Protein AF-0000000077120333 (afdb_homodimer)

Radius of gyration: 33.07 Å; Cα contacts (8 Å, |Δi|>4): 1177; chains: 2; bounding box: 80×96×92 Å

Structure (mmCIF, N/CA/C/O backbone):
data_AF-0000000077120333-model_v1
#
loop_
_entity.id
_entity.type
_entity.pdbx_description
1 polymer 'Similar to TPA: Putative Zn(II)2Cys6 transcription factor (Eurofung)'
#
loop_
_atom_site.group_PDB
_atom_site.id
_atom_site.type_symbol
_atom_site.label_atom_id
_atom_site.label_alt_id
_atom_site.label_comp_id
_atom_site.label_asym_id
_atom_site.label_entity_id
_atom_site.label_seq_id
_atom_site.pdbx_PDB_ins_code
_atom_site.Cartn_x
_atom_site.Cartn_y
_atom_site.Cartn_z
_atom_site.occupancy
_atom_site.B_iso_or_equiv
_atom_site.auth_seq_id
_atom_site.auth_comp_id
_atom_site.auth_asym_id
_atom_site.auth_atom_id
_atom_site.pdbx_PDB_model_num
ATOM 1 N N . MET A 1 1 ? 51.969 -2.438 49.75 1 25.48 1 MET A N 1
ATOM 2 C CA . MET A 1 1 ? 50.688 -2.162 50.344 1 25.48 1 MET A CA 1
ATOM 3 C C . MET A 1 1 ? 49.531 -2.469 49.406 1 25.48 1 MET A C 1
ATOM 5 O O . MET A 1 1 ? 49.531 -1.979 48.25 1 25.48 1 MET A O 1
ATOM 9 N N . ALA A 1 2 ? 48.812 -3.652 49.688 1 32.97 2 ALA A N 1
ATOM 10 C CA . ALA A 1 2 ? 47.844 -4.422 48.906 1 32.97 2 ALA A CA 1
ATOM 11 C C . ALA A 1 2 ? 46.625 -3.58 48.562 1 32.97 2 ALA A C 1
ATOM 13 O O . ALA A 1 2 ? 46.062 -2.902 49.406 1 32.97 2 ALA A O 1
ATOM 14 N N . GLU A 1 3 ? 46.562 -3.057 47.438 1 32 3 GLU A N 1
ATOM 15 C CA . GLU A 1 3 ? 45.562 -2.094 46.969 1 32 3 GLU A CA 1
ATOM 16 C C . GLU A 1 3 ? 44.156 -2.633 47.156 1 32 3 GLU A C 1
ATOM 18 O O . GLU A 1 3 ? 43.844 -3.764 46.75 1 32 3 GLU A O 1
ATOM 23 N N . PRO A 1 4 ? 43.406 -2.258 48.188 1 33.94 4 PRO A N 1
ATOM 24 C CA . PRO A 1 4 ? 42.156 -2.826 48.656 1 33.94 4 PRO A CA 1
ATOM 25 C C . PRO A 1 4 ? 41.125 -2.943 47.531 1 33.94 4 PRO A C 1
ATOM 27 O O . PRO A 1 4 ? 41.125 -2.133 46.625 1 33.94 4 PRO A O 1
ATOM 30 N N . LYS A 1 5 ? 40.812 -4.195 47.188 1 37.81 5 LYS A N 1
ATOM 31 C CA . LYS A 1 5 ? 39.875 -4.605 46.156 1 37.81 5 LYS A CA 1
ATOM 32 C C . LYS A 1 5 ? 38.531 -3.883 46.281 1 37.81 5 LYS A C 1
ATOM 34 O O . LYS A 1 5 ? 38 -3.771 47.406 1 37.81 5 LYS A O 1
ATOM 39 N N . PRO A 1 6 ? 38.094 -3.064 45.406 1 35.38 6 PRO A N 1
ATOM 40 C CA . PRO A 1 6 ? 36.906 -2.234 45.469 1 35.38 6 PRO A CA 1
ATOM 41 C C . PRO A 1 6 ? 35.656 -3.045 45.812 1 35.38 6 PRO A C 1
ATOM 43 O O . PRO A 1 6 ? 35.562 -4.219 45.438 1 35.38 6 PRO A O 1
ATOM 46 N N . ARG A 1 7 ? 35 -2.912 46.969 1 38.72 7 ARG A N 1
ATOM 47 C CA . ARG A 1 7 ? 33.781 -3.518 47.531 1 38.72 7 ARG A CA 1
ATOM 48 C C . ARG A 1 7 ? 32.656 -3.566 46.5 1 38.72 7 ARG A C 1
ATOM 50 O O . ARG A 1 7 ? 32.312 -2.545 45.906 1 38.72 7 ARG A O 1
ATOM 57 N N . GLN A 1 8 ? 32.469 -4.707 45.844 1 32.69 8 GLN A N 1
ATOM 58 C CA . GLN A 1 8 ? 31.406 -4.926 44.875 1 32.69 8 GLN A CA 1
ATOM 59 C C . GLN A 1 8 ? 30.031 -4.762 45.531 1 32.69 8 GLN A C 1
ATOM 61 O O . GLN A 1 8 ? 29.719 -5.43 46.531 1 32.69 8 GLN A O 1
ATOM 66 N N . ARG A 1 9 ? 29.391 -3.637 45.656 1 32.22 9 ARG A N 1
ATOM 67 C CA . ARG A 1 9 ? 28.062 -3.35 46.188 1 32.22 9 ARG A CA 1
ATOM 68 C C . ARG A 1 9 ? 27.031 -4.348 45.656 1 32.22 9 ARG A C 1
ATOM 70 O O . ARG A 1 9 ? 26.906 -4.547 44.469 1 32.22 9 ARG A O 1
ATOM 77 N N . LYS A 1 10 ? 26.766 -5.371 46.406 1 33.38 10 LYS A N 1
ATOM 78 C CA . LYS A 1 10 ? 25.688 -6.324 46.156 1 33.38 10 LYS A CA 1
ATOM 79 C C . LYS A 1 10 ? 24.344 -5.613 46 1 33.38 10 LYS A C 1
ATOM 81 O O . LYS A 1 10 ? 23.938 -4.832 46.844 1 33.38 10 LYS A O 1
ATOM 86 N N . PHE A 1 11 ? 23.891 -5.207 44.812 1 36.59 11 PHE A N 1
ATOM 87 C CA . PHE A 1 11 ? 22.625 -4.555 44.562 1 36.59 11 PHE A CA 1
ATOM 88 C C . PHE A 1 11 ? 21.453 -5.414 45.031 1 36.59 11 PHE A C 1
ATOM 90 O O . PHE A 1 11 ? 21.438 -6.625 44.812 1 36.59 11 PHE A O 1
ATOM 97 N N . ALA A 1 12 ? 20.875 -5.16 46.188 1 40.09 12 ALA A N 1
ATOM 98 C CA . ALA A 1 12 ? 19.719 -5.828 46.781 1 40.09 12 ALA A CA 1
ATOM 99 C C . ALA A 1 12 ? 18.641 -6.109 45.75 1 40.09 12 ALA A C 1
ATOM 101 O O . ALA A 1 12 ? 18.422 -5.297 44.844 1 40.09 12 ALA A O 1
ATOM 102 N N . PRO A 1 13 ? 18.141 -7.344 45.719 1 43 13 PRO A N 1
ATOM 103 C CA . PRO A 1 13 ? 17.156 -7.793 44.719 1 43 13 PRO A CA 1
ATOM 104 C C . PRO A 1 13 ? 15.883 -6.953 44.719 1 43 13 PRO A C 1
ATOM 106 O O . PRO A 1 13 ? 15.523 -6.371 45.75 1 43 13 PRO A O 1
ATOM 109 N N . ARG A 1 14 ? 15.344 -6.41 43.656 1 47.19 14 ARG A N 1
ATOM 110 C CA . ARG A 1 14 ? 14.172 -5.586 43.375 1 47.19 14 ARG A CA 1
ATOM 111 C C . ARG A 1 14 ? 12.898 -6.277 43.844 1 47.19 14 ARG A C 1
ATOM 113 O O . ARG A 1 14 ? 12.75 -7.488 43.688 1 47.19 14 ARG A O 1
ATOM 120 N N . SER A 1 15 ? 12.289 -5.809 44.875 1 48.56 15 SER A N 1
ATOM 121 C CA . SER A 1 15 ? 11.023 -6.375 45.312 1 48.56 15 SER A CA 1
ATOM 122 C C . SER A 1 15 ? 9.953 -6.262 44.25 1 48.56 15 SER A C 1
ATOM 124 O O . SER A 1 15 ? 9.719 -5.176 43.688 1 48.56 15 SER A O 1
ATOM 126 N N . ARG A 1 16 ? 9.477 -7.262 43.625 1 59.16 16 ARG A N 1
ATOM 127 C CA . ARG A 1 16 ? 8.469 -7.32 42.562 1 59.16 16 ARG A CA 1
ATOM 128 C C . ARG A 1 16 ? 7.121 -6.824 43.062 1 59.16 16 ARG A C 1
ATOM 130 O O . ARG A 1 16 ? 6.254 -6.449 42.281 1 59.16 16 ARG A O 1
ATOM 137 N N . GLN A 1 17 ? 6.848 -6.746 44.438 1 64.19 17 GLN A N 1
ATOM 138 C CA . GLN A 1 17 ? 5.527 -6.457 44.969 1 64.19 17 GLN A CA 1
ATOM 139 C C . GLN A 1 17 ? 5.504 -5.094 45.656 1 64.19 17 GLN A C 1
ATOM 141 O O . GLN A 1 17 ? 4.605 -4.809 46.469 1 64.19 17 GLN A O 1
ATOM 146 N N . GLY A 1 18 ? 6.367 -4.188 45.469 1 69.5 18 GLY A N 1
ATOM 147 C CA . GLY A 1 18 ? 6.438 -2.893 46.125 1 69.5 18 GLY A CA 1
ATOM 148 C C . GLY A 1 18 ? 5.602 -1.828 45.438 1 69.5 18 GLY A C 1
ATOM 149 O O . GLY A 1 18 ? 4.957 -2.094 44.438 1 69.5 18 GLY A O 1
ATOM 150 N N . CYS A 1 19 ? 5.43 -0.64 46.094 1 73.25 19 CYS A N 1
ATOM 151 C CA . CYS A 1 19 ? 4.684 0.467 45.5 1 73.25 19 CYS A CA 1
ATOM 152 C C . CYS A 1 19 ? 5.297 0.896 44.188 1 73.25 19 CYS A C 1
ATOM 154 O O . CYS A 1 19 ? 6.492 0.704 43.969 1 73.25 19 CYS A O 1
ATOM 156 N N . LEU A 1 20 ? 4.504 1.367 43.281 1 76.62 20 LEU A N 1
ATOM 157 C CA . LEU A 1 20 ? 4.922 1.763 41.938 1 76.62 20 LEU A CA 1
ATOM 158 C C . LEU A 1 20 ? 6.016 2.822 42 1 76.62 20 LEU A C 1
ATOM 160 O O . LEU A 1 20 ? 6.914 2.848 41.156 1 76.62 20 LEU A O 1
ATOM 164 N N . THR A 1 21 ? 6.074 3.59 42.938 1 77.81 21 THR A N 1
ATOM 165 C CA . THR A 1 21 ? 7.035 4.672 43.125 1 77.81 21 THR A CA 1
ATOM 166 C C . THR A 1 21 ? 8.414 4.113 43.5 1 77.81 21 THR A C 1
ATOM 168 O O . THR A 1 21 ? 9.422 4.539 42.938 1 77.81 21 THR A O 1
ATOM 171 N N . CYS A 1 22 ? 8.469 3.223 44.312 1 76.06 22 CYS A N 1
ATOM 172 C CA . CYS A 1 22 ? 9.727 2.59 44.688 1 76.06 22 CYS A CA 1
ATOM 173 C C . CYS A 1 22 ? 10.281 1.75 43.562 1 76.06 22 CYS A C 1
ATOM 175 O O . CYS A 1 22 ? 11.484 1.734 43.312 1 76.06 22 CYS A O 1
ATOM 177 N N . ARG A 1 23 ? 9.398 1.143 42.781 1 73.75 23 ARG A N 1
ATOM 178 C CA . ARG A 1 23 ? 9.789 0.358 41.625 1 73.75 23 ARG A CA 1
ATOM 179 C C . ARG A 1 23 ? 10.422 1.242 40.562 1 73.75 23 ARG A C 1
ATOM 181 O O . ARG A 1 23 ? 11.43 0.869 39.969 1 73.75 23 ARG A O 1
ATOM 188 N N . GLN A 1 24 ? 9.898 2.359 40.469 1 73.75 24 GLN A N 1
ATOM 189 C CA . GLN A 1 24 ? 10.43 3.314 39.5 1 73.75 24 GLN A CA 1
ATOM 190 C C . GLN A 1 24 ? 11.789 3.846 39.938 1 73.75 24 GLN A C 1
ATOM 192 O O . GLN A 1 24 ? 12.672 4.078 39.094 1 73.75 24 GLN A O 1
ATOM 197 N N . ARG A 1 25 ? 12.031 3.916 41.094 1 72.62 25 ARG A N 1
ATOM 198 C CA . ARG A 1 25 ? 13.266 4.438 41.656 1 72.62 25 ARG A CA 1
ATOM 199 C C . ARG A 1 25 ? 14.273 3.316 41.906 1 72.62 25 ARG A C 1
ATOM 201 O O . ARG A 1 25 ? 15.383 3.566 42.375 1 72.62 25 ARG A O 1
ATOM 208 N N . ARG A 1 26 ? 13.914 2.117 41.594 1 71.31 26 ARG A N 1
ATOM 209 C CA . ARG A 1 26 ? 14.719 0.908 41.75 1 71.31 26 ARG A CA 1
ATOM 210 C C . ARG A 1 26 ? 15.219 0.763 43.188 1 71.31 26 ARG A C 1
ATOM 212 O O . ARG A 1 26 ? 16.359 0.356 43.406 1 71.31 26 ARG A O 1
ATOM 219 N N . LYS A 1 27 ? 14.398 1.224 44.094 1 73.75 27 LYS A N 1
ATOM 220 C CA . LYS A 1 27 ? 14.711 1.057 45.5 1 73.75 27 LYS A CA 1
ATOM 221 C C . LYS A 1 27 ? 13.844 -0.033 46.125 1 73.75 27 LYS A C 1
ATOM 223 O O . LYS A 1 27 ? 12.711 -0.258 45.688 1 73.75 27 LYS A O 1
ATOM 228 N N . ARG A 1 28 ? 14.367 -0.712 47.062 1 74.31 28 ARG A N 1
ATOM 229 C CA . ARG A 1 28 ? 13.641 -1.77 47.75 1 74.31 28 ARG A CA 1
ATOM 230 C C . ARG A 1 28 ? 12.516 -1.191 48.594 1 74.31 28 ARG A C 1
ATOM 232 O O . ARG A 1 28 ? 12.766 -0.392 49.5 1 74.31 28 ARG A O 1
ATOM 239 N N . CYS A 1 29 ? 11.234 -1.47 48.219 1 72.75 29 CYS A N 1
ATOM 240 C CA . CYS A 1 29 ? 10.039 -1.017 48.938 1 72.75 29 CYS A CA 1
ATOM 241 C C . CYS A 1 29 ? 9.773 -1.872 50.156 1 72.75 29 CYS A C 1
ATOM 243 O O . CYS A 1 29 ? 10.031 -3.076 50.156 1 72.75 29 CYS A O 1
ATOM 245 N N . ASP A 1 30 ? 9.391 -1.463 51.25 1 78.25 30 ASP A N 1
ATOM 246 C CA . ASP A 1 30 ? 9.102 -2.207 52.469 1 78.25 30 ASP A CA 1
ATOM 247 C C . ASP A 1 30 ? 7.691 -2.783 52.438 1 78.25 30 ASP A C 1
ATOM 249 O O . ASP A 1 30 ? 7.234 -3.375 53.438 1 78.25 30 ASP A O 1
ATOM 253 N N . ASN A 1 31 ? 6.891 -2.684 51.406 1 74.69 31 ASN A N 1
ATOM 254 C CA . ASN A 1 31 ? 5.578 -3.246 51.094 1 74.69 31 ASN A CA 1
ATOM 255 C C . ASN A 1 31 ? 4.539 -2.82 52.156 1 74.69 31 ASN A C 1
ATOM 257 O O . ASN A 1 31 ? 3.504 -3.469 52.281 1 74.69 31 ASN A O 1
ATOM 261 N N . GLN A 1 32 ? 4.777 -1.73 52.844 1 77.56 32 GLN A N 1
ATOM 262 C CA . GLN A 1 32 ? 3.758 -1.244 53.75 1 77.56 32 GLN A CA 1
ATOM 263 C C . GLN A 1 32 ? 2.727 -0.383 53.031 1 77.56 32 GLN A C 1
ATOM 265 O O . GLN A 1 32 ? 3.084 0.565 52.344 1 77.56 32 GLN A O 1
ATOM 270 N N . GLN A 1 33 ? 1.384 -0.729 53 1 75.56 33 GLN A N 1
ATOM 271 C CA . GLN A 1 33 ? 0.264 0.014 52.438 1 75.56 33 GLN A CA 1
ATOM 272 C C . GLN A 1 33 ? -0.414 0.881 53.5 1 75.56 33 GLN A C 1
ATOM 274 O O . GLN A 1 33 ? -0.357 0.573 54.688 1 75.56 33 GLN A O 1
ATOM 279 N N . PRO A 1 34 ? -0.97 1.981 53.094 1 75.31 34 PRO A N 1
ATOM 280 C CA . PRO A 1 34 ? -1.082 2.51 51.719 1 75.31 34 PRO A CA 1
ATOM 281 C C . PRO A 1 34 ? 0.155 3.295 51.281 1 75.31 34 PRO A C 1
ATOM 283 O O . PRO A 1 34 ? 0.338 3.561 50.094 1 75.31 34 PRO A O 1
ATOM 286 N N . GLN A 1 35 ? 0.947 3.633 52.219 1 78.62 35 GLN A N 1
ATOM 287 C CA . GLN A 1 35 ? 2.178 4.363 51.938 1 78.62 35 GLN A CA 1
ATOM 288 C C . GLN A 1 35 ? 3.391 3.639 52.531 1 78.62 35 GLN A C 1
ATOM 290 O O . GLN A 1 35 ? 3.422 3.314 53.719 1 78.62 35 GLN A O 1
ATOM 295 N N . CYS A 1 36 ? 4.336 3.379 51.594 1 77.31 36 CYS A N 1
ATOM 296 C CA . CYS A 1 36 ? 5.512 2.682 52.094 1 77.31 36 CYS A CA 1
ATOM 297 C C . CYS A 1 36 ? 6.445 3.641 52.844 1 77.31 36 CYS A C 1
ATOM 299 O O . CYS A 1 36 ? 6.398 4.852 52.625 1 77.31 36 CYS A O 1
ATOM 301 N N . ASN A 1 37 ? 7.188 3.199 53.844 1 79.25 37 ASN A N 1
ATOM 302 C CA . ASN A 1 37 ? 8.047 4.02 54.688 1 79.25 37 ASN A CA 1
ATOM 303 C C . ASN A 1 37 ? 9.102 4.758 53.875 1 79.25 37 ASN A C 1
ATOM 305 O O . ASN A 1 37 ? 9.531 5.852 54.25 1 79.25 37 ASN A O 1
ATOM 309 N N . HIS A 1 38 ? 9.469 4.16 52.781 1 75.69 38 HIS A N 1
ATOM 310 C CA . HIS A 1 38 ? 10.477 4.777 51.938 1 75.69 38 HIS A CA 1
ATOM 311 C C . HIS A 1 38 ? 9.922 6 51.219 1 75.69 38 HIS A C 1
ATOM 313 O O . HIS A 1 38 ? 10.578 7.043 51.156 1 75.69 38 HIS A O 1
ATOM 319 N N . CYS A 1 39 ? 8.797 5.844 50.719 1 75.94 39 CYS A N 1
ATOM 320 C CA . CYS A 1 39 ? 8.141 6.969 50.062 1 75.94 39 CYS A CA 1
ATOM 321 C C . CYS A 1 39 ? 7.766 8.047 51.062 1 75.94 39 CYS A C 1
ATOM 323 O O . CYS A 1 39 ? 7.941 9.234 50.812 1 75.94 39 CYS A O 1
ATOM 325 N N . THR A 1 40 ? 7.316 7.723 52.219 1 77.5 40 THR A N 1
ATOM 326 C CA . THR A 1 40 ? 6.953 8.656 53.281 1 77.5 40 THR A CA 1
ATOM 327 C C . THR A 1 40 ? 8.172 9.445 53.75 1 77.5 40 THR A C 1
ATOM 329 O O . THR A 1 40 ? 8.094 10.656 53.969 1 77.5 40 THR A O 1
ATOM 332 N N . ARG A 1 41 ? 9.219 8.758 53.938 1 75.19 41 ARG A N 1
ATOM 333 C CA . ARG A 1 41 ? 10.43 9.414 54.438 1 75.19 41 ARG A CA 1
ATOM 334 C C . ARG A 1 41 ? 10.914 10.477 53.438 1 75.19 41 ARG A C 1
ATOM 336 O O . ARG A 1 41 ? 11.391 11.539 53.875 1 75.19 41 ARG A O 1
ATOM 343 N N . LEU A 1 42 ? 10.781 10.117 52.188 1 72.88 42 LEU A N 1
ATOM 344 C CA . LEU A 1 42 ? 11.281 11.023 51.156 1 72.88 42 LEU A CA 1
ATOM 345 C C . LEU A 1 42 ? 10.164 11.906 50.625 1 72.88 42 LEU A C 1
ATOM 347 O O . LEU A 1 42 ? 10.359 12.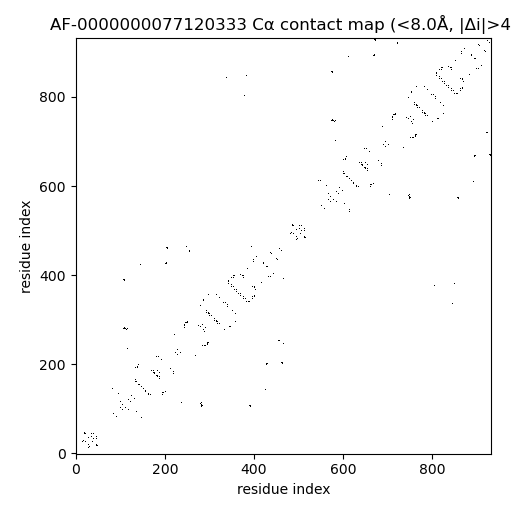641 49.656 1 72.88 42 LEU A O 1
ATOM 351 N N . ASN A 1 43 ? 8.984 11.984 51.219 1 72.75 43 ASN A N 1
ATOM 352 C CA . ASN A 1 43 ? 7.805 12.766 50.875 1 72.75 43 ASN A CA 1
ATOM 353 C C . ASN A 1 43 ? 7.418 12.578 49.406 1 72.75 43 ASN A C 1
ATOM 355 O O . ASN A 1 43 ? 7.164 13.555 48.719 1 72.75 43 ASN A O 1
ATOM 359 N N . LEU A 1 44 ? 7.523 11.359 49.062 1 74.75 44 LEU A N 1
ATOM 360 C CA . LEU A 1 44 ? 7.098 11.016 47.688 1 74.75 44 LEU A CA 1
ATOM 361 C C . LEU A 1 44 ? 5.688 10.43 47.719 1 74.75 44 LEU A C 1
ATOM 363 O O . LEU A 1 44 ? 5.246 9.867 48.719 1 74.75 44 LEU A O 1
ATOM 367 N N . SER A 1 45 ? 4.91 10.609 46.656 1 75.25 45 SER A N 1
ATOM 368 C CA . SER A 1 45 ? 3.615 9.953 46.5 1 75.25 45 SER A CA 1
ATOM 369 C C . SER A 1 45 ? 3.771 8.453 46.281 1 75.25 45 SER A C 1
ATOM 371 O O . SER A 1 45 ? 4.488 8.031 45.375 1 75.25 45 SER A O 1
ATOM 373 N N . CYS A 1 46 ? 3.232 7.672 47.188 1 73.19 46 CYS A N 1
ATOM 374 C CA . CYS A 1 46 ? 3.297 6.215 47.125 1 73.19 46 CYS A CA 1
ATOM 375 C C . CYS A 1 46 ? 2.111 5.637 46.375 1 73.19 46 CYS A C 1
ATOM 377 O O . CYS A 1 46 ? 0.967 5.75 46.812 1 73.19 46 CYS A O 1
ATOM 379 N N . ALA A 1 47 ? 2.254 5.289 45.156 1 75.75 47 ALA A N 1
ATOM 380 C CA . ALA A 1 47 ? 1.173 4.723 44.375 1 75.75 47 ALA A CA 1
ATOM 381 C C . ALA A 1 47 ? 1.261 3.199 44.312 1 75.75 47 ALA A C 1
ATOM 383 O O . ALA A 1 47 ? 2.354 2.637 44.219 1 75.75 47 ALA A O 1
ATOM 384 N N . TRP A 1 48 ? 0.116 2.611 44.625 1 73.38 48 TRP A N 1
ATOM 385 C CA . TRP A 1 48 ? 0.055 1.152 44.625 1 73.38 48 TRP A CA 1
ATOM 386 C C . TRP A 1 48 ? -0.761 0.647 43.438 1 73.38 48 TRP A C 1
ATOM 388 O O . TRP A 1 48 ? -1.671 1.332 42.969 1 73.38 48 TRP A O 1
ATOM 398 N N . GLN A 1 49 ? -0.493 -0.509 43.031 1 62.53 49 GLN A N 1
ATOM 399 C CA . GLN A 1 49 ? -1.291 -1.136 41.969 1 62.53 49 GLN A CA 1
ATOM 400 C C . GLN A 1 49 ? -2.652 -1.572 42.5 1 62.53 49 GLN A C 1
ATOM 402 O O . GLN A 1 49 ? -2.74 -2.199 43.562 1 62.53 49 GLN A O 1
ATOM 407 N N . ALA A 1 50 ? -3.797 -1.044 41.938 1 54.72 50 ALA A N 1
ATOM 408 C CA . ALA A 1 50 ? -5.145 -1.452 42.344 1 54.72 50 ALA A CA 1
ATOM 409 C C . ALA A 1 50 ? -5.328 -2.961 42.188 1 54.72 50 ALA A C 1
ATOM 411 O O . ALA A 1 50 ? -4.738 -3.574 41.281 1 54.72 50 ALA A O 1
ATOM 412 N N . PRO A 1 51 ? -5.965 -3.523 43.125 1 41.41 51 PRO A N 1
ATOM 413 C CA . PRO A 1 51 ? -6.266 -4.949 42.938 1 41.41 51 PRO A CA 1
ATOM 414 C C . PRO A 1 51 ? -7.09 -5.242 41.688 1 41.41 51 PRO A C 1
ATOM 416 O O . PRO A 1 51 ? -7.98 -4.469 41.344 1 41.41 51 PRO A O 1
ATOM 419 N N . ARG A 1 52 ? -6.75 -6.043 40.906 1 37.22 52 ARG A N 1
ATOM 420 C CA . ARG A 1 52 ? -7.551 -6.465 39.781 1 37.22 52 ARG A CA 1
ATOM 421 C C . ARG A 1 52 ? -8.844 -7.145 40.219 1 37.22 52 ARG A C 1
ATOM 423 O O . ARG A 1 52 ? -8.805 -8.094 41 1 37.22 52 ARG A O 1
ATOM 430 N N . LYS A 1 53 ? -9.93 -6.383 40.375 1 32.59 53 LYS A N 1
ATOM 431 C CA . LYS A 1 53 ? -11.203 -7.066 40.625 1 32.59 53 LYS A CA 1
ATOM 432 C C . LYS A 1 53 ? -11.398 -8.227 39.625 1 32.59 53 LYS A C 1
ATOM 434 O O . LYS A 1 53 ? -11.148 -8.086 38.438 1 32.59 53 LYS A O 1
ATOM 439 N N . LEU A 1 54 ? -11.414 -9.359 40.094 1 30.62 54 LEU A N 1
ATOM 440 C CA . LEU A 1 54 ? -11.812 -10.523 39.312 1 30.62 54 LEU A CA 1
ATOM 441 C C . LEU A 1 54 ? -13.227 -10.352 38.75 1 30.62 54 LEU A C 1
ATOM 443 O O . LEU A 1 54 ? -14.188 -10.281 39.531 1 30.62 54 LEU A O 1
ATOM 447 N N . VAL A 1 55 ? -13.5 -9.414 37.875 1 29.03 55 VAL A N 1
ATOM 448 C CA . VAL A 1 55 ? -14.836 -9.453 37.281 1 29.03 55 VAL A CA 1
ATOM 449 C C . VAL A 1 55 ? -15.195 -10.898 36.906 1 29.03 55 VAL A C 1
ATOM 451 O O . VAL A 1 55 ? -14.375 -11.641 36.375 1 29.03 55 VAL A O 1
ATOM 454 N N . ALA A 1 56 ? -16.188 -11.445 37.562 1 28.98 56 ALA A N 1
ATOM 455 C CA . ALA A 1 56 ? -16.875 -12.703 37.281 1 28.98 56 ALA A CA 1
ATOM 456 C C . ALA A 1 56 ? -17.062 -12.914 35.781 1 28.98 56 ALA A C 1
ATOM 458 O O . ALA A 1 56 ? -17.406 -11.977 35.062 1 28.98 56 ALA A O 1
ATOM 459 N N . ASP A 1 57 ? -16.609 -13.953 35.188 1 27.3 57 ASP A N 1
ATOM 460 C CA . ASP A 1 57 ? -16.484 -14.477 33.812 1 27.3 57 ASP A CA 1
ATOM 461 C C . ASP A 1 57 ? -17.859 -14.609 33.156 1 27.3 57 ASP A C 1
ATOM 463 O O . ASP A 1 57 ? -18.234 -15.695 32.688 1 27.3 57 ASP A O 1
ATOM 467 N N . SER A 1 58 ? -18.984 -14.078 33.688 1 29.81 58 SER A N 1
ATOM 468 C CA . SER A 1 58 ? -20.141 -14.547 32.906 1 29.81 58 SER A CA 1
ATOM 469 C C . SER A 1 58 ? -19.922 -14.32 31.422 1 29.81 58 SER A C 1
ATOM 471 O O . SER A 1 58 ? -19.719 -13.188 30.984 1 29.81 58 SER A O 1
ATOM 473 N N . SER A 1 59 ? -19.469 -15.344 30.781 1 26.05 59 SER A N 1
ATOM 474 C CA . SER A 1 59 ? -19.016 -15.445 29.391 1 26.05 59 SER A CA 1
ATOM 475 C C . SER A 1 59 ? -20.078 -14.938 28.422 1 26.05 59 SER A C 1
ATOM 477 O O . SER A 1 59 ? -20.469 -15.648 27.5 1 26.05 59 SER A O 1
ATOM 479 N N . PRO A 1 60 ? -20.75 -13.828 28.688 1 27.73 60 PRO A N 1
ATOM 480 C CA . PRO A 1 60 ? -21.812 -13.688 27.703 1 27.73 60 PRO A CA 1
ATOM 481 C C . PRO A 1 60 ? -21.344 -13.938 26.281 1 27.73 60 PRO A C 1
ATOM 483 O O . PRO A 1 60 ? -20.156 -13.781 25.984 1 27.73 60 PRO A O 1
ATOM 486 N N . THR A 1 61 ? -22.062 -14.844 25.516 1 27.38 61 THR A N 1
ATOM 487 C CA . THR A 1 61 ? -21.812 -15.297 24.156 1 27.38 61 THR A CA 1
ATOM 488 C C . THR A 1 61 ? -21.484 -14.109 23.25 1 27.38 61 THR A C 1
ATOM 490 O O . THR A 1 61 ? -22.234 -13.133 23.203 1 27.38 61 THR A O 1
ATOM 493 N N . PRO A 1 62 ? -20.188 -13.859 23 1 27.38 62 PRO A N 1
ATOM 494 C CA . PRO A 1 62 ? -19.656 -12.68 22.312 1 27.38 62 PRO A CA 1
ATOM 495 C C . PRO A 1 62 ? -20.469 -12.289 21.078 1 27.38 62 PRO A C 1
ATOM 497 O O . PRO A 1 62 ? -20.719 -13.133 20.219 1 27.38 62 PRO A O 1
ATOM 500 N N . GLY A 1 63 ? -21.562 -11.547 21.281 1 26.55 63 GLY A N 1
ATOM 501 C CA . GLY A 1 63 ? -22.375 -11.125 20.141 1 26.55 63 GLY A CA 1
ATOM 502 C C . GLY A 1 63 ? -21.547 -10.656 18.953 1 26.55 63 GLY A C 1
ATOM 503 O O . GLY A 1 63 ? -20.344 -10.414 19.094 1 26.55 63 GLY A O 1
ATOM 504 N N . PRO A 1 64 ? -21.969 -10.938 17.688 1 28.42 64 PRO A N 1
ATOM 505 C CA . PRO A 1 64 ? -21.219 -10.781 16.438 1 28.42 64 PRO A CA 1
ATOM 506 C C . PRO A 1 64 ? -20.484 -9.453 16.359 1 28.42 64 PRO A C 1
ATOM 508 O O . PRO A 1 64 ? -20.891 -8.469 16.984 1 28.42 64 PRO A O 1
ATOM 511 N N . PRO A 1 65 ? -19.125 -9.523 16.359 1 25.83 65 PRO A N 1
ATOM 512 C CA . PRO A 1 65 ? -18.25 -8.352 16.281 1 25.83 65 PRO A CA 1
ATOM 513 C C . PRO A 1 65 ? -18.844 -7.215 15.461 1 25.83 65 PRO A C 1
ATOM 515 O O . PRO A 1 65 ? -19.484 -7.465 14.438 1 25.83 65 PRO A O 1
ATOM 518 N N . SER A 1 66 ? -19.344 -6.273 16.141 1 27.67 66 SER A N 1
ATOM 519 C CA . SER A 1 66 ? -19.875 -5.055 15.547 1 27.67 66 SER A CA 1
ATOM 520 C C . SER A 1 66 ? -18.969 -4.547 14.43 1 27.67 66 SER A C 1
ATOM 522 O O . SER A 1 66 ? -17.734 -4.648 14.523 1 27.67 66 SER A O 1
ATOM 524 N N . PRO A 1 67 ? -19.438 -4.504 13.203 1 28.95 67 PRO A N 1
ATOM 525 C CA . PRO A 1 67 ? -18.719 -4.027 12.016 1 28.95 67 PRO A CA 1
ATOM 526 C C . PRO A 1 67 ? -17.875 -2.795 12.305 1 28.95 67 PRO A C 1
ATOM 528 O O . PRO A 1 67 ? -18.266 -1.939 13.102 1 28.95 67 PRO A O 1
ATOM 531 N N . GLY A 1 68 ? -16.609 -3.016 12.617 1 27.28 68 GLY A N 1
ATOM 532 C CA . GLY A 1 68 ? -15.641 -1.951 12.789 1 27.28 68 GLY A CA 1
ATOM 533 C C . GLY A 1 68 ? -15.961 -0.709 11.984 1 27.28 68 GLY A C 1
ATOM 534 O O . GLY A 1 68 ? -16.641 -0.787 10.961 1 27.28 68 GLY A O 1
ATOM 535 N N . PRO A 1 69 ? -15.992 0.391 12.672 1 26.91 69 PRO A N 1
ATOM 536 C CA . PRO A 1 69 ? -16.375 1.627 11.984 1 26.91 69 PRO A CA 1
ATOM 537 C C . PRO A 1 69 ? -15.672 1.786 10.633 1 26.91 69 PRO A C 1
ATOM 539 O O . PRO A 1 69 ? -14.492 1.456 10.5 1 26.91 69 PRO A O 1
ATOM 542 N N . ALA A 1 70 ? -16.344 1.536 9.531 1 29.14 70 ALA A N 1
ATOM 543 C CA . ALA A 1 70 ? -15.953 1.872 8.164 1 29.14 70 ALA A CA 1
ATOM 544 C C . ALA A 1 70 ? -15.109 3.143 8.125 1 29.14 70 ALA A C 1
ATOM 546 O O . ALA A 1 70 ? -15.43 4.125 8.797 1 29.14 70 ALA A O 1
ATOM 547 N N . VAL A 1 71 ? -13.828 2.984 7.965 1 30.34 71 VAL A N 1
ATOM 548 C CA . VAL A 1 71 ? -12.969 4.121 7.66 1 30.34 71 VAL A CA 1
ATOM 549 C C . VAL A 1 71 ? -13.734 5.145 6.824 1 30.34 71 VAL A C 1
ATOM 551 O O . VAL A 1 71 ? -14.273 4.809 5.766 1 30.34 71 VAL A O 1
ATOM 554 N N . ALA A 1 72 ? -14.273 6.172 7.445 1 31.03 72 ALA A N 1
ATOM 555 C CA . ALA A 1 72 ? -14.961 7.301 6.824 1 31.03 72 ALA A CA 1
ATOM 556 C C . ALA A 1 72 ? -14.234 7.75 5.555 1 31.03 72 ALA A C 1
ATOM 558 O O . ALA A 1 72 ? -13.102 8.219 5.613 1 31.03 72 ALA A O 1
ATOM 559 N N . SER A 1 73 ? -14.273 6.938 4.484 1 31.67 73 SER A N 1
ATOM 560 C CA . SER A 1 73 ? -13.922 7.645 3.256 1 31.67 73 SER A CA 1
ATOM 561 C C . SER A 1 73 ? -14.273 9.125 3.35 1 31.67 73 SER A C 1
ATOM 563 O O . SER A 1 73 ? -15.258 9.492 3.986 1 31.67 73 SER A O 1
ATOM 565 N N . LEU A 1 74 ? -13.328 9.906 3.172 1 32.72 74 LEU A N 1
ATOM 566 C CA . LEU A 1 74 ? -13.812 11.258 2.908 1 32.72 74 LEU A CA 1
ATOM 567 C C . LEU A 1 74 ? -15.055 11.219 2.021 1 32.72 74 LEU A C 1
ATOM 569 O O . LEU A 1 74 ? -14.984 10.82 0.858 1 32.72 74 LEU A O 1
ATOM 573 N N . ARG A 1 75 ? -16.078 10.594 2.396 1 32.34 75 ARG A N 1
ATOM 574 C CA . ARG A 1 75 ? -17.344 10.758 1.688 1 32.34 75 ARG A CA 1
ATOM 575 C C . ARG A 1 75 ? -17.406 12.094 0.963 1 32.34 75 ARG A C 1
ATOM 577 O O . ARG A 1 75 ? -17.109 13.141 1.55 1 32.34 75 ARG A O 1
ATOM 584 N N . PRO A 1 76 ? -17.219 11.945 -0.354 1 36.41 76 PRO A N 1
ATOM 585 C CA . PRO A 1 76 ? -17.703 13.219 -0.891 1 36.41 76 PRO A CA 1
ATOM 586 C C . PRO A 1 76 ? -18.891 13.781 -0.111 1 36.41 76 PRO A C 1
ATOM 588 O O . PRO A 1 76 ? -19.75 14.43 -0.691 1 36.41 76 PRO A O 1
ATOM 591 N N . ALA A 1 77 ? -19.172 13.188 0.944 1 36.28 77 ALA A N 1
ATOM 592 C CA . ALA A 1 77 ? -20.312 13.844 1.566 1 36.28 77 ALA A CA 1
ATOM 593 C C . ALA A 1 77 ? -20.25 15.359 1.383 1 36.28 77 ALA A C 1
ATOM 595 O O . ALA A 1 77 ? -19.375 16.016 1.942 1 36.28 77 ALA A O 1
ATOM 596 N N . LEU A 1 78 ? -20.453 15.703 0.427 1 38.12 78 LEU A N 1
ATOM 597 C CA . LEU A 1 78 ? -20.875 17.109 0.411 1 38.12 78 LEU A CA 1
ATOM 598 C C . LEU A 1 78 ? -21.219 17.578 1.815 1 38.12 78 LEU A C 1
ATOM 600 O O . LEU A 1 78 ? -20.672 18.578 2.287 1 38.12 78 LEU A O 1
ATOM 604 N N . ASP A 1 79 ? -22.734 18.172 1.855 1 52.19 79 ASP A N 1
ATOM 605 C CA . ASP A 1 79 ? -23.531 19.391 1.899 1 52.19 79 ASP A CA 1
ATOM 606 C C . ASP A 1 79 ? -24.047 19.656 3.311 1 52.19 79 ASP A C 1
ATOM 608 O O . ASP A 1 79 ? -25.016 20.406 3.496 1 52.19 79 ASP A O 1
ATOM 612 N N . ILE A 1 80 ? -23.703 18.547 3.979 1 67.44 80 ILE A N 1
ATOM 613 C CA . ILE A 1 80 ? -24.312 18.891 5.254 1 67.44 80 ILE A CA 1
ATOM 614 C C . ILE A 1 80 ? -23.688 20.188 5.793 1 67.44 80 ILE A C 1
ATOM 616 O O . ILE A 1 80 ? -24.344 20.953 6.496 1 67.44 80 ILE A O 1
ATOM 620 N N . TRP A 1 81 ? -22.484 20.297 5.219 1 79.44 81 TRP A N 1
ATOM 621 C CA . TRP A 1 81 ? -21.812 21.484 5.746 1 79.44 81 TRP A CA 1
ATOM 622 C C . TRP A 1 81 ? -22.141 22.703 4.902 1 79.44 81 TRP A C 1
ATOM 624 O O . TRP A 1 81 ? -21.797 23.828 5.281 1 79.44 81 TRP A O 1
ATOM 634 N N . ASP A 1 82 ? -22.875 22.359 3.848 1 78.06 82 ASP A N 1
ATOM 635 C CA . ASP A 1 82 ? -23.203 23.453 2.951 1 78.06 82 ASP A CA 1
ATOM 636 C C . ASP A 1 82 ? -24.359 24.297 3.514 1 78.06 82 ASP A C 1
ATOM 638 O O . ASP A 1 82 ? -24.531 25.453 3.117 1 78.06 82 ASP A O 1
ATOM 642 N N . ALA A 1 83 ? -25.031 23.688 4.477 1 78.56 83 ALA A N 1
ATOM 643 C CA . ALA A 1 83 ? -26.141 24.438 5.066 1 78.56 83 ALA A CA 1
ATOM 644 C C . ALA A 1 83 ? -25.672 25.25 6.27 1 78.56 83 ALA A C 1
ATOM 646 O O . ALA A 1 83 ? -25.766 24.797 7.41 1 78.56 83 ALA A O 1
ATOM 647 N N . LEU A 1 84 ? -25.203 26.5 5.965 1 82.88 84 LEU A N 1
ATOM 648 C CA . LEU A 1 84 ? -24.75 27.359 7.039 1 82.88 84 LEU A CA 1
ATOM 649 C C . LEU A 1 84 ? -25.922 28.047 7.738 1 82.88 84 LEU A C 1
ATOM 651 O O . LEU A 1 84 ? -26.75 28.672 7.086 1 82.88 84 LEU A O 1
ATOM 655 N N . PRO A 1 85 ? -25.922 27.828 9 1 84.19 85 PRO A N 1
ATOM 656 C CA . PRO A 1 85 ? -26.984 28.547 9.719 1 84.19 85 PRO A CA 1
ATOM 657 C C . PRO A 1 85 ? -26.859 30.062 9.586 1 84.19 85 PRO A C 1
ATOM 659 O O . PRO A 1 85 ? -25.75 30.578 9.43 1 84.19 85 PRO A O 1
ATOM 662 N N . ALA A 1 86 ? -27.953 30.797 9.75 1 81.25 86 ALA A N 1
ATOM 663 C CA . ALA A 1 86 ? -28 32.25 9.531 1 81.25 86 ALA A CA 1
ATOM 664 C C . ALA A 1 86 ? -27.562 33 10.781 1 81.25 86 ALA A C 1
ATOM 666 O O . ALA A 1 86 ? -26.922 34.062 10.688 1 81.25 86 ALA A O 1
ATOM 667 N N . ASP A 1 87 ? -27.766 32.406 11.883 1 88.75 87 ASP A N 1
ATOM 668 C CA . ASP A 1 87 ? -27.406 33.125 13.109 1 88.75 87 ASP A CA 1
ATOM 669 C C . ASP A 1 87 ? -25.953 32.875 13.5 1 88.75 87 ASP A C 1
ATOM 671 O O . ASP A 1 87 ? -25.438 31.766 13.297 1 88.75 87 ASP A O 1
ATOM 675 N N . ALA A 1 88 ? -25.328 33.844 14.125 1 87.69 88 ALA A N 1
ATOM 676 C CA . ALA A 1 88 ? -23.906 33.812 14.438 1 87.69 88 ALA A CA 1
ATOM 677 C C . ALA A 1 88 ? -23.562 32.688 15.406 1 87.69 88 ALA A C 1
ATOM 679 O O . ALA A 1 88 ? -22.531 32.062 15.266 1 87.69 88 ALA A O 1
ATOM 680 N N . VAL A 1 89 ? -24.438 32.469 16.312 1 90.88 89 VAL A N 1
ATOM 681 C CA . VAL A 1 89 ? -24.188 31.438 17.328 1 90.88 89 VAL A CA 1
ATOM 682 C C . VAL A 1 89 ? -24.266 30.047 16.703 1 90.88 89 VAL A C 1
ATOM 684 O O . VAL A 1 89 ? -23.406 29.203 16.969 1 90.88 89 VAL A O 1
ATOM 687 N N . SER A 1 90 ? -25.234 29.906 15.898 1 92.19 90 SER A N 1
ATOM 688 C CA . SER A 1 90 ? -25.406 28.625 15.234 1 92.19 90 SER A CA 1
ATOM 689 C C . SER A 1 90 ? -24.281 28.375 14.219 1 92.19 90 SER A C 1
ATOM 691 O O . SER A 1 90 ? -23.859 27.234 14.023 1 92.19 90 SER A O 1
ATOM 693 N N . GLU A 1 91 ? -23.875 29.438 13.633 1 93.75 91 GLU A N 1
ATOM 694 C CA . GLU A 1 91 ? -22.766 29.328 12.695 1 93.75 91 GLU A CA 1
ATOM 695 C C . GLU A 1 91 ? -21.484 28.906 13.406 1 93.75 91 GLU A C 1
ATOM 697 O O . GLU A 1 91 ? -20.75 28.062 12.906 1 93.75 91 GLU A O 1
ATOM 702 N N . ARG A 1 92 ? -21.281 29.516 14.555 1 93.88 92 ARG A N 1
ATOM 703 C CA . ARG A 1 92 ? -20.109 29.156 15.344 1 93.88 92 ARG A CA 1
ATOM 704 C C . ARG A 1 92 ? -20.141 27.688 15.742 1 93.88 92 ARG A C 1
ATOM 706 O O . ARG A 1 92 ? -19.125 26.984 15.641 1 93.88 92 ARG A O 1
ATOM 713 N N . LYS A 1 93 ? -21.266 27.203 16.141 1 93.06 93 LYS A N 1
ATOM 714 C CA . LYS A 1 93 ? -21.422 25.797 16.5 1 93.06 93 LYS A CA 1
ATOM 715 C C . LYS A 1 93 ? -21.188 24.891 15.305 1 93.06 93 LYS A C 1
ATOM 717 O O . LYS A 1 93 ? -20.578 23.812 15.43 1 93.06 93 LYS A O 1
ATOM 722 N N . HIS A 1 94 ? -21.734 25.375 14.234 1 94.44 94 HIS A N 1
ATOM 723 C CA . HIS A 1 94 ? -21.562 24.641 12.992 1 94.44 94 HIS A CA 1
ATOM 724 C C . HIS A 1 94 ? -20.094 24.516 12.617 1 94.44 94 HIS A C 1
ATOM 726 O O . HIS A 1 94 ? -19.641 23.438 12.227 1 94.44 94 HIS A O 1
ATOM 732 N N . LEU A 1 95 ? -19.359 25.547 12.781 1 95.94 95 LEU A N 1
ATOM 733 C CA . LEU A 1 95 ? -17.953 25.562 12.43 1 95.94 95 LEU A CA 1
ATOM 734 C C . LEU A 1 95 ? -17.141 24.719 13.406 1 95.94 95 LEU A C 1
ATOM 736 O O . LEU A 1 95 ? -16.188 24.031 13 1 95.94 95 LEU A O 1
ATOM 740 N N . LEU A 1 96 ? -17.484 24.734 14.648 1 96.06 96 LEU A N 1
ATOM 741 C CA . LEU A 1 96 ? -16.797 23.922 15.641 1 96.06 96 LEU A CA 1
ATOM 742 C C . LEU A 1 96 ? -17.047 22.438 15.398 1 96.06 96 LEU A C 1
ATOM 744 O O . LEU A 1 96 ? -16.156 21.609 15.562 1 96.06 96 LEU A O 1
ATOM 748 N N . GLN A 1 97 ? -18.25 22.125 15 1 94.62 97 GLN A N 1
ATOM 749 C CA . GLN A 1 97 ? -18.562 20.75 14.641 1 94.62 97 GLN A CA 1
ATOM 750 C C . GLN A 1 97 ? -17.781 20.312 13.406 1 94.62 97 GLN A C 1
ATOM 752 O O . GLN A 1 97 ? -17.281 19.188 13.352 1 94.62 97 GLN A O 1
ATOM 757 N N . TYR A 1 98 ? -17.734 21.219 12.469 1 94.69 98 TYR A N 1
ATOM 758 C CA . TYR A 1 98 ? -16.938 20.938 11.273 1 94.69 98 TYR A CA 1
ATOM 759 C C . TYR A 1 98 ? -15.477 20.703 11.633 1 94.69 98 TYR A C 1
ATOM 761 O O . TYR A 1 98 ? -14.812 19.844 11.047 1 94.69 98 TYR A O 1
ATOM 769 N N . PHE A 1 99 ? -14.984 21.469 12.57 1 95.94 99 PHE A N 1
ATOM 770 C CA . PHE A 1 99 ? -13.594 21.344 13.008 1 95.94 99 PHE A CA 1
ATOM 771 C C . PHE A 1 99 ? -13.305 19.922 13.477 1 95.94 99 PHE A C 1
ATOM 773 O O . PHE A 1 99 ? -12.312 19.328 13.062 1 95.94 99 PHE A O 1
ATOM 780 N N . VAL A 1 100 ? -14.156 19.328 14.242 1 94.25 100 VAL A N 1
ATOM 781 C CA . VAL A 1 100 ? -13.938 18.031 14.883 1 94.25 100 VAL A CA 1
ATOM 782 C C . VAL A 1 100 ? -14.234 16.906 13.898 1 94.25 100 VAL A C 1
ATOM 784 O O . VAL A 1 100 ? -13.477 15.938 13.797 1 94.25 100 VAL A O 1
ATOM 787 N N . GLU A 1 101 ? -15.164 17.078 13.062 1 92.81 101 GLU A N 1
ATOM 788 C CA . GLU A 1 101 ? -15.68 15.953 12.297 1 92.81 101 GLU A CA 1
ATOM 789 C C . GLU A 1 101 ? -15.07 15.914 10.898 1 92.81 101 GLU A C 1
ATOM 791 O O . GLU A 1 101 ? -15.031 14.859 10.258 1 92.81 101 GLU A O 1
ATOM 796 N N . ALA A 1 102 ? -14.617 17.078 10.469 1 92.81 102 ALA A N 1
ATOM 797 C CA . ALA A 1 102 ? -14.172 17.109 9.078 1 92.81 102 ALA A CA 1
ATOM 798 C C . ALA A 1 102 ? -12.75 17.641 8.969 1 92.81 102 ALA A C 1
ATOM 800 O O . ALA A 1 102 ? -11.891 17.016 8.344 1 92.81 102 ALA A O 1
ATOM 801 N N . PHE A 1 103 ? -12.5 18.781 9.625 1 94 103 PHE A N 1
ATOM 802 C CA . PHE A 1 103 ? -11.195 19.422 9.484 1 94 103 PHE A CA 1
ATOM 803 C C . PHE A 1 103 ? -10.102 18.531 10.055 1 94 103 PHE A C 1
ATOM 805 O O . PHE A 1 103 ? -9.133 18.219 9.367 1 94 103 PHE A O 1
ATOM 812 N N . VAL A 1 104 ? -10.211 18.141 11.32 1 94.75 104 VAL A N 1
ATOM 813 C CA . VAL A 1 104 ? -9.156 17.406 12.008 1 94.75 104 VAL A CA 1
ATOM 814 C C . VAL A 1 104 ? -8.898 16.078 11.297 1 94.75 104 VAL A C 1
ATOM 816 O O . VAL A 1 104 ? -7.754 15.75 10.984 1 94.75 104 VAL A O 1
ATOM 819 N N . PRO A 1 105 ? -9.93 15.344 10.859 1 92.81 105 PRO A N 1
ATOM 820 C CA . PRO A 1 105 ? -9.672 14.109 10.117 1 92.81 105 PRO A CA 1
ATOM 821 C C . PRO A 1 105 ? -9 14.359 8.773 1 92.81 105 PRO A C 1
ATOM 823 O O . PRO A 1 105 ? -8.234 13.516 8.297 1 92.81 105 PRO A O 1
ATOM 826 N N . SER A 1 106 ? -9.258 15.484 8.172 1 92.31 106 SER A N 1
ATOM 827 C CA . SER A 1 106 ? -8.719 15.766 6.848 1 92.31 106 SER A CA 1
ATOM 828 C C . SER A 1 106 ? -7.23 16.078 6.918 1 92.31 106 SER A C 1
ATOM 830 O O . SER A 1 106 ? -6.504 15.906 5.938 1 92.31 106 SER A O 1
ATOM 832 N N . VAL A 1 107 ? -6.742 16.516 8.07 1 93.56 107 VAL A N 1
ATOM 833 C CA . VAL A 1 107 ? -5.344 16.922 8.172 1 93.56 107 VAL A CA 1
ATOM 834 C C . VAL A 1 107 ? -4.566 15.883 8.984 1 93.56 107 VAL A C 1
ATOM 836 O O . VAL A 1 107 ? -3.355 16.016 9.18 1 93.56 107 VAL A O 1
ATOM 839 N N . SER A 1 108 ? -5.238 14.867 9.484 1 95.19 108 SER A N 1
ATOM 840 C CA . SER A 1 108 ? -4.598 13.867 10.328 1 95.19 108 SER A CA 1
ATOM 841 C C . SER A 1 108 ? -4.285 12.594 9.547 1 95.19 108 SER A C 1
ATOM 843 O O . SER A 1 108 ? -5.078 12.164 8.703 1 95.19 108 SER A O 1
ATOM 845 N N . VAL A 1 109 ? -3.123 11.992 9.805 1 95.56 109 VAL A N 1
ATOM 846 C CA . VAL A 1 109 ? -2.705 10.781 9.117 1 95.56 109 VAL A CA 1
ATOM 847 C C . VAL A 1 109 ? -3.457 9.578 9.688 1 95.56 109 VAL A C 1
ATOM 849 O O . VAL A 1 109 ? -3.508 8.516 9.062 1 95.56 109 VAL A O 1
ATOM 852 N N . ALA A 1 110 ? -3.959 9.727 10.859 1 92.62 110 ALA A N 1
ATOM 853 C CA . ALA A 1 110 ? -4.797 8.727 11.516 1 92.62 110 ALA A CA 1
ATOM 854 C C . ALA A 1 110 ? -5.73 9.375 12.531 1 92.62 110 ALA A C 1
ATOM 856 O O . ALA A 1 110 ? -5.375 10.383 13.156 1 92.62 110 ALA A O 1
ATOM 857 N N . THR A 1 111 ? -6.855 8.805 12.609 1 86.25 111 THR A N 1
ATOM 858 C CA . THR A 1 111 ? -7.77 9.281 13.641 1 86.25 111 THR A CA 1
ATOM 859 C C . THR A 1 111 ? -7.449 8.633 14.984 1 86.25 111 THR A C 1
ATOM 861 O O . THR A 1 111 ? -7.527 7.41 15.125 1 86.25 111 THR A O 1
ATOM 864 N N . THR A 1 112 ? -6.949 9.414 15.797 1 83.25 112 THR A N 1
ATOM 865 C CA . THR A 1 112 ? -6.621 8.93 17.141 1 83.25 112 THR A CA 1
ATOM 866 C C . THR A 1 112 ? -7.289 9.797 18.203 1 83.25 112 THR A C 1
ATOM 868 O O . THR A 1 112 ? -7.477 11 18 1 83.25 112 THR A O 1
ATOM 871 N N . PRO A 1 113 ? -7.609 9.203 19.25 1 79.31 113 PRO A N 1
ATOM 872 C CA . PRO A 1 113 ? -8.219 9.977 20.328 1 79.31 113 PRO A CA 1
ATOM 873 C C . PRO A 1 113 ? -7.234 10.938 21 1 79.31 113 PRO A C 1
ATOM 875 O O . PRO A 1 113 ? -7.648 11.883 21.672 1 79.31 113 PRO A O 1
ATOM 878 N N . THR A 1 114 ? -6.016 10.789 20.75 1 79.75 114 THR A N 1
ATOM 879 C CA . THR A 1 114 ? -5 11.586 21.422 1 79.75 114 THR A CA 1
ATOM 880 C C . THR A 1 114 ? -4.543 12.742 20.531 1 79.75 114 THR A C 1
ATOM 882 O O . THR A 1 114 ? -3.504 13.352 20.781 1 79.75 114 THR A O 1
ATOM 885 N N . SER A 1 115 ? -5.332 13.055 19.547 1 90.5 115 SER A N 1
ATOM 886 C CA . SER A 1 115 ? -4.973 14.203 18.719 1 90.5 115 SER A CA 1
ATOM 887 C C . SER A 1 115 ? -4.984 15.5 19.531 1 90.5 115 SER A C 1
ATOM 889 O O . SER A 1 115 ? -5.965 15.797 20.219 1 90.5 115 SER A O 1
ATOM 891 N N . PHE A 1 116 ? -3.916 16.297 19.469 1 93.75 116 PHE A N 1
ATOM 892 C CA . PHE A 1 116 ? -3.855 17.531 20.25 1 93.75 116 PHE A CA 1
ATOM 893 C C . PHE A 1 116 ? -4.863 18.547 19.734 1 93.75 116 PHE A C 1
ATOM 895 O O . PHE A 1 116 ? -5.211 19.5 20.438 1 93.75 116 PHE A O 1
ATOM 902 N N . TYR A 1 117 ? -5.43 18.359 18.578 1 95.81 117 TYR A N 1
ATOM 903 C CA . TYR A 1 117 ? -6.48 19.25 18.078 1 95.81 117 TYR A CA 1
ATOM 904 C C . TYR A 1 117 ? -7.758 19.094 18.891 1 95.81 117 TYR A C 1
ATOM 906 O O . TYR A 1 117 ? -8.367 20.094 19.297 1 95.81 117 TYR A O 1
ATOM 914 N N . THR A 1 118 ? -8.102 17.875 19.078 1 94.38 118 THR A N 1
ATOM 915 C CA . THR A 1 118 ? -9.375 17.609 19.734 1 94.38 118 THR A CA 1
ATOM 916 C C . THR A 1 118 ? -9.188 17.453 21.234 1 94.38 118 THR A C 1
ATOM 918 O O . THR A 1 118 ? -10.07 17.812 22.016 1 94.38 118 THR A O 1
ATOM 921 N N . SER A 1 119 ? -8.047 17 21.672 1 93.12 119 SER A N 1
ATOM 922 C CA . SER A 1 119 ? -7.855 16.688 23.078 1 93.12 119 SER A CA 1
ATOM 923 C C . SER A 1 119 ? -7.312 17.891 23.844 1 93.12 119 SER A C 1
ATOM 925 O O . SER A 1 119 ? -7.5 18 25.062 1 93.12 119 SER A O 1
ATOM 927 N N . LEU A 1 120 ? -6.656 18.797 23.172 1 95.31 120 LEU A N 1
ATOM 928 C CA . LEU A 1 120 ? -6.02 19.922 23.859 1 95.31 120 LEU A CA 1
ATOM 929 C C . LEU A 1 120 ? -6.551 21.25 23.328 1 95.31 120 LEU A C 1
ATOM 931 O O . LEU A 1 120 ? -7.102 22.047 24.094 1 95.31 120 LEU A O 1
ATOM 935 N N . TYR A 1 121 ? -6.559 21.484 22.047 1 97.38 121 TYR A N 1
ATOM 936 C CA . TYR A 1 121 ? -6.906 22.781 21.469 1 97.38 121 TYR A CA 1
ATOM 937 C C . TYR A 1 121 ? -8.398 23.047 21.594 1 97.38 121 TYR A C 1
ATOM 939 O O . TYR A 1 121 ? -8.812 24.172 21.906 1 97.38 121 TYR A O 1
ATOM 947 N N . MET A 1 122 ? -9.211 22.062 21.344 1 95.44 122 MET A N 1
ATOM 948 C CA . MET A 1 122 ? -10.656 22.25 21.391 1 95.44 122 MET A CA 1
ATOM 949 C C . MET A 1 122 ? -11.109 22.609 22.797 1 95.44 122 MET A C 1
ATOM 951 O O . MET A 1 122 ? -11.844 23.594 22.984 1 95.44 122 MET A O 1
ATOM 955 N N . PRO A 1 123 ? -10.672 21.906 23.781 1 94.94 123 PRO A N 1
ATOM 956 C CA . PRO A 1 123 ? -11.023 22.328 25.141 1 94.94 123 PRO A CA 1
ATOM 957 C C . PRO A 1 123 ? -10.531 23.75 25.469 1 94.94 123 PRO A C 1
ATOM 959 O O . PRO A 1 123 ? -11.227 24.5 26.141 1 94.94 123 PRO A O 1
ATOM 962 N N . TRP A 1 124 ? -9.305 24.141 25.016 1 96.5 124 TRP A N 1
ATOM 963 C CA . TRP A 1 124 ? -8.75 25.484 25.25 1 96.5 124 TRP A CA 1
ATOM 964 C C . TRP A 1 124 ? -9.633 26.547 24.594 1 96.5 124 TRP A C 1
ATOM 966 O O . TRP A 1 124 ? -9.648 27.688 25.031 1 96.5 124 TRP A O 1
ATOM 976 N N . ALA A 1 125 ? -10.375 26.156 23.516 1 95.69 125 ALA A N 1
ATOM 977 C CA . ALA A 1 125 ? -11.219 27.094 22.797 1 95.69 125 ALA A CA 1
ATOM 978 C C . ALA A 1 125 ? -12.375 27.578 23.672 1 95.69 125 ALA A C 1
ATOM 980 O O . ALA A 1 125 ? -12.906 28.672 23.453 1 95.69 125 ALA A O 1
ATOM 981 N N . PHE A 1 126 ? -12.727 26.828 24.672 1 94.31 126 PHE A N 1
ATOM 982 C CA . PHE A 1 126 ? -13.836 27.188 25.547 1 94.31 126 PHE A CA 1
ATOM 983 C C . PHE A 1 126 ? -13.328 27.969 26.766 1 94.31 126 PHE A C 1
ATOM 985 O O . PHE A 1 126 ? -14.125 28.516 27.531 1 94.31 126 PHE A O 1
ATOM 992 N N . GLN A 1 127 ? -12.062 28.125 26.875 1 93.56 127 GLN A N 1
ATOM 993 C CA . GLN A 1 127 ? -11.477 28.812 28.031 1 93.56 127 GLN A CA 1
ATOM 994 C C . GLN A 1 127 ? -10.859 30.141 27.609 1 93.56 127 GLN A C 1
ATOM 996 O O . GLN A 1 127 ? -10.805 31.078 28.406 1 93.56 127 GLN A O 1
ATOM 1001 N N . ILE A 1 128 ? -10.328 30.109 26.375 1 93.69 128 ILE A N 1
ATOM 1002 C CA . ILE A 1 128 ? -9.586 31.281 25.906 1 93.69 128 ILE A CA 1
ATOM 1003 C C . ILE A 1 128 ? -10.102 31.703 24.531 1 93.69 128 ILE A C 1
ATOM 1005 O O . ILE A 1 128 ? -10.125 30.891 23.594 1 93.69 128 ILE A O 1
ATOM 1009 N N . ASP A 1 129 ? -10.352 32.969 24.359 1 94 129 ASP A N 1
ATOM 1010 C CA . ASP A 1 129 ? -10.945 33.469 23.125 1 94 129 ASP A CA 1
ATOM 1011 C C . ASP A 1 129 ? -9.961 33.312 21.953 1 94 129 ASP A C 1
ATOM 1013 O O . ASP A 1 129 ? -10.375 33.062 20.828 1 94 129 ASP A O 1
ATOM 1017 N N . GLY A 1 130 ? -8.703 33.562 22.234 1 95.94 130 GLY A N 1
ATOM 1018 C CA . GLY A 1 130 ? -7.715 33.469 21.172 1 95.94 130 GLY A CA 1
ATOM 1019 C C . GLY A 1 130 ? -7.711 32.094 20.484 1 95.94 130 GLY A C 1
ATOM 1020 O O . GLY A 1 130 ? -7.602 32.031 19.266 1 95.94 130 GLY A O 1
ATOM 1021 N N . MET A 1 131 ? -7.875 31.078 21.281 1 97.12 131 MET A N 1
ATOM 1022 C CA . MET A 1 131 ? -7.898 29.719 20.734 1 97.12 131 MET A CA 1
ATOM 1023 C C . MET A 1 131 ? -9.164 29.484 19.922 1 97.12 131 MET A C 1
ATOM 1025 O O . MET A 1 131 ? -9.125 28.828 18.875 1 97.12 131 MET A O 1
ATOM 1029 N N . LEU A 1 132 ? -10.281 29.922 20.422 1 97.81 132 LEU A N 1
ATOM 1030 C CA . LEU A 1 132 ? -11.539 29.812 19.688 1 97.81 132 LEU A CA 1
ATOM 1031 C C . LEU A 1 132 ? -11.438 30.516 18.328 1 97.81 132 LEU A C 1
ATOM 1033 O O . LEU A 1 132 ? -11.867 29.969 17.312 1 97.81 132 LEU A O 1
ATOM 1037 N N . ASP A 1 133 ? -10.875 31.688 18.375 1 98.25 133 ASP A N 1
ATOM 1038 C CA . ASP A 1 133 ? -10.719 32.438 17.141 1 98.25 133 ASP A CA 1
ATOM 1039 C C . ASP A 1 133 ? -9.82 31.703 16.156 1 98.25 133 ASP A C 1
ATOM 1041 O O . ASP A 1 133 ? -10.078 31.703 14.945 1 98.25 133 ASP A O 1
ATOM 1045 N N . ALA A 1 134 ? -8.758 31.125 16.625 1 98.56 134 ALA A N 1
ATOM 1046 C CA . ALA A 1 134 ? -7.836 30.406 15.758 1 98.56 134 ALA A CA 1
ATOM 1047 C C . ALA A 1 134 ? -8.539 29.234 15.078 1 98.56 134 ALA A C 1
ATOM 1049 O O . ALA A 1 134 ? -8.383 29.016 13.875 1 98.56 134 ALA A O 1
ATOM 1050 N N . ILE A 1 135 ? -9.297 28.5 15.82 1 98.38 135 ILE A N 1
ATOM 1051 C CA . ILE A 1 135 ? -10.016 27.328 15.297 1 98.38 135 ILE A CA 1
ATOM 1052 C C . ILE A 1 135 ? -11.055 27.781 14.273 1 98.38 135 ILE A C 1
ATOM 1054 O O . ILE A 1 135 ? -11.172 27.203 13.203 1 98.38 135 ILE A O 1
ATOM 1058 N N . LEU A 1 136 ? -11.758 28.828 14.594 1 98.19 136 LEU A N 1
ATOM 1059 C CA . LEU A 1 136 ? -12.781 29.328 13.672 1 98.19 136 LEU A CA 1
ATOM 1060 C C . LEU A 1 136 ? -12.141 29.875 12.398 1 98.19 136 LEU A C 1
ATOM 1062 O O . LEU A 1 136 ? -12.711 29.75 11.312 1 98.19 136 LEU A O 1
ATOM 1066 N N . ALA A 1 137 ? -10.969 30.453 12.531 1 98.44 137 ALA A N 1
ATOM 1067 C CA . ALA A 1 137 ? -10.281 31.016 11.367 1 98.44 137 ALA A CA 1
ATOM 1068 C C . ALA A 1 137 ? -9.891 29.906 10.391 1 98.44 137 ALA A C 1
ATOM 1070 O O . ALA A 1 137 ? -10.188 30 9.195 1 98.44 137 ALA A O 1
ATOM 1071 N N . ILE A 1 138 ? -9.273 28.891 10.875 1 97.69 138 ILE A N 1
ATOM 1072 C CA . ILE A 1 138 ? -8.766 27.844 9.984 1 97.69 138 ILE A CA 1
ATOM 1073 C C . ILE A 1 138 ? -9.922 27.016 9.453 1 97.69 138 ILE A C 1
ATOM 1075 O O . ILE A 1 138 ? -9.906 26.578 8.297 1 97.69 138 ILE A O 1
ATOM 1079 N N . THR A 1 139 ? -10.945 26.766 10.258 1 96.75 139 THR A N 1
ATOM 1080 C CA . THR A 1 139 ? -12.094 25.969 9.867 1 96.75 139 THR A CA 1
ATOM 1081 C C . THR A 1 139 ? -12.906 26.672 8.789 1 96.75 139 THR A C 1
ATOM 1083 O O . THR A 1 139 ? -13.305 26.047 7.797 1 96.75 139 THR A O 1
ATOM 1086 N N . SER A 1 140 ? -13.195 27.938 9.016 1 96.88 140 SER A N 1
ATOM 1087 C CA . SER A 1 140 ? -13.961 28.688 8.023 1 96.88 140 SER A CA 1
ATOM 1088 C C . SER A 1 140 ? -13.18 28.828 6.715 1 96.88 140 SER A C 1
ATOM 1090 O O . SER A 1 140 ? -13.766 28.797 5.633 1 96.88 140 SER A O 1
ATOM 1092 N N . ALA A 1 141 ? -11.891 28.953 6.828 1 96.62 141 ALA A N 1
ATOM 1093 C CA . ALA A 1 141 ? -11.062 29.047 5.625 1 96.62 141 ALA A CA 1
ATOM 1094 C C . ALA A 1 141 ? -11.156 27.766 4.797 1 96.62 141 ALA A C 1
ATOM 1096 O O . ALA A 1 141 ? -11.289 27.828 3.574 1 96.62 141 ALA A O 1
ATOM 1097 N N . GLN A 1 142 ? -11.062 26.609 5.402 1 95.31 142 GLN A N 1
ATOM 1098 C CA . GLN A 1 142 ? -11.125 25.344 4.672 1 95.31 142 GLN A CA 1
ATOM 1099 C C . GLN A 1 142 ? -12.516 25.109 4.102 1 95.31 142 GLN A C 1
ATOM 1101 O O . GLN A 1 142 ? -12.664 24.672 2.959 1 95.31 142 GLN A O 1
ATOM 1106 N N . LEU A 1 143 ? -13.508 25.359 4.949 1 94.44 143 LEU A N 1
ATOM 1107 C CA . LEU A 1 143 ? -14.883 25.172 4.496 1 94.44 143 LEU A CA 1
ATOM 1108 C C . LEU A 1 143 ? -15.195 26.062 3.299 1 94.44 143 LEU A C 1
ATOM 1110 O O . LEU A 1 143 ? -15.953 25.672 2.41 1 94.44 143 LEU A O 1
ATOM 1114 N N . ALA A 1 144 ? -14.656 27.234 3.256 1 94.44 144 ALA A N 1
ATOM 1115 C CA . ALA A 1 144 ? -14.859 28.172 2.141 1 94.44 144 ALA A CA 1
ATOM 1116 C C . ALA A 1 144 ? -14.367 27.562 0.83 1 94.44 144 ALA A C 1
ATOM 1118 O O . ALA A 1 144 ? -14.945 27.812 -0.231 1 94.44 144 ALA A O 1
ATOM 1119 N N . ARG A 1 145 ? -13.375 26.75 0.884 1 91.94 145 ARG A N 1
ATOM 1120 C CA . ARG A 1 145 ? -12.781 26.156 -0.306 1 91.94 145 ARG A CA 1
ATOM 1121 C C . ARG A 1 145 ? -13.578 24.938 -0.762 1 91.94 145 ARG A C 1
ATOM 1123 O O . ARG A 1 145 ? -13.516 24.547 -1.931 1 91.94 145 ARG A O 1
ATOM 1130 N N . ARG A 1 146 ? -14.281 24.359 0.126 1 89.19 146 ARG A N 1
ATOM 1131 C CA . ARG A 1 146 ? -15.047 23.141 -0.179 1 89.19 146 ARG A CA 1
ATOM 1132 C C . ARG A 1 146 ? -16.469 23.484 -0.626 1 89.19 146 ARG A C 1
ATOM 1134 O O . ARG A 1 146 ? -17.141 22.672 -1.239 1 89.19 146 ARG A O 1
ATOM 1141 N N . THR A 1 147 ? -16.844 24.719 -0.318 1 88.38 147 THR A N 1
ATOM 1142 C CA . THR A 1 147 ? -18.203 25.141 -0.637 1 88.38 147 THR A CA 1
ATOM 1143 C C . THR A 1 147 ? -18.328 25.484 -2.117 1 88.38 147 THR A C 1
ATOM 1145 O O . THR A 1 147 ? -17.453 26.125 -2.684 1 88.38 147 THR A O 1
ATOM 1148 N N . SER A 1 148 ? -19.438 25.078 -2.736 1 85.75 148 SER A N 1
ATOM 1149 C CA . SER A 1 148 ? -19.672 25.312 -4.156 1 85.75 148 SER A CA 1
ATOM 1150 C C . SER A 1 148 ? -20.312 26.688 -4.395 1 85.75 148 SER A C 1
ATOM 1152 O O . SER A 1 148 ? -20.172 27.266 -5.473 1 85.75 148 SER A O 1
ATOM 1154 N N . ASP A 1 149 ? -21.016 27.219 -3.408 1 89.06 149 ASP A N 1
ATOM 1155 C CA . ASP A 1 149 ? -21.688 28.5 -3.52 1 89.06 149 ASP A CA 1
ATOM 1156 C C . ASP A 1 149 ? -20.703 29.656 -3.307 1 89.06 149 ASP A C 1
ATOM 1158 O O . ASP A 1 149 ? -20.125 29.781 -2.23 1 89.06 149 ASP A O 1
ATOM 1162 N N . ASP A 1 150 ? -20.688 30.578 -4.199 1 91.69 150 ASP A N 1
ATOM 1163 C CA . ASP A 1 150 ? -19.703 31.656 -4.184 1 91.69 150 ASP A CA 1
ATOM 1164 C C . ASP A 1 150 ? -20.016 32.656 -3.078 1 91.69 150 ASP A C 1
ATOM 1166 O O . ASP A 1 150 ? -19.094 33.219 -2.473 1 91.69 150 ASP A O 1
ATOM 1170 N N . THR A 1 151 ? -21.25 32.906 -2.885 1 92.62 151 THR A N 1
ATOM 1171 C CA . THR A 1 151 ? -21.625 33.844 -1.851 1 92.62 151 THR A CA 1
ATOM 1172 C C . THR A 1 151 ? -21.266 33.344 -0.465 1 92.62 151 THR A C 1
ATOM 1174 O O . THR A 1 151 ? -20.75 34.062 0.369 1 92.62 151 THR A O 1
ATOM 1177 N N . ARG A 1 152 ? -21.562 32.125 -0.321 1 91.31 152 ARG A N 1
ATOM 1178 C CA . ARG A 1 152 ? -21.234 31.484 0.95 1 91.31 152 ARG A CA 1
ATOM 1179 C C . ARG A 1 152 ? -19.734 31.406 1.146 1 91.31 152 ARG A C 1
ATOM 1181 O O . ARG A 1 152 ? -19.234 31.609 2.252 1 91.31 152 ARG A O 1
ATOM 1188 N N . ALA A 1 153 ? -19.047 31.094 0.161 1 94.31 153 ALA A N 1
ATOM 1189 C CA . ALA A 1 153 ? -17.594 31.016 0.215 1 94.31 153 ALA A CA 1
ATOM 1190 C C . ALA A 1 153 ? -17 32.375 0.593 1 94.31 153 ALA A C 1
ATOM 1192 O O . ALA A 1 153 ? -16.062 32.438 1.408 1 94.31 153 ALA A O 1
ATOM 1193 N N . ALA A 1 154 ? -17.531 33.406 0.035 1 95.38 154 ALA A N 1
ATOM 1194 C CA . ALA A 1 154 ? -17.062 34.75 0.337 1 95.38 154 ALA A CA 1
ATOM 1195 C C . ALA A 1 154 ? -17.312 35.094 1.798 1 95.38 154 ALA A C 1
ATOM 1197 O O . ALA A 1 154 ? -16.469 35.719 2.451 1 95.38 154 ALA A O 1
ATOM 1198 N N . HIS A 1 155 ? -18.453 34.719 2.23 1 95.31 155 HIS A N 1
ATOM 1199 C CA . HIS A 1 155 ? -18.797 34.969 3.631 1 95.31 155 HIS A CA 1
ATOM 1200 C C . HIS A 1 155 ? -17.812 34.25 4.559 1 95.31 155 HIS A C 1
ATOM 1202 O O . HIS A 1 155 ? -17.297 34.844 5.504 1 95.31 155 HIS A O 1
ATOM 1208 N N . LEU A 1 156 ? -17.609 33.031 4.238 1 96.12 156 LEU A N 1
ATOM 1209 C CA . LEU A 1 156 ? -16.734 32.219 5.074 1 96.12 156 LEU A CA 1
ATOM 1210 C C . LEU A 1 156 ? -15.305 32.781 5.039 1 96.12 156 LEU A C 1
ATOM 1212 O O . LEU A 1 156 ? -14.609 32.75 6.055 1 96.12 156 LEU A O 1
ATOM 1216 N N . ARG A 1 157 ? -14.867 33.281 3.984 1 96.69 157 ARG A N 1
ATOM 1217 C CA . ARG A 1 157 ? -13.555 33.906 3.895 1 96.69 157 ARG A CA 1
ATOM 1218 C C . ARG A 1 157 ? -13.477 35.156 4.77 1 96.69 157 ARG A C 1
ATOM 1220 O O . ARG A 1 157 ? -12.461 35.406 5.418 1 96.69 157 ARG A O 1
ATOM 1227 N N . ALA A 1 158 ? -14.539 35.844 4.75 1 97.06 158 ALA A N 1
ATOM 1228 C CA . ALA A 1 158 ? -14.602 37.031 5.598 1 97.06 158 ALA A CA 1
ATOM 1229 C C . ALA A 1 158 ? -14.555 36.656 7.074 1 97.06 158 ALA A C 1
ATOM 1231 O O . ALA A 1 158 ? -13.898 37.344 7.875 1 97.06 158 ALA A O 1
ATOM 1232 N N . VAL A 1 159 ? -15.305 35.625 7.363 1 97 159 VAL A N 1
ATOM 1233 C CA . VAL A 1 159 ? -15.312 35.125 8.734 1 97 159 VAL A CA 1
ATOM 1234 C C . VAL A 1 159 ? -13.906 34.719 9.141 1 97 159 VAL A C 1
ATOM 1236 O O . VAL A 1 159 ? -13.438 35.031 10.234 1 97 159 VAL A O 1
ATOM 1239 N N . SER A 1 160 ? -13.219 34 8.281 1 98 160 SER A N 1
ATOM 1240 C CA . SER A 1 160 ? -11.852 33.562 8.539 1 98 160 SER A CA 1
ATOM 1241 C C . SER A 1 160 ? -10.922 34.75 8.766 1 98 160 SER A C 1
ATOM 1243 O O . SER A 1 160 ? -10.141 34.75 9.727 1 98 160 SER A O 1
ATOM 1245 N N . SER A 1 161 ? -11.039 35.781 7.973 1 97.75 161 SER A N 1
ATOM 1246 C CA . SER A 1 161 ? -10.188 36.938 8.078 1 97.75 161 SER A CA 1
ATOM 1247 C C . SER A 1 161 ? -10.438 37.688 9.375 1 97.75 161 SER A C 1
ATOM 1249 O O . SER A 1 161 ? -9.492 38.188 10.008 1 97.75 161 SER A O 1
ATOM 1251 N N . ARG A 1 162 ? -11.672 37.781 9.695 1 97.75 162 ARG A N 1
ATOM 1252 C CA . ARG A 1 162 ? -12.031 38.469 10.938 1 97.75 162 ARG A CA 1
ATOM 1253 C C . ARG A 1 162 ? -11.414 37.75 12.141 1 97.75 162 ARG A C 1
ATOM 1255 O O . ARG A 1 162 ? -10.812 38.406 13.008 1 97.75 162 ARG A O 1
ATOM 1262 N N . HIS A 1 163 ? -11.586 36.5 12.172 1 98.25 163 HIS A N 1
ATOM 1263 C CA . HIS A 1 163 ? -11.047 35.75 13.297 1 98.25 163 HIS A CA 1
ATOM 1264 C C . HIS A 1 163 ? -9.523 35.719 13.273 1 98.25 163 HIS A C 1
ATOM 1266 O O . HIS A 1 163 ? -8.883 35.719 14.32 1 98.25 163 HIS A O 1
ATOM 1272 N N . GLU A 1 164 ? -8.93 35.688 12.156 1 98.06 164 GLU A N 1
ATOM 1273 C CA . GLU A 1 164 ? -7.477 35.781 12.039 1 98.06 164 GLU A CA 1
ATOM 1274 C C . GLU A 1 164 ? -6.949 37.062 12.664 1 98.06 164 GLU A C 1
ATOM 1276 O O . GLU A 1 164 ? -5.953 37.062 13.391 1 98.06 164 GLU A O 1
ATOM 1281 N N . ARG A 1 165 ? -7.609 38.156 12.406 1 97.88 165 ARG A N 1
ATOM 1282 C CA . ARG A 1 165 ? -7.219 39.438 12.984 1 97.88 165 ARG A CA 1
ATOM 1283 C C . ARG A 1 165 ? -7.312 39.406 14.508 1 97.88 165 ARG A C 1
ATOM 1285 O O . ARG A 1 165 ? -6.445 39.938 15.195 1 97.88 165 ARG A O 1
ATOM 1292 N N . LYS A 1 166 ? -8.336 38.781 14.906 1 97.88 166 LYS A N 1
ATOM 1293 C CA . LYS A 1 166 ? -8.523 38.656 16.344 1 97.88 166 LYS A CA 1
ATOM 1294 C C . LYS A 1 166 ? -7.41 37.844 16.984 1 97.88 166 LYS A C 1
ATOM 1296 O O . LYS A 1 166 ? -7.004 38.094 18.109 1 97.88 166 LYS A O 1
ATOM 1301 N N . CYS A 1 167 ? -6.938 36.844 16.234 1 97.62 167 CYS A N 1
ATOM 1302 C CA . CYS A 1 167 ? -5.828 36.031 16.719 1 97.62 167 CYS A CA 1
ATOM 1303 C C . CYS A 1 167 ? -4.562 36.875 16.875 1 97.62 167 CYS A C 1
ATOM 1305 O O . CYS A 1 167 ? -3.871 36.781 17.891 1 97.62 167 CYS A O 1
ATOM 1307 N N . TYR A 1 168 ? -4.293 37.688 15.969 1 96.31 168 TYR A N 1
ATOM 1308 C CA . TYR A 1 168 ? -3.102 38.531 16.047 1 96.31 168 TYR A CA 1
ATOM 1309 C C . TYR A 1 168 ? -3.223 39.562 17.172 1 96.31 168 TYR A C 1
ATOM 1311 O O . TYR A 1 168 ? -2.236 39.844 17.844 1 96.31 168 TYR A O 1
ATOM 1319 N N . ALA A 1 169 ? -4.387 40.062 17.359 1 96.62 169 ALA A N 1
ATOM 1320 C CA . ALA A 1 169 ? -4.625 40.969 18.484 1 96.62 169 ALA A CA 1
ATOM 1321 C C . ALA A 1 169 ? -4.398 40.25 19.812 1 96.62 169 ALA A C 1
ATOM 1323 O O . ALA A 1 169 ? -3.822 40.812 20.734 1 96.62 169 ALA A O 1
ATOM 1324 N N . PHE A 1 170 ? -4.879 39.031 19.875 1 96 170 PHE A N 1
ATOM 1325 C CA . PHE A 1 170 ? -4.703 38.188 21.062 1 96 170 PHE A CA 1
ATOM 1326 C C . PHE A 1 170 ? -3.223 38 21.375 1 96 170 PHE A C 1
ATOM 1328 O O . PHE A 1 170 ? -2.807 38.125 22.531 1 96 170 PHE A O 1
ATOM 1335 N N . ILE A 1 171 ? -2.395 37.75 20.359 1 95.12 171 ILE A N 1
ATOM 1336 C CA . ILE A 1 171 ? -0.961 37.5 20.516 1 95.12 171 ILE A CA 1
ATOM 1337 C C . ILE A 1 171 ? -0.282 38.812 20.953 1 95.12 171 ILE A C 1
ATOM 1339 O O . ILE A 1 171 ? 0.524 38.812 21.875 1 95.12 171 ILE A O 1
ATOM 1343 N N . LYS A 1 172 ? -0.65 39.875 20.328 1 93.19 172 LYS A N 1
ATOM 1344 C CA . LYS A 1 172 ? -0.041 41.188 20.609 1 93.19 172 LYS A CA 1
ATOM 1345 C C . LYS A 1 172 ? -0.291 41.594 22.062 1 93.19 172 LYS A C 1
ATOM 1347 O O . LYS A 1 172 ? 0.599 42.156 22.719 1 93.19 172 LYS A O 1
ATOM 1352 N N . ASP A 1 173 ? -1.436 41.375 22.5 1 92.69 173 ASP A N 1
ATOM 1353 C CA . ASP A 1 173 ? -1.849 41.781 23.844 1 92.69 173 ASP A CA 1
ATOM 1354 C C . ASP A 1 173 ? -1.109 40.969 24.906 1 92.69 173 ASP A C 1
ATOM 1356 O O . ASP A 1 173 ? -1.058 41.375 26.078 1 92.69 173 ASP A O 1
ATOM 1360 N N . ARG A 1 174 ? -0.563 39.875 24.531 1 91.38 174 ARG A N 1
ATOM 1361 C CA . ARG A 1 174 ? 0.003 38.969 25.531 1 91.38 174 ARG A CA 1
ATOM 1362 C C . ARG A 1 174 ? 1.527 39.031 25.5 1 91.38 174 ARG A C 1
ATOM 1364 O O . ARG A 1 174 ? 2.184 38.406 26.359 1 91.38 174 ARG A O 1
ATOM 1371 N N . ILE A 1 175 ? 2.066 39.688 24.531 1 87 175 ILE A N 1
ATOM 1372 C CA . ILE A 1 175 ? 3.512 39.844 24.469 1 87 175 ILE A CA 1
ATOM 1373 C C . ILE A 1 175 ? 3.963 40.781 25.594 1 87 175 ILE A C 1
ATOM 1375 O O . ILE A 1 175 ? 3.369 41.844 25.812 1 87 175 ILE A O 1
ATOM 1379 N N . VAL A 1 176 ? 4.91 40.344 26.312 1 82.06 176 VAL A N 1
ATOM 1380 C CA . VAL A 1 176 ? 5.453 41.156 27.406 1 82.06 176 VAL A CA 1
ATOM 1381 C C . VAL A 1 176 ? 6.621 42 26.906 1 82.06 176 VAL A C 1
ATOM 1383 O O . VAL A 1 176 ? 7.586 41.469 26.359 1 82.06 176 VAL A O 1
ATOM 1386 N N . PRO A 1 177 ? 6.508 43.188 27.141 1 76.81 177 PRO A N 1
ATOM 1387 C CA . PRO A 1 177 ? 7.555 44.094 26.656 1 76.81 177 PRO A CA 1
ATOM 1388 C C . PRO A 1 177 ? 8.922 43.812 27.266 1 76.81 177 PRO A C 1
ATOM 1390 O O . PRO A 1 177 ? 9.953 44.031 26.625 1 76.81 177 PRO A O 1
ATOM 1393 N N . SER A 1 178 ? 8.992 43.25 28.422 1 74.81 178 SER A N 1
ATOM 1394 C CA . SER A 1 178 ? 10.258 43.031 29.094 1 74.81 178 SER A CA 1
ATOM 1395 C C . SER A 1 178 ? 10.969 41.781 28.547 1 74.81 178 SER A C 1
ATOM 1397 O O . SER A 1 178 ? 12.086 41.469 28.953 1 74.81 178 SER A O 1
ATOM 1399 N N . GLY A 1 179 ? 10.477 41.125 27.531 1 70.62 179 GLY A N 1
ATOM 1400 C CA . GLY A 1 179 ? 11.164 40.031 26.875 1 70.62 179 GLY A CA 1
ATOM 1401 C C . GLY A 1 179 ? 10.859 38.688 27.5 1 70.62 179 GLY A C 1
ATOM 1402 O O . GLY A 1 179 ? 11.5 37.688 27.172 1 70.62 179 GLY A O 1
ATOM 1403 N N . GLY A 1 180 ? 9.969 38.562 28.391 1 80.44 180 GLY A N 1
ATOM 1404 C CA . GLY A 1 180 ? 9.633 37.312 29.031 1 80.44 180 GLY A CA 1
ATOM 1405 C C . GLY A 1 180 ? 8.602 36.5 28.25 1 80.44 180 GLY A C 1
ATOM 1406 O O . GLY A 1 180 ? 8.328 36.781 27.094 1 80.44 180 GLY A O 1
ATOM 1407 N N . LEU A 1 181 ? 8.242 35.344 28.828 1 87.56 181 LEU A N 1
ATOM 1408 C CA . LEU A 1 181 ? 7.203 34.5 28.25 1 87.56 181 LEU A CA 1
ATOM 1409 C C . LEU A 1 181 ? 5.863 35.219 28.219 1 87.56 181 LEU A C 1
ATOM 1411 O O . LEU A 1 181 ? 5.52 35.938 29.172 1 87.56 181 LEU A O 1
ATOM 1415 N N . PRO A 1 182 ? 5.156 35.188 27.125 1 89.56 182 PRO A N 1
ATOM 1416 C CA . PRO A 1 182 ? 3.832 35.812 27.078 1 89.56 182 PRO A CA 1
ATOM 1417 C C . PRO A 1 182 ? 2.855 35.219 28.078 1 89.56 182 PRO A C 1
ATOM 1419 O O . PRO A 1 182 ? 3.045 34.062 28.531 1 89.56 182 PRO A O 1
ATOM 1422 N N . LYS A 1 183 ? 1.892 36.062 28.422 1 90.62 183 LYS A N 1
ATOM 1423 C CA . LYS A 1 183 ? 0.771 35.5 29.156 1 90.62 183 LYS A CA 1
ATOM 1424 C C . LYS A 1 183 ? 0.063 34.438 28.344 1 90.62 183 LYS A C 1
ATOM 1426 O O . LYS A 1 183 ? -0.024 34.531 27.125 1 90.62 183 LYS A O 1
ATOM 1431 N N . ASP A 1 184 ? -0.426 33.406 29.031 1 93.06 184 ASP A N 1
ATOM 1432 C CA . ASP A 1 184 ? -1.051 32.312 28.312 1 93.06 184 ASP A CA 1
ATOM 1433 C C . ASP A 1 184 ? -0.088 31.688 27.297 1 93.06 184 ASP A C 1
ATOM 1435 O O . ASP A 1 184 ? -0.424 31.562 26.109 1 93.06 184 ASP A O 1
ATOM 1439 N N . THR A 1 185 ? 1.074 31.375 27.734 1 93.94 185 THR A N 1
ATOM 1440 C CA . THR A 1 185 ? 2.227 30.984 26.938 1 93.94 185 THR A CA 1
ATOM 1441 C C . THR A 1 185 ? 1.87 29.828 26 1 93.94 185 THR A C 1
ATOM 1443 O O . THR A 1 185 ? 2.16 29.875 24.797 1 93.94 185 THR A O 1
ATOM 1446 N N . TYR A 1 186 ? 1.229 28.812 26.516 1 95.06 186 TYR A N 1
ATOM 1447 C CA . TYR A 1 186 ? 0.91 27.625 25.719 1 95.06 186 TYR A CA 1
ATOM 1448 C C . TYR A 1 186 ? -0.119 27.953 24.641 1 95.06 186 TYR A C 1
ATOM 1450 O O . TYR A 1 186 ? 0.033 27.531 23.5 1 95.06 186 TYR A O 1
ATOM 1458 N N . GLN A 1 187 ? -1.094 28.719 25 1 96 187 GLN A N 1
ATOM 1459 C CA . GLN A 1 187 ? -2.168 29.062 24.078 1 96 187 GLN A CA 1
ATOM 1460 C C . GLN A 1 187 ? -1.666 29.984 22.969 1 96 187 GLN A C 1
ATOM 1462 O O . GLN A 1 187 ? -2.088 29.859 21.828 1 96 187 GLN A O 1
ATOM 1467 N N . VAL A 1 188 ? -0.769 30.859 23.359 1 96.69 188 VAL A N 1
ATOM 1468 C CA . VAL A 1 188 ? -0.186 31.734 22.359 1 96.69 188 VAL A CA 1
ATOM 1469 C C . VAL A 1 188 ? 0.598 30.906 21.344 1 96.69 188 VAL A C 1
ATOM 1471 O O . VAL A 1 188 ? 0.462 31.109 20.125 1 96.69 188 VAL A O 1
ATOM 1474 N N . ALA A 1 189 ? 1.406 29.969 21.828 1 97.25 189 ALA A N 1
ATOM 1475 C CA . ALA A 1 189 ? 2.162 29.094 20.938 1 97.25 189 ALA A CA 1
ATOM 1476 C C . ALA A 1 189 ? 1.229 28.297 20.016 1 97.25 189 ALA A C 1
ATOM 1478 O O . ALA A 1 189 ? 1.472 28.188 18.812 1 97.25 189 ALA A O 1
ATOM 1479 N N . ALA A 1 190 ? 0.181 27.781 20.578 1 98.12 190 ALA A N 1
ATOM 1480 C CA . ALA A 1 190 ? -0.782 26.984 19.828 1 98.12 190 ALA A CA 1
ATOM 1481 C C . ALA A 1 190 ? -1.464 27.828 18.75 1 98.12 190 ALA A C 1
ATOM 1483 O O . ALA A 1 190 ? -1.653 27.359 17.625 1 98.12 190 ALA A O 1
ATOM 1484 N N . VAL A 1 191 ? -1.871 29.031 19.078 1 98.12 191 VAL A N 1
ATOM 1485 C CA . VAL A 1 191 ? -2.531 29.922 18.141 1 98.12 191 VAL A CA 1
ATOM 1486 C C . VAL A 1 191 ? -1.601 30.219 16.969 1 98.12 191 VAL A C 1
ATOM 1488 O O . VAL A 1 191 ? -2.023 30.188 15.805 1 98.12 191 VAL A O 1
ATOM 1491 N N . ILE A 1 192 ? -0.33 30.453 17.266 1 97.88 192 ILE A N 1
ATOM 1492 C CA . ILE A 1 192 ? 0.638 30.734 16.219 1 97.88 192 ILE A CA 1
ATOM 1493 C C . ILE A 1 192 ? 0.763 29.516 15.297 1 97.88 192 ILE A C 1
ATOM 1495 O O . ILE A 1 192 ? 0.797 29.656 14.07 1 97.88 192 ILE A O 1
ATOM 1499 N N . LEU A 1 193 ? 0.814 28.359 15.867 1 97.94 193 LEU A N 1
ATOM 1500 C CA . LEU A 1 193 ? 0.967 27.141 15.078 1 97.94 193 LEU A CA 1
ATOM 1501 C C . LEU A 1 193 ? -0.247 26.922 14.18 1 97.94 193 LEU A C 1
ATOM 1503 O O . LEU A 1 193 ? -0.109 26.484 13.039 1 97.94 193 LEU A O 1
ATOM 1507 N N . ILE A 1 194 ? -1.44 27.188 14.625 1 98.06 194 ILE A N 1
ATOM 1508 C CA . ILE A 1 194 ? -2.646 27.078 13.812 1 98.06 194 ILE A CA 1
ATOM 1509 C C . ILE A 1 194 ? -2.615 28.109 12.688 1 98.06 194 ILE A C 1
ATOM 1511 O O . ILE A 1 194 ? -3.029 27.812 11.562 1 98.06 194 ILE A O 1
ATOM 1515 N N . LEU A 1 195 ? -2.098 29.297 13.023 1 97.38 195 LEU A N 1
ATOM 1516 C CA . LEU A 1 195 ? -1.993 30.344 12.016 1 97.38 195 LEU A CA 1
ATOM 1517 C C . LEU A 1 195 ? -1.011 29.938 10.914 1 97.38 195 LEU A C 1
ATOM 1519 O O . LEU A 1 195 ? -1.206 30.281 9.75 1 97.38 195 LEU A O 1
ATOM 1523 N N . VAL A 1 196 ? 0.039 29.266 11.305 1 96.88 196 VAL A N 1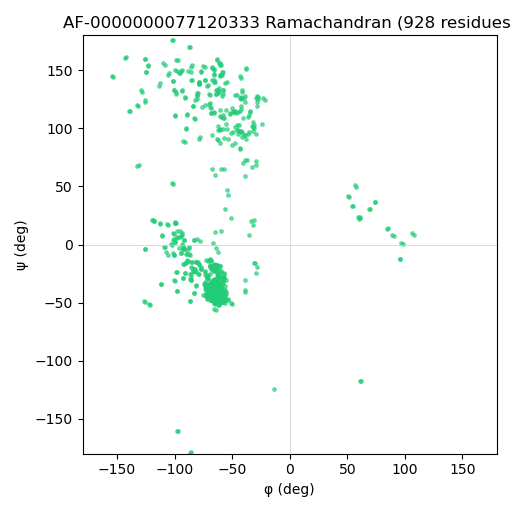
ATOM 1524 C CA . VAL A 1 196 ? 0.959 28.734 10.305 1 96.88 196 VAL A CA 1
ATOM 1525 C C . VAL A 1 196 ? 0.224 27.75 9.391 1 96.88 196 VAL A C 1
ATOM 1527 O O . VAL A 1 196 ? 0.414 27.766 8.172 1 96.88 196 VAL A O 1
ATOM 1530 N N . GLY A 1 197 ? -0.609 26.906 9.969 1 96.19 197 GLY A N 1
ATOM 1531 C CA . GLY A 1 197 ? -1.447 26.016 9.172 1 96.19 197 GLY A CA 1
ATOM 1532 C C . GLY A 1 197 ? -2.391 26.766 8.25 1 96.19 197 GLY A C 1
ATOM 1533 O O . GLY A 1 197 ? -2.623 26.328 7.117 1 96.19 197 GLY A O 1
ATOM 1534 N N . LEU A 1 198 ? -2.912 27.828 8.758 1 96.5 198 LEU A N 1
ATOM 1535 C CA . LEU A 1 198 ? -3.809 28.656 7.957 1 96.5 198 LEU A CA 1
ATOM 1536 C C . LEU A 1 198 ? -3.076 29.25 6.758 1 96.5 198 LEU A C 1
ATOM 1538 O O . LEU A 1 198 ? -3.635 29.328 5.664 1 96.5 198 LEU A O 1
ATOM 1542 N N . GLU A 1 199 ? -1.88 29.656 6.996 1 94.06 199 GLU A N 1
ATOM 1543 C CA . GLU A 1 199 ? -1.079 30.172 5.887 1 94.06 199 GLU A CA 1
ATOM 1544 C C . GLU A 1 199 ? -0.839 29.094 4.832 1 94.06 199 GLU A C 1
ATOM 1546 O O . GLU A 1 199 ? -0.849 29.375 3.635 1 94.06 199 GLU A O 1
ATOM 1551 N N . ALA A 1 200 ? -0.58 27.906 5.297 1 92.94 200 ALA A N 1
ATOM 1552 C CA . ALA A 1 200 ? -0.426 26.781 4.375 1 92.94 200 ALA A CA 1
ATOM 1553 C C . ALA A 1 200 ? -1.691 26.578 3.547 1 92.94 200 ALA A C 1
ATOM 1555 O O . ALA A 1 200 ? -1.62 26.375 2.33 1 92.94 200 ALA A O 1
ATOM 1556 N N . LEU A 1 201 ? -2.811 26.594 4.223 1 94.06 201 LEU A N 1
ATOM 1557 C CA . LEU A 1 201 ? -4.109 26.406 3.584 1 94.06 201 LEU A CA 1
ATOM 1558 C C . LEU A 1 201 ? -4.355 27.484 2.533 1 94.06 201 LEU A C 1
ATOM 1560 O O . LEU A 1 201 ? -4.883 27.203 1.455 1 94.06 201 LEU A O 1
ATOM 1564 N N . ASN A 1 202 ? -3.883 28.703 2.854 1 93.56 202 ASN A N 1
ATOM 1565 C CA . ASN A 1 202 ? -4.125 29.844 1.97 1 93.56 202 ASN A CA 1
ATOM 1566 C C . ASN A 1 202 ? -3.045 29.953 0.896 1 93.56 202 ASN A C 1
ATOM 1568 O O . ASN A 1 202 ? -3.156 30.781 -0.016 1 93.56 202 ASN A O 1
ATOM 1572 N N . GLY A 1 203 ? -2.027 29.219 0.959 1 91.31 203 GLY A N 1
ATOM 1573 C CA . GLY A 1 203 ? -0.988 29.203 -0.058 1 91.31 203 GLY A CA 1
ATOM 1574 C C . GLY A 1 203 ? -0.093 30.438 -0.013 1 91.31 203 GLY A C 1
ATOM 1575 O O . GLY A 1 203 ? 0.302 30.953 -1.056 1 91.31 203 GLY A O 1
ATOM 1576 N N . MET A 1 204 ? 0.137 30.859 1.163 1 90.25 204 MET A N 1
ATOM 1577 C CA . MET A 1 204 ? 1.017 32 1.312 1 90.25 204 MET A CA 1
ATOM 1578 C C . MET A 1 204 ? 2.439 31.672 0.884 1 90.25 204 MET A C 1
ATOM 1580 O O . MET A 1 204 ? 2.932 30.578 1.167 1 90.25 204 MET A O 1
ATOM 1584 N N . LYS A 1 205 ? 3.07 32.625 0.242 1 92.06 205 LYS A N 1
ATOM 1585 C CA . LYS A 1 205 ? 4.387 32.375 -0.34 1 92.06 205 LYS A CA 1
ATOM 1586 C C . LYS A 1 205 ? 5.434 33.312 0.271 1 92.06 205 LYS A C 1
ATOM 1588 O O . LYS A 1 205 ? 6.5 33.531 -0.314 1 92.06 205 LYS A O 1
ATOM 1593 N N . SER A 1 206 ? 5.184 33.812 1.365 1 89.94 206 SER A N 1
ATOM 1594 C CA . SER A 1 206 ? 6.117 34.688 2.055 1 89.94 206 SER A CA 1
ATOM 1595 C C . SER A 1 206 ? 6.844 33.969 3.18 1 89.94 206 SER A C 1
ATOM 1597 O O . SER A 1 206 ? 6.551 32.781 3.461 1 89.94 206 SER A O 1
ATOM 1599 N N . THR A 1 207 ? 7.789 34.656 3.82 1 89.31 207 THR A N 1
ATOM 1600 C CA . THR A 1 207 ? 8.586 34.031 4.883 1 89.31 207 THR A CA 1
ATOM 1601 C C . THR A 1 207 ? 7.957 34.312 6.246 1 89.31 207 THR A C 1
ATOM 1603 O O . THR A 1 207 ? 8.555 34 7.281 1 89.31 207 THR A O 1
ATOM 1606 N N . ARG A 1 208 ? 6.797 34.844 6.266 1 90.56 208 ARG A N 1
ATOM 1607 C CA . ARG A 1 208 ? 6.121 35.156 7.516 1 90.56 208 ARG A CA 1
ATOM 1608 C C . ARG A 1 208 ? 5.957 33.938 8.391 1 90.56 208 ARG A C 1
ATOM 1610 O O . ARG A 1 208 ? 6.129 34 9.609 1 90.56 208 ARG A O 1
ATOM 1617 N N . TRP A 1 209 ? 5.578 32.844 7.797 1 92.56 209 TRP A N 1
ATOM 1618 C CA . TRP A 1 209 ? 5.348 31.609 8.562 1 92.56 209 TRP A CA 1
ATOM 1619 C C . TRP A 1 209 ? 6.633 31.141 9.227 1 92.56 209 TRP A C 1
ATOM 1621 O O . TRP A 1 209 ? 6.602 30.594 10.336 1 92.56 209 TRP A O 1
ATOM 1631 N N . ILE A 1 210 ? 7.738 31.359 8.656 1 91.31 210 ILE A N 1
ATOM 1632 C CA . ILE A 1 210 ? 9.016 30.984 9.242 1 91.31 210 ILE A CA 1
ATOM 1633 C C . ILE A 1 210 ? 9.297 31.828 10.477 1 91.31 210 ILE A C 1
ATOM 1635 O O . ILE A 1 210 ? 9.75 31.328 11.5 1 91.31 210 ILE A O 1
ATOM 1639 N N . SER A 1 211 ? 9.047 33.125 10.367 1 91.62 211 SER A N 1
ATOM 1640 C CA . SER A 1 211 ? 9.219 34.031 11.5 1 91.62 211 SER A CA 1
ATOM 1641 C C . SER A 1 211 ? 8.312 33.625 12.664 1 91.62 211 SER A C 1
ATOM 1643 O O . SER A 1 211 ? 8.727 33.688 13.82 1 91.62 211 SER A O 1
ATOM 1645 N N . GLN A 1 212 ? 7.141 33.281 12.281 1 93.69 212 GLN A N 1
ATOM 1646 C CA . GLN A 1 212 ? 6.203 32.812 13.297 1 93.69 212 GLN A CA 1
ATOM 1647 C C . GLN A 1 212 ? 6.723 31.547 13.992 1 93.69 212 GLN A C 1
ATOM 1649 O O . GLN A 1 212 ? 6.633 31.438 15.219 1 93.69 212 GLN A O 1
ATOM 1654 N N . LEU A 1 213 ? 7.262 30.641 13.266 1 94.25 213 LEU A N 1
ATOM 1655 C CA . LEU A 1 213 ? 7.801 29.406 13.836 1 94.25 213 LEU A CA 1
ATOM 1656 C C . LEU A 1 213 ? 8.992 29.703 14.734 1 94.25 213 LEU A C 1
ATOM 1658 O O . LEU A 1 213 ? 9.18 29.062 15.766 1 94.25 213 LEU A O 1
ATOM 1662 N N . LYS A 1 214 ? 9.75 30.688 14.391 1 90.88 214 LYS A N 1
ATOM 1663 C CA . LYS A 1 214 ? 10.883 31.094 15.227 1 90.88 214 LYS A CA 1
ATOM 1664 C C . LYS A 1 214 ? 10.406 31.656 16.562 1 90.88 214 LYS A C 1
ATOM 1666 O O . LYS A 1 214 ? 11.047 31.453 17.594 1 90.88 214 LYS A O 1
ATOM 1671 N N . SER A 1 215 ? 9.352 32.375 16.469 1 92.94 215 SER A N 1
ATOM 1672 C CA . SER A 1 215 ? 8.766 32.875 17.703 1 92.94 215 SER A CA 1
ATOM 1673 C C . SER A 1 215 ? 8.344 31.734 18.625 1 92.94 215 SER A C 1
ATOM 1675 O O . SER A 1 215 ? 8.586 31.781 19.828 1 92.94 215 SER A O 1
ATOM 1677 N N . VAL A 1 216 ? 7.695 30.703 18.047 1 95.31 216 VAL A N 1
ATOM 1678 C CA . VAL A 1 216 ? 7.277 29.547 18.828 1 95.31 216 VAL A CA 1
ATOM 1679 C C . VAL A 1 216 ? 8.5 28.812 19.375 1 95.31 216 VAL A C 1
ATOM 1681 O O . VAL A 1 216 ? 8.508 28.344 20.5 1 95.31 216 VAL A O 1
ATOM 1684 N N . GLN A 1 217 ? 9.453 28.734 18.578 1 93.25 217 GLN A N 1
ATOM 1685 C CA . GLN A 1 217 ? 10.703 28.094 19 1 93.25 217 GLN A CA 1
ATOM 1686 C C . GLN A 1 217 ? 11.266 28.766 20.25 1 93.25 217 GLN A C 1
ATOM 1688 O O . GLN A 1 217 ? 11.703 28.094 21.188 1 93.25 217 GLN A O 1
ATOM 1693 N N . ARG A 1 218 ? 11.328 30.047 20.234 1 91.19 218 ARG A N 1
ATOM 1694 C CA . ARG A 1 218 ? 11.828 30.797 21.375 1 91.19 218 ARG A CA 1
ATOM 1695 C C . ARG A 1 218 ? 10.977 30.547 22.609 1 91.19 218 ARG A C 1
ATOM 1697 O O . ARG A 1 218 ? 11.508 30.406 23.719 1 91.19 218 ARG A O 1
ATOM 1704 N N . ILE A 1 219 ? 9.719 30.469 22.422 1 93 219 ILE A N 1
ATOM 1705 C CA . ILE A 1 219 ? 8.797 30.219 23.516 1 93 219 ILE A CA 1
ATOM 1706 C C . ILE A 1 219 ? 9.094 28.859 24.141 1 93 219 ILE A C 1
ATOM 1708 O O . ILE A 1 219 ? 9.258 28.734 25.344 1 93 219 ILE A O 1
ATOM 1712 N N . LEU A 1 220 ? 9.148 27.859 23.281 1 92.44 220 LEU A N 1
ATOM 1713 C CA . LEU A 1 220 ? 9.344 26.5 23.766 1 92.44 220 LEU A CA 1
ATOM 1714 C C . LEU A 1 220 ? 10.719 26.328 24.391 1 92.44 220 LEU A C 1
ATOM 1716 O O . LEU A 1 220 ? 10.875 25.594 25.375 1 92.44 220 LEU A O 1
ATOM 1720 N N . ALA A 1 221 ? 11.688 27.031 23.891 1 89.19 221 ALA A N 1
ATOM 1721 C CA . ALA A 1 221 ? 13.047 26.953 24.406 1 89.19 221 ALA A CA 1
ATOM 1722 C C . ALA A 1 221 ? 13.164 27.656 25.75 1 89.19 221 ALA A C 1
ATOM 1724 O O . ALA A 1 221 ? 14.047 27.344 26.547 1 89.19 221 ALA A O 1
ATOM 1725 N N . SER A 1 222 ? 12.344 28.578 25.984 1 89.19 222 SER A N 1
ATOM 1726 C CA . SER A 1 222 ? 12.414 29.375 27.203 1 89.19 222 SER A CA 1
ATOM 1727 C C . SER A 1 222 ? 11.648 28.734 28.344 1 89.19 222 SER A C 1
ATOM 1729 O O . SER A 1 222 ? 11.688 29.203 29.484 1 89.19 222 SER A O 1
ATOM 1731 N N . LEU A 1 223 ? 11.016 27.625 28.062 1 90.38 223 LEU A N 1
ATOM 1732 C CA . LEU A 1 223 ? 10.266 26.953 29.109 1 90.38 223 LEU A CA 1
ATOM 1733 C C . LEU A 1 223 ? 11.219 26.312 30.125 1 90.38 223 LEU A C 1
ATOM 1735 O O . LEU A 1 223 ? 12.258 25.781 29.75 1 90.38 223 LEU A O 1
ATOM 1739 N N . THR A 1 224 ? 10.906 26.469 31.406 1 87.94 224 THR A N 1
ATOM 1740 C CA . THR A 1 224 ? 11.711 25.859 32.469 1 87.94 224 THR A CA 1
ATOM 1741 C C . THR A 1 224 ? 11.477 24.344 32.531 1 87.94 224 THR A C 1
ATOM 1743 O O . THR A 1 224 ? 10.414 23.859 32.125 1 87.94 224 THR A O 1
ATOM 1746 N N . PRO A 1 225 ? 12.461 23.641 33 1 87.25 225 PRO A N 1
ATOM 1747 C CA . PRO A 1 225 ? 12.273 22.203 33.156 1 87.25 225 PRO A CA 1
ATOM 1748 C C . PRO A 1 225 ? 11.078 21.844 34.031 1 87.25 225 PRO A C 1
ATOM 1750 O O . PRO A 1 225 ? 10.406 20.844 33.812 1 87.25 225 PRO A O 1
ATOM 1753 N N . GLU A 1 226 ? 10.891 22.656 35 1 87.19 226 GLU A N 1
ATOM 1754 C CA . GLU A 1 226 ? 9.75 22.438 35.906 1 87.19 226 GLU A CA 1
ATOM 1755 C C . GLU A 1 226 ? 8.43 22.531 35.125 1 87.19 226 GLU A C 1
ATOM 1757 O O . GLU A 1 226 ? 7.539 21.703 35.312 1 87.19 226 GLU A O 1
ATOM 1762 N N . GLN A 1 227 ? 8.32 23.484 34.312 1 84.06 227 GLN A N 1
ATOM 1763 C CA . GLN A 1 227 ? 7.121 23.656 33.5 1 84.06 227 GLN A CA 1
ATOM 1764 C C . GLN A 1 227 ? 6.926 22.469 32.531 1 84.06 227 GLN A C 1
ATOM 1766 O O . GLN A 1 227 ? 5.801 22.016 32.344 1 84.06 227 GLN A O 1
ATOM 1771 N N . SER A 1 228 ? 7.949 21.953 32.062 1 82.94 228 SER A N 1
ATOM 1772 C CA . SER A 1 228 ? 7.895 20.859 31.094 1 82.94 228 SER A CA 1
ATOM 1773 C C . SER A 1 228 ? 7.449 19.562 31.75 1 82.94 228 SER A C 1
ATOM 1775 O O . SER A 1 228 ? 6.82 18.719 31.094 1 82.94 228 SER A O 1
ATOM 1777 N N . ILE A 1 229 ? 7.773 19.516 32.969 1 82 229 ILE A N 1
ATOM 1778 C CA . ILE A 1 229 ? 7.418 18.297 33.688 1 82 229 ILE A CA 1
ATOM 1779 C C . ILE A 1 229 ? 5.965 18.391 34.156 1 82 229 ILE A C 1
ATOM 1781 O O . ILE A 1 229 ? 5.207 17.422 34.062 1 82 229 ILE A O 1
ATOM 1785 N N . ILE A 1 230 ? 5.602 19.531 34.625 1 83.75 230 ILE A N 1
ATOM 1786 C CA . ILE A 1 230 ? 4.266 19.719 35.188 1 83.75 230 ILE A CA 1
ATOM 1787 C C . ILE A 1 230 ? 3.234 19.719 34.062 1 83.75 230 ILE A C 1
ATOM 1789 O O . ILE A 1 230 ? 2.186 19.078 34.156 1 83.75 230 ILE A O 1
ATOM 1793 N N . ASP A 1 231 ? 3.506 20.438 33.031 1 89 231 ASP A N 1
ATOM 1794 C CA . ASP A 1 231 ? 2.621 20.547 31.875 1 89 231 ASP A CA 1
ATOM 1795 C C . ASP A 1 231 ? 3.123 19.672 30.719 1 89 231 ASP A C 1
ATOM 1797 O O . ASP A 1 231 ? 3.227 20.141 29.578 1 89 231 ASP A O 1
ATOM 1801 N N . CYS A 1 232 ? 3.365 18.453 31 1 85.69 232 CYS A N 1
ATOM 1802 C CA . CYS A 1 232 ? 4.043 17.562 30.078 1 85.69 232 CYS A CA 1
ATOM 1803 C C . CYS A 1 232 ? 3.193 17.312 28.828 1 85.69 232 CYS A C 1
ATOM 1805 O O . CYS A 1 232 ? 3.715 17.266 27.719 1 85.69 232 CYS A O 1
ATOM 1807 N N . VAL A 1 233 ? 1.875 17.188 29.016 1 88 233 VAL A N 1
ATOM 1808 C CA . VAL A 1 233 ? 1 16.906 27.891 1 88 233 VAL A CA 1
ATOM 1809 C C . VAL A 1 233 ? 0.959 18.109 26.953 1 88 233 VAL A C 1
ATOM 1811 O O . VAL A 1 233 ? 1.068 17.969 25.734 1 88 233 VAL A O 1
ATOM 1814 N N . GLU A 1 234 ? 0.839 19.281 27.547 1 93.06 234 GLU A N 1
ATOM 1815 C CA . GLU A 1 234 ? 0.772 20.516 26.75 1 93.06 234 GLU A CA 1
ATOM 1816 C C . GLU A 1 234 ? 2.084 20.766 26.016 1 93.06 234 GLU A C 1
ATOM 1818 O O . GLU A 1 234 ? 2.088 21.031 24.812 1 93.06 234 GLU A O 1
ATOM 1823 N N . VAL A 1 235 ? 3.125 20.641 26.75 1 92.94 235 VAL A N 1
ATOM 1824 C CA . VAL A 1 235 ? 4.438 20.938 26.188 1 92.94 235 VAL A CA 1
ATOM 1825 C C . VAL A 1 235 ? 4.773 19.922 25.094 1 92.94 235 VAL A C 1
ATOM 1827 O O . VAL A 1 235 ? 5.254 20.297 24.016 1 92.94 235 VAL A O 1
ATOM 1830 N N . ASP A 1 236 ? 4.484 18.703 25.359 1 90.81 236 ASP A N 1
ATOM 1831 C CA . ASP A 1 236 ? 4.746 17.656 24.375 1 90.81 236 ASP A CA 1
ATOM 1832 C C . ASP A 1 236 ? 3.922 17.875 23.109 1 90.81 236 ASP A C 1
ATOM 1834 O O . ASP A 1 236 ? 4.434 17.734 22 1 90.81 236 ASP A O 1
ATOM 1838 N N . SER A 1 237 ? 2.674 18.172 23.219 1 93.25 237 SER A N 1
ATOM 1839 C CA . SER A 1 237 ? 1.784 18.406 22.094 1 93.25 237 SER A CA 1
ATOM 1840 C C . SER A 1 237 ? 2.258 19.578 21.25 1 93.25 237 SER A C 1
ATOM 1842 O O . SER A 1 237 ? 2.271 19.5 20.016 1 93.25 237 SER A O 1
ATOM 1844 N N . LEU A 1 238 ? 2.66 20.609 21.906 1 95.19 238 LEU A N 1
ATOM 1845 C CA . LEU A 1 238 ? 3.123 21.812 21.219 1 95.19 238 LEU A CA 1
ATOM 1846 C C . LEU A 1 238 ? 4.449 21.547 20.516 1 95.19 238 LEU A C 1
ATOM 1848 O O . LEU A 1 238 ? 4.672 22.016 19.391 1 95.19 238 LEU A O 1
ATOM 1852 N N . GLN A 1 239 ? 5.25 20.797 21.172 1 93.44 239 GLN A N 1
ATOM 1853 C CA . GLN A 1 239 ? 6.531 20.453 20.562 1 93.44 239 GLN A CA 1
ATOM 1854 C C . GLN A 1 239 ? 6.34 19.625 19.297 1 93.44 239 GLN A C 1
ATOM 1856 O O . GLN A 1 239 ? 7.023 19.844 18.297 1 93.44 239 GLN A O 1
ATOM 1861 N N . ARG A 1 240 ? 5.461 18.75 19.344 1 92.75 240 ARG A N 1
ATOM 1862 C CA . ARG A 1 240 ? 5.18 17.906 18.172 1 92.75 240 ARG A CA 1
ATOM 1863 C C . ARG A 1 240 ? 4.586 18.734 17.031 1 92.75 240 ARG A C 1
ATOM 1865 O O . ARG A 1 240 ? 5 18.594 15.883 1 92.75 240 ARG A O 1
ATOM 1872 N N . HIS A 1 241 ? 3.623 19.516 17.422 1 95.75 241 HIS A N 1
ATOM 1873 C CA . HIS A 1 241 ? 3.023 20.406 16.422 1 95.75 241 HIS A CA 1
ATOM 1874 C C . HIS A 1 241 ? 4.07 21.312 15.789 1 95.75 241 HIS A C 1
ATOM 1876 O O . HIS A 1 241 ? 4.082 21.5 14.57 1 95.75 241 HIS A O 1
ATOM 1882 N N . PHE A 1 242 ? 4.938 21.812 16.641 1 96.12 242 PHE A N 1
ATOM 1883 C CA . PHE A 1 242 ? 6.016 22.672 16.188 1 96.12 242 PHE A CA 1
ATOM 1884 C C . PHE A 1 242 ? 6.98 21.922 15.281 1 96.12 242 PHE A C 1
ATOM 1886 O O . PHE A 1 242 ? 7.359 22.422 14.219 1 96.12 242 PHE A O 1
ATOM 1893 N N . THR A 1 243 ? 7.367 20.75 15.656 1 93.88 243 THR A N 1
ATOM 1894 C CA . THR A 1 243 ? 8.344 19.953 14.922 1 93.88 243 THR A CA 1
ATOM 1895 C C . THR A 1 243 ? 7.852 19.656 13.508 1 93.88 243 THR A C 1
ATOM 1897 O O . THR A 1 243 ? 8.633 19.672 12.555 1 93.88 243 THR A O 1
ATOM 1900 N N . TYR A 1 244 ? 6.605 19.391 13.422 1 95.44 244 TYR A N 1
ATOM 1901 C CA . TYR A 1 244 ? 6.016 19.109 12.117 1 95.44 244 TYR A CA 1
ATOM 1902 C C . TYR A 1 244 ? 6.254 20.25 11.141 1 95.44 244 TYR A C 1
ATOM 1904 O O . TYR A 1 244 ? 6.73 20.047 10.023 1 95.44 244 TYR A O 1
ATOM 1912 N N . HIS A 1 245 ? 5.965 21.438 11.516 1 95.44 245 HIS A N 1
ATOM 1913 C CA . HIS A 1 245 ? 6.137 22.594 10.648 1 95.44 245 HIS A CA 1
ATOM 1914 C C . HIS A 1 245 ? 7.609 22.969 10.5 1 95.44 245 HIS A C 1
ATOM 1916 O O . HIS A 1 245 ? 8.031 23.453 9.445 1 95.44 245 HIS A O 1
ATOM 1922 N N . PHE A 1 246 ? 8.289 22.75 11.555 1 93.94 246 PHE A N 1
ATOM 1923 C CA . PHE A 1 246 ? 9.688 23.141 11.555 1 93.94 246 PHE A CA 1
ATOM 1924 C C . PHE A 1 246 ? 10.492 22.281 10.586 1 93.94 246 PHE A C 1
ATOM 1926 O O . PHE A 1 246 ? 11.484 22.75 10.016 1 93.94 246 PHE A O 1
ATOM 1933 N N . ALA A 1 247 ? 10.062 21.047 10.43 1 93.12 247 ALA A N 1
ATOM 1934 C CA . ALA A 1 247 ? 10.68 20.203 9.406 1 93.12 247 ALA A CA 1
ATOM 1935 C C . ALA A 1 247 ? 10.562 20.844 8.023 1 93.12 247 ALA A C 1
ATOM 1937 O O . ALA A 1 247 ? 11.531 20.844 7.258 1 93.12 247 ALA A O 1
ATOM 1938 N N . SER A 1 248 ? 9.43 21.406 7.711 1 90.81 248 SER A N 1
ATOM 1939 C CA . SER A 1 248 ? 9.25 22.125 6.449 1 90.81 248 SER A CA 1
ATOM 1940 C C . SER A 1 248 ? 10.109 23.375 6.387 1 90.81 248 SER A C 1
ATOM 1942 O O . SER A 1 248 ? 10.641 23.719 5.328 1 90.81 248 SER A O 1
ATOM 1944 N N . ALA A 1 249 ? 10.203 24.016 7.5 1 91.69 249 ALA A N 1
ATOM 1945 C CA . ALA A 1 249 ? 11.008 25.234 7.555 1 91.69 249 ALA A CA 1
ATOM 1946 C C . ALA A 1 249 ? 12.484 24.938 7.285 1 91.69 249 ALA A C 1
ATOM 1948 O O . ALA A 1 249 ? 13.188 25.75 6.684 1 91.69 249 ALA A O 1
ATOM 1949 N N . SER A 1 250 ? 12.891 23.812 7.754 1 90.94 250 SER A N 1
ATOM 1950 C CA . SER A 1 250 ? 14.266 23.391 7.52 1 90.94 250 SER A CA 1
ATOM 1951 C C . SER A 1 250 ? 14.57 23.281 6.027 1 90.94 250 SER A C 1
ATOM 1953 O O . SER A 1 250 ? 15.664 23.641 5.586 1 90.94 250 SER A O 1
ATOM 1955 N N . LEU A 1 251 ? 13.648 22.859 5.281 1 91.31 251 LEU A N 1
ATOM 1956 C CA . LEU A 1 251 ? 13.812 22.734 3.836 1 91.31 251 LEU A CA 1
ATOM 1957 C C . LEU A 1 251 ? 13.828 24.109 3.166 1 91.31 251 LEU A C 1
ATOM 1959 O O . LEU A 1 251 ? 14.648 24.359 2.281 1 91.31 251 LEU A O 1
ATOM 1963 N N . MET A 1 252 ? 13 25 3.604 1 90.88 252 MET A N 1
ATOM 1964 C CA . MET A 1 252 ? 12.844 26.312 2.965 1 90.88 252 MET A CA 1
ATOM 1965 C C . MET A 1 252 ? 13.938 27.266 3.406 1 90.88 252 MET A C 1
ATOM 1967 O O . MET A 1 252 ? 14.164 28.297 2.77 1 90.88 252 MET A O 1
ATOM 1971 N N . ALA A 1 253 ? 14.602 26.875 4.453 1 83.38 253 ALA A N 1
ATOM 1972 C CA . ALA A 1 253 ? 15.711 27.703 4.926 1 83.38 253 ALA A CA 1
ATOM 1973 C C . ALA A 1 253 ? 16.797 27.828 3.863 1 83.38 253 ALA A C 1
ATOM 1975 O O . ALA A 1 253 ? 17.484 28.844 3.781 1 83.38 253 ALA A O 1
ATOM 1976 N N . ARG A 1 254 ? 16.906 26.875 3.035 1 78.69 254 ARG A N 1
ATOM 1977 C CA . ARG A 1 254 ? 17.922 26.859 1.986 1 78.69 254 ARG A CA 1
ATOM 1978 C C . ARG A 1 254 ? 17.594 27.891 0.901 1 78.69 254 ARG A C 1
ATOM 1980 O O . ARG A 1 254 ? 18.5 28.391 0.224 1 78.69 254 ARG A O 1
ATOM 1987 N N . VAL A 1 255 ? 16.438 28.172 0.78 1 83.31 255 VAL A N 1
ATOM 1988 C CA . VAL A 1 255 ? 16.016 29.016 -0.322 1 83.31 255 VAL A CA 1
ATOM 1989 C C . VAL A 1 255 ? 15.82 30.453 0.179 1 83.31 255 VAL A C 1
ATOM 1991 O O . VAL A 1 255 ? 16 31.406 -0.576 1 83.31 255 VAL A O 1
ATOM 1994 N N . SER A 1 256 ? 15.445 30.516 1.452 1 75.19 256 SER A N 1
ATOM 1995 C CA . SER A 1 256 ? 15.156 31.828 2 1 75.19 256 SER A CA 1
ATOM 1996 C C . SER A 1 256 ? 16.438 32.594 2.336 1 75.19 256 SER A C 1
ATOM 1998 O O . SER A 1 256 ? 17.438 31.984 2.742 1 75.19 256 SER A O 1
ATOM 2000 N N . HIS A 1 257 ? 17.062 33.469 1.434 1 60.62 257 HIS A N 1
ATOM 2001 C CA . HIS A 1 257 ? 18.219 34.312 1.667 1 60.62 257 HIS A CA 1
ATOM 2002 C C . HIS A 1 257 ? 18.25 34.812 3.105 1 60.62 257 HIS A C 1
ATOM 2004 O O . HIS A 1 257 ? 18.688 35.938 3.359 1 60.62 257 HIS A O 1
ATOM 2010 N N . ALA A 1 258 ? 17.594 34.188 3.949 1 53.12 258 ALA A N 1
ATOM 2011 C CA . ALA A 1 258 ? 17.609 34.75 5.297 1 53.12 258 ALA A CA 1
ATOM 2012 C C . ALA A 1 258 ? 18.984 34.594 5.938 1 53.12 258 ALA A C 1
ATOM 2014 O O . ALA A 1 258 ? 19.656 33.562 5.73 1 53.12 258 ALA A O 1
ATOM 2015 N N . PRO A 1 259 ? 19.641 35.656 6.355 1 48.5 259 PRO A N 1
ATOM 2016 C CA . PRO A 1 259 ? 20.953 35.625 7.016 1 48.5 259 PRO A CA 1
ATOM 2017 C C . PRO A 1 259 ? 21.047 34.5 8.055 1 48.5 259 PRO A C 1
ATOM 2019 O O . PRO A 1 259 ? 20.047 34.156 8.672 1 48.5 259 PRO A O 1
ATOM 2022 N N . PRO A 1 260 ? 22.094 33.688 7.918 1 47.75 260 PRO A N 1
ATOM 2023 C CA . PRO A 1 260 ? 22.281 32.625 8.906 1 47.75 260 PRO A CA 1
ATOM 2024 C C . PRO A 1 260 ? 22.016 33.094 10.336 1 47.75 260 PRO A C 1
ATOM 2026 O O . PRO A 1 260 ? 22.406 34.188 10.711 1 47.75 260 PRO A O 1
ATOM 2029 N N . SER A 1 261 ? 20.922 32.906 10.906 1 46.28 261 SER A N 1
ATOM 2030 C CA . SER A 1 261 ? 20.719 33.25 12.312 1 46.28 261 SER A CA 1
ATOM 2031 C C . SER A 1 261 ? 21.953 32.906 13.148 1 46.28 261 SER A C 1
ATOM 2033 O O . SER A 1 261 ? 22.594 31.891 12.914 1 46.28 261 SER A O 1
ATOM 2035 N N . PRO A 1 262 ? 22.578 33.875 13.977 1 40.56 262 PRO A N 1
ATOM 2036 C CA . PRO A 1 262 ? 23.75 33.594 14.82 1 40.56 262 PRO A CA 1
ATOM 2037 C C . PRO A 1 262 ? 23.719 32.219 15.469 1 40.56 262 PRO A C 1
ATOM 2039 O O . PRO A 1 262 ? 22.641 31.625 15.586 1 40.56 262 PRO A O 1
ATOM 2042 N N . SER A 1 263 ? 24.953 31.531 15.781 1 41.59 263 SER A N 1
ATOM 2043 C CA . SER A 1 263 ? 25.453 30.281 16.359 1 41.59 263 SER A CA 1
ATOM 2044 C C . SER A 1 263 ? 24.594 29.844 17.547 1 41.59 263 SER A C 1
ATOM 2046 O O . SER A 1 263 ? 24.766 28.734 18.047 1 41.59 263 SER A O 1
ATOM 2048 N N . LEU A 1 264 ? 24.188 30.734 18.375 1 37.97 264 LEU A N 1
ATOM 2049 C CA . LEU A 1 264 ? 23.562 30.406 19.656 1 37.97 264 LEU A CA 1
ATOM 2050 C C . LEU A 1 264 ? 22.359 29.5 19.453 1 37.97 264 LEU A C 1
ATOM 2052 O O . LEU A 1 264 ? 21.922 28.812 20.391 1 37.97 264 LEU A O 1
ATOM 2056 N N . GLU A 1 265 ? 21.719 29.625 18.375 1 44.06 265 GLU A N 1
ATOM 2057 C CA . GLU A 1 265 ? 20.438 28.984 18.125 1 44.06 265 GLU A CA 1
ATOM 2058 C C . GLU A 1 265 ? 20.609 27.5 17.812 1 44.06 265 GLU A C 1
ATOM 2060 O O . GLU A 1 265 ? 19.641 26.766 17.625 1 44.06 265 GLU A O 1
ATOM 2065 N N . GLN A 1 266 ? 21.766 27.203 17.453 1 44.66 266 GLN A N 1
ATOM 2066 C CA . GLN A 1 266 ? 22.266 25.844 17.203 1 44.66 266 GLN A CA 1
ATOM 2067 C C . GLN A 1 266 ? 22.047 24.953 18.406 1 44.66 266 GLN A C 1
ATOM 2069 O O . GLN A 1 266 ? 22.062 23.719 18.297 1 44.66 266 GLN A O 1
ATOM 2074 N N . ASP A 1 267 ? 22.328 25.547 19.594 1 39.28 267 ASP A N 1
ATOM 2075 C CA . ASP A 1 267 ? 22.297 24.766 20.828 1 39.28 267 ASP A CA 1
ATOM 2076 C C . ASP A 1 267 ? 20.891 24.219 21.078 1 39.28 267 ASP A C 1
ATOM 2078 O O . ASP A 1 267 ? 20.5 24 22.234 1 39.28 267 ASP A O 1
ATOM 2082 N N . LEU A 1 268 ? 20 24.578 20.328 1 42.22 268 LEU A N 1
ATOM 2083 C CA . LEU A 1 268 ? 18.703 24 20.641 1 42.22 268 LEU A CA 1
ATOM 2084 C C . LEU A 1 268 ? 18.828 22.5 20.859 1 42.22 268 LEU A C 1
ATOM 2086 O O . LEU A 1 268 ? 19.297 21.766 19.984 1 42.22 268 LEU A O 1
ATOM 2090 N N . ALA A 1 269 ? 19.125 22.141 22.094 1 42.62 269 ALA A N 1
ATOM 2091 C CA . ALA A 1 269 ? 19 20.797 22.672 1 42.62 269 ALA A CA 1
ATOM 2092 C C . ALA A 1 269 ? 18.016 19.953 21.891 1 42.62 269 ALA A C 1
ATOM 2094 O O . ALA A 1 269 ? 17.031 20.469 21.359 1 42.62 269 ALA A O 1
ATOM 2095 N N . PRO A 1 270 ? 18.438 18.875 21.469 1 46.38 270 PRO A N 1
ATOM 2096 C CA . PRO A 1 270 ? 17.516 17.859 20.953 1 46.38 270 PRO A CA 1
ATOM 2097 C C . PRO A 1 270 ? 16.141 17.922 21.609 1 46.38 270 PRO A C 1
ATOM 2099 O O . PRO A 1 270 ? 16.031 17.766 22.828 1 46.38 270 PRO A O 1
ATOM 2102 N N . LEU A 1 271 ? 15.359 18.906 21.391 1 45 271 LEU A N 1
ATOM 2103 C CA . LEU A 1 271 ? 13.984 18.922 21.875 1 45 271 LEU A CA 1
ATOM 2104 C C . LEU A 1 271 ? 13.43 17.5 22 1 45 271 LEU A C 1
ATOM 2106 O O . LEU A 1 271 ? 12.227 17.312 22.203 1 45 271 LEU A O 1
ATOM 2110 N N . SER A 1 272 ? 14 16.516 21.359 1 46.19 272 SER A N 1
ATOM 2111 C CA . SER A 1 272 ? 13.133 15.359 21.219 1 46.19 272 SER A CA 1
ATOM 2112 C C . SER A 1 272 ? 12.805 14.75 22.578 1 46.19 272 SER A C 1
ATOM 2114 O O . SER A 1 272 ? 13.648 14.094 23.188 1 46.19 272 SER A O 1
ATOM 2116 N N . ALA A 1 273 ? 12.203 15.469 23.469 1 45.25 273 ALA A N 1
ATOM 2117 C CA . ALA A 1 273 ? 11.594 14.641 24.5 1 45.25 273 ALA A CA 1
ATOM 2118 C C . ALA A 1 273 ? 11.078 13.328 23.938 1 45.25 273 ALA A C 1
ATOM 2120 O O . ALA A 1 273 ? 10.523 13.297 22.828 1 45.25 273 ALA A O 1
ATOM 2121 N N . PRO A 1 274 ? 11.688 12.25 24.359 1 49.34 274 PRO A N 1
ATOM 2122 C CA . PRO A 1 274 ? 11.133 10.969 23.906 1 49.34 274 PRO A CA 1
ATOM 2123 C C . PRO A 1 274 ? 9.602 10.977 23.859 1 49.34 274 PRO A C 1
ATOM 2125 O O . PRO A 1 274 ? 8.953 11.406 24.812 1 49.34 274 PRO A O 1
ATOM 2128 N N . LEU A 1 275 ? 9.023 11.328 22.75 1 53.75 275 LEU A N 1
ATOM 2129 C CA . LEU A 1 275 ? 7.59 11.07 22.641 1 53.75 275 LEU A CA 1
ATOM 2130 C C . LEU A 1 275 ? 7.184 9.875 23.5 1 53.75 275 LEU A C 1
ATOM 2132 O O . LEU A 1 275 ? 7.984 8.961 23.703 1 53.75 275 LEU A O 1
ATOM 2136 N N . MET A 1 276 ? 6.234 10.133 24.344 1 56.38 276 MET A N 1
ATOM 2137 C CA . MET A 1 276 ? 5.605 8.977 24.969 1 56.38 276 MET A CA 1
ATOM 2138 C C . MET A 1 276 ? 5.508 7.812 23.984 1 56.38 276 MET A C 1
ATOM 2140 O O . MET A 1 276 ? 5.012 7.98 22.859 1 56.38 276 MET A O 1
ATOM 2144 N N . PRO A 1 277 ? 6.262 6.785 24.172 1 59.59 277 PRO A N 1
ATOM 2145 C CA . PRO A 1 277 ? 6.191 5.566 23.359 1 59.59 277 PRO A CA 1
ATOM 2146 C C . PRO A 1 277 ? 4.758 5.129 23.078 1 59.59 277 PRO A C 1
ATOM 2148 O O . PRO A 1 277 ? 3.877 5.309 23.922 1 59.59 277 PRO A O 1
ATOM 2151 N N . GLY A 1 278 ? 4.441 4.945 21.781 1 64 278 GLY A N 1
ATOM 2152 C CA . GLY A 1 278 ? 3.211 4.23 21.484 1 64 278 GLY A CA 1
ATOM 2153 C C . GLY A 1 278 ? 2.113 5.125 20.938 1 64 278 GLY A C 1
ATOM 2154 O O . GLY A 1 278 ? 0.947 4.727 20.891 1 64 278 GLY A O 1
ATOM 2155 N N . THR A 1 279 ? 2.436 6.391 20.641 1 79.62 279 THR A N 1
ATOM 2156 C CA . THR A 1 279 ? 1.339 7.234 20.188 1 79.62 279 THR A CA 1
ATOM 2157 C C . THR A 1 279 ? 1.536 7.621 18.719 1 79.62 279 THR A C 1
ATOM 2159 O O . THR A 1 279 ? 2.662 7.871 18.281 1 79.62 279 THR A O 1
ATOM 2162 N N . ILE A 1 280 ? 0.447 7.605 17.984 1 90.81 280 ILE A N 1
ATOM 2163 C CA . ILE A 1 280 ? 0.441 8.078 16.609 1 90.81 280 ILE A CA 1
ATOM 2164 C C . ILE A 1 280 ? 0.128 9.57 16.578 1 90.81 280 ILE A C 1
ATOM 2166 O O . ILE A 1 280 ? -0.937 10 17.031 1 90.81 280 ILE A O 1
ATOM 2170 N N . ASP A 1 281 ? 1.121 10.328 16.203 1 93 281 ASP A N 1
ATOM 2171 C CA . ASP A 1 281 ? 0.901 11.766 16.047 1 93 281 ASP A CA 1
ATOM 2172 C C . ASP A 1 281 ? -0.074 12.055 14.914 1 93 281 ASP A C 1
ATOM 2174 O O . ASP A 1 281 ? -0.001 11.43 13.852 1 93 281 ASP A O 1
ATOM 2178 N N . PRO A 1 282 ? -0.958 12.977 15.055 1 94.19 282 PRO A N 1
ATOM 2179 C CA . PRO A 1 282 ? -1.954 13.234 14.016 1 94.19 282 PRO A CA 1
ATOM 2180 C C . PRO A 1 282 ? -1.333 13.742 12.719 1 94.19 282 PRO A C 1
ATOM 2182 O O . PRO A 1 282 ? -1.846 13.469 11.633 1 94.19 282 PRO A O 1
ATOM 2185 N N . LEU A 1 283 ? -0.277 14.484 12.797 1 95.19 283 LEU A N 1
ATOM 2186 C CA . LEU A 1 283 ? 0.312 15.078 11.602 1 95.19 283 LEU A CA 1
ATOM 2187 C C . LEU A 1 283 ? 1.479 14.242 11.094 1 95.19 283 LEU A C 1
ATOM 2189 O O . LEU A 1 283 ? 1.58 13.977 9.891 1 95.19 283 LEU A O 1
ATOM 2193 N N . MET A 1 284 ? 2.271 13.742 12.008 1 94.56 284 MET A N 1
ATOM 2194 C CA . MET A 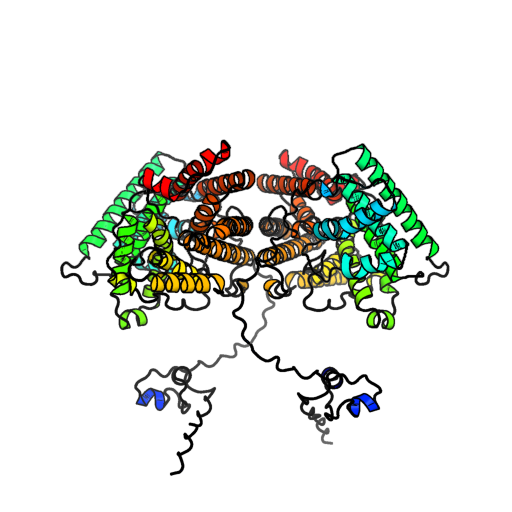1 284 ? 3.525 13.094 11.633 1 94.56 284 MET A CA 1
ATOM 2195 C C . MET A 1 284 ? 3.377 11.57 11.648 1 94.56 284 MET A C 1
ATOM 2197 O O . MET A 1 284 ? 4.25 10.859 11.156 1 94.56 284 MET A O 1
ATOM 2201 N N . GLY A 1 285 ? 2.303 11.125 12.141 1 94.06 285 GLY A N 1
ATOM 2202 C CA . GLY A 1 285 ? 2.178 9.688 12.297 1 94.06 285 GLY A CA 1
ATOM 2203 C C . GLY A 1 285 ? 3.217 9.094 13.227 1 94.06 285 GLY A C 1
ATOM 2204 O O . GLY A 1 285 ? 3.336 9.516 14.383 1 94.06 285 GLY A O 1
ATOM 2205 N N . ILE A 1 286 ? 4.027 8.234 12.688 1 93.31 286 ILE A N 1
ATOM 2206 C CA . ILE A 1 286 ? 5.039 7.578 13.516 1 93.31 286 ILE A CA 1
ATOM 2207 C C . ILE A 1 286 ? 6.414 8.156 13.195 1 93.31 286 ILE A C 1
ATOM 2209 O O . ILE A 1 286 ? 7.441 7.562 13.539 1 93.31 286 ILE A O 1
ATOM 2213 N N . ASN A 1 287 ? 6.449 9.328 12.562 1 93 287 ASN A N 1
ATOM 2214 C CA . ASN A 1 287 ? 7.684 9.906 12.047 1 93 287 ASN A CA 1
ATOM 2215 C C . ASN A 1 287 ? 8.234 10.977 12.984 1 93 287 ASN A C 1
ATOM 2217 O O . ASN A 1 287 ? 9.055 11.805 12.586 1 93 287 ASN A O 1
ATOM 2221 N N . TYR A 1 288 ? 7.883 11.031 14.164 1 89.19 288 TYR A N 1
ATOM 2222 C CA . TYR A 1 288 ? 8.25 12.148 15.031 1 89.19 288 TYR A CA 1
ATOM 2223 C C . TYR A 1 288 ? 9.766 12.273 15.141 1 89.19 288 TYR A C 1
ATOM 2225 O O . TYR A 1 288 ? 10.32 13.359 14.961 1 89.19 288 TYR A O 1
ATOM 2233 N N . GLN A 1 289 ? 10.438 11.25 15.406 1 89.62 289 GLN A N 1
ATOM 2234 C CA . GLN A 1 289 ? 11.891 11.297 15.547 1 89.62 289 GLN A CA 1
ATOM 2235 C C . GLN A 1 289 ? 12.562 11.656 14.227 1 89.62 289 GLN A C 1
ATOM 2237 O O . GLN A 1 289 ? 13.57 12.367 14.211 1 89.62 289 GLN A O 1
ATOM 2242 N N . LEU A 1 290 ? 11.992 11.141 13.234 1 94.38 290 LEU A N 1
ATOM 2243 C CA . LEU A 1 290 ? 12.539 11.445 11.922 1 94.38 290 LEU A CA 1
ATOM 2244 C C . LEU A 1 290 ? 12.375 12.93 11.594 1 94.38 290 LEU A C 1
ATOM 2246 O O . LEU A 1 290 ? 13.289 13.547 11.039 1 94.38 290 LEU A O 1
ATOM 2250 N N . CYS A 1 291 ? 11.234 13.531 11.906 1 94.5 291 CYS A N 1
ATOM 2251 C CA . CYS A 1 291 ? 11 14.945 11.664 1 94.5 291 CYS A CA 1
ATOM 2252 C C . CYS A 1 291 ? 11.961 15.805 12.477 1 94.5 291 CYS A C 1
ATOM 2254 O O . CYS A 1 291 ? 12.375 16.875 12.031 1 94.5 291 CYS A O 1
ATOM 2256 N N . ASP A 1 292 ? 12.305 15.281 13.57 1 92.56 292 ASP A N 1
ATOM 2257 C CA . ASP A 1 292 ? 13.312 15.969 14.367 1 92.56 292 ASP A CA 1
ATOM 2258 C C . ASP A 1 292 ? 14.672 15.953 13.672 1 92.56 292 ASP A C 1
ATOM 2260 O O . ASP A 1 292 ? 15.367 16.969 13.641 1 92.56 292 ASP A O 1
ATOM 2264 N N . LEU A 1 293 ? 15.031 14.859 13.18 1 94.06 293 LEU A N 1
ATOM 2265 C CA . LEU A 1 293 ? 16.281 14.758 12.422 1 94.06 293 LEU A CA 1
ATOM 2266 C C . LEU A 1 293 ? 16.25 15.664 11.203 1 94.06 293 LEU A C 1
ATOM 2268 O O . LEU A 1 293 ? 17.25 16.328 10.898 1 94.06 293 LEU A O 1
ATOM 2272 N N . ILE A 1 294 ? 15.133 15.711 10.531 1 95.12 294 ILE A N 1
ATOM 2273 C CA . ILE A 1 294 ? 14.969 16.562 9.352 1 95.12 294 ILE A CA 1
ATOM 2274 C C . ILE A 1 294 ? 15.203 18.016 9.727 1 95.12 294 ILE A C 1
ATOM 2276 O O . ILE A 1 294 ? 15.875 18.75 9.008 1 95.12 294 ILE A O 1
ATOM 2280 N N . SER A 1 295 ? 14.672 18.422 10.828 1 92.12 295 SER A N 1
ATOM 2281 C CA . SER A 1 295 ? 14.781 19.812 11.281 1 92.12 295 SER A CA 1
ATOM 2282 C C . SER A 1 295 ? 16.234 20.188 11.508 1 92.12 295 SER A C 1
ATOM 2284 O O . SER A 1 295 ? 16.594 21.375 11.406 1 92.12 295 SER A O 1
ATOM 2286 N N . ARG A 1 296 ? 17.062 19.25 11.695 1 89.75 296 ARG A N 1
ATOM 2287 C CA . ARG A 1 296 ? 18.469 19.516 12.008 1 89.75 296 ARG A CA 1
ATOM 2288 C C . ARG A 1 296 ? 19.312 19.625 10.734 1 89.75 296 ARG A C 1
ATOM 2290 O O . ARG A 1 296 ? 20.453 20.094 10.766 1 89.75 296 ARG A O 1
ATOM 2297 N N . ILE A 1 297 ? 18.75 19.219 9.664 1 91.5 297 ILE A N 1
ATOM 2298 C CA . ILE A 1 297 ? 19.5 19.219 8.414 1 91.5 297 ILE A CA 1
ATOM 2299 C C . ILE A 1 297 ? 19.891 20.641 8.031 1 91.5 297 ILE A C 1
ATOM 2301 O O . ILE A 1 297 ? 20.953 20.859 7.438 1 91.5 297 ILE A O 1
ATOM 2305 N N . GLN A 1 298 ? 19.094 21.625 8.367 1 86 298 GLN A N 1
ATOM 2306 C CA . GLN A 1 298 ? 19.344 23.016 8.008 1 86 298 GLN A CA 1
ATOM 2307 C C . GLN A 1 298 ? 20.672 23.5 8.602 1 86 298 GLN A C 1
ATOM 2309 O O . GLN A 1 298 ? 21.266 24.453 8.094 1 86 298 GLN A O 1
ATOM 2314 N N . TYR A 1 299 ? 21.156 22.797 9.594 1 79.94 299 TYR A N 1
ATOM 2315 C CA . TYR A 1 299 ? 22.359 23.266 10.281 1 79.94 299 TYR A CA 1
ATOM 2316 C C . TYR A 1 299 ? 23.609 22.625 9.711 1 79.94 299 TYR A C 1
ATOM 2318 O O . TYR A 1 299 ? 24.734 22.953 10.117 1 79.94 299 TYR A O 1
ATOM 2326 N N . VAL A 1 300 ? 23.516 21.656 8.82 1 80.12 300 VAL A N 1
ATOM 2327 C CA . VAL A 1 300 ? 24.656 21.047 8.164 1 80.12 300 VAL A CA 1
ATOM 2328 C C . VAL A 1 300 ? 25.312 22.031 7.203 1 80.12 300 VAL A C 1
ATOM 2330 O O . VAL A 1 300 ? 26.531 22.047 7.043 1 80.12 300 VAL A O 1
ATOM 2333 N N . THR A 1 301 ? 24.672 22.797 6.391 1 63.88 301 THR A N 1
ATOM 2334 C CA . THR A 1 301 ? 25.172 23.703 5.363 1 63.88 301 THR A CA 1
ATOM 2335 C C . THR A 1 301 ? 25.844 24.922 5.992 1 63.88 301 THR A C 1
ATOM 2337 O O . THR A 1 301 ? 26.672 25.578 5.359 1 63.88 301 THR A O 1
ATOM 2340 N N . SER A 1 302 ? 25.266 25.344 7.145 1 55.12 302 SER A N 1
ATOM 2341 C CA . SER A 1 302 ? 25.797 26.594 7.656 1 55.12 302 SER A CA 1
ATOM 2342 C C . SER A 1 302 ? 27.25 26.453 8.07 1 55.12 302 SER A C 1
ATOM 2344 O O . SER A 1 302 ? 27.766 27.266 8.852 1 55.12 302 SER A O 1
ATOM 2346 N N . SER A 1 303 ? 27.812 25.281 7.672 1 49.59 303 SER A N 1
ATOM 2347 C CA . SER A 1 303 ? 29.141 24.938 8.164 1 49.59 303 SER A CA 1
ATOM 2348 C C . SER A 1 303 ? 30.156 26.047 7.848 1 49.59 303 SER A C 1
ATOM 2350 O O . SER A 1 303 ? 30.234 26.5 6.707 1 49.59 303 SER A O 1
ATOM 2352 N N . ASN A 1 304 ? 30.422 26.703 8.797 1 54.53 304 ASN A N 1
ATOM 2353 C CA . ASN A 1 304 ? 31.547 27.625 8.945 1 54.53 304 ASN A CA 1
ATOM 2354 C C . ASN A 1 304 ? 32.812 27.094 8.234 1 54.53 304 ASN A C 1
ATOM 2356 O O . ASN A 1 304 ? 33.344 26.062 8.617 1 54.53 304 ASN A O 1
ATOM 2360 N N . PRO A 1 305 ? 32.938 27.594 6.98 1 59.19 305 PRO A N 1
ATOM 2361 C CA . PRO A 1 305 ? 34.188 27.219 6.301 1 59.19 305 PRO A CA 1
ATOM 2362 C C . PRO A 1 305 ? 35.344 27.047 7.27 1 59.19 305 PRO A C 1
ATOM 2364 O O . PRO A 1 305 ? 36.344 26.406 6.922 1 59.19 305 PRO A O 1
ATOM 2367 N N . ALA A 1 306 ? 35.125 27.578 8.484 1 60.91 306 ALA A N 1
ATOM 2368 C CA . ALA A 1 306 ? 36.25 27.547 9.414 1 60.91 306 ALA A CA 1
ATOM 2369 C C . ALA A 1 306 ? 36.406 26.156 10.055 1 60.91 306 ALA A C 1
ATOM 2371 O O . ALA A 1 306 ? 37.469 25.797 10.5 1 60.91 306 ALA A O 1
ATOM 2372 N N . PHE A 1 307 ? 35.188 25.391 10.094 1 70.38 307 PHE A N 1
ATOM 2373 C CA . PHE A 1 307 ? 35.312 24.094 10.773 1 70.38 307 PHE A CA 1
ATOM 2374 C C . PHE A 1 307 ? 34.688 23 9.93 1 70.38 307 PHE A C 1
ATOM 2376 O O . PHE A 1 307 ? 33.656 22.422 10.305 1 70.38 307 PHE A O 1
ATOM 2383 N N . PRO A 1 308 ? 35.25 22.703 8.852 1 74.25 308 PRO A N 1
ATOM 2384 C CA . PRO A 1 308 ? 34.719 21.703 7.918 1 74.25 308 PRO A CA 1
ATOM 2385 C C . PRO A 1 308 ? 34.531 20.328 8.57 1 74.25 308 PRO A C 1
ATOM 2387 O O . PRO A 1 308 ? 33.594 19.594 8.203 1 74.25 308 PRO A O 1
ATOM 2390 N N . HIS A 1 309 ? 35.312 20.141 9.609 1 77.88 309 HIS A N 1
ATOM 2391 C CA . HIS A 1 309 ? 35.219 18.844 10.258 1 77.88 309 HIS A CA 1
ATOM 2392 C C . HIS A 1 309 ? 33.938 18.703 11.062 1 77.88 309 HIS A C 1
ATOM 2394 O O . HIS A 1 309 ? 33.375 17.609 11.141 1 77.88 309 HIS A O 1
ATOM 2400 N N . VAL A 1 310 ? 33.5 19.797 11.578 1 76.69 310 VAL A N 1
ATOM 2401 C CA . VAL A 1 310 ? 32.281 19.766 12.383 1 76.69 310 VAL A CA 1
ATOM 2402 C C . VAL A 1 310 ? 31.078 19.562 11.477 1 76.69 310 VAL A C 1
ATOM 2404 O O . VAL A 1 310 ? 30.156 18.828 11.82 1 76.69 310 VAL A O 1
ATOM 2407 N N . THR A 1 311 ? 31.156 20.141 10.352 1 79.88 311 THR A N 1
ATOM 2408 C CA . THR A 1 311 ? 30.078 20 9.383 1 79.88 311 THR A CA 1
ATOM 2409 C C . THR A 1 311 ? 29.969 18.578 8.883 1 79.88 311 THR A C 1
ATOM 2411 O O . THR A 1 311 ? 28.859 18.031 8.773 1 79.88 311 THR A O 1
ATOM 2414 N N . GLU A 1 312 ? 31.125 18.047 8.672 1 85.44 312 GLU A N 1
ATOM 2415 C CA . GLU A 1 312 ? 31.141 16.656 8.203 1 85.44 312 GLU A CA 1
ATOM 2416 C C . GLU A 1 312 ? 30.656 15.703 9.281 1 85.44 312 GLU A C 1
ATOM 2418 O O . GLU A 1 312 ? 29.953 14.734 8.984 1 85.44 312 GLU A O 1
ATOM 2423 N N . ALA A 1 313 ? 31.031 16.031 10.453 1 86.56 313 ALA A N 1
ATOM 2424 C CA . ALA A 1 313 ? 30.594 15.195 11.57 1 86.56 313 ALA A CA 1
ATOM 2425 C C . ALA A 1 313 ? 29.094 15.266 11.758 1 86.56 313 ALA A C 1
ATOM 2427 O O . ALA A 1 313 ? 28.438 14.25 12.023 1 86.56 313 ALA A O 1
ATOM 2428 N N . SER A 1 314 ? 28.547 16.469 11.664 1 87.31 314 SER A N 1
ATOM 2429 C CA . SER A 1 314 ? 27.094 16.656 11.797 1 87.31 314 SER A CA 1
ATOM 2430 C C . SER A 1 314 ? 26.344 15.938 10.672 1 87.31 314 SER A C 1
ATOM 2432 O O . SER A 1 314 ? 25.312 15.305 10.906 1 87.31 314 SER A O 1
ATOM 2434 N N . PHE A 1 315 ? 26.891 16.047 9.469 1 92.38 315 PHE A N 1
ATOM 2435 C CA . PHE A 1 315 ? 26.297 15.352 8.328 1 92.38 315 PHE A CA 1
ATOM 2436 C C . PHE A 1 315 ? 26.234 13.844 8.578 1 92.38 315 PHE A C 1
ATOM 2438 O O . PHE A 1 315 ? 25.188 13.234 8.43 1 92.38 315 PHE A O 1
ATOM 2445 N N . ASN A 1 316 ? 27.375 13.312 8.992 1 93.38 316 ASN A N 1
ATOM 2446 C CA . ASN A 1 316 ? 27.469 11.875 9.219 1 93.38 316 ASN A CA 1
ATOM 2447 C C . ASN A 1 316 ? 26.531 11.422 10.344 1 93.38 316 ASN A C 1
ATOM 2449 O O . ASN A 1 316 ? 25.938 10.352 10.266 1 93.38 316 ASN A O 1
ATOM 2453 N N . ALA A 1 317 ? 26.469 12.266 11.336 1 93.19 317 ALA A N 1
ATOM 2454 C CA . ALA A 1 317 ? 25.609 11.938 12.469 1 93.19 317 ALA A CA 1
ATOM 2455 C C . ALA A 1 317 ? 24.141 11.898 12.047 1 93.19 317 ALA A C 1
ATOM 2457 O O . ALA A 1 317 ? 23.406 10.992 12.43 1 93.19 317 ALA A O 1
ATOM 2458 N N . ILE A 1 318 ? 23.719 12.852 11.289 1 94.88 318 ILE A N 1
ATOM 2459 C CA . ILE A 1 318 ? 22.328 12.922 10.844 1 94.88 318 ILE A CA 1
ATOM 2460 C C . ILE A 1 318 ? 22.047 11.781 9.867 1 94.88 318 ILE A C 1
ATOM 2462 O O . ILE A 1 318 ? 21 11.141 9.938 1 94.88 318 ILE A O 1
ATOM 2466 N N . GLU A 1 319 ? 23 11.5 8.938 1 96.44 319 GLU A N 1
ATOM 2467 C CA . GLU A 1 319 ? 22.828 10.414 7.984 1 96.44 319 GLU A CA 1
ATOM 2468 C C . GLU A 1 319 ? 22.641 9.078 8.703 1 96.44 319 GLU A C 1
ATOM 2470 O O . GLU A 1 319 ? 21.719 8.32 8.391 1 96.44 319 GLU A O 1
ATOM 2475 N N . THR A 1 320 ? 23.547 8.867 9.664 1 96.44 320 THR A N 1
ATOM 2476 C CA . THR A 1 320 ? 23.469 7.637 10.438 1 96.44 320 THR A CA 1
ATOM 2477 C C . THR A 1 320 ? 22.156 7.566 11.219 1 96.44 320 THR A C 1
ATOM 2479 O O . THR A 1 320 ? 21.547 6.5 11.328 1 96.44 320 THR A O 1
ATOM 2482 N N . GLY A 1 321 ? 21.766 8.711 11.773 1 96.12 321 GLY A N 1
ATOM 2483 C CA . GLY A 1 321 ? 20.5 8.781 12.484 1 96.12 321 GLY A CA 1
ATOM 2484 C C . GLY A 1 321 ? 19.297 8.422 11.609 1 96.12 321 GLY A C 1
ATOM 2485 O O . GLY A 1 321 ? 18.406 7.691 12.047 1 96.12 321 GLY A O 1
ATOM 2486 N N . ILE A 1 322 ? 19.266 8.914 10.359 1 97.31 322 ILE A N 1
ATOM 2487 C CA . ILE A 1 322 ? 18.156 8.656 9.43 1 97.31 322 ILE A CA 1
ATOM 2488 C C . ILE A 1 322 ? 18.203 7.203 8.977 1 97.31 322 ILE A C 1
ATOM 2490 O O . ILE A 1 322 ? 17.172 6.52 8.969 1 97.31 322 ILE A O 1
ATOM 2494 N N . GLN A 1 323 ? 19.359 6.699 8.625 1 96.31 323 GLN A N 1
ATOM 2495 C CA . GLN A 1 323 ? 19.516 5.352 8.086 1 96.31 323 GLN A CA 1
ATOM 2496 C C . GLN A 1 323 ? 19.172 4.297 9.133 1 96.31 323 GLN A C 1
ATOM 2498 O O . GLN A 1 323 ? 18.578 3.266 8.812 1 96.31 323 GLN A O 1
ATOM 2503 N N . ASN A 1 324 ? 19.5 4.594 10.375 1 94.62 324 ASN A N 1
ATOM 2504 C CA . ASN A 1 324 ? 19.328 3.598 11.43 1 94.62 324 ASN A CA 1
ATOM 2505 C C . ASN A 1 324 ? 18.062 3.852 12.234 1 94.62 324 ASN A C 1
ATOM 2507 O O . ASN A 1 324 ? 17.781 3.158 13.219 1 94.62 324 ASN A O 1
ATOM 2511 N N . TRP A 1 325 ? 17.328 4.789 11.82 1 94.25 325 TRP A N 1
ATOM 2512 C CA . TRP A 1 325 ? 16.094 5.117 12.516 1 94.25 325 TRP A CA 1
ATOM 2513 C C . TRP A 1 325 ? 15.102 3.959 12.438 1 94.25 325 TRP A C 1
ATOM 2515 O O . TRP A 1 325 ? 14.93 3.348 11.383 1 94.25 325 TRP A O 1
ATOM 2525 N N . THR A 1 326 ? 14.484 3.588 13.562 1 91.25 326 THR A N 1
ATOM 2526 C CA . THR A 1 326 ? 13.438 2.574 13.633 1 91.25 326 THR A CA 1
ATOM 2527 C C . THR A 1 326 ? 12.172 3.148 14.258 1 91.25 326 THR A C 1
ATOM 2529 O O . THR A 1 326 ? 12.211 4.191 14.922 1 91.25 326 THR A O 1
ATOM 2532 N N . TYR A 1 327 ? 11.102 2.641 13.984 1 88.88 327 TYR A N 1
ATOM 2533 C CA . TYR A 1 327 ? 9.828 3.078 14.531 1 88.88 327 TYR A CA 1
ATOM 2534 C C . TYR A 1 327 ? 9.078 1.912 15.172 1 88.88 327 TYR A C 1
ATOM 2536 O O . TYR A 1 327 ? 9.383 0.749 14.898 1 88.88 327 TYR A O 1
ATOM 2544 N N . ASP A 1 328 ? 8.156 2.338 16.031 1 85.19 328 ASP A N 1
ATOM 2545 C CA . ASP A 1 328 ? 7.273 1.343 16.625 1 85.19 328 ASP A CA 1
ATOM 2546 C C . ASP A 1 328 ? 6.367 0.702 15.586 1 85.19 328 ASP A C 1
ATOM 2548 O O . ASP A 1 328 ? 5.934 1.367 14.641 1 85.19 328 ASP A O 1
ATOM 2552 N N . ASN A 1 329 ? 6.098 -0.586 15.844 1 87.19 329 ASN A N 1
ATOM 2553 C CA . ASN A 1 329 ? 5.203 -1.306 14.938 1 87.19 329 ASN A CA 1
ATOM 2554 C C . ASN A 1 329 ? 3.783 -0.748 14.992 1 87.19 329 ASN A C 1
ATOM 2556 O O . ASN A 1 329 ? 3.094 -0.892 16 1 87.19 329 ASN A O 1
ATOM 2560 N N . PRO A 1 330 ? 3.344 -0.156 13.906 1 89.19 330 PRO A N 1
ATOM 2561 C CA . PRO A 1 330 ? 2.016 0.463 13.922 1 89.19 330 PRO A CA 1
ATOM 2562 C C . PRO A 1 330 ? 0.895 -0.552 14.133 1 89.19 330 PRO A C 1
ATOM 2564 O O . PRO A 1 330 ? -0.193 -0.191 14.594 1 89.19 330 PRO A O 1
ATOM 2567 N N . PHE A 1 331 ? 1.129 -1.79 13.812 1 88.69 331 PHE A N 1
ATOM 2568 C CA . PHE A 1 331 ? 0.109 -2.818 13.984 1 88.69 331 PHE A CA 1
ATOM 2569 C C . PHE A 1 331 ? -0.216 -3.018 15.461 1 88.69 331 PHE A C 1
ATOM 2571 O O . PHE A 1 331 ? -1.27 -3.559 15.805 1 88.69 331 PHE A O 1
ATOM 2578 N N . ALA A 1 332 ? 0.635 -2.564 16.312 1 86.31 332 ALA A N 1
ATOM 2579 C CA . ALA A 1 332 ? 0.468 -2.732 17.75 1 86.31 332 ALA A CA 1
ATOM 2580 C C . ALA A 1 332 ? -0.101 -1.47 18.391 1 86.31 332 ALA A C 1
ATOM 2582 O O . ALA A 1 332 ? -0.298 -1.415 19.594 1 86.31 332 ALA A O 1
ATOM 2583 N N . LEU A 1 333 ? -0.404 -0.457 17.625 1 86.25 333 LEU A N 1
ATOM 2584 C CA . LEU A 1 333 ? -0.802 0.838 18.172 1 86.25 333 LEU A CA 1
ATOM 2585 C C . LEU A 1 333 ? -2.316 1.01 18.109 1 86.25 333 LEU A C 1
ATOM 2587 O O . LEU A 1 333 ? -2.826 2.119 18.281 1 86.25 333 LEU A O 1
ATOM 2591 N N . GLY A 1 334 ? -3.02 -0.064 17.781 1 84.69 334 GLY A N 1
ATOM 2592 C CA . GLY A 1 334 ? -4.473 -0.054 17.875 1 84.69 334 GLY A CA 1
ATOM 2593 C C . GLY A 1 334 ? -5.152 0.519 16.656 1 84.69 334 GLY A C 1
ATOM 2594 O O . GLY A 1 334 ? -6.324 0.898 16.703 1 84.69 334 GLY A O 1
ATOM 2595 N N . VAL A 1 335 ? -4.473 0.691 15.602 1 90.38 335 VAL A N 1
ATOM 2596 C CA . VAL A 1 335 ? -5.078 1.181 14.367 1 90.38 335 VAL A CA 1
ATOM 2597 C C . VAL A 1 335 ? -5.402 0.005 13.453 1 90.38 335 VAL A C 1
ATOM 2599 O O . VAL A 1 335 ? -4.848 -1.086 13.609 1 90.38 335 VAL A O 1
ATOM 2602 N N . GLU A 1 336 ? -6.344 0.259 12.523 1 92.62 336 GLU A N 1
ATOM 2603 C CA . GLU A 1 336 ? -6.684 -0.764 11.539 1 92.62 336 GLU A CA 1
ATOM 2604 C C . GLU A 1 336 ? -5.492 -1.09 10.641 1 92.62 336 GLU A C 1
ATOM 2606 O O . GLU A 1 336 ? -4.598 -0.26 10.469 1 92.62 336 GLU A O 1
ATOM 2611 N N . ILE A 1 337 ? -5.504 -2.23 10.008 1 93.81 337 ILE A N 1
ATOM 2612 C CA . ILE A 1 337 ? -4.387 -2.742 9.227 1 93.81 337 ILE A CA 1
ATOM 2613 C C . ILE A 1 337 ? -4.109 -1.806 8.047 1 93.81 337 ILE A C 1
ATOM 2615 O O . ILE A 1 337 ? -2.957 -1.444 7.793 1 93.81 337 ILE A O 1
ATOM 2619 N N . PRO A 1 338 ? -5.148 -1.334 7.328 1 95.31 338 PRO A N 1
ATOM 2620 C CA . PRO A 1 338 ? -4.863 -0.429 6.215 1 95.31 338 PRO A CA 1
ATOM 2621 C C . PRO A 1 338 ? -4.141 0.843 6.652 1 95.31 338 PRO A C 1
ATOM 2623 O O . PRO A 1 338 ? -3.221 1.302 5.973 1 95.31 338 PRO A O 1
ATOM 2626 N N . ILE A 1 339 ? -4.523 1.365 7.797 1 95.31 339 ILE A N 1
ATOM 2627 C CA . ILE A 1 339 ? -3.896 2.576 8.312 1 95.31 339 ILE A CA 1
ATOM 2628 C C . ILE A 1 339 ? -2.449 2.281 8.703 1 95.31 339 ILE A C 1
ATOM 2630 O O . ILE A 1 339 ? -1.55 3.076 8.422 1 95.31 339 ILE A O 1
ATOM 2634 N N . ALA A 1 340 ? -2.254 1.15 9.344 1 95.56 340 ALA A N 1
ATOM 2635 C CA . ALA A 1 340 ? -0.904 0.748 9.734 1 95.56 340 ALA A CA 1
ATOM 2636 C C . ALA A 1 340 ? 0.007 0.633 8.516 1 95.56 340 ALA A C 1
ATOM 2638 O O . ALA A 1 340 ? 1.148 1.098 8.539 1 95.56 340 ALA A O 1
ATOM 2639 N N . LEU A 1 341 ? -0.487 0.029 7.461 1 96.88 341 LEU A N 1
ATOM 2640 C CA . LEU A 1 341 ? 0.281 -0.109 6.227 1 96.88 341 LEU A CA 1
ATOM 2641 C C . LEU A 1 341 ? 0.639 1.258 5.652 1 96.88 341 LEU A C 1
ATOM 2643 O O . LEU A 1 341 ? 1.781 1.486 5.25 1 96.88 341 LEU A O 1
ATOM 2647 N N . ASP A 1 342 ? -0.301 2.129 5.676 1 97.81 342 ASP A N 1
ATOM 2648 C CA . ASP A 1 342 ? -0.089 3.467 5.129 1 97.81 342 ASP A CA 1
ATOM 2649 C C . ASP A 1 342 ? 0.934 4.242 5.957 1 97.81 342 ASP A C 1
ATOM 2651 O O . ASP A 1 342 ? 1.741 4.992 5.41 1 97.81 342 ASP A O 1
ATOM 2655 N N . LEU A 1 343 ? 0.84 4.055 7.266 1 97.25 343 LEU A N 1
ATOM 2656 C CA . LEU A 1 343 ? 1.771 4.75 8.148 1 97.25 343 LEU A CA 1
ATOM 2657 C C . LEU A 1 343 ? 3.203 4.289 7.895 1 97.25 343 LEU A C 1
ATOM 2659 O O . LEU A 1 343 ? 4.133 5.102 7.918 1 97.25 343 LEU A O 1
ATOM 2663 N N . ILE A 1 344 ? 3.406 3.027 7.637 1 97.44 344 ILE A N 1
ATOM 2664 C CA . ILE A 1 344 ? 4.738 2.5 7.355 1 97.44 344 ILE A CA 1
ATOM 2665 C C . ILE A 1 344 ? 5.238 3.051 6.023 1 97.44 344 ILE A C 1
ATOM 2667 O O . ILE A 1 344 ? 6.383 3.504 5.922 1 97.44 344 ILE A O 1
ATOM 2671 N N . ALA A 1 345 ? 4.387 2.977 5.055 1 98.25 345 ALA A N 1
ATOM 2672 C CA . ALA A 1 345 ? 4.754 3.518 3.748 1 98.25 345 ALA A CA 1
ATOM 2673 C C . ALA A 1 345 ? 5.117 4.996 3.85 1 98.25 345 ALA A C 1
ATOM 2675 O O . ALA A 1 345 ? 6.094 5.445 3.242 1 98.25 345 ALA A O 1
ATOM 2676 N N . LEU A 1 346 ? 4.344 5.734 4.609 1 98.19 346 LEU A N 1
ATOM 2677 C CA . LEU A 1 346 ? 4.605 7.156 4.812 1 98.19 346 LEU A CA 1
ATOM 2678 C C . LEU A 1 346 ? 5.945 7.367 5.512 1 98.19 346 LEU A C 1
ATOM 2680 O O . LEU A 1 346 ? 6.727 8.234 5.113 1 98.19 346 LEU A O 1
ATOM 2684 N N . ALA A 1 347 ? 6.184 6.625 6.543 1 97.75 347 ALA A N 1
ATOM 2685 C CA . ALA A 1 347 ? 7.426 6.742 7.305 1 97.75 347 ALA A CA 1
ATOM 2686 C C . ALA A 1 347 ? 8.641 6.512 6.414 1 97.75 347 ALA A C 1
ATOM 2688 O O . ALA A 1 347 ? 9.617 7.27 6.473 1 97.75 347 ALA A O 1
ATOM 2689 N N . GLU A 1 348 ? 8.578 5.523 5.605 1 98.25 348 GLU A N 1
ATOM 2690 C CA . GLU A 1 348 ? 9.703 5.207 4.73 1 98.25 348 GLU A CA 1
ATOM 2691 C C . GLU A 1 348 ? 9.867 6.258 3.641 1 98.25 348 GLU A C 1
ATOM 2693 O O . GLU A 1 348 ? 10.992 6.562 3.229 1 98.25 348 GLU A O 1
ATOM 2698 N N . ALA A 1 349 ? 8.766 6.758 3.133 1 98.38 349 ALA A N 1
ATOM 2699 C CA . ALA A 1 349 ? 8.852 7.859 2.176 1 98.38 349 ALA A CA 1
ATOM 2700 C C . ALA A 1 349 ? 9.539 9.07 2.791 1 98.38 349 ALA A C 1
ATOM 2702 O O . ALA A 1 349 ? 10.375 9.719 2.146 1 98.38 349 ALA A O 1
ATOM 2703 N N . TYR A 1 350 ? 9.188 9.383 4.07 1 98.25 350 TYR A N 1
ATOM 2704 C CA . TYR A 1 350 ? 9.82 10.477 4.797 1 98.25 350 TYR A CA 1
ATOM 2705 C C . TYR A 1 350 ? 11.32 10.234 4.953 1 98.25 350 TYR A C 1
ATOM 2707 O O . TYR A 1 350 ? 12.125 11.156 4.797 1 98.25 350 TYR A O 1
ATOM 2715 N N . ARG A 1 351 ? 11.625 9.023 5.293 1 98.38 351 ARG A N 1
ATOM 2716 C CA . ARG A 1 351 ? 13.031 8.672 5.48 1 98.38 351 ARG A CA 1
ATOM 2717 C C . ARG A 1 351 ? 13.836 8.953 4.219 1 98.38 351 ARG A C 1
ATOM 2719 O O . ARG A 1 351 ? 14.898 9.578 4.281 1 98.38 351 ARG A O 1
ATOM 2726 N N . LEU A 1 352 ? 13.328 8.531 3.105 1 98.56 352 LEU A N 1
ATOM 2727 C CA . LEU A 1 352 ? 14.016 8.719 1.831 1 98.56 352 LEU A CA 1
ATOM 2728 C C . LEU A 1 352 ? 14.047 10.195 1.447 1 98.56 352 LEU A C 1
ATOM 2730 O O . LEU A 1 352 ? 15.055 10.68 0.93 1 98.56 352 LEU A O 1
ATOM 2734 N N . ALA A 1 353 ? 12.977 10.922 1.722 1 98.25 353 ALA A N 1
ATOM 2735 C CA . ALA A 1 353 ? 12.945 12.359 1.462 1 98.25 353 ALA A CA 1
ATOM 2736 C C . ALA A 1 353 ? 13.977 13.086 2.32 1 98.25 353 ALA A C 1
ATOM 2738 O O . ALA A 1 353 ? 14.641 14.008 1.848 1 98.25 353 ALA A O 1
ATOM 2739 N N . ALA A 1 354 ? 14.062 12.672 3.572 1 98.12 354 ALA A N 1
ATOM 2740 C CA . ALA A 1 354 ? 15.062 13.258 4.469 1 98.12 354 ALA A CA 1
ATOM 2741 C C . ALA A 1 354 ? 16.469 13.047 3.926 1 98.12 354 ALA A C 1
ATOM 2743 O O . ALA A 1 354 ? 17.312 13.953 3.984 1 98.12 354 ALA A O 1
ATOM 2744 N N . LEU A 1 355 ? 16.719 11.883 3.406 1 98.31 355 LEU A N 1
ATOM 2745 C CA . LEU A 1 355 ? 18.031 11.586 2.826 1 98.31 355 LEU A CA 1
ATOM 2746 C C . LEU A 1 355 ? 18.297 12.461 1.601 1 98.31 355 LEU A C 1
ATOM 2748 O O . LEU A 1 355 ? 19.406 12.953 1.407 1 98.31 355 LEU A O 1
ATOM 2752 N N . ILE A 1 356 ? 17.266 12.641 0.772 1 98 356 ILE A N 1
ATOM 2753 C CA . ILE A 1 356 ? 17.422 13.508 -0.393 1 98 356 ILE A CA 1
ATOM 2754 C C . ILE A 1 356 ? 17.812 14.914 0.056 1 98 356 ILE A C 1
ATOM 2756 O O . ILE A 1 356 ? 18.766 15.492 -0.469 1 98 356 ILE A O 1
ATOM 2760 N N . GLN A 1 357 ? 17.078 15.445 1.045 1 96.69 357 GLN A N 1
ATOM 2761 C CA . GLN A 1 357 ? 17.391 16.781 1.561 1 96.69 357 GLN A CA 1
ATOM 2762 C C . GLN A 1 357 ? 18.812 16.844 2.098 1 96.69 357 GLN A C 1
ATOM 2764 O O . GLN A 1 357 ? 19.531 17.828 1.854 1 96.69 357 GLN A O 1
ATOM 2769 N N . LEU A 1 358 ? 19.203 15.852 2.818 1 96.38 358 LEU A N 1
ATOM 2770 C CA . LEU A 1 358 ? 20.531 15.82 3.408 1 96.38 358 LEU A CA 1
ATOM 2771 C C . LEU A 1 358 ? 21.594 15.727 2.328 1 96.38 358 LEU A C 1
ATOM 2773 O O . LEU A 1 358 ? 22.578 16.469 2.354 1 96.38 358 LEU A O 1
ATOM 2777 N N . TYR A 1 359 ? 21.422 14.812 1.376 1 96.06 359 TYR A N 1
ATOM 2778 C CA . TYR A 1 359 ? 22.438 14.508 0.367 1 96.06 359 TYR A CA 1
ATOM 2779 C C . TYR A 1 359 ? 22.625 15.68 -0.583 1 96.06 359 TYR A C 1
ATOM 2781 O O . TYR A 1 359 ? 23.672 15.797 -1.228 1 96.06 359 TYR A O 1
ATOM 2789 N N . ARG A 1 360 ? 21.703 16.516 -0.665 1 93.31 360 ARG A N 1
ATOM 2790 C CA . ARG A 1 360 ? 21.844 17.719 -1.489 1 93.31 360 ARG A CA 1
ATOM 2791 C C . ARG A 1 360 ? 22.922 18.641 -0.928 1 93.31 360 ARG A C 1
ATOM 2793 O O . ARG A 1 360 ? 23.422 19.516 -1.635 1 93.31 360 ARG A O 1
ATOM 2800 N N . ASN A 1 361 ? 23.281 18.422 0.336 1 90.19 361 ASN A N 1
ATOM 2801 C CA . ASN A 1 361 ? 24.312 19.234 0.981 1 90.19 361 ASN A CA 1
ATOM 2802 C C . ASN A 1 361 ? 25.688 18.609 0.824 1 90.19 361 ASN A C 1
ATOM 2804 O O . ASN A 1 361 ? 26.672 19.125 1.371 1 90.19 361 ASN A O 1
ATOM 2808 N N . SER A 1 362 ? 25.797 17.516 0.09 1 90.38 362 SER A N 1
ATOM 2809 C CA . SER A 1 362 ? 27.062 16.828 -0.101 1 90.38 362 SER A CA 1
ATOM 2810 C C . SER A 1 362 ? 27.219 16.359 -1.544 1 90.38 362 SER A C 1
ATOM 2812 O O . SER A 1 362 ? 26.547 15.43 -1.979 1 90.38 362 SER A O 1
ATOM 2814 N N . PRO A 1 363 ? 28.172 16.891 -2.23 1 90 363 PRO A N 1
ATOM 2815 C CA . PRO A 1 363 ? 28.422 16.469 -3.613 1 90 363 PRO A CA 1
ATOM 2816 C C . PRO A 1 363 ? 28.781 14.992 -3.725 1 90 363 PRO A C 1
ATOM 2818 O O . PRO A 1 363 ? 28.469 14.352 -4.73 1 90 363 PRO A O 1
ATOM 2821 N N . ASN A 1 364 ? 29.375 14.445 -2.697 1 91.31 364 ASN A N 1
ATOM 2822 C CA . ASN A 1 364 ? 29.797 13.055 -2.707 1 91.31 364 ASN A CA 1
ATOM 2823 C C . ASN A 1 364 ? 28.609 12.102 -2.686 1 91.31 364 ASN A C 1
ATOM 2825 O O . ASN A 1 364 ? 28.719 10.945 -3.076 1 91.31 364 ASN A O 1
ATOM 2829 N N . HIS A 1 365 ? 27.516 12.656 -2.285 1 94.44 365 HIS A N 1
ATOM 2830 C CA . HIS A 1 365 ? 26.344 11.805 -2.139 1 94.44 365 HIS A CA 1
ATOM 2831 C C . HIS A 1 365 ? 25.281 12.141 -3.191 1 94.44 365 HIS A C 1
ATOM 2833 O O . HIS A 1 365 ? 24.188 11.578 -3.176 1 94.44 365 HIS A O 1
ATOM 2839 N N . ALA A 1 366 ? 25.578 12.938 -4.07 1 93.75 366 ALA A N 1
ATOM 2840 C CA . ALA A 1 366 ? 24.641 13.406 -5.082 1 93.75 366 ALA A CA 1
ATOM 2841 C C . ALA A 1 366 ? 24.172 12.258 -5.965 1 93.75 366 ALA A C 1
ATOM 2843 O O . ALA A 1 366 ? 23.031 12.25 -6.43 1 93.75 366 ALA A O 1
ATOM 2844 N N . SER A 1 367 ? 25 11.273 -6.168 1 94.81 367 SER A N 1
ATOM 2845 C CA . SER A 1 367 ? 24.688 10.148 -7.051 1 94.81 367 SER A CA 1
ATOM 2846 C C . SER A 1 367 ? 23.625 9.242 -6.434 1 94.81 367 SER A C 1
ATOM 2848 O O . SER A 1 367 ? 23 8.438 -7.137 1 94.81 367 SER A O 1
ATOM 2850 N N . LEU A 1 368 ? 23.375 9.422 -5.156 1 96.81 368 LEU A N 1
ATOM 2851 C CA . LEU A 1 368 ? 22.422 8.562 -4.453 1 96.81 368 LEU A CA 1
ATOM 2852 C C . LEU A 1 368 ? 21.016 9.141 -4.52 1 96.81 368 LEU A C 1
ATOM 2854 O O . LEU A 1 368 ? 20.031 8.438 -4.246 1 96.81 368 LEU A O 1
ATOM 2858 N N . ILE A 1 369 ? 20.859 10.352 -4.875 1 97.38 369 ILE A N 1
ATOM 2859 C CA . ILE A 1 369 ? 19.625 11.109 -4.766 1 97.38 369 ILE A CA 1
ATOM 2860 C C . ILE A 1 369 ? 18.578 10.523 -5.711 1 97.38 369 ILE A C 1
ATOM 2862 O O . ILE A 1 369 ? 17.438 10.266 -5.305 1 97.38 369 ILE A O 1
ATOM 2866 N N . PRO A 1 370 ? 18.906 10.188 -6.953 1 95.75 370 PRO A N 1
ATOM 2867 C CA . PRO A 1 370 ? 17.891 9.648 -7.848 1 95.75 370 PRO A CA 1
ATOM 2868 C C . PRO A 1 370 ? 17.312 8.32 -7.359 1 95.75 370 PRO A C 1
ATOM 2870 O O . PRO A 1 370 ? 16.109 8.086 -7.473 1 95.75 370 PRO A O 1
ATOM 2873 N N . SER A 1 371 ? 18.188 7.496 -6.844 1 96.38 371 SER A N 1
ATOM 2874 C CA . SER A 1 371 ? 17.719 6.219 -6.312 1 96.38 371 SER A CA 1
ATOM 2875 C C . SER A 1 371 ? 16.781 6.422 -5.125 1 96.38 371 SER A C 1
ATOM 2877 O O . SER A 1 371 ? 15.773 5.727 -5 1 96.38 371 SER A O 1
ATOM 2879 N N . CYS A 1 372 ? 17.109 7.383 -4.254 1 97.69 372 CYS A N 1
ATOM 2880 C CA . CYS A 1 372 ? 16.25 7.715 -3.125 1 97.69 372 CYS A CA 1
ATOM 2881 C C . CYS A 1 372 ? 14.891 8.211 -3.604 1 97.69 372 CYS A C 1
ATOM 2883 O O . CYS A 1 372 ? 13.859 7.844 -3.037 1 97.69 372 CYS A O 1
ATOM 2885 N N . ALA A 1 373 ? 14.93 9 -4.617 1 97.94 373 ALA A N 1
ATOM 2886 C CA . ALA A 1 373 ? 13.695 9.562 -5.148 1 97.94 373 ALA A CA 1
ATOM 2887 C C . ALA A 1 373 ? 12.789 8.469 -5.711 1 97.94 373 ALA A C 1
ATOM 2889 O O . ALA A 1 373 ? 11.586 8.445 -5.434 1 97.94 373 ALA A O 1
ATOM 2890 N N . LEU A 1 374 ? 13.352 7.562 -6.457 1 96.06 374 LEU A N 1
ATOM 2891 C CA . LEU A 1 374 ? 12.578 6.477 -7.047 1 96.06 374 LEU A CA 1
ATOM 2892 C C . LEU A 1 374 ? 11.992 5.578 -5.965 1 96.06 374 LEU A C 1
ATOM 2894 O O . LEU A 1 374 ? 10.828 5.18 -6.043 1 96.06 374 LEU A O 1
ATOM 2898 N N . ARG A 1 375 ? 12.797 5.297 -5.008 1 96.88 375 ARG A N 1
ATOM 2899 C CA . ARG A 1 375 ? 12.336 4.449 -3.912 1 96.88 375 ARG A CA 1
ATOM 2900 C C . ARG A 1 375 ? 11.242 5.145 -3.109 1 96.88 375 ARG A C 1
ATOM 2902 O O . ARG A 1 375 ? 10.305 4.496 -2.648 1 96.88 375 ARG A O 1
ATOM 2909 N N . ALA A 1 376 ? 11.414 6.449 -2.895 1 98.06 376 ALA A N 1
ATOM 2910 C CA . ALA A 1 376 ? 10.375 7.199 -2.203 1 98.06 376 ALA A CA 1
ATOM 2911 C C . ALA A 1 376 ? 9.047 7.113 -2.955 1 98.06 376 ALA A C 1
ATOM 2913 O O . ALA A 1 376 ? 7.992 6.906 -2.348 1 98.06 376 ALA A O 1
ATOM 2914 N N . MET A 1 377 ? 9.133 7.254 -4.281 1 97 377 MET A N 1
ATOM 2915 C CA . MET A 1 377 ? 7.926 7.168 -5.102 1 97 377 MET A CA 1
ATOM 2916 C C . MET A 1 377 ? 7.301 5.781 -5.016 1 97 377 MET A C 1
ATOM 2918 O O . MET A 1 377 ? 6.078 5.641 -5.074 1 97 377 MET A O 1
ATOM 2922 N N . ASP A 1 378 ? 8.141 4.746 -4.836 1 95.94 378 ASP A N 1
ATOM 2923 C CA . ASP A 1 378 ? 7.656 3.379 -4.672 1 95.94 378 ASP A CA 1
ATOM 2924 C C . ASP A 1 378 ? 6.805 3.244 -3.41 1 95.94 378 ASP A C 1
ATOM 2926 O O . ASP A 1 378 ? 5.777 2.566 -3.418 1 95.94 378 ASP A O 1
ATOM 2930 N N . PHE A 1 379 ? 7.219 3.855 -2.332 1 97.88 379 PHE A N 1
ATOM 2931 C CA . PHE A 1 379 ? 6.461 3.82 -1.087 1 97.88 379 PHE A CA 1
ATOM 2932 C C . PHE A 1 379 ? 5.195 4.664 -1.2 1 97.88 379 PHE A C 1
ATOM 2934 O O . PHE A 1 379 ? 4.137 4.273 -0.704 1 97.88 379 PHE A O 1
ATOM 2941 N N . ILE A 1 380 ? 5.312 5.836 -1.828 1 97.62 380 ILE A N 1
ATOM 2942 C CA . ILE A 1 380 ? 4.164 6.719 -1.999 1 97.62 380 ILE A CA 1
ATOM 2943 C C . ILE A 1 380 ? 3.082 6.008 -2.809 1 97.62 380 ILE A C 1
ATOM 2945 O O . ILE A 1 380 ? 1.89 6.172 -2.539 1 97.62 380 ILE A O 1
ATOM 2949 N N . ALA A 1 381 ? 3.461 5.172 -3.762 1 96.12 381 ALA A N 1
ATOM 2950 C CA . ALA A 1 381 ? 2.529 4.434 -4.609 1 96.12 381 ALA A CA 1
ATOM 2951 C C . ALA A 1 381 ? 1.713 3.439 -3.789 1 96.12 381 ALA A C 1
ATOM 2953 O O . ALA A 1 381 ? 0.659 2.977 -4.234 1 96.12 381 ALA A O 1
ATOM 2954 N N . ARG A 1 382 ? 2.148 3.105 -2.604 1 97.44 382 ARG A N 1
ATOM 2955 C CA . ARG A 1 382 ? 1.479 2.117 -1.762 1 97.44 382 ARG A CA 1
ATOM 2956 C C . ARG A 1 382 ? 0.464 2.783 -0.839 1 97.44 382 ARG A C 1
ATOM 2958 O O . ARG A 1 382 ? -0.233 2.105 -0.081 1 97.44 382 ARG A O 1
ATOM 2965 N N . ILE A 1 383 ? 0.436 4.066 -0.909 1 97.56 383 ILE A N 1
ATOM 2966 C CA . ILE A 1 383 ? -0.591 4.828 -0.208 1 97.56 383 ILE A CA 1
ATOM 2967 C C . ILE A 1 383 ? -1.702 5.215 -1.183 1 97.56 383 ILE A C 1
ATOM 2969 O O . ILE A 1 383 ? -1.507 6.07 -2.049 1 97.56 383 ILE A O 1
ATOM 2973 N N . PRO A 1 384 ? -2.879 4.633 -1.01 1 95.44 384 PRO A N 1
ATOM 2974 C CA . PRO A 1 384 ? -3.951 4.895 -1.974 1 95.44 384 PRO A CA 1
ATOM 2975 C C . PRO A 1 384 ? -4.453 6.332 -1.92 1 95.44 384 PRO A C 1
ATOM 2977 O O . PRO A 1 384 ? -4.352 6.988 -0.879 1 95.44 384 PRO A O 1
ATOM 2980 N N . PRO A 1 385 ? -4.977 6.828 -3.104 1 92.19 385 PRO A N 1
ATOM 2981 C CA . PRO A 1 385 ? -5.645 8.133 -3.066 1 92.19 385 PRO A CA 1
ATOM 2982 C C . PRO A 1 385 ? -6.816 8.172 -2.088 1 92.19 385 PRO A C 1
ATOM 2984 O O . PRO A 1 385 ? -7.617 7.234 -2.045 1 92.19 385 PRO A O 1
ATOM 2987 N N . GLY A 1 386 ? -6.836 9.227 -1.293 1 90.75 386 GLY A N 1
ATOM 2988 C CA . GLY A 1 386 ? -7.91 9.375 -0.325 1 90.75 386 GLY A CA 1
ATOM 2989 C C . GLY A 1 386 ? -7.543 8.867 1.057 1 90.75 386 GLY A C 1
ATOM 2990 O O . GLY A 1 386 ? -8.281 9.086 2.021 1 90.75 386 GLY A O 1
ATOM 2991 N N . SER A 1 387 ? -6.418 8.125 1.125 1 94.75 387 SER A N 1
ATOM 2992 C CA . SER A 1 387 ? -5.941 7.68 2.43 1 94.75 387 SER A CA 1
ATOM 2993 C C . SER A 1 387 ? -5.664 8.859 3.352 1 94.75 387 SER A C 1
ATOM 2995 O O . SER A 1 387 ? -5.184 9.906 2.904 1 94.75 387 SER A O 1
ATOM 2997 N N . PRO A 1 388 ? -5.887 8.719 4.656 1 95.06 388 PRO A N 1
ATOM 2998 C CA . PRO A 1 388 ? -5.527 9.781 5.602 1 95.06 388 PRO A CA 1
ATOM 2999 C C . PRO A 1 388 ? -4.043 10.141 5.555 1 95.06 388 PRO A C 1
ATOM 3001 O O . PRO A 1 388 ? -3.676 11.297 5.75 1 95.06 388 PRO A O 1
ATOM 3004 N N . ALA A 1 389 ? -3.229 9.195 5.266 1 96.19 389 ALA A N 1
ATOM 3005 C CA . ALA A 1 389 ? -1.786 9.422 5.223 1 96.19 389 ALA A CA 1
ATOM 3006 C C . ALA A 1 389 ? -1.417 10.43 4.141 1 96.19 389 ALA A C 1
ATOM 3008 O O . ALA A 1 389 ? -0.323 11 4.164 1 96.19 389 ALA A O 1
ATOM 3009 N N . GLU A 1 390 ? -2.285 10.68 3.211 1 95 390 GLU A N 1
ATOM 3010 C CA . GLU A 1 390 ? -2.051 11.625 2.127 1 95 390 GLU A CA 1
ATOM 3011 C C . GLU A 1 390 ? -1.859 13.039 2.666 1 95 390 GLU A C 1
ATOM 3013 O O . GLU A 1 390 ? -1.22 13.875 2.023 1 95 390 GLU A O 1
ATOM 3018 N N . SER A 1 391 ? -2.414 13.305 3.852 1 93.75 391 SER A N 1
ATOM 3019 C CA . SER A 1 391 ? -2.367 14.641 4.441 1 93.75 391 SER A CA 1
ATOM 3020 C C . SER A 1 391 ? -0.933 15.062 4.746 1 93.75 391 SER A C 1
ATOM 3022 O O . SER A 1 391 ? -0.64 16.25 4.859 1 93.75 391 SER A O 1
ATOM 3024 N N . SER A 1 392 ? -0.037 14.141 4.855 1 95.56 392 SER A N 1
ATOM 3025 C CA . SER A 1 392 ? 1.341 14.461 5.215 1 95.56 392 SER A CA 1
ATOM 3026 C C . SER A 1 392 ? 2.307 14.062 4.102 1 95.56 392 SER A C 1
ATOM 3028 O O . SER A 1 392 ? 3.51 13.922 4.34 1 95.56 392 SER A O 1
ATOM 3030 N N . LEU A 1 393 ? 1.848 13.883 2.877 1 96.5 393 LEU A N 1
ATOM 3031 C CA . LEU A 1 393 ? 2.65 13.352 1.782 1 96.5 393 LEU A CA 1
ATOM 3032 C C . LEU A 1 393 ? 3.365 14.477 1.035 1 96.5 393 LEU A C 1
ATOM 3034 O O . LEU A 1 393 ? 4.266 14.211 0.236 1 96.5 393 LEU A O 1
ATOM 3038 N N . LEU A 1 394 ? 3.076 15.711 1.312 1 96.62 394 LEU A N 1
ATOM 3039 C CA . LEU A 1 394 ? 3.551 16.797 0.471 1 96.62 394 LEU A CA 1
ATOM 3040 C C . LEU A 1 394 ? 5.07 16.922 0.538 1 96.62 394 LEU A C 1
ATOM 3042 O O . LEU A 1 394 ? 5.727 17.125 -0.486 1 96.62 394 LEU A O 1
ATOM 3046 N N . TYR A 1 395 ? 5.652 16.781 1.721 1 97 395 TYR A N 1
ATOM 3047 C CA . TYR A 1 395 ? 7.098 16.891 1.9 1 97 395 TYR A CA 1
ATOM 3048 C C . TYR A 1 395 ? 7.828 15.82 1.096 1 97 395 TYR A C 1
ATOM 3050 O O . TYR A 1 395 ? 8.688 16.141 0.273 1 97 395 TYR A O 1
ATOM 3058 N N . PRO A 1 396 ? 7.457 14.562 1.232 1 97.94 396 PRO A N 1
ATOM 3059 C CA . PRO A 1 396 ? 8.172 13.547 0.454 1 97.94 396 PRO A CA 1
ATOM 3060 C C . PRO A 1 396 ? 7.883 13.641 -1.043 1 97.94 396 PRO A C 1
ATOM 3062 O O . PRO A 1 396 ? 8.781 13.414 -1.861 1 97.94 396 PRO A O 1
ATOM 3065 N N . ILE A 1 397 ? 6.668 13.984 -1.499 1 97.81 397 ILE A N 1
ATOM 3066 C CA . ILE A 1 397 ? 6.34 14.055 -2.92 1 97.81 397 ILE A CA 1
ATOM 3067 C C . ILE A 1 397 ? 7.121 15.195 -3.572 1 97.81 397 ILE A C 1
ATOM 3069 O O . ILE A 1 397 ? 7.582 15.07 -4.707 1 97.81 397 ILE A O 1
ATOM 3073 N N . PHE A 1 398 ? 7.289 16.297 -2.877 1 97.94 398 PHE A N 1
ATOM 3074 C CA . PHE A 1 398 ? 7.996 17.453 -3.42 1 97.94 398 PHE A CA 1
ATOM 3075 C C . PHE A 1 398 ? 9.461 17.109 -3.678 1 97.94 398 PHE A C 1
ATOM 3077 O O . PHE A 1 398 ? 9.977 17.359 -4.77 1 97.94 398 PHE A O 1
ATOM 3084 N N . LEU A 1 399 ? 10.07 16.562 -2.666 1 97.94 399 LEU A N 1
ATOM 3085 C CA . LEU A 1 399 ? 11.5 16.281 -2.764 1 97.94 399 LEU A CA 1
ATOM 3086 C C . LEU A 1 399 ? 11.773 15.156 -3.754 1 97.94 399 LEU A C 1
ATOM 3088 O O . LEU A 1 399 ? 12.695 15.25 -4.566 1 97.94 399 LEU A O 1
ATOM 3092 N N . ALA A 1 400 ? 10.992 14.086 -3.68 1 98.12 400 ALA A N 1
ATOM 3093 C CA . ALA A 1 400 ? 11.164 12.984 -4.621 1 98.12 400 ALA A CA 1
ATOM 3094 C C . ALA A 1 400 ? 10.805 13.414 -6.043 1 98.12 400 ALA A C 1
ATOM 3096 O O . ALA A 1 400 ? 11.523 13.109 -6.992 1 98.12 400 ALA A O 1
ATOM 3097 N N . GLY A 1 401 ? 9.703 14.133 -6.195 1 97.88 401 GLY A N 1
ATOM 3098 C CA . GLY A 1 401 ? 9.242 14.586 -7.496 1 97.88 401 GLY A CA 1
ATOM 3099 C C . GLY A 1 401 ? 10.242 15.477 -8.211 1 97.88 401 GLY A C 1
ATOM 3100 O O . GLY A 1 401 ? 10.414 15.375 -9.422 1 97.88 401 GLY A O 1
ATOM 3101 N N . ALA A 1 402 ? 10.875 16.281 -7.457 1 97.56 402 ALA A N 1
ATOM 3102 C CA . ALA A 1 402 ? 11.82 17.234 -8.031 1 97.56 402 ALA A CA 1
ATOM 3103 C C . ALA A 1 402 ? 13.039 16.516 -8.602 1 97.56 402 ALA A C 1
ATOM 3105 O O . ALA A 1 402 ? 13.781 17.094 -9.406 1 97.56 402 ALA A O 1
ATOM 3106 N N . GLU A 1 403 ? 13.25 15.266 -8.164 1 97.19 403 GLU A N 1
ATOM 3107 C CA . GLU A 1 403 ? 14.453 14.547 -8.562 1 97.19 403 GLU A CA 1
ATOM 3108 C C . GLU A 1 403 ? 14.141 13.523 -9.656 1 97.19 403 GLU A C 1
ATOM 3110 O O . GLU A 1 403 ? 15.039 12.828 -10.141 1 97.19 403 GLU A O 1
ATOM 3115 N N . LEU A 1 404 ? 12.875 13.453 -10.07 1 95.62 404 LEU A N 1
ATOM 3116 C CA . LEU A 1 404 ? 12.484 12.477 -11.078 1 95.62 404 LEU A CA 1
ATOM 3117 C C . LEU A 1 404 ? 12.992 12.883 -12.461 1 95.62 404 LEU A C 1
ATOM 3119 O O . LEU A 1 404 ? 12.992 14.07 -12.805 1 95.62 404 LEU A O 1
ATOM 3123 N N . ASN A 1 405 ? 13.43 11.844 -13.227 1 90.88 405 ASN A N 1
ATOM 3124 C CA . ASN A 1 405 ? 13.984 12.109 -14.547 1 90.88 405 ASN A CA 1
ATOM 3125 C C . ASN A 1 405 ? 13.281 11.289 -15.625 1 90.88 405 ASN A C 1
ATOM 3127 O O . ASN A 1 405 ? 13.617 11.383 -16.812 1 90.88 405 ASN A O 1
ATOM 3131 N N . ASN A 1 406 ? 12.422 10.477 -15.305 1 89.5 406 ASN A N 1
ATOM 3132 C CA . ASN A 1 406 ? 11.648 9.656 -16.234 1 89.5 406 ASN A CA 1
ATOM 3133 C C . ASN A 1 406 ? 10.258 10.234 -16.469 1 89.5 406 ASN A C 1
ATOM 3135 O O . ASN A 1 406 ? 9.555 10.594 -15.531 1 89.5 406 ASN A O 1
ATOM 3139 N N . ALA A 1 407 ? 9.875 10.305 -17.734 1 90.31 407 ALA A N 1
ATOM 3140 C CA . ALA A 1 407 ? 8.617 10.93 -18.141 1 90.31 407 ALA A CA 1
ATOM 3141 C C . ALA A 1 407 ? 7.426 10.211 -17.5 1 90.31 407 ALA A C 1
ATOM 3143 O O . ALA A 1 407 ? 6.465 10.844 -17.062 1 90.31 407 ALA A O 1
ATOM 3144 N N . THR A 1 408 ? 7.512 8.914 -17.453 1 89.56 408 THR A N 1
ATOM 3145 C CA . THR A 1 408 ? 6.41 8.141 -16.891 1 89.56 408 THR A CA 1
ATOM 3146 C C . THR A 1 408 ? 6.254 8.422 -15.398 1 89.56 408 THR A C 1
ATOM 3148 O O . THR A 1 408 ? 5.137 8.617 -14.914 1 89.56 408 THR A O 1
ATOM 3151 N N . ALA A 1 409 ? 7.402 8.484 -14.758 1 92.69 409 ALA A N 1
ATOM 3152 C CA . ALA A 1 409 ? 7.379 8.766 -13.328 1 92.69 409 ALA A CA 1
ATOM 3153 C C . ALA A 1 409 ? 6.863 10.18 -13.055 1 92.69 409 ALA A C 1
ATOM 3155 O O . ALA A 1 409 ? 6.129 10.406 -12.094 1 92.69 409 ALA A O 1
ATOM 3156 N N . ILE A 1 410 ? 7.223 11.141 -13.875 1 95.44 410 ILE A N 1
ATOM 3157 C CA . ILE A 1 410 ? 6.789 12.531 -13.75 1 95.44 410 ILE A CA 1
ATOM 3158 C C . ILE A 1 410 ? 5.277 12.617 -13.93 1 95.44 410 ILE A C 1
ATOM 3160 O O . ILE A 1 410 ? 4.59 13.297 -13.164 1 95.44 410 ILE A O 1
ATOM 3164 N N . GLU A 1 411 ? 4.766 11.898 -14.891 1 93.88 411 GLU A N 1
ATOM 3165 C CA . GLU A 1 411 ? 3.33 11.906 -15.148 1 93.88 411 GLU A CA 1
ATOM 3166 C C . GLU A 1 411 ? 2.555 11.336 -13.969 1 93.88 411 GLU A C 1
ATOM 3168 O O . GLU A 1 411 ? 1.511 11.867 -13.586 1 93.88 411 GLU A O 1
ATOM 3173 N N . ILE A 1 412 ? 3.086 10.289 -13.453 1 93.19 412 ILE A N 1
ATOM 3174 C CA . ILE A 1 412 ? 2.451 9.656 -12.305 1 93.19 412 ILE A CA 1
ATOM 3175 C C . ILE A 1 412 ? 2.449 10.617 -11.125 1 93.19 412 ILE A C 1
ATOM 3177 O O . ILE A 1 412 ? 1.439 10.758 -10.43 1 93.19 412 ILE A O 1
ATOM 3181 N N . CYS A 1 413 ? 3.574 11.297 -10.891 1 96.44 413 CYS A N 1
ATOM 3182 C CA . CYS A 1 413 ? 3.695 12.25 -9.797 1 96.44 413 CYS A CA 1
ATOM 3183 C C . CYS A 1 413 ? 2.752 13.43 -10 1 96.44 413 CYS A C 1
ATOM 3185 O O . CYS A 1 413 ? 2.08 13.859 -9.062 1 96.44 413 CYS A O 1
ATOM 3187 N N . LEU A 1 414 ? 2.641 13.93 -11.203 1 95.75 414 LEU A N 1
ATOM 3188 C CA . LEU A 1 414 ? 1.771 15.055 -11.539 1 95.75 414 LEU A CA 1
ATOM 3189 C C . LEU A 1 414 ? 0.309 14.703 -11.289 1 95.75 414 LEU A C 1
ATOM 3191 O O . LEU A 1 414 ? -0.431 15.5 -10.695 1 95.75 414 LEU A O 1
ATOM 3195 N N . LYS A 1 415 ? -0.066 13.547 -11.711 1 94.5 415 LYS A N 1
ATOM 3196 C CA . LYS A 1 415 ? -1.442 13.102 -11.508 1 94.5 415 LYS A CA 1
ATOM 3197 C C . LYS A 1 415 ? -1.755 12.938 -10.023 1 94.5 415 LYS A C 1
ATOM 3199 O O . LYS A 1 415 ? -2.846 13.297 -9.57 1 94.5 415 LYS A O 1
ATOM 3204 N N . ARG A 1 416 ? -0.777 12.43 -9.32 1 95.56 416 ARG A N 1
ATOM 3205 C CA . ARG A 1 416 ? -0.958 12.242 -7.883 1 95.56 416 ARG A CA 1
ATOM 3206 C C . ARG A 1 416 ? -1.165 13.578 -7.18 1 95.56 416 ARG A C 1
ATOM 3208 O O . ARG A 1 416 ? -2.039 13.703 -6.32 1 95.56 416 ARG A O 1
ATOM 3215 N N . LEU A 1 417 ? -0.399 14.586 -7.531 1 96.25 417 LEU A N 1
ATOM 3216 C CA . LEU A 1 417 ? -0.512 15.914 -6.938 1 96.25 417 LEU A CA 1
ATOM 3217 C C . LEU A 1 417 ? -1.847 16.562 -7.297 1 96.25 417 LEU A C 1
ATOM 3219 O O . LEU A 1 417 ? -2.463 17.234 -6.465 1 96.25 417 LEU A O 1
ATOM 3223 N N . GLU A 1 418 ? -2.287 16.312 -8.477 1 94.81 418 GLU A N 1
ATOM 3224 C CA . GLU A 1 418 ? -3.582 16.828 -8.898 1 94.81 418 GLU A CA 1
ATOM 3225 C C . GLU A 1 418 ? -4.719 16.219 -8.094 1 94.81 418 GLU A C 1
ATOM 3227 O O . GLU A 1 418 ? -5.645 16.906 -7.68 1 94.81 418 GLU A O 1
ATOM 3232 N N . ASP A 1 419 ? -4.602 14.961 -7.906 1 92.81 419 ASP A N 1
ATOM 3233 C CA . ASP A 1 419 ? -5.613 14.266 -7.121 1 92.81 419 ASP A CA 1
ATOM 3234 C C . ASP A 1 419 ? -5.637 14.773 -5.68 1 92.81 419 ASP A C 1
ATOM 3236 O O . ASP A 1 419 ? -6.707 14.969 -5.102 1 92.81 419 ASP A O 1
ATOM 3240 N N . ILE A 1 420 ? -4.469 14.984 -5.105 1 93.81 420 ILE A N 1
ATOM 3241 C CA . ILE A 1 420 ? -4.367 15.477 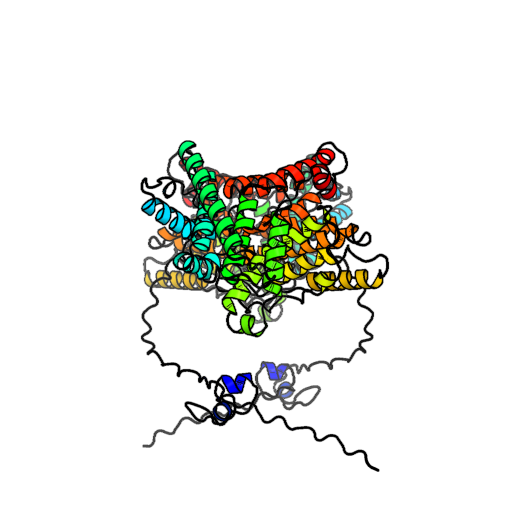-3.738 1 93.81 420 ILE A CA 1
ATOM 3242 C C . ILE A 1 420 ? -4.969 16.875 -3.65 1 93.81 420 ILE A C 1
ATOM 3244 O O . ILE A 1 420 ? -5.73 17.172 -2.727 1 93.81 420 ILE A O 1
ATOM 3248 N N . ARG A 1 421 ? -4.652 17.703 -4.594 1 91.88 421 ARG A N 1
ATOM 3249 C CA . ARG A 1 421 ? -5.148 19.078 -4.609 1 91.88 421 ARG A CA 1
ATOM 3250 C C . ARG A 1 421 ? -6.672 19.109 -4.699 1 91.88 421 ARG A C 1
ATOM 3252 O O . ARG A 1 421 ? -7.324 19.875 -4 1 91.88 421 ARG A O 1
ATOM 3259 N N . ARG A 1 422 ? -7.195 18.234 -5.496 1 88.25 422 ARG A N 1
ATOM 3260 C CA . ARG A 1 422 ? -8.641 18.188 -5.699 1 88.25 422 ARG A CA 1
ATOM 3261 C C . ARG A 1 422 ? -9.352 17.719 -4.434 1 88.25 422 ARG A C 1
ATOM 3263 O O . ARG A 1 422 ? -10.445 18.203 -4.117 1 88.25 422 ARG A O 1
ATOM 3270 N N . ARG A 1 423 ? -8.75 16.891 -3.682 1 87.38 423 ARG A N 1
ATOM 3271 C CA . ARG A 1 423 ? -9.398 16.312 -2.512 1 87.38 423 ARG A CA 1
ATOM 3272 C C . ARG A 1 423 ? -9.227 17.203 -1.288 1 87.38 423 ARG A C 1
ATOM 3274 O O . ARG A 1 423 ? -10.172 17.406 -0.527 1 87.38 423 ARG A O 1
ATOM 3281 N N . ASN A 1 424 ? -8.008 17.625 -1.058 1 82.94 424 ASN A N 1
ATOM 3282 C CA . ASN A 1 424 ? -7.707 18.391 0.148 1 82.94 424 ASN A CA 1
ATOM 3283 C C . ASN A 1 424 ? -7.961 19.891 -0.056 1 82.94 424 ASN A C 1
ATOM 3285 O O . ASN A 1 424 ? -8.188 20.625 0.908 1 82.94 424 ASN A O 1
ATOM 3289 N N . ARG A 1 425 ? -7.809 20.406 -1.263 1 82.69 425 ARG A N 1
ATOM 3290 C CA . ARG A 1 425 ? -8.047 21.797 -1.681 1 82.69 425 ARG A CA 1
ATOM 3291 C C . ARG A 1 425 ? -7.133 22.75 -0.929 1 82.69 425 ARG A C 1
ATOM 3293 O O . ARG A 1 425 ? -7.543 23.859 -0.585 1 82.69 425 ARG A O 1
ATOM 3300 N N . TYR A 1 426 ? -6.023 22.297 -0.432 1 88.62 426 TYR A N 1
ATOM 3301 C CA . TYR A 1 426 ? -5.008 23.156 0.153 1 88.62 426 TYR A CA 1
ATOM 3302 C C . TYR A 1 426 ? -4.18 23.828 -0.933 1 88.62 426 TYR A C 1
ATOM 3304 O O . TYR A 1 426 ? -3.768 23.188 -1.9 1 88.62 426 TYR A O 1
ATOM 3312 N N . GLU A 1 427 ? -3.91 25.031 -0.759 1 92.31 427 GLU A N 1
ATOM 3313 C CA . GLU A 1 427 ? -3.273 25.812 -1.815 1 92.31 427 GLU A CA 1
ATOM 3314 C C . GLU A 1 427 ? -1.764 25.609 -1.825 1 92.31 427 GLU A C 1
ATOM 3316 O O . GLU A 1 427 ? -1.095 25.906 -2.816 1 92.31 427 GLU A O 1
ATOM 3321 N N . ASN A 1 428 ? -1.217 25.156 -0.671 1 93.56 428 ASN A N 1
ATOM 3322 C CA . ASN A 1 428 ? 0.205 24.828 -0.711 1 93.56 428 ASN A CA 1
ATOM 3323 C C . ASN A 1 428 ? 0.492 23.688 -1.688 1 93.56 428 ASN A C 1
ATOM 3325 O O . ASN A 1 428 ? 1.579 23.625 -2.266 1 93.56 428 ASN A O 1
ATOM 3329 N N . VAL A 1 429 ? -0.462 22.812 -1.904 1 94.75 429 VAL A N 1
ATOM 3330 C CA . VAL A 1 429 ? -0.313 21.734 -2.887 1 94.75 429 VAL A CA 1
ATOM 3331 C C . VAL A 1 429 ? -0.237 22.328 -4.289 1 94.75 429 VAL A C 1
ATOM 3333 O O . VAL A 1 429 ? 0.552 21.875 -5.121 1 94.75 429 VAL A O 1
ATOM 3336 N N . GLY A 1 430 ? -1.062 23.375 -4.465 1 94.38 430 GLY A N 1
ATOM 3337 C CA . GLY A 1 430 ? -0.997 24.062 -5.742 1 94.38 430 GLY A CA 1
ATOM 3338 C C . GLY A 1 430 ? 0.348 24.719 -6.004 1 94.38 430 GLY A C 1
ATOM 3339 O O . GLY A 1 430 ? 0.85 24.688 -7.129 1 94.38 430 GLY A O 1
ATOM 3340 N N . SER A 1 431 ? 0.894 25.281 -4.996 1 95.38 431 SER A N 1
ATOM 3341 C CA . SER A 1 431 ? 2.219 25.891 -5.109 1 95.38 431 SER A CA 1
ATOM 3342 C C . SER A 1 431 ? 3.271 24.844 -5.461 1 95.38 431 SER A C 1
ATOM 3344 O O . SER A 1 431 ? 4.129 25.078 -6.316 1 95.38 431 SER A O 1
ATOM 3346 N N . VAL A 1 432 ? 3.178 23.688 -4.809 1 96.38 432 VAL A N 1
ATOM 3347 C CA . VAL A 1 432 ? 4.113 22.594 -5.07 1 96.38 432 VAL A CA 1
ATOM 3348 C C . VAL A 1 432 ? 3.977 22.141 -6.52 1 96.38 432 VAL A C 1
ATOM 3350 O O . VAL A 1 432 ? 4.977 21.906 -7.203 1 96.38 432 VAL A O 1
ATOM 3353 N N . GLN A 1 433 ? 2.787 22.047 -6.98 1 96.06 433 GLN A N 1
ATOM 3354 C CA . GLN A 1 433 ? 2.531 21.641 -8.352 1 96.06 433 GLN A CA 1
ATOM 3355 C C . GLN A 1 433 ? 3.16 22.609 -9.352 1 96.06 433 GLN A C 1
ATOM 3357 O O . GLN A 1 433 ? 3.785 22.188 -10.328 1 96.06 433 GLN A O 1
ATOM 3362 N N . LYS A 1 434 ? 2.988 23.859 -9.109 1 96.25 434 LYS A N 1
ATOM 3363 C CA . LYS A 1 434 ? 3.539 24.875 -10 1 96.25 434 LYS A CA 1
ATOM 3364 C C . LYS A 1 434 ? 5.062 24.812 -10.039 1 96.25 434 LYS A C 1
ATOM 3366 O O . LYS A 1 434 ? 5.664 24.891 -11.117 1 96.25 434 LYS A O 1
ATOM 3371 N N . VAL A 1 435 ? 5.617 24.672 -8.891 1 97.25 435 VAL A N 1
ATOM 3372 C CA . VAL A 1 435 ? 7.074 24.609 -8.812 1 97.25 435 VAL A CA 1
ATOM 3373 C C . VAL A 1 435 ? 7.586 23.375 -9.555 1 97.25 435 VAL A C 1
ATOM 3375 O O . VAL A 1 435 ? 8.523 23.469 -10.344 1 97.25 435 VAL A O 1
ATOM 3378 N N . LEU A 1 436 ? 6.984 22.234 -9.344 1 97.75 436 LEU A N 1
ATOM 3379 C CA . LEU A 1 436 ? 7.445 21 -9.961 1 97.75 436 LEU A CA 1
ATOM 3380 C C . LEU A 1 436 ? 7.227 21.031 -11.469 1 97.75 436 LEU A C 1
ATOM 3382 O O . LEU A 1 436 ? 8.039 20.516 -12.234 1 97.75 436 LEU A O 1
ATOM 3386 N N . LYS A 1 437 ? 6.141 21.656 -11.898 1 96.5 437 LYS A N 1
ATOM 3387 C CA . LYS A 1 437 ? 5.926 21.812 -13.336 1 96.5 437 LYS A CA 1
ATOM 3388 C C . LYS A 1 437 ? 7.055 22.609 -13.977 1 96.5 437 LYS A C 1
ATOM 3390 O O . LYS A 1 437 ? 7.508 22.281 -15.078 1 96.5 437 LYS A O 1
ATOM 3395 N N . GLU A 1 438 ? 7.484 23.609 -13.25 1 96.88 438 GLU A N 1
ATOM 3396 C CA . GLU A 1 438 ? 8.602 24.422 -13.75 1 96.88 438 GLU A CA 1
ATOM 3397 C C . GLU A 1 438 ? 9.898 23.625 -13.742 1 96.88 438 GLU A C 1
ATOM 3399 O O . GLU A 1 438 ? 10.734 23.781 -14.633 1 96.88 438 GLU A O 1
ATOM 3404 N N . VAL A 1 439 ? 10.047 22.812 -12.773 1 97.56 439 VAL A N 1
ATOM 3405 C CA . VAL A 1 439 ? 11.234 21.969 -12.664 1 97.56 439 VAL A CA 1
ATOM 3406 C C . VAL A 1 439 ? 11.273 20.969 -13.82 1 97.56 439 VAL A C 1
ATOM 3408 O O . VAL A 1 439 ? 12.328 20.734 -14.406 1 97.56 439 VAL A O 1
ATOM 3411 N N . TRP A 1 440 ? 10.102 20.422 -14.164 1 96.5 440 TRP A N 1
ATOM 3412 C CA . TRP A 1 440 ? 10.008 19.344 -15.141 1 96.5 440 TRP A CA 1
ATOM 3413 C C . TRP A 1 440 ? 9.969 19.891 -16.562 1 96.5 440 TRP A C 1
ATOM 3415 O O . TRP A 1 440 ? 10.242 19.172 -17.531 1 96.5 440 TRP A O 1
ATOM 3425 N N . ARG A 1 441 ? 9.578 21.141 -16.781 1 93.94 441 ARG A N 1
ATOM 3426 C CA . ARG A 1 441 ? 9.305 21.734 -18.094 1 93.94 441 ARG A CA 1
ATOM 3427 C C . ARG A 1 441 ? 10.461 21.5 -19.062 1 93.94 441 ARG A C 1
ATOM 3429 O O . ARG A 1 441 ? 10.266 20.969 -20.156 1 93.94 441 ARG A O 1
ATOM 3436 N N . PRO A 1 442 ? 11.711 21.797 -18.672 1 92.31 442 PRO A N 1
ATOM 3437 C CA . PRO A 1 442 ? 12.82 21.578 -19.609 1 92.31 442 PRO A CA 1
ATOM 3438 C C . PRO A 1 442 ? 13.031 20.094 -19.906 1 92.31 442 PRO A C 1
ATOM 3440 O O . PRO A 1 442 ? 13.414 19.734 -21.031 1 92.31 442 PRO A O 1
ATOM 3443 N N . LYS A 1 443 ? 12.789 19.266 -19 1 89.88 443 LYS A N 1
ATOM 3444 C CA . LYS A 1 443 ? 12.977 17.828 -19.172 1 89.88 443 LYS A CA 1
ATOM 3445 C C . LYS A 1 443 ? 11.961 17.266 -20.156 1 89.88 443 LYS A C 1
ATOM 3447 O O . LYS A 1 443 ? 12.289 16.422 -20.984 1 89.88 443 LYS A O 1
ATOM 3452 N N . LEU A 1 444 ? 10.766 17.656 -20.031 1 87.25 444 LEU A N 1
ATOM 3453 C CA . LEU A 1 444 ? 9.695 17.203 -20.922 1 87.25 444 LEU A CA 1
ATOM 3454 C C . LEU A 1 444 ? 9.922 17.703 -22.344 1 87.25 444 LEU A C 1
ATOM 3456 O O . LEU A 1 444 ? 9.469 17.062 -23.297 1 87.25 444 LEU A O 1
ATOM 3460 N N . ASP A 1 445 ? 10.734 18.719 -22.484 1 87.12 445 ASP A N 1
ATOM 3461 C CA . ASP A 1 445 ? 11.094 19.25 -23.781 1 87.12 445 ASP A CA 1
ATOM 3462 C C . ASP A 1 445 ? 12.414 18.641 -24.281 1 87.12 445 ASP A C 1
ATOM 3464 O O . ASP A 1 445 ? 12.938 19.047 -25.312 1 87.12 445 ASP A O 1
ATOM 3468 N N . GLY A 1 446 ? 12.938 17.672 -23.578 1 85.81 446 GLY A N 1
ATOM 3469 C CA . GLY A 1 446 ? 14.125 16.953 -24.016 1 85.81 446 GLY A CA 1
ATOM 3470 C C . GLY A 1 446 ? 15.398 17.469 -23.359 1 85.81 446 GLY A C 1
ATOM 3471 O O . GLY A 1 446 ? 16.484 16.969 -23.641 1 85.81 446 GLY A O 1
ATOM 3472 N N . GLY A 1 447 ? 15.242 18.469 -22.5 1 89.44 447 GLY A N 1
ATOM 3473 C CA . GLY A 1 447 ? 16.406 19.031 -21.828 1 89.44 447 GLY A CA 1
ATOM 3474 C C . GLY A 1 447 ? 16.625 18.453 -20.438 1 89.44 447 GLY A C 1
ATOM 3475 O O . GLY A 1 447 ? 16.328 17.281 -20.203 1 89.44 447 GLY A O 1
ATOM 3476 N N . GLN A 1 448 ? 17.406 19.234 -19.656 1 90.31 448 GLN A N 1
ATOM 3477 C CA . GLN A 1 448 ? 17.672 18.844 -18.266 1 90.31 448 GLN A CA 1
ATOM 3478 C C . GLN A 1 448 ? 16.719 19.531 -17.312 1 90.31 448 GLN A C 1
ATOM 3480 O O . GLN A 1 448 ? 16.328 20.688 -17.531 1 90.31 448 GLN A O 1
ATOM 3485 N N . ARG A 1 449 ? 16.422 18.828 -16.281 1 92.25 449 ARG A N 1
ATOM 3486 C CA . ARG A 1 449 ? 15.516 19.391 -15.297 1 92.25 449 ARG A CA 1
ATOM 3487 C C . ARG A 1 449 ? 16.141 20.609 -14.609 1 92.25 449 ARG A C 1
ATOM 3489 O O . ARG A 1 449 ? 17.359 20.688 -14.461 1 92.25 449 ARG A O 1
ATOM 3496 N N . ARG A 1 450 ? 15.289 21.5 -14.203 1 94.81 450 ARG A N 1
ATOM 3497 C CA . ARG A 1 450 ? 15.734 22.641 -13.406 1 94.81 450 ARG A CA 1
ATOM 3498 C C . ARG A 1 450 ? 15.812 22.281 -11.93 1 94.81 450 ARG A C 1
ATOM 3500 O O . ARG A 1 450 ? 15.141 21.359 -11.469 1 94.81 450 ARG A O 1
ATOM 3507 N N . ASP A 1 451 ? 16.625 22.984 -11.281 1 95.12 451 ASP A N 1
ATOM 3508 C CA . ASP A 1 451 ? 16.719 22.812 -9.836 1 95.12 451 ASP A CA 1
ATOM 3509 C C . ASP A 1 451 ? 15.602 23.562 -9.109 1 95.12 451 ASP A C 1
ATOM 3511 O O . ASP A 1 451 ? 15.344 24.734 -9.398 1 95.12 451 ASP A O 1
ATOM 3515 N N . TRP A 1 452 ? 14.938 22.875 -8.219 1 95.81 452 TRP A N 1
ATOM 3516 C CA . TRP A 1 452 ? 13.789 23.469 -7.555 1 95.81 452 TRP A CA 1
ATOM 3517 C C . TRP A 1 452 ? 14.219 24.641 -6.672 1 95.81 452 TRP A C 1
ATOM 3519 O O . TRP A 1 452 ? 13.469 25.609 -6.488 1 95.81 452 TRP A O 1
ATOM 3529 N N . GLU A 1 453 ? 15.375 24.625 -6.062 1 94.25 453 GLU A N 1
ATOM 3530 C CA . GLU A 1 453 ? 15.883 25.734 -5.254 1 94.25 453 GLU A CA 1
ATOM 3531 C C . GLU A 1 453 ? 16.047 27 -6.09 1 94.25 453 GLU A C 1
ATOM 3533 O O . GLU A 1 453 ? 15.711 28.094 -5.637 1 94.25 453 GLU A O 1
ATOM 3538 N N . GLU A 1 454 ? 16.562 26.766 -7.246 1 94.69 454 GLU A N 1
ATOM 3539 C CA . GLU A 1 454 ? 16.719 27.891 -8.148 1 94.69 454 GLU A CA 1
ATOM 3540 C C . GLU A 1 454 ? 15.367 28.484 -8.555 1 94.69 454 GLU A C 1
ATOM 3542 O O . GLU A 1 454 ? 15.219 29.703 -8.648 1 94.69 454 GLU A O 1
ATOM 3547 N N . VAL A 1 455 ? 14.469 27.641 -8.812 1 96.19 455 VAL A N 1
ATOM 3548 C CA . VAL A 1 455 ? 13.133 28.078 -9.195 1 96.19 455 VAL A CA 1
ATOM 3549 C C . VAL A 1 455 ? 12.508 28.891 -8.062 1 96.19 455 VAL A C 1
ATOM 3551 O O . VAL A 1 455 ? 11.969 29.984 -8.305 1 96.19 455 VAL A O 1
ATOM 3554 N N . LEU A 1 456 ? 12.617 28.422 -6.844 1 95.38 456 LEU A N 1
ATOM 3555 C CA . LEU A 1 456 ? 12.039 29.109 -5.691 1 95.38 456 LEU A CA 1
ATOM 3556 C C . LEU A 1 456 ? 12.742 30.438 -5.434 1 95.38 456 LEU A C 1
ATOM 3558 O O . LEU A 1 456 ? 12.102 31.438 -5.094 1 95.38 456 LEU A O 1
ATOM 3562 N N . GLN A 1 457 ? 14.031 30.484 -5.598 1 93.81 457 GLN A N 1
ATOM 3563 C CA . GLN A 1 457 ? 14.797 31.719 -5.418 1 93.81 457 GLN A CA 1
ATOM 3564 C C . GLN A 1 457 ? 14.414 32.75 -6.465 1 93.81 457 GLN A C 1
ATOM 3566 O O . GLN A 1 457 ? 14.242 33.938 -6.141 1 93.81 457 GLN A O 1
ATOM 3571 N N . GLU A 1 458 ? 14.328 32.281 -7.664 1 94.56 458 GLU A N 1
ATOM 3572 C CA . GLU A 1 458 ? 13.961 33.156 -8.758 1 94.56 458 GLU A CA 1
ATOM 3573 C C . GLU A 1 458 ? 12.562 33.75 -8.555 1 94.56 458 GLU A C 1
ATOM 3575 O O . GLU A 1 458 ? 12.32 34.906 -8.852 1 94.56 458 GLU A O 1
ATOM 3580 N N . TRP A 1 459 ? 11.695 32.969 -8.07 1 95 459 TRP A N 1
ATOM 3581 C CA . TRP A 1 459 ? 10.305 33.375 -7.895 1 95 459 TRP A CA 1
ATOM 3582 C C . TRP A 1 459 ? 10.117 34.125 -6.57 1 95 459 TRP A C 1
ATOM 3584 O O . TRP A 1 459 ? 9.109 34.781 -6.367 1 95 459 TRP A O 1
ATOM 3594 N N . GLY A 1 460 ? 11.078 33.938 -5.602 1 92.25 460 GLY A N 1
ATOM 3595 C CA . GLY A 1 460 ? 10.953 34.5 -4.266 1 92.25 460 GLY A CA 1
ATOM 3596 C C . GLY A 1 460 ? 9.867 33.875 -3.436 1 92.25 460 GLY A C 1
ATOM 3597 O O . GLY A 1 460 ? 9.148 34.531 -2.703 1 92.25 460 GLY A O 1
ATOM 3598 N N . TRP A 1 461 ? 9.641 32.594 -3.717 1 93.31 461 TRP A N 1
ATOM 3599 C CA . TRP A 1 461 ? 8.578 31.859 -3.035 1 93.31 461 TRP A CA 1
ATOM 3600 C C . TRP A 1 461 ? 9.125 31.125 -1.818 1 93.31 461 TRP A C 1
ATOM 3602 O O . TRP A 1 461 ? 10.219 30.547 -1.866 1 93.31 461 TRP A O 1
ATOM 3612 N N . SER A 1 462 ? 8.469 31.219 -0.696 1 92.44 462 SER A N 1
ATOM 3613 C CA . SER A 1 462 ? 8.633 30.375 0.49 1 92.44 462 SER A CA 1
ATOM 3614 C C . SER A 1 462 ? 7.285 29.906 1.021 1 92.44 462 SER A C 1
ATOM 3616 O O . SER A 1 462 ? 6.387 30.703 1.263 1 92.44 462 SER A O 1
ATOM 3618 N N . PHE A 1 463 ? 7.152 28.578 1.036 1 90.69 463 PHE A N 1
ATOM 3619 C CA . PHE A 1 463 ? 5.875 28.062 1.513 1 90.69 463 PHE A CA 1
ATOM 3620 C C . PHE A 1 463 ? 6.074 26.797 2.322 1 90.69 463 PHE A C 1
ATOM 3622 O O . PHE A 1 463 ? 7.125 26.156 2.23 1 90.69 463 PHE A O 1
ATOM 3629 N N . THR A 1 464 ? 5.117 26.469 3.105 1 91.19 464 THR A N 1
ATOM 3630 C CA . THR A 1 464 ? 5.188 25.297 3.957 1 91.19 464 THR A CA 1
ATOM 3631 C C . THR A 1 464 ? 4.754 24.047 3.191 1 91.19 464 THR A C 1
ATOM 3633 O O . THR A 1 464 ? 3.84 24.109 2.365 1 91.19 464 THR A O 1
ATOM 3636 N N . LEU A 1 465 ? 5.418 22.922 3.42 1 90.69 465 LEU A N 1
ATOM 3637 C CA . LEU A 1 465 ? 5.066 21.641 2.822 1 90.69 465 LEU A CA 1
ATOM 3638 C C . LEU A 1 465 ? 4.238 20.797 3.789 1 90.69 465 LEU A C 1
ATOM 3640 O O . LEU A 1 465 ? 4.004 19.609 3.545 1 90.69 465 LEU A O 1
ATOM 3644 N N . GLY A 1 466 ? 3.879 21.375 4.914 1 85.19 466 GLY A N 1
ATOM 3645 C CA . GLY A 1 466 ? 3.014 20.75 5.895 1 85.19 466 GLY A CA 1
ATOM 3646 C C . GLY A 1 466 ? 1.604 21.297 5.898 1 85.19 466 GLY A C 1
ATOM 3647 O O . GLY A 1 466 ? 1.355 22.375 5.348 1 85.19 466 GLY A O 1
ATOM 3648 N N . MET B 1 1 ? -13.672 -45.5 53.281 1 29.17 1 MET B N 1
ATOM 3649 C CA . MET B 1 1 ? -12.453 -45.844 52.562 1 29.17 1 MET B CA 1
ATOM 3650 C C . MET B 1 1 ? -11.898 -44.656 51.781 1 29.17 1 MET B C 1
ATOM 3652 O O . MET B 1 1 ? -12.625 -44 51.031 1 29.17 1 MET B O 1
ATOM 3656 N N . ALA B 1 2 ? -10.695 -44.125 52.281 1 36.06 2 ALA B N 1
ATOM 3657 C CA . ALA B 1 2 ? -9.977 -42.906 52 1 36.06 2 ALA B CA 1
ATOM 3658 C C . ALA B 1 2 ? -9.516 -42.812 50.562 1 36.06 2 ALA B C 1
ATOM 3660 O O . ALA B 1 2 ? -8.898 -43.75 50.062 1 36.06 2 ALA B O 1
ATOM 3661 N N . GLU B 1 3 ? -10.141 -42.156 49.688 1 35.03 3 GLU B N 1
ATOM 3662 C CA . GLU B 1 3 ? -9.906 -42.094 48.25 1 35.03 3 GLU B CA 1
ATOM 3663 C C . GLU B 1 3 ? -8.508 -41.562 47.938 1 35.03 3 GLU B C 1
ATOM 3665 O O . GLU B 1 3 ? -8.109 -40.531 48.438 1 35.03 3 GLU B O 1
ATOM 3670 N N . PRO B 1 4 ? -7.477 -42.406 47.625 1 31.67 4 PRO B N 1
ATOM 3671 C CA . PRO B 1 4 ? -6.047 -42.094 47.531 1 31.67 4 PRO B CA 1
ATOM 3672 C C . PRO B 1 4 ? -5.758 -40.938 46.562 1 31.67 4 PRO B C 1
ATOM 3674 O O . PRO B 1 4 ? -6.488 -40.719 45.594 1 31.67 4 PRO B O 1
ATOM 3677 N N . LYS B 1 5 ? -5.238 -39.844 47.125 1 42.97 5 LYS B N 1
ATOM 3678 C CA . LYS B 1 5 ? -4.859 -38.594 46.5 1 42.97 5 LYS B CA 1
ATOM 3679 C C . LYS B 1 5 ? -3.959 -38.844 45.281 1 42.97 5 LYS B C 1
ATOM 3681 O O . LYS B 1 5 ? -3.006 -39.625 45.375 1 42.97 5 LYS B O 1
ATOM 3686 N N . PRO B 1 6 ? -4.242 -38.531 44.031 1 35.88 6 PRO B N 1
ATOM 3687 C CA . PRO B 1 6 ? -3.508 -38.844 42.781 1 35.88 6 PRO B CA 1
ATOM 3688 C C . PRO B 1 6 ? -2.076 -38.312 42.812 1 35.88 6 PRO B C 1
ATOM 3690 O O . PRO B 1 6 ? -1.808 -37.281 43.406 1 35.88 6 PRO B O 1
ATOM 3693 N N . ARG B 1 7 ? -0.955 -39.062 42.875 1 36 7 ARG B N 1
ATOM 3694 C CA . ARG B 1 7 ? 0.484 -38.844 42.844 1 36 7 ARG B CA 1
ATOM 3695 C C . ARG B 1 7 ? 0.868 -37.844 41.781 1 36 7 ARG B C 1
ATOM 3697 O O . ARG B 1 7 ? 0.531 -38.031 40.594 1 36 7 ARG B O 1
ATOM 3704 N N . GLN B 1 8 ? 1.062 -36.562 42.094 1 34.28 8 GLN B N 1
ATOM 3705 C CA . GLN B 1 8 ? 1.489 -35.531 41.188 1 34.28 8 GLN B CA 1
ATOM 3706 C C . GLN B 1 8 ? 2.873 -35.812 40.625 1 34.28 8 GLN B C 1
ATOM 3708 O O . GLN B 1 8 ? 3.836 -36 41.375 1 34.28 8 GLN B O 1
ATOM 3713 N N . ARG B 1 9 ? 3.133 -36.5 39.5 1 36.5 9 ARG B N 1
ATOM 3714 C CA . ARG B 1 9 ? 4.375 -36.844 38.812 1 36.5 9 ARG B CA 1
ATOM 3715 C C . ARG B 1 9 ? 5.266 -35.594 38.688 1 36.5 9 ARG B C 1
ATOM 3717 O O . ARG B 1 9 ? 4.816 -34.562 38.188 1 36.5 9 ARG B O 1
ATOM 3724 N N . LYS B 1 10 ? 6.246 -35.406 39.469 1 35.34 10 LYS B N 1
ATOM 3725 C CA . LYS B 1 10 ? 7.297 -34.406 39.438 1 35.34 10 LYS B CA 1
ATOM 3726 C C . LYS B 1 10 ? 8.047 -34.469 38.094 1 35.34 10 LYS B C 1
ATOM 3728 O O . LYS B 1 10 ? 8.594 -35.5 37.75 1 35.34 10 LYS B O 1
ATOM 3733 N N . PHE B 1 11 ? 7.719 -33.75 37.031 1 37.38 11 PHE B N 1
ATOM 3734 C CA . PHE B 1 11 ? 8.422 -33.719 35.75 1 37.38 11 PHE B CA 1
ATOM 3735 C C . PHE B 1 11 ? 9.844 -33.188 35.938 1 37.38 11 PHE B C 1
ATOM 3737 O O . PHE B 1 11 ? 10.062 -32.219 36.625 1 37.38 11 PHE B O 1
ATOM 3744 N N . ALA B 1 12 ? 10.852 -34.031 35.969 1 39.31 12 ALA B N 1
ATOM 3745 C CA . ALA B 1 12 ? 12.281 -33.75 36.062 1 39.31 12 ALA B CA 1
ATOM 3746 C C . ALA B 1 12 ? 12.68 -32.562 35.188 1 39.31 12 ALA B C 1
ATOM 3748 O O . ALA B 1 12 ? 12.164 -32.438 34.062 1 39.31 12 ALA B O 1
ATOM 3749 N N . PRO B 1 13 ? 13.453 -31.625 35.719 1 42.25 13 PRO B N 1
ATOM 3750 C CA . PRO B 1 13 ? 13.844 -30.391 35 1 42.25 13 PRO B CA 1
ATOM 3751 C C . PRO B 1 13 ? 14.656 -30.672 33.75 1 42.25 13 PRO B C 1
ATOM 3753 O O . PRO B 1 13 ? 15.328 -31.703 33.656 1 42.25 13 PRO B O 1
ATOM 3756 N N . ARG B 1 14 ? 14.398 -30.156 32.531 1 47.75 14 ARG B N 1
ATOM 3757 C CA . ARG B 1 14 ? 14.977 -30.25 31.203 1 47.75 14 ARG B CA 1
ATOM 3758 C C . ARG B 1 14 ? 16.438 -29.812 31.203 1 47.75 14 ARG B C 1
ATOM 3760 O O . ARG B 1 14 ? 16.797 -28.844 31.875 1 47.75 14 ARG B O 1
ATOM 3767 N N . SER B 1 15 ? 17.328 -30.703 31.047 1 49.12 15 SER B N 1
ATOM 3768 C CA . SER B 1 15 ? 18.734 -30.359 30.953 1 49.12 15 SER B CA 1
ATOM 3769 C C . SER B 1 15 ? 19 -29.422 29.781 1 49.12 15 SER B C 1
ATOM 3771 O O . SER B 1 15 ? 18.609 -29.703 28.656 1 49.12 15 SER B O 1
ATOM 3773 N N . ARG B 1 16 ? 19.312 -28.219 29.906 1 59.38 16 ARG B N 1
ATOM 3774 C CA . ARG B 1 16 ? 19.594 -27.203 28.906 1 59.38 16 ARG B CA 1
ATOM 3775 C C . ARG B 1 16 ? 20.828 -27.578 28.078 1 59.38 16 ARG B C 1
ATOM 3777 O O . ARG B 1 16 ? 21.031 -27.062 26.984 1 59.38 16 ARG B O 1
ATOM 3784 N N . GLN B 1 17 ? 21.719 -28.531 28.531 1 64.19 17 GLN B N 1
ATOM 3785 C CA . GLN B 1 17 ? 23 -28.797 27.891 1 64.19 17 GLN B CA 1
ATOM 3786 C C . GLN B 1 17 ? 23.016 -30.188 27.266 1 64.19 17 GLN B C 1
ATOM 3788 O O . GLN B 1 17 ? 24.094 -30.734 26.969 1 64.19 17 GLN B O 1
ATOM 3793 N N . GLY B 1 18 ? 21.969 -30.859 27.016 1 69.62 18 GLY B N 1
ATOM 3794 C CA . GLY B 1 18 ? 21.922 -32.219 26.484 1 69.62 18 GLY B CA 1
ATOM 3795 C C . GLY B 1 18 ? 21.938 -32.25 24.969 1 69.62 18 GLY B C 1
ATOM 3796 O O . GLY B 1 18 ? 21.984 -31.219 24.312 1 69.62 18 GLY B O 1
ATOM 3797 N N . CYS B 1 19 ? 22.109 -33.469 24.359 1 73.12 19 CYS B N 1
ATOM 3798 C CA . CYS B 1 19 ? 22.109 -33.625 22.922 1 73.12 19 CYS B CA 1
ATOM 3799 C C . CYS B 1 19 ? 20.797 -33.125 22.312 1 73.12 19 CYS B C 1
ATOM 3801 O O . CYS B 1 19 ? 19.766 -33.125 22.984 1 73.12 19 CYS B O 1
ATOM 3803 N N . LEU B 1 20 ? 20.812 -32.625 21.141 1 76.44 20 LEU B N 1
ATOM 3804 C CA . LEU B 1 20 ? 19.656 -32.031 20.453 1 76.44 20 LEU B CA 1
ATOM 3805 C C . LEU B 1 20 ? 18.531 -33.062 20.359 1 76.44 20 LEU B C 1
ATOM 3807 O O . LEU B 1 20 ? 17.344 -32.688 20.438 1 76.44 20 LEU B O 1
ATOM 3811 N N . THR B 1 21 ? 18.781 -34.281 20.328 1 77.81 21 THR B N 1
ATOM 3812 C CA . THR B 1 21 ? 17.812 -35.344 20.203 1 77.81 21 THR B CA 1
ATOM 3813 C C . THR B 1 21 ? 17.062 -35.562 21.516 1 77.81 21 THR B C 1
ATOM 3815 O O . THR B 1 21 ? 15.836 -35.688 21.516 1 77.81 21 THR B O 1
ATOM 3818 N N . CYS B 1 22 ? 17.688 -35.562 22.547 1 75.94 22 CYS B N 1
ATOM 3819 C CA . CYS B 1 22 ? 17.062 -35.688 23.859 1 75.94 22 CYS B CA 1
ATOM 3820 C C . CYS B 1 22 ? 16.234 -34.469 24.203 1 75.94 22 CYS B C 1
ATOM 3822 O O . CYS B 1 22 ? 15.148 -34.562 24.766 1 75.94 22 CYS B O 1
ATOM 3824 N N . ARG B 1 23 ? 16.703 -33.312 23.781 1 73.38 23 ARG B N 1
ATOM 3825 C CA . ARG B 1 23 ? 15.992 -32.062 23.969 1 73.38 23 ARG B CA 1
ATOM 3826 C C . ARG B 1 23 ? 14.672 -32.062 23.203 1 73.38 23 ARG B C 1
ATOM 3828 O O . ARG B 1 23 ? 13.641 -31.609 23.734 1 73.38 23 ARG B O 1
ATOM 3835 N N . GLN B 1 24 ? 14.742 -32.625 22.094 1 73.69 24 GLN B N 1
ATOM 3836 C CA . GLN B 1 24 ? 13.539 -32.719 21.266 1 73.69 24 GLN B CA 1
ATOM 3837 C C . GLN B 1 24 ? 12.539 -33.719 21.859 1 73.69 24 GLN B C 1
ATOM 3839 O O . GLN B 1 24 ? 11.328 -33.5 21.781 1 73.69 24 GLN B O 1
ATOM 3844 N N . ARG B 1 25 ? 12.93 -34.625 22.5 1 72.31 25 ARG B N 1
ATOM 3845 C CA . ARG B 1 25 ? 12.109 -35.656 23.094 1 72.31 25 ARG B CA 1
ATOM 3846 C C . ARG B 1 25 ? 11.727 -35.312 24.531 1 72.31 25 ARG B C 1
ATOM 3848 O O . ARG B 1 25 ? 11.023 -36.094 25.188 1 72.31 25 ARG B O 1
ATOM 3855 N N . ARG B 1 26 ? 12.18 -34.219 25.016 1 70.88 26 ARG B N 1
ATOM 3856 C CA . ARG B 1 26 ? 11.938 -33.719 26.359 1 70.88 26 ARG B CA 1
ATOM 3857 C C . ARG B 1 26 ? 12.344 -34.75 27.422 1 70.88 26 ARG B C 1
ATOM 3859 O O . ARG B 1 26 ? 11.656 -34.906 28.422 1 70.88 26 ARG B O 1
ATOM 3866 N N . LYS B 1 27 ? 13.359 -35.469 27.078 1 73.31 27 LYS B N 1
ATOM 3867 C CA . LYS B 1 27 ? 13.922 -36.438 28.031 1 73.31 27 LYS B CA 1
ATOM 3868 C C . LYS B 1 27 ? 15.242 -35.906 28.594 1 73.31 27 LYS B C 1
ATOM 3870 O O . LYS B 1 27 ? 15.984 -35.188 27.922 1 73.31 27 LYS B O 1
ATOM 3875 N N . ARG B 1 28 ? 15.469 -36.219 29.781 1 74.06 28 ARG B N 1
ATOM 3876 C CA . ARG B 1 28 ? 16.703 -35.812 30.438 1 74.06 28 ARG B CA 1
ATOM 3877 C C . ARG B 1 28 ? 17.906 -36.531 29.828 1 74.06 28 ARG B C 1
ATOM 3879 O O . ARG B 1 28 ? 17.984 -37.75 29.859 1 74.06 28 ARG B O 1
ATOM 3886 N N . CYS B 1 29 ? 18.812 -35.781 29.141 1 72.88 29 CYS B N 1
ATOM 3887 C CA . CYS B 1 29 ? 20.031 -36.312 28.5 1 72.88 29 CYS B CA 1
ATOM 3888 C C . CYS B 1 29 ? 21.125 -36.531 29.531 1 72.88 29 CYS B C 1
ATOM 3890 O O . CYS B 1 29 ? 21.25 -35.781 30.484 1 72.88 29 CYS B O 1
ATOM 3892 N N . ASP B 1 30 ? 21.891 -37.469 29.562 1 78.25 30 ASP B N 1
ATOM 3893 C CA . ASP B 1 30 ? 22.969 -37.75 30.5 1 78.25 30 ASP B CA 1
ATOM 3894 C C . ASP B 1 30 ? 24.25 -37 30.094 1 78.25 30 ASP B C 1
ATOM 3896 O O . ASP B 1 30 ? 25.297 -37.188 30.719 1 78.25 30 ASP B O 1
ATOM 3900 N N . ASN B 1 31 ? 24.312 -36.156 29.078 1 74.94 31 ASN B N 1
ATOM 3901 C CA . ASN B 1 31 ? 25.344 -35.25 28.609 1 74.94 31 ASN B CA 1
ATOM 3902 C C . ASN B 1 31 ? 26.625 -36 28.234 1 74.94 31 ASN B C 1
ATOM 3904 O O . ASN B 1 31 ? 27.703 -35.438 28.188 1 74.94 31 ASN B O 1
ATOM 3908 N N . GLN B 1 32 ? 26.531 -37.281 27.938 1 77.69 32 GLN B N 1
ATOM 3909 C CA . GLN B 1 32 ? 27.719 -38.031 27.484 1 77.69 32 GLN B CA 1
ATOM 3910 C C . GLN B 1 32 ? 27.938 -37.844 25.984 1 77.69 32 GLN B C 1
ATOM 3912 O O . GLN B 1 32 ? 27.031 -38.094 25.188 1 77.69 32 GLN B O 1
ATOM 3917 N N . GLN B 1 33 ? 29.078 -37.281 25.484 1 75.38 33 GLN B N 1
ATOM 3918 C CA . GLN B 1 33 ? 29.469 -37.125 24.094 1 75.38 33 GLN B CA 1
ATOM 3919 C C . GLN B 1 33 ? 30.344 -38.281 23.625 1 75.38 33 GLN B C 1
ATOM 3921 O O . GLN B 1 33 ? 31.016 -38.938 24.438 1 75.38 33 GLN B O 1
ATOM 3926 N N . PRO B 1 34 ? 30.266 -38.594 22.406 1 74.88 34 PRO B N 1
ATOM 3927 C CA . PRO B 1 34 ? 29.5 -37.969 21.328 1 74.88 34 PRO B CA 1
ATOM 3928 C C . PRO B 1 34 ? 28.062 -38.5 21.25 1 74.88 34 PRO B C 1
ATOM 3930 O O . PRO B 1 34 ? 27.219 -37.875 20.594 1 74.88 34 PRO B O 1
ATOM 3933 N N . GLN B 1 35 ? 27.828 -39.562 21.891 1 78.75 35 GLN B N 1
ATOM 3934 C CA . GLN B 1 35 ? 26.5 -40.156 21.922 1 78.75 35 GLN B CA 1
ATOM 3935 C C . GLN B 1 35 ? 26.016 -40.375 23.359 1 78.75 35 GLN B C 1
ATOM 3937 O O . GLN B 1 35 ? 26.719 -41 24.156 1 78.75 35 GLN B O 1
ATOM 3942 N N . CYS B 1 36 ? 24.844 -39.75 23.609 1 77 36 CYS B N 1
ATOM 3943 C CA . CYS B 1 36 ? 24.359 -39.906 24.969 1 77 36 CYS B CA 1
ATOM 3944 C C . CYS B 1 36 ? 23.734 -41.312 25.172 1 77 36 CYS B C 1
ATOM 3946 O O . CYS B 1 36 ? 23.328 -41.938 24.203 1 77 36 CYS B O 1
ATOM 3948 N N . ASN B 1 37 ? 23.797 -41.906 26.359 1 79.19 37 ASN B N 1
ATOM 3949 C CA . ASN B 1 37 ? 23.344 -43.25 26.672 1 79.19 37 ASN B CA 1
ATOM 3950 C C . ASN B 1 37 ? 21.859 -43.406 26.344 1 79.19 37 ASN B C 1
ATOM 3952 O O . ASN B 1 37 ? 21.422 -44.531 26 1 79.19 37 ASN B O 1
ATOM 3956 N N . HIS B 1 38 ? 21.125 -42.312 26.438 1 75.62 38 HIS B N 1
ATOM 3957 C CA . HIS B 1 38 ? 19.703 -42.375 26.156 1 75.62 38 HIS B CA 1
ATOM 3958 C C . HIS B 1 38 ? 19.438 -42.562 24.672 1 75.62 38 HIS B C 1
ATOM 3960 O O . HIS B 1 38 ? 18.594 -43.406 24.281 1 75.62 38 HIS B O 1
ATOM 3966 N N . CYS B 1 39 ? 20.125 -41.844 23.922 1 75.62 39 CYS B N 1
ATOM 3967 C CA . CYS B 1 39 ? 20 -42 22.484 1 75.62 39 CYS B CA 1
ATOM 3968 C C . CYS B 1 39 ? 20.562 -43.344 22.016 1 75.62 39 CYS B C 1
ATOM 3970 O O . CYS B 1 39 ? 19.953 -44 21.172 1 75.62 39 CYS B O 1
ATOM 3972 N N . THR B 1 40 ? 21.609 -43.812 22.531 1 77.25 40 THR B N 1
ATOM 3973 C CA . THR B 1 40 ? 22.219 -45.094 22.188 1 77.25 40 THR B CA 1
ATOM 3974 C C . THR B 1 40 ? 21.281 -46.219 22.531 1 77.25 40 THR B C 1
ATOM 3976 O O . THR B 1 40 ? 21.141 -47.188 21.75 1 77.25 40 THR B O 1
ATOM 3979 N N . ARG B 1 41 ? 20.719 -46.156 23.703 1 74.25 41 ARG B N 1
ATOM 3980 C CA . ARG B 1 41 ? 19.844 -47.25 24.141 1 74.25 41 ARG B CA 1
ATOM 3981 C C . ARG B 1 41 ? 18.641 -47.406 23.219 1 74.25 41 ARG B C 1
ATOM 3983 O O . ARG B 1 41 ? 18.203 -48.531 22.938 1 74.25 41 ARG B O 1
ATOM 3990 N N . LEU B 1 42 ? 18.188 -46.25 22.766 1 72.56 42 LEU B N 1
ATOM 3991 C CA . LEU B 1 42 ? 17 -46.25 21.922 1 72.56 42 LEU B CA 1
ATOM 3992 C C . LEU B 1 42 ? 17.375 -46.188 20.453 1 72.56 42 LEU B C 1
ATOM 3994 O O . LEU B 1 42 ? 16.5 -46.062 19.594 1 72.56 42 LEU B O 1
ATOM 3998 N N . ASN B 1 43 ? 18.625 -46.375 20.047 1 72.56 43 ASN B N 1
ATOM 3999 C CA . ASN B 1 43 ? 19.172 -46.375 18.688 1 72.56 43 ASN B CA 1
ATOM 4000 C C . ASN B 1 43 ? 18.75 -45.125 17.922 1 72.56 43 ASN B C 1
ATOM 4002 O O . ASN B 1 43 ? 18.328 -45.219 16.766 1 72.56 43 ASN B O 1
ATOM 4006 N N . LEU B 1 44 ? 18.797 -44.062 18.656 1 74.38 44 LEU B N 1
ATOM 4007 C CA . LEU B 1 44 ? 18.516 -42.781 18.016 1 74.38 44 LEU B CA 1
ATOM 4008 C C . LEU B 1 44 ? 19.797 -42.062 17.641 1 74.38 44 LEU B C 1
ATOM 4010 O O . LEU B 1 44 ? 20.844 -42.281 18.266 1 74.38 44 LEU B O 1
ATOM 4014 N N . SER B 1 45 ? 19.812 -41.281 16.609 1 75.06 45 SER B N 1
ATOM 4015 C CA . SER B 1 45 ? 20.953 -40.406 16.266 1 75.06 45 SER B CA 1
ATOM 4016 C C . SER B 1 45 ? 21.109 -39.281 17.281 1 75.06 45 SER B C 1
ATOM 4018 O O . SER B 1 45 ? 20.172 -38.531 17.531 1 75.06 45 SER B O 1
ATOM 4020 N N . CYS B 1 46 ? 22.234 -39.281 17.953 1 73.06 46 CYS B N 1
ATOM 4021 C CA . CYS B 1 46 ? 22.562 -38.281 18.984 1 73.06 46 CYS B CA 1
ATOM 4022 C C . CYS B 1 46 ? 23.266 -37.094 18.359 1 73.06 46 CYS B C 1
ATOM 4024 O O . CYS B 1 46 ? 24.391 -37.219 17.875 1 73.06 46 CYS B O 1
ATOM 4026 N N . ALA B 1 47 ? 22.609 -36.031 18.094 1 75.81 47 ALA B N 1
ATOM 4027 C CA . ALA B 1 47 ? 23.203 -34.844 17.5 1 75.81 47 ALA B CA 1
ATOM 4028 C C . ALA B 1 47 ? 23.516 -33.812 18.578 1 75.81 47 ALA B C 1
ATOM 4030 O O . ALA B 1 47 ? 22.734 -33.594 19.5 1 75.81 47 ALA B O 1
ATOM 4031 N N . TRP B 1 48 ? 24.75 -33.312 18.5 1 73.38 48 TRP B N 1
ATOM 4032 C CA . TRP B 1 48 ? 25.188 -32.312 19.469 1 73.38 48 TRP B CA 1
ATOM 4033 C C . TRP B 1 48 ? 25.344 -30.953 18.797 1 73.38 48 TRP B C 1
ATOM 4035 O O . TRP B 1 48 ? 25.641 -30.875 17.609 1 73.38 48 TRP B O 1
ATOM 4045 N N . GLN B 1 49 ? 25.266 -29.938 19.531 1 62.84 49 GLN B N 1
ATOM 4046 C CA . GLN B 1 49 ? 25.516 -28.594 19.031 1 62.84 49 GLN B CA 1
ATOM 4047 C C . GLN B 1 49 ? 27 -28.328 18.844 1 62.84 49 GLN B C 1
ATOM 4049 O O . GLN B 1 49 ? 27.797 -28.625 19.734 1 62.84 49 GLN B O 1
ATOM 4054 N N . ALA B 1 50 ? 27.484 -28.031 17.578 1 54.94 50 ALA B N 1
ATOM 4055 C CA . ALA B 1 50 ? 28.891 -27.688 17.297 1 54.94 50 ALA B CA 1
ATOM 4056 C C . ALA B 1 50 ? 29.359 -26.531 18.156 1 54.94 50 ALA B C 1
ATOM 4058 O O . ALA B 1 50 ? 28.578 -25.625 18.484 1 54.94 50 ALA B O 1
ATOM 4059 N N . PRO B 1 51 ? 30.516 -26.609 18.609 1 41.69 51 PRO B N 1
ATOM 4060 C CA . PRO B 1 51 ? 31.062 -25.469 19.359 1 41.69 51 PRO B CA 1
ATOM 4061 C C . PRO B 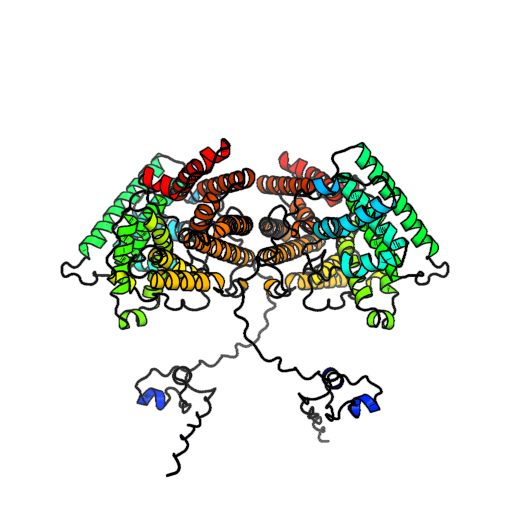1 51 ? 31.141 -24.203 18.5 1 41.69 51 PRO B C 1
ATOM 4063 O O . PRO B 1 51 ? 31.453 -24.281 17.312 1 41.69 51 PRO B O 1
ATOM 4066 N N . ARG B 1 52 ? 30.719 -23.141 18.875 1 37.75 52 ARG B N 1
ATOM 4067 C CA . ARG B 1 52 ? 30.844 -21.875 18.172 1 37.75 52 ARG B CA 1
ATOM 4068 C C . ARG B 1 52 ? 32.312 -21.422 18.141 1 37.75 52 ARG B C 1
ATOM 4070 O O . ARG B 1 52 ? 32.969 -21.328 19.188 1 37.75 52 ARG B O 1
ATOM 4077 N N . LYS B 1 53 ? 33.062 -21.719 17.094 1 33.34 53 LYS B N 1
ATOM 4078 C CA . LYS B 1 53 ? 34.375 -21.109 16.969 1 33.34 53 LYS B CA 1
ATOM 4079 C C . LYS B 1 53 ? 34.312 -19.594 17.203 1 33.34 53 LYS B C 1
ATOM 4081 O O . LYS B 1 53 ? 33.438 -18.922 16.656 1 33.34 53 LYS B O 1
ATOM 4086 N N . LEU B 1 54 ? 34.875 -19.125 18.188 1 30.88 54 LEU B N 1
ATOM 4087 C CA . LEU B 1 54 ? 35.062 -17.703 18.391 1 30.88 54 LEU B CA 1
ATOM 4088 C C . LEU B 1 54 ? 35.875 -17.094 17.25 1 30.88 54 LEU B C 1
ATOM 4090 O O . LEU B 1 54 ? 37.062 -17.375 17.078 1 30.88 54 LEU B O 1
ATOM 4094 N N . VAL B 1 55 ? 35.406 -17.062 16.016 1 31.09 55 VAL B N 1
ATOM 4095 C CA . VAL B 1 55 ? 36.188 -16.312 15.031 1 31.09 55 VAL B CA 1
ATOM 4096 C C . VAL B 1 55 ? 36.531 -14.938 15.602 1 31.09 55 VAL B C 1
ATOM 4098 O O . VAL B 1 55 ? 35.719 -14.289 16.25 1 31.09 55 VAL B O 1
ATOM 4101 N N . ALA B 1 56 ? 37.781 -14.711 15.82 1 28.81 56 ALA B N 1
ATOM 4102 C CA . ALA B 1 56 ? 38.406 -13.43 16.156 1 28.81 56 ALA B CA 1
ATOM 4103 C C . ALA B 1 56 ? 37.781 -12.297 15.336 1 28.81 56 ALA B C 1
ATOM 4105 O O . ALA B 1 56 ? 37.688 -12.398 14.117 1 28.81 56 ALA B O 1
ATOM 4106 N N . ASP B 1 57 ? 37.031 -11.453 15.883 1 27.3 57 ASP B N 1
ATOM 4107 C CA . ASP B 1 57 ? 36.25 -10.312 15.438 1 27.3 57 ASP B CA 1
ATOM 4108 C C . ASP B 1 57 ? 37.094 -9.289 14.711 1 27.3 57 ASP B C 1
ATOM 4110 O O . ASP B 1 57 ? 37.688 -8.398 15.336 1 27.3 57 ASP B O 1
ATOM 4114 N N . SER B 1 58 ? 38.188 -9.703 13.992 1 29.98 58 SER B N 1
ATOM 4115 C CA . SER B 1 58 ? 38.812 -8.523 13.398 1 29.98 58 SER B CA 1
ATOM 4116 C C . SER B 1 58 ? 37.812 -7.645 12.688 1 29.98 58 SER B C 1
ATOM 4118 O O . SER B 1 58 ? 37.094 -8.102 11.781 1 29.98 58 SER B O 1
ATOM 4120 N N . SER B 1 59 ? 37.375 -6.652 13.359 1 26.72 59 SER B N 1
ATOM 4121 C CA . SER B 1 59 ? 36.312 -5.676 13.086 1 26.72 59 SER B CA 1
ATOM 4122 C C . SER B 1 59 ? 36.531 -5.004 11.734 1 26.72 59 SER B C 1
ATOM 4124 O O . SER B 1 59 ? 37.219 -3.99 11.641 1 26.72 59 SER B O 1
ATOM 4126 N N . PRO B 1 60 ? 36.812 -5.762 10.68 1 28.06 60 PRO B N 1
ATOM 4127 C CA . PRO B 1 60 ? 37.094 -4.887 9.547 1 28.06 60 PRO B CA 1
ATOM 4128 C C . PRO B 1 60 ? 36.062 -3.775 9.359 1 28.06 60 PRO B C 1
ATOM 4130 O O . PRO B 1 60 ? 34.938 -3.912 9.805 1 28.06 60 PRO B O 1
ATOM 4133 N N . THR B 1 61 ? 36.5 -2.506 9.242 1 27.52 61 THR B N 1
ATOM 4134 C CA . THR B 1 61 ? 35.75 -1.271 9.094 1 27.52 61 THR B CA 1
ATOM 4135 C C . THR B 1 61 ? 34.656 -1.436 8.047 1 27.52 61 THR B C 1
ATOM 4137 O O . THR B 1 61 ? 34.906 -1.876 6.926 1 27.52 61 THR B O 1
ATOM 4140 N N . PRO B 1 62 ? 33.406 -1.682 8.492 1 27.47 62 PRO B N 1
ATOM 4141 C CA . PRO B 1 62 ? 32.25 -2.061 7.664 1 27.47 62 PRO B CA 1
ATOM 4142 C C . PRO B 1 62 ? 32.156 -1.23 6.387 1 27.47 62 PRO B C 1
ATOM 4144 O O . PRO B 1 62 ? 32.156 0.001 6.441 1 27.47 62 PRO B O 1
ATOM 4147 N N . GLY B 1 63 ? 32.906 -1.607 5.348 1 26.61 63 GLY B N 1
ATOM 4148 C CA . GLY B 1 63 ? 32.812 -0.879 4.09 1 26.61 63 GLY B CA 1
ATOM 4149 C C . GLY B 1 63 ? 31.375 -0.554 3.686 1 26.61 63 GLY B C 1
ATOM 4150 O O . GLY B 1 63 ? 30.422 -1.111 4.238 1 26.61 63 GLY B O 1
ATOM 4151 N N . PRO B 1 64 ? 31.094 0.619 3.033 1 28.56 64 PRO B N 1
ATOM 4152 C CA . PRO B 1 64 ? 29.781 1.21 2.758 1 28.56 64 PRO B CA 1
ATOM 4153 C C . PRO B 1 64 ? 28.781 0.197 2.205 1 28.56 64 PRO B C 1
ATOM 4155 O O . PRO B 1 64 ? 29.172 -0.793 1.587 1 28.56 64 PRO B O 1
ATOM 4158 N N . PRO B 1 65 ? 27.719 -0.096 3.006 1 25.88 65 PRO B N 1
ATOM 4159 C CA . PRO B 1 65 ? 26.672 -1.062 2.643 1 25.88 65 PRO B CA 1
ATOM 4160 C C . PRO B 1 65 ? 26.391 -1.093 1.141 1 25.88 65 PRO B C 1
ATOM 4162 O O . PRO B 1 65 ? 26.406 -0.048 0.484 1 25.88 65 PRO B O 1
ATOM 4165 N N . SER B 1 66 ? 26.906 -2.076 0.53 1 27.77 66 SER B N 1
ATOM 4166 C CA . SER B 1 66 ? 26.688 -2.334 -0.889 1 27.77 66 SER B CA 1
ATOM 4167 C C . SER B 1 66 ? 25.219 -2.117 -1.27 1 27.77 66 SER B C 1
ATOM 4169 O O . SER B 1 66 ? 24.312 -2.41 -0.481 1 27.77 66 SER B O 1
ATOM 4171 N N . PRO B 1 67 ? 24.922 -1.21 -2.164 1 28.84 67 PRO B N 1
ATOM 4172 C CA . PRO B 1 67 ? 23.578 -0.887 -2.652 1 28.84 67 PRO B CA 1
ATOM 4173 C C . PRO B 1 67 ? 22.719 -2.129 -2.879 1 28.84 67 PRO B C 1
ATOM 4175 O O . PRO B 1 67 ? 23.219 -3.162 -3.324 1 28.84 67 PRO B O 1
ATOM 4178 N N . GLY B 1 68 ? 21.969 -2.512 -1.878 1 27.06 68 GLY B N 1
ATOM 4179 C CA . GLY B 1 68 ? 21.016 -3.604 -1.966 1 27.06 68 GLY B CA 1
ATOM 4180 C C . GLY B 1 68 ? 20.469 -3.809 -3.367 1 27.06 68 GLY B C 1
ATOM 4181 O O . GLY B 1 68 ? 20.469 -2.881 -4.18 1 27.06 68 GLY B O 1
ATOM 4182 N N . PRO B 1 69 ? 20.578 -5.047 -3.814 1 26.92 69 PRO B N 1
ATOM 4183 C CA . PRO B 1 69 ? 20.141 -5.309 -5.188 1 26.92 69 PRO B CA 1
ATOM 4184 C C . PRO B 1 69 ? 18.812 -4.645 -5.52 1 26.92 69 PRO B C 1
ATOM 4186 O O . PRO B 1 69 ? 17.906 -4.633 -4.688 1 26.92 69 PRO B O 1
ATOM 4189 N N . ALA B 1 70 ? 18.812 -3.549 -6.234 1 28.78 70 ALA B N 1
ATOM 4190 C CA . ALA B 1 70 ? 17.656 -2.918 -6.871 1 28.78 70 ALA B CA 1
ATOM 4191 C C . ALA B 1 70 ? 16.625 -3.959 -7.281 1 28.78 70 ALA B C 1
ATOM 4193 O O . ALA B 1 70 ? 16.969 -5.004 -7.832 1 28.78 70 ALA B O 1
ATOM 4194 N N . VAL B 1 71 ? 15.594 -4.117 -6.504 1 30.69 71 VAL B N 1
ATOM 4195 C CA . VAL B 1 71 ? 14.438 -4.891 -6.938 1 30.69 71 VAL B CA 1
ATOM 4196 C C . VAL B 1 71 ? 14.297 -4.801 -8.453 1 30.69 71 VAL B C 1
ATOM 4198 O O . VAL B 1 71 ? 14.211 -3.705 -9.016 1 30.69 71 VAL B O 1
ATOM 4201 N N . ALA B 1 72 ? 14.844 -5.793 -9.188 1 31.36 72 ALA B N 1
ATOM 4202 C CA . ALA B 1 72 ? 14.711 -5.945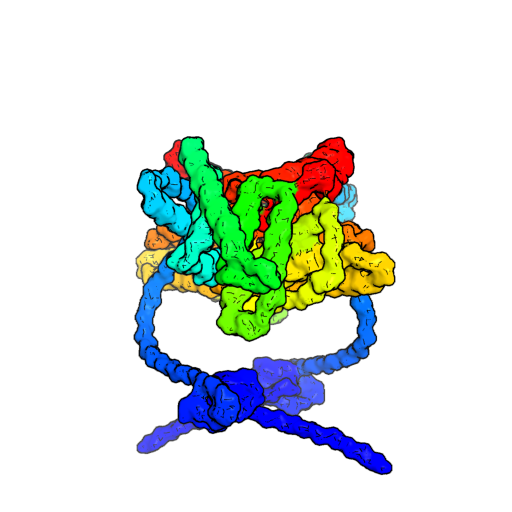 -10.633 1 31.36 72 ALA B CA 1
ATOM 4203 C C . ALA B 1 72 ? 13.305 -5.578 -11.094 1 31.36 72 ALA B C 1
ATOM 4205 O O . ALA B 1 72 ? 12.328 -6.223 -10.695 1 31.36 72 ALA B O 1
ATOM 4206 N N . SER B 1 73 ? 12.953 -4.336 -11.109 1 32.47 73 SER B N 1
ATOM 4207 C CA . SER B 1 73 ? 11.789 -4.074 -11.945 1 32.47 73 SER B CA 1
ATOM 4208 C C . SER B 1 73 ? 11.695 -5.082 -13.086 1 32.47 73 SER B C 1
ATOM 4210 O O . SER B 1 73 ? 12.711 -5.547 -13.602 1 32.47 73 SER B O 1
ATOM 4212 N N . LEU B 1 74 ? 10.711 -5.809 -13.18 1 33.09 74 LEU B N 1
ATOM 4213 C CA . LEU B 1 74 ? 10.562 -6.43 -14.492 1 33.09 74 LEU B CA 1
ATOM 4214 C C . LEU B 1 74 ? 11.078 -5.512 -15.594 1 33.09 74 LEU B C 1
ATOM 4216 O O . LEU B 1 74 ? 10.508 -4.445 -15.828 1 33.09 74 LEU B O 1
ATOM 4220 N N . ARG B 1 75 ? 12.305 -5.234 -15.688 1 33.91 75 ARG B N 1
ATOM 4221 C CA . ARG B 1 75 ? 12.891 -4.594 -16.859 1 33.91 75 ARG B CA 1
ATOM 4222 C C . ARG B 1 75 ? 12.148 -5 -18.125 1 33.91 75 ARG B C 1
ATOM 4224 O O . ARG B 1 75 ? 11.875 -6.184 -18.344 1 33.91 75 ARG B O 1
ATOM 4231 N N . PRO B 1 76 ? 11.391 -4.191 -18.672 1 39.78 76 PRO B N 1
ATOM 4232 C CA . PRO B 1 76 ? 11.055 -4.566 -20.062 1 39.78 76 PRO B CA 1
ATOM 4233 C C . PRO B 1 76 ? 12.188 -5.312 -20.75 1 39.78 76 PRO B C 1
ATOM 4235 O O . PRO B 1 76 ? 12.344 -5.203 -21.969 1 39.78 76 PRO B O 1
ATOM 4238 N N . ALA B 1 77 ? 13.109 -5.824 -20.141 1 40.47 77 ALA B N 1
ATOM 4239 C CA . ALA B 1 77 ? 14.172 -6.508 -20.875 1 40.47 77 ALA B CA 1
ATOM 4240 C C . ALA B 1 77 ? 13.594 -7.512 -21.859 1 40.47 77 ALA B C 1
ATOM 4242 O O . ALA B 1 77 ? 13.531 -8.711 -21.578 1 40.47 77 ALA B O 1
ATOM 4243 N N . LEU B 1 78 ? 12.477 -7.375 -22.234 1 45.06 78 LEU B N 1
ATOM 4244 C CA . LEU B 1 78 ? 12.086 -8.18 -23.391 1 45.06 78 LEU B CA 1
ATOM 4245 C C . LEU B 1 78 ? 13.219 -8.266 -24.406 1 45.06 78 LEU B C 1
ATOM 4247 O O . LEU B 1 78 ? 13.305 -9.227 -25.172 1 45.06 78 LEU B O 1
ATOM 4251 N N . ASP B 1 79 ? 13.992 -7.133 -24.375 1 61.25 79 ASP B N 1
ATOM 4252 C CA . ASP B 1 79 ? 14.812 -7.055 -25.578 1 61.25 79 ASP B CA 1
ATOM 4253 C C . ASP B 1 79 ? 15.891 -8.141 -25.578 1 61.25 79 ASP B C 1
ATOM 4255 O O . ASP B 1 79 ? 16.141 -8.773 -26.594 1 61.25 79 ASP B O 1
ATOM 4259 N N . ILE B 1 80 ? 16.219 -8.555 -24.297 1 69.12 80 ILE B N 1
ATOM 4260 C CA . ILE B 1 80 ? 17.344 -9.469 -24.359 1 69.12 80 ILE B CA 1
ATOM 4261 C C . ILE B 1 80 ? 16.859 -10.867 -24.719 1 69.12 80 ILE B C 1
ATOM 4263 O O . ILE B 1 80 ? 17.594 -11.656 -25.312 1 69.12 80 ILE B O 1
ATOM 4267 N N . TRP B 1 81 ? 15.539 -11.023 -24.578 1 79.88 81 TRP B N 1
ATOM 4268 C CA . TRP B 1 81 ? 15.016 -12.367 -24.797 1 79.88 81 TRP B CA 1
ATOM 4269 C C . TRP B 1 81 ? 14.492 -12.523 -26.219 1 79.88 81 TRP B C 1
ATOM 4271 O O . TRP B 1 81 ? 14.148 -13.633 -26.641 1 79.88 81 TRP B O 1
ATOM 4281 N N . ASP B 1 82 ? 14.555 -11.422 -26.922 1 78.38 82 ASP B N 1
ATOM 4282 C CA . ASP B 1 82 ? 14.023 -11.438 -28.266 1 78.38 82 ASP B CA 1
ATOM 4283 C C . ASP B 1 82 ? 15.008 -12.078 -29.25 1 78.38 82 ASP B C 1
ATOM 4285 O O . ASP B 1 82 ? 14.617 -12.516 -30.328 1 78.38 82 ASP B O 1
ATOM 4289 N N . ALA B 1 83 ? 16.25 -12.211 -28.797 1 78.94 83 ALA B N 1
ATOM 4290 C CA . ALA B 1 83 ? 17.234 -12.82 -29.672 1 78.94 83 ALA B CA 1
ATOM 4291 C C . ALA B 1 83 ? 17.328 -14.328 -29.438 1 78.94 83 ALA B C 1
ATOM 4293 O O . ALA B 1 83 ? 18.172 -14.789 -28.672 1 78.94 83 ALA B O 1
ATOM 4294 N N . LEU B 1 84 ? 16.469 -15.109 -30.188 1 82.31 84 LEU B N 1
ATOM 4295 C CA . LEU B 1 84 ? 16.484 -16.562 -30.047 1 82.31 84 LEU B CA 1
ATOM 4296 C C . LEU B 1 84 ? 17.594 -17.188 -30.875 1 82.31 84 LEU B C 1
ATOM 4298 O O . LEU B 1 84 ? 17.703 -16.938 -32.062 1 82.31 84 LEU B O 1
ATOM 4302 N N . PRO B 1 85 ? 18.391 -17.922 -30.141 1 84.19 85 PRO B N 1
ATOM 4303 C CA . PRO B 1 85 ? 19.422 -18.625 -30.922 1 84.19 85 PRO B CA 1
ATOM 4304 C C . PRO B 1 85 ? 18.828 -19.578 -31.953 1 84.19 85 PRO B C 1
ATOM 4306 O O . PRO B 1 85 ? 17.734 -20.125 -31.75 1 84.19 85 PRO B O 1
ATOM 4309 N N . ALA B 1 86 ? 19.562 -19.906 -33.031 1 81.44 86 ALA B N 1
ATOM 4310 C CA . ALA B 1 86 ? 19.078 -20.703 -34.156 1 81.44 86 ALA B CA 1
ATOM 4311 C C . ALA B 1 86 ? 19.25 -22.188 -33.844 1 81.44 86 ALA B C 1
ATOM 4313 O O . ALA B 1 86 ? 18.406 -23 -34.25 1 81.44 86 ALA B O 1
ATOM 4314 N N . ASP B 1 87 ? 20.203 -22.531 -33.094 1 88.81 87 ASP B N 1
ATOM 4315 C CA . ASP B 1 87 ? 20.438 -23.953 -32.812 1 88.81 87 ASP B CA 1
ATOM 4316 C C . ASP B 1 87 ? 19.594 -24.438 -31.656 1 88.81 87 ASP B C 1
ATOM 4318 O O . ASP B 1 87 ? 19.359 -23.703 -30.688 1 88.81 87 ASP B O 1
ATOM 4322 N N . ALA B 1 88 ? 19.188 -25.703 -31.672 1 87.69 88 ALA B N 1
ATOM 4323 C CA . ALA B 1 88 ? 18.25 -26.281 -30.719 1 87.69 88 ALA B CA 1
ATOM 4324 C C . ALA B 1 88 ? 18.828 -26.297 -29.312 1 87.69 88 ALA B C 1
ATOM 4326 O O . ALA B 1 88 ? 18.125 -26.047 -28.344 1 87.69 88 ALA B O 1
ATOM 4327 N N . VAL B 1 89 ? 20.094 -26.531 -29.234 1 91 89 VAL B N 1
ATOM 4328 C CA . VAL B 1 89 ? 20.75 -26.625 -27.922 1 91 89 VAL B CA 1
ATOM 4329 C C . VAL B 1 89 ? 20.828 -25.25 -27.281 1 91 89 VAL B C 1
ATOM 4331 O O . VAL B 1 89 ? 20.531 -25.078 -26.109 1 91 89 VAL B O 1
ATOM 4334 N N . SER B 1 90 ? 21.172 -24.312 -28.094 1 92.12 90 SER B N 1
ATOM 4335 C CA . SER B 1 90 ? 21.281 -22.953 -27.609 1 92.12 90 SER B CA 1
ATOM 4336 C C . SER B 1 90 ? 19.906 -22.375 -27.266 1 92.12 90 SER B C 1
ATOM 4338 O O . SER B 1 90 ? 19.766 -21.594 -26.312 1 92.12 90 SER B O 1
ATOM 4340 N N . GLU B 1 91 ? 18.969 -22.812 -28.031 1 93.75 91 GLU B N 1
ATOM 4341 C CA . GLU B 1 91 ? 17.594 -22.375 -27.75 1 93.75 91 GLU B CA 1
ATOM 4342 C C . GLU B 1 91 ? 17.109 -22.938 -26.406 1 93.75 91 GLU B C 1
ATOM 4344 O O . GLU B 1 91 ? 16.484 -22.219 -25.625 1 93.75 91 GLU B O 1
ATOM 4349 N N . ARG B 1 92 ? 17.438 -24.203 -26.188 1 93.88 92 ARG B N 1
ATOM 4350 C CA . ARG B 1 92 ? 17.062 -24.828 -24.922 1 93.88 92 ARG B CA 1
ATOM 4351 C C . ARG B 1 92 ? 17.703 -24.109 -23.75 1 93.88 92 ARG B C 1
ATOM 4353 O O . ARG B 1 92 ? 17.047 -23.844 -22.734 1 93.88 92 ARG B O 1
ATOM 4360 N N . LYS B 1 93 ? 18.938 -23.75 -23.875 1 93.19 93 LYS B N 1
ATOM 4361 C CA . LYS B 1 93 ? 19.641 -23.016 -22.828 1 93.19 93 LYS B CA 1
ATOM 4362 C C . LYS B 1 93 ? 19.031 -21.641 -22.609 1 93.19 93 LYS B C 1
ATOM 4364 O O . LYS B 1 93 ? 18.922 -21.188 -21.469 1 93.19 93 LYS B O 1
ATOM 4369 N N . HIS B 1 94 ? 18.719 -21.078 -23.734 1 94.38 94 HIS B N 1
ATOM 4370 C CA . HIS B 1 94 ? 18.094 -19.766 -23.703 1 94.38 94 HIS B CA 1
ATOM 4371 C C . HIS B 1 94 ? 16.766 -19.812 -22.953 1 94.38 94 HIS B C 1
ATOM 4373 O O . HIS B 1 94 ? 16.484 -18.953 -22.125 1 94.38 94 HIS B O 1
ATOM 4379 N N . LEU B 1 95 ? 16.016 -20.812 -23.156 1 96 95 LEU B N 1
ATOM 4380 C CA . LEU B 1 95 ? 14.703 -20.969 -22.531 1 96 95 LEU B CA 1
ATOM 4381 C C . LEU B 1 95 ? 14.852 -21.297 -21.047 1 96 95 LEU B C 1
ATOM 4383 O O . LEU B 1 95 ? 14.07 -20.812 -20.219 1 96 95 LEU B O 1
ATOM 4387 N N . LEU B 1 96 ? 15.812 -22.078 -20.703 1 96.12 96 LEU B N 1
ATOM 4388 C CA . LEU B 1 96 ? 16.047 -22.406 -19.297 1 96.12 96 LEU B CA 1
ATOM 4389 C C . LEU B 1 96 ? 16.531 -21.188 -18.531 1 96.12 96 LEU B C 1
ATOM 4391 O O . LEU B 1 96 ? 16.141 -20.984 -17.375 1 96.12 96 LEU B O 1
ATOM 4395 N N . GLN B 1 97 ? 17.312 -20.375 -19.172 1 94.69 97 GLN B N 1
ATOM 4396 C CA . GLN B 1 97 ? 17.734 -19.109 -18.547 1 94.69 97 GLN B CA 1
ATOM 4397 C C . GLN B 1 97 ? 16.547 -18.172 -18.359 1 94.69 97 GLN B C 1
ATOM 4399 O O . GLN B 1 97 ? 16.422 -17.531 -17.312 1 94.69 97 GLN B O 1
ATOM 4404 N N . TYR B 1 98 ? 15.719 -18.156 -19.391 1 94.69 98 TYR B N 1
ATOM 4405 C CA . TYR B 1 98 ? 14.5 -17.359 -19.281 1 94.69 98 TYR B CA 1
ATOM 4406 C C . TYR B 1 98 ? 13.625 -17.844 -18.141 1 94.69 98 TYR B C 1
ATOM 4408 O O . TYR B 1 98 ? 13.008 -17.047 -17.438 1 94.69 98 TYR B O 1
ATOM 4416 N N . PHE B 1 99 ? 13.578 -19.141 -17.969 1 96.06 99 PHE B N 1
ATOM 4417 C CA . PHE B 1 99 ? 12.773 -19.719 -16.906 1 96.06 99 PHE B CA 1
ATOM 4418 C C . PHE B 1 99 ? 13.195 -19.172 -15.547 1 96.06 99 PHE B C 1
ATOM 4420 O O . PHE B 1 99 ? 12.352 -18.75 -14.75 1 96.06 99 PHE B O 1
ATOM 4427 N N . VAL B 1 100 ? 14.453 -19.078 -15.25 1 94.31 100 VAL B N 1
ATOM 4428 C CA . VAL B 1 100 ? 14.992 -18.719 -13.945 1 94.31 100 VAL B CA 1
ATOM 4429 C C . VAL B 1 100 ? 14.969 -17.203 -13.781 1 94.31 100 VAL B C 1
ATOM 4431 O O . VAL B 1 100 ? 14.586 -16.688 -12.727 1 94.31 100 VAL B O 1
ATOM 4434 N N . GLU B 1 101 ? 15.195 -16.484 -14.797 1 92.88 101 GLU B N 1
ATOM 4435 C CA . GLU B 1 101 ? 15.461 -15.062 -14.656 1 92.88 101 GLU B CA 1
ATOM 4436 C C . GLU B 1 101 ? 14.203 -14.234 -14.906 1 92.88 101 GLU B C 1
ATOM 4438 O O . GLU B 1 101 ? 14.102 -13.094 -14.445 1 92.88 101 GLU B O 1
ATOM 4443 N N . ALA B 1 102 ? 13.289 -14.844 -15.648 1 92.94 102 ALA B N 1
ATOM 4444 C CA . ALA B 1 102 ? 12.148 -14.023 -16.047 1 92.94 102 ALA B CA 1
ATOM 4445 C C . ALA B 1 102 ? 10.836 -14.688 -15.672 1 92.94 102 ALA B C 1
ATOM 4447 O O . ALA B 1 102 ? 9.977 -14.07 -15.039 1 92.94 102 ALA B O 1
ATOM 4448 N N . PHE B 1 103 ? 10.711 -15.969 -16.016 1 94 103 PHE B N 1
ATOM 4449 C CA . PHE B 1 103 ? 9.445 -16.641 -15.789 1 94 103 PHE B CA 1
ATOM 4450 C C . PHE B 1 103 ? 9.148 -16.75 -14.297 1 94 103 PHE B C 1
ATOM 4452 O O . PHE B 1 103 ? 8.086 -16.312 -13.836 1 94 103 PHE B O 1
ATOM 4459 N N . VAL B 1 104 ? 10.055 -17.328 -13.523 1 94.81 104 VAL B N 1
ATOM 4460 C CA . VAL B 1 104 ? 9.812 -17.609 -12.109 1 94.81 104 VAL B CA 1
ATOM 4461 C C . VAL B 1 104 ? 9.57 -16.297 -11.367 1 94.81 104 VAL B C 1
ATOM 4463 O O . VAL B 1 104 ? 8.586 -16.156 -10.641 1 94.81 104 VAL B O 1
ATOM 4466 N N . PRO B 1 105 ? 10.32 -15.227 -11.633 1 92.81 105 PRO B N 1
ATOM 4467 C CA . PRO B 1 105 ? 10.039 -13.953 -10.969 1 92.81 105 PRO B CA 1
ATOM 4468 C C . PRO B 1 105 ? 8.688 -13.367 -11.367 1 92.81 105 PRO B C 1
ATOM 4470 O O . PRO B 1 105 ? 8.047 -12.68 -10.562 1 92.81 105 PRO B O 1
ATOM 4473 N N . SER B 1 106 ? 8.25 -13.633 -12.562 1 92.31 106 SER B N 1
ATOM 4474 C CA . SER B 1 106 ? 7.008 -13.047 -13.047 1 92.31 106 SER B CA 1
ATOM 4475 C C . SER B 1 106 ? 5.797 -13.703 -12.391 1 92.31 106 SER B C 1
ATOM 4477 O O . SER B 1 106 ? 4.727 -13.102 -12.305 1 92.31 106 SER B O 1
ATOM 4479 N N . VAL B 1 107 ? 5.953 -14.922 -11.891 1 93.62 107 VAL B N 1
ATOM 4480 C CA . VAL B 1 107 ? 4.809 -15.633 -11.328 1 93.62 107 VAL B CA 1
ATOM 4481 C C . VAL B 1 107 ? 4.945 -15.711 -9.805 1 93.62 107 VAL B C 1
ATOM 4483 O O . VAL B 1 107 ? 4.086 -16.281 -9.133 1 93.62 107 VAL B O 1
ATOM 4486 N N . SER B 1 108 ? 6.031 -15.188 -9.266 1 95.25 108 SER B N 1
ATOM 4487 C CA . SER B 1 108 ? 6.281 -15.281 -7.836 1 95.25 108 SER B CA 1
ATOM 4488 C C . SER B 1 108 ? 5.934 -13.969 -7.133 1 95.25 108 SER B C 1
ATOM 4490 O O . SER B 1 108 ? 6.199 -12.891 -7.66 1 95.25 108 SER B O 1
ATOM 4492 N N . VAL B 1 109 ? 5.336 -14.07 -5.938 1 95.56 109 VAL B N 1
ATOM 4493 C CA . VAL B 1 109 ? 4.949 -12.898 -5.164 1 95.56 109 VAL B CA 1
ATOM 4494 C C . VAL B 1 109 ? 6.184 -12.289 -4.504 1 95.56 109 VAL B C 1
ATOM 4496 O O . VAL B 1 109 ? 6.156 -11.125 -4.078 1 95.56 109 VAL B O 1
ATOM 4499 N N . ALA B 1 110 ? 7.188 -13.062 -4.359 1 92.56 110 ALA B N 1
ATOM 4500 C CA . ALA B 1 110 ? 8.484 -12.633 -3.848 1 92.56 110 ALA B CA 1
ATOM 4501 C C . ALA B 1 110 ? 9.609 -13.523 -4.367 1 92.56 110 ALA B C 1
ATOM 4503 O O . ALA B 1 110 ? 9.414 -14.719 -4.57 1 92.56 110 ALA B O 1
ATOM 4504 N N . THR B 1 111 ? 10.688 -12.875 -4.586 1 85.94 111 THR B N 1
ATOM 4505 C CA . THR B 1 111 ? 11.852 -13.664 -4.965 1 85.94 111 THR B CA 1
ATOM 4506 C C . THR B 1 111 ? 12.539 -14.25 -3.732 1 85.94 111 THR B C 1
ATOM 4508 O O . THR B 1 111 ? 13.008 -13.508 -2.869 1 85.94 111 THR B O 1
ATOM 4511 N N . THR B 1 112 ? 12.383 -15.477 -3.619 1 83.06 112 THR B N 1
ATOM 4512 C CA . THR B 1 112 ? 13.016 -16.156 -2.5 1 83.06 112 THR B CA 1
ATOM 4513 C C . THR B 1 112 ? 13.898 -17.297 -2.998 1 83.06 112 THR B C 1
ATOM 4515 O O . THR B 1 112 ? 13.609 -17.922 -4.023 1 83.06 112 THR B O 1
ATOM 4518 N N . PRO B 1 113 ? 14.914 -17.531 -2.285 1 79.31 113 PRO B N 1
ATOM 4519 C CA . PRO B 1 113 ? 15.789 -18.625 -2.68 1 79.31 113 PRO B CA 1
ATOM 4520 C C . PRO B 1 113 ? 15.133 -20 -2.488 1 79.31 113 PRO B C 1
ATOM 4522 O O . PRO B 1 113 ? 15.586 -20.984 -3.07 1 79.31 113 PRO B O 1
ATOM 4525 N N . THR B 1 114 ? 14.07 -20.047 -1.813 1 79.5 114 THR B N 1
ATOM 4526 C CA . THR B 1 114 ? 13.438 -21.328 -1.488 1 79.5 114 THR B CA 1
ATOM 4527 C C . THR B 1 114 ? 12.273 -21.609 -2.43 1 79.5 114 THR B C 1
ATOM 4529 O O . THR B 1 114 ? 11.445 -22.484 -2.158 1 79.5 114 THR B O 1
ATOM 4532 N N . SER B 1 115 ? 12.25 -20.922 -3.545 1 90.44 115 SER B N 1
ATOM 4533 C CA . SER B 1 115 ? 11.195 -21.219 -4.512 1 90.44 115 SER B CA 1
ATOM 4534 C C . SER B 1 115 ? 11.312 -22.641 -5.051 1 90.44 115 SER B C 1
ATOM 4536 O O . SER B 1 115 ? 12.383 -23.047 -5.5 1 90.44 115 SER B O 1
ATOM 4538 N N . PHE B 1 116 ? 10.227 -23.422 -5.035 1 93.75 116 PHE B N 1
ATOM 4539 C CA . PHE B 1 116 ? 10.297 -24.812 -5.496 1 93.75 116 PHE B CA 1
ATOM 4540 C C . PHE B 1 116 ? 10.523 -24.859 -7 1 93.75 116 PHE B C 1
ATOM 4542 O O . PHE B 1 116 ? 10.945 -25.891 -7.531 1 93.75 116 PHE B O 1
ATOM 4549 N N . TYR B 1 117 ? 10.352 -23.797 -7.711 1 95.88 117 TYR B N 1
ATOM 4550 C CA . TYR B 1 117 ? 10.648 -23.75 -9.141 1 95.88 117 TYR B CA 1
ATOM 4551 C C . TYR B 1 117 ? 12.148 -23.859 -9.391 1 95.88 117 TYR B C 1
ATOM 4553 O O . TYR B 1 117 ? 12.586 -24.641 -10.242 1 95.88 117 TYR B O 1
ATOM 4561 N N . THR B 1 118 ? 12.859 -23.078 -8.648 1 94.44 118 THR B N 1
ATOM 4562 C CA . THR B 1 118 ? 14.297 -23.016 -8.891 1 94.44 118 THR B CA 1
ATOM 4563 C C . THR B 1 118 ? 15.039 -24 -8.008 1 94.44 118 THR B C 1
ATOM 4565 O O . THR B 1 118 ? 16.078 -24.547 -8.414 1 94.44 118 THR B O 1
ATOM 4568 N N . SER B 1 119 ? 14.516 -24.312 -6.852 1 93.12 119 SER B N 1
ATOM 4569 C CA . SER B 1 119 ? 15.242 -25.125 -5.891 1 93.12 119 SER B CA 1
ATOM 4570 C C . SER B 1 119 ? 14.93 -26.609 -6.082 1 93.12 119 SER B C 1
ATOM 4572 O O . SER B 1 119 ? 15.734 -27.469 -5.723 1 93.12 119 SER B O 1
ATOM 4574 N N . LEU B 1 120 ? 13.789 -26.922 -6.641 1 95.31 120 LEU B N 1
ATOM 4575 C CA . LEU B 1 120 ? 13.375 -28.328 -6.746 1 95.31 120 LEU B CA 1
ATOM 4576 C C . LEU B 1 120 ? 13.141 -28.703 -8.203 1 95.31 120 LEU B C 1
ATOM 4578 O O . LEU B 1 120 ? 13.781 -29.625 -8.719 1 95.31 120 LEU B O 1
ATOM 4582 N N . TYR B 1 121 ? 12.359 -27.969 -8.945 1 97.38 121 TYR B N 1
ATOM 4583 C CA . TYR B 1 121 ? 11.945 -28.344 -10.297 1 97.38 121 TYR B CA 1
ATOM 4584 C C . TYR B 1 121 ? 13.109 -28.203 -11.273 1 97.38 121 TYR B C 1
ATOM 4586 O O . TYR B 1 121 ? 13.305 -29.078 -12.133 1 97.38 121 TYR B O 1
ATOM 4594 N N . MET B 1 122 ? 13.867 -27.156 -11.156 1 95.5 122 MET B N 1
ATOM 4595 C CA . MET B 1 122 ? 14.977 -26.922 -12.078 1 95.5 122 MET B CA 1
ATOM 4596 C C . MET B 1 122 ? 16.016 -28.031 -11.961 1 95.5 122 MET B C 1
ATOM 4598 O O . MET B 1 122 ? 16.422 -28.609 -12.961 1 95.5 122 MET B O 1
ATOM 4602 N N . PRO B 1 123 ? 16.422 -28.359 -10.781 1 95 123 PRO B N 1
ATOM 4603 C CA . PRO B 1 123 ? 17.344 -29.484 -10.656 1 95 123 PRO B CA 1
ATOM 4604 C C . PRO B 1 123 ? 16.766 -30.781 -11.211 1 95 123 PRO B C 1
ATOM 4606 O O . PRO B 1 123 ? 17.484 -31.578 -11.828 1 95 123 PRO B O 1
ATOM 4609 N N . TRP B 1 124 ? 15.453 -31.078 -10.992 1 96.56 124 TRP B N 1
ATOM 4610 C CA . TRP B 1 124 ? 14.789 -32.281 -11.508 1 96.56 124 TRP B CA 1
ATOM 4611 C C . TRP B 1 124 ? 14.828 -32.312 -13.031 1 96.56 124 TRP B C 1
ATOM 4613 O O . TRP B 1 124 ? 14.773 -33.375 -13.641 1 96.56 124 TRP B O 1
ATOM 4623 N N . ALA B 1 125 ? 14.898 -31.094 -13.68 1 95.69 125 ALA B N 1
ATOM 4624 C CA . ALA B 1 125 ? 14.898 -31 -15.133 1 95.69 125 ALA B CA 1
ATOM 4625 C C . ALA B 1 125 ? 16.156 -31.609 -15.727 1 95.69 125 ALA B C 1
ATOM 4627 O O . ALA B 1 125 ? 16.172 -32.062 -16.875 1 95.69 125 ALA B O 1
ATOM 4628 N N . PHE B 1 126 ? 17.203 -31.703 -14.953 1 94.38 126 PHE B N 1
ATOM 4629 C CA . PHE B 1 126 ? 18.469 -32.25 -15.438 1 94.38 126 PHE B CA 1
ATOM 4630 C C . PHE B 1 126 ? 18.547 -33.75 -15.156 1 94.38 126 PHE B C 1
ATOM 4632 O O . PHE B 1 126 ? 19.453 -34.438 -15.641 1 94.38 126 PHE B O 1
ATOM 4639 N N . GLN B 1 127 ? 17.578 -34.281 -14.5 1 93.62 127 GLN B N 1
ATOM 4640 C CA . GLN B 1 127 ? 17.594 -35.688 -14.133 1 93.62 127 GLN B CA 1
ATOM 4641 C C . GLN B 1 127 ? 16.516 -36.469 -14.891 1 93.62 127 GLN B C 1
ATOM 4643 O O . GLN B 1 127 ? 16.672 -37.656 -15.156 1 93.62 127 GLN B O 1
ATOM 4648 N N . ILE B 1 128 ? 15.414 -35.719 -15.102 1 93.69 128 ILE B N 1
ATOM 4649 C CA . ILE B 1 128 ? 14.258 -36.375 -15.695 1 93.69 128 ILE B CA 1
ATOM 4650 C C . ILE B 1 128 ? 13.758 -35.594 -16.891 1 93.69 128 ILE B C 1
ATOM 4652 O O . ILE B 1 128 ? 13.469 -34.375 -16.766 1 93.69 128 ILE B O 1
ATOM 4656 N N . ASP B 1 129 ? 13.523 -36.219 -18 1 94 129 ASP B N 1
ATOM 4657 C CA . ASP B 1 129 ? 13.141 -35.562 -19.234 1 94 129 ASP B CA 1
ATOM 4658 C C . ASP B 1 129 ? 11.758 -34.906 -19.125 1 94 129 ASP B C 1
ATOM 4660 O O . ASP B 1 129 ? 11.516 -33.844 -19.672 1 94 129 ASP B O 1
ATOM 4664 N N . GLY B 1 130 ? 10.875 -35.594 -18.453 1 96.06 130 GLY B N 1
ATOM 4665 C CA . GLY B 1 130 ? 9.531 -35.062 -18.297 1 96.06 130 GLY B CA 1
ATOM 4666 C C . GLY B 1 130 ? 9.508 -33.688 -17.656 1 96.06 130 GLY B C 1
ATOM 4667 O O . GLY B 1 130 ? 8.758 -32.812 -18.109 1 96.06 130 GLY B O 1
ATOM 4668 N N . MET B 1 131 ? 10.359 -33.5 -16.688 1 97.19 131 MET B N 1
ATOM 4669 C CA . MET B 1 131 ? 10.438 -32.219 -16 1 97.19 131 MET B CA 1
ATOM 4670 C C . MET B 1 131 ? 11.031 -31.156 -16.922 1 97.19 131 MET B C 1
ATOM 4672 O O . MET B 1 131 ? 10.586 -30 -16.906 1 97.19 131 MET B O 1
ATOM 4676 N N . LEU B 1 132 ? 12.062 -31.484 -17.625 1 97.88 132 LEU B N 1
ATOM 4677 C CA . LEU B 1 132 ? 12.656 -30.578 -18.594 1 97.88 132 LEU B CA 1
ATOM 4678 C C . LEU B 1 132 ? 11.625 -30.141 -19.625 1 97.88 132 LEU B C 1
ATOM 4680 O O . LEU B 1 132 ? 11.531 -28.953 -19.953 1 97.88 132 LEU B O 1
ATOM 4684 N N . ASP B 1 133 ? 10.891 -31.094 -20.109 1 98.31 133 ASP B N 1
ATOM 4685 C CA . ASP B 1 133 ? 9.859 -30.797 -21.094 1 98.31 133 ASP B CA 1
ATOM 4686 C C . ASP B 1 133 ? 8.805 -29.859 -20.516 1 98.31 133 ASP B C 1
ATOM 4688 O O . ASP B 1 133 ? 8.328 -28.953 -21.203 1 98.31 133 ASP B O 1
ATOM 4692 N N . ALA B 1 134 ? 8.398 -30.094 -19.312 1 98.56 134 ALA B N 1
ATOM 4693 C CA . ALA B 1 134 ? 7.387 -29.25 -18.672 1 98.56 134 ALA B CA 1
ATOM 4694 C C . ALA B 1 134 ? 7.867 -27.797 -18.562 1 98.56 134 ALA B C 1
ATOM 4696 O O . ALA B 1 134 ? 7.121 -26.875 -18.875 1 98.56 134 ALA B O 1
ATOM 4697 N N . ILE B 1 135 ? 9.078 -27.625 -18.172 1 98.44 135 ILE B N 1
ATOM 4698 C CA . ILE B 1 135 ? 9.656 -26.297 -18 1 98.44 135 ILE B CA 1
ATOM 4699 C C . ILE B 1 135 ? 9.773 -25.609 -19.359 1 98.44 135 ILE B C 1
ATOM 4701 O O . ILE B 1 135 ? 9.414 -24.438 -19.5 1 98.44 135 ILE B O 1
ATOM 4705 N N . LEU B 1 136 ? 10.211 -26.328 -20.344 1 98.19 136 LEU B N 1
ATOM 4706 C CA . LEU B 1 136 ? 10.359 -25.766 -21.672 1 98.19 136 LEU B CA 1
ATOM 4707 C C . LEU B 1 136 ? 8.992 -25.406 -22.266 1 98.19 136 LEU B C 1
ATOM 4709 O O . LEU B 1 136 ? 8.867 -24.422 -22.984 1 98.19 136 LEU B O 1
ATOM 4713 N N . ALA B 1 137 ? 8.008 -26.203 -21.938 1 98.44 137 ALA B N 1
ATOM 4714 C CA . ALA B 1 137 ? 6.664 -25.953 -22.453 1 98.44 137 ALA B CA 1
ATOM 4715 C C . ALA B 1 137 ? 6.102 -24.641 -21.906 1 98.44 137 ALA B C 1
ATOM 4717 O O . ALA B 1 137 ? 5.648 -23.797 -22.672 1 98.44 137 ALA B O 1
ATOM 4718 N N . ILE B 1 138 ? 6.168 -24.469 -20.641 1 97.81 138 ILE B N 1
ATOM 4719 C CA . ILE B 1 138 ? 5.547 -23.297 -20.031 1 97.81 138 ILE B CA 1
ATOM 4720 C C . ILE B 1 138 ? 6.375 -22.047 -20.344 1 97.81 138 ILE B C 1
ATOM 4722 O O . ILE B 1 138 ? 5.828 -20.969 -20.562 1 97.81 138 ILE B O 1
ATOM 4726 N N . THR B 1 139 ? 7.691 -22.172 -20.391 1 96.81 139 THR B N 1
ATOM 4727 C CA . THR B 1 139 ? 8.586 -21.047 -20.656 1 96.81 139 THR B CA 1
ATOM 4728 C C . THR B 1 139 ? 8.422 -20.547 -22.094 1 96.81 139 THR B C 1
ATOM 4730 O O . THR B 1 139 ? 8.336 -19.344 -22.328 1 96.81 139 THR B O 1
ATOM 4733 N N . SER B 1 140 ? 8.422 -21.484 -23.031 1 96.94 140 SER B N 1
ATOM 4734 C CA . SER B 1 140 ? 8.258 -21.094 -24.438 1 96.94 140 SER B CA 1
ATOM 4735 C C . SER B 1 140 ? 6.875 -20.484 -24.672 1 96.94 140 SER B C 1
ATOM 4737 O O . SER B 1 140 ? 6.727 -19.562 -25.469 1 96.94 140 SER B O 1
ATOM 4739 N N . ALA B 1 141 ? 5.902 -21 -23.984 1 96.75 141 ALA B N 1
ATOM 4740 C CA . ALA B 1 141 ? 4.559 -20.453 -24.109 1 96.75 141 ALA B CA 1
ATOM 4741 C C . ALA B 1 141 ? 4.508 -19 -23.656 1 96.75 141 ALA B C 1
ATOM 4743 O O . ALA B 1 141 ? 3.91 -18.156 -24.328 1 96.75 141 ALA B O 1
ATOM 4744 N N . GLN B 1 142 ? 5.086 -18.672 -22.531 1 95.38 142 GLN B N 1
ATOM 4745 C CA . GLN B 1 142 ? 5.062 -17.312 -22.016 1 95.38 142 GLN B CA 1
ATOM 4746 C C . GLN B 1 142 ? 5.895 -16.375 -22.906 1 95.38 142 GLN B C 1
ATOM 4748 O O . GLN B 1 142 ? 5.473 -15.258 -23.203 1 95.38 142 GLN B O 1
ATOM 4753 N N . LEU B 1 143 ? 7.07 -16.859 -23.25 1 94.56 143 LEU B N 1
ATOM 4754 C CA . LEU B 1 143 ? 7.941 -16.047 -24.094 1 94.56 143 LEU B CA 1
ATOM 4755 C C . LEU B 1 143 ? 7.273 -15.719 -25.422 1 94.56 143 LEU B C 1
ATOM 4757 O O . LEU B 1 143 ? 7.469 -14.641 -25.984 1 94.56 143 LEU B O 1
ATOM 4761 N N . ALA B 1 144 ? 6.508 -16.625 -25.953 1 94.56 144 ALA B N 1
ATOM 4762 C CA . ALA B 1 144 ? 5.785 -16.422 -27.203 1 94.56 144 ALA B CA 1
ATOM 4763 C C . ALA B 1 144 ? 4.832 -15.234 -27.109 1 94.56 144 ALA B C 1
ATOM 4765 O O . ALA B 1 144 ? 4.617 -14.508 -28.078 1 94.56 144 ALA B O 1
ATOM 4766 N N . ARG B 1 145 ? 4.305 -15.008 -25.969 1 92.12 145 ARG B N 1
ATOM 4767 C CA . ARG B 1 145 ? 3.332 -13.938 -25.75 1 92.12 145 ARG B CA 1
ATOM 4768 C C . ARG B 1 145 ? 4.027 -12.594 -25.562 1 92.12 145 ARG B C 1
ATOM 4770 O O . ARG B 1 145 ? 3.424 -11.547 -25.781 1 92.12 145 ARG B O 1
ATOM 4777 N N . ARG B 1 146 ? 5.234 -12.633 -25.172 1 89.38 146 ARG B N 1
ATOM 4778 C CA . ARG B 1 146 ? 5.98 -11.406 -24.891 1 89.38 146 ARG B CA 1
ATOM 4779 C C . ARG B 1 146 ? 6.746 -10.945 -26.125 1 89.38 146 ARG B C 1
ATOM 4781 O O . ARG B 1 146 ? 7.156 -9.789 -26.203 1 89.38 146 ARG B O 1
ATOM 4788 N N . THR B 1 147 ? 6.879 -11.867 -27.047 1 88.5 147 THR B N 1
ATOM 4789 C CA . THR B 1 147 ? 7.648 -11.562 -28.25 1 88.5 147 THR B CA 1
ATOM 4790 C C . THR B 1 147 ? 6.824 -10.734 -29.234 1 88.5 147 THR B C 1
ATOM 4792 O O . THR B 1 147 ? 5.641 -11.008 -29.438 1 88.5 147 THR B O 1
ATOM 4795 N N . SER B 1 148 ? 7.449 -9.719 -29.844 1 85.88 148 SER B N 1
ATOM 4796 C CA . SER B 1 148 ? 6.77 -8.828 -30.781 1 85.88 148 SER B CA 1
ATOM 4797 C C . SER B 1 148 ? 6.77 -9.398 -32.188 1 85.88 148 SER B C 1
ATOM 4799 O O . SER B 1 148 ? 5.887 -9.094 -33 1 85.88 148 SER B O 1
ATOM 4801 N N . ASP B 1 149 ? 7.738 -10.25 -32.5 1 89.06 149 ASP B N 1
ATOM 4802 C CA . ASP B 1 149 ? 7.852 -10.852 -33.844 1 89.06 149 ASP B CA 1
ATOM 4803 C C . ASP B 1 149 ? 6.895 -12.031 -34 1 89.06 149 ASP B C 1
ATOM 4805 O O . ASP B 1 149 ? 7.012 -13.031 -33.281 1 89.06 149 ASP B O 1
ATOM 4809 N N . ASP B 1 150 ? 6.121 -12.039 -35 1 91.75 150 ASP B N 1
ATOM 4810 C CA . ASP B 1 150 ? 5.07 -13.039 -35.219 1 91.75 150 ASP B CA 1
ATOM 4811 C C . ASP B 1 150 ? 5.66 -14.391 -35.594 1 91.75 150 ASP B C 1
ATOM 4813 O O . ASP B 1 150 ? 5.137 -15.438 -35.188 1 91.75 150 ASP B O 1
ATOM 4817 N N . THR B 1 151 ? 6.656 -14.359 -36.375 1 92.5 151 THR B N 1
ATOM 4818 C CA . THR B 1 151 ? 7.281 -15.609 -36.781 1 92.5 151 THR B CA 1
ATOM 4819 C C . THR B 1 151 ? 7.922 -16.312 -35.594 1 92.5 151 THR B C 1
ATOM 4821 O O . THR B 1 151 ? 7.781 -17.531 -35.438 1 92.5 151 THR B O 1
ATOM 4824 N N . ARG B 1 152 ? 8.555 -15.547 -34.844 1 91.25 152 ARG B N 1
ATOM 4825 C CA . ARG B 1 152 ? 9.188 -16.094 -33.656 1 91.25 152 ARG B CA 1
ATOM 4826 C C . ARG B 1 152 ? 8.141 -16.578 -32.656 1 91.25 152 ARG B C 1
ATOM 4828 O O . ARG B 1 152 ? 8.312 -17.625 -32.031 1 91.25 152 ARG B O 1
ATOM 4835 N N . ALA B 1 153 ? 7.137 -15.859 -32.5 1 94.31 153 ALA B N 1
ATOM 4836 C CA . ALA B 1 153 ? 6.047 -16.25 -31.609 1 94.31 153 ALA B CA 1
ATOM 4837 C C . ALA B 1 153 ? 5.43 -17.578 -32.031 1 94.31 153 ALA B C 1
ATOM 4839 O O . ALA B 1 153 ? 5.152 -18.438 -31.203 1 94.31 153 ALA B O 1
ATOM 4840 N N . ALA B 1 154 ? 5.27 -17.734 -33.312 1 95.44 154 ALA B N 1
ATOM 4841 C CA . ALA B 1 154 ? 4.707 -18.969 -33.844 1 95.44 154 ALA B CA 1
ATOM 4842 C C . ALA B 1 154 ? 5.637 -20.156 -33.594 1 95.44 154 ALA B C 1
ATOM 4844 O O . ALA B 1 154 ? 5.18 -21.25 -33.25 1 95.44 154 ALA B O 1
ATOM 4845 N N . HIS B 1 155 ? 6.867 -19.891 -33.75 1 95.25 155 HIS B N 1
ATOM 4846 C CA . HIS B 1 155 ? 7.852 -20.922 -33.5 1 95.25 155 HIS B CA 1
ATOM 4847 C C . HIS B 1 155 ? 7.812 -21.359 -32.031 1 95.25 155 HIS B C 1
ATOM 4849 O O . HIS B 1 155 ? 7.777 -22.547 -31.734 1 95.25 155 HIS B O 1
ATOM 4855 N N . LEU B 1 156 ? 7.812 -20.375 -31.219 1 96.12 156 LEU B N 1
ATOM 4856 C CA . LEU B 1 156 ? 7.812 -20.656 -29.781 1 96.12 156 LEU B CA 1
ATOM 4857 C C . LEU B 1 156 ? 6.535 -21.391 -29.375 1 96.12 156 LEU B C 1
ATOM 4859 O O . LEU B 1 156 ? 6.566 -22.266 -28.5 1 96.12 156 LEU B O 1
ATOM 4863 N N . ARG B 1 157 ? 5.453 -21.109 -29.953 1 96.62 157 ARG B N 1
ATOM 4864 C CA . ARG B 1 157 ? 4.207 -21.828 -29.688 1 96.62 157 ARG B CA 1
ATOM 4865 C C . ARG B 1 157 ? 4.309 -23.297 -30.109 1 96.62 157 ARG B C 1
ATOM 4867 O O . ARG B 1 157 ? 3.82 -24.188 -29.422 1 96.62 157 ARG B O 1
ATOM 4874 N N . ALA B 1 158 ? 4.941 -23.438 -31.188 1 97.06 158 ALA B N 1
ATOM 4875 C CA . ALA B 1 158 ? 5.148 -24.812 -31.672 1 97.06 158 ALA B CA 1
ATOM 4876 C C . ALA B 1 158 ? 6.051 -25.594 -30.719 1 97.06 158 ALA B C 1
ATOM 4878 O O . ALA B 1 158 ? 5.812 -26.766 -30.453 1 97.06 158 ALA B O 1
ATOM 4879 N N . VAL B 1 159 ? 7.082 -24.906 -30.297 1 97.06 159 VAL B N 1
ATOM 4880 C CA . VAL B 1 159 ? 7.992 -25.516 -29.328 1 97.06 159 VAL B CA 1
ATOM 4881 C C . VAL B 1 159 ? 7.23 -25.906 -28.062 1 97.06 159 VAL B C 1
ATOM 4883 O O . VAL B 1 159 ? 7.395 -27 -27.547 1 97.06 159 VAL B O 1
ATOM 4886 N N . SER B 1 160 ? 6.395 -25.016 -27.578 1 98 160 SER B N 1
ATOM 4887 C CA . SER B 1 160 ? 5.594 -25.281 -26.375 1 98 160 SER B CA 1
ATOM 4888 C C . SER B 1 160 ? 4.68 -26.484 -26.578 1 98 160 SER B C 1
ATOM 4890 O O . SER B 1 160 ? 4.609 -27.359 -25.719 1 98 160 SER B O 1
ATOM 4892 N N . SER B 1 161 ? 4.051 -26.578 -27.719 1 97.81 161 SER B N 1
ATOM 4893 C CA . SER B 1 161 ? 3.125 -27.672 -28 1 97.81 161 SER B CA 1
ATOM 4894 C C . SER B 1 161 ? 3.855 -29 -28.078 1 97.81 161 SER B C 1
ATOM 4896 O O . SER B 1 161 ? 3.346 -30.031 -27.609 1 97.81 161 SER B O 1
ATOM 4898 N N . ARG B 1 162 ? 4.969 -28.953 -28.688 1 97.75 162 ARG B N 1
ATOM 4899 C CA . ARG B 1 162 ? 5.766 -30.172 -28.797 1 97.75 162 ARG B CA 1
ATOM 4900 C C . ARG B 1 162 ? 6.156 -30.688 -27.422 1 97.75 162 ARG B C 1
ATOM 4902 O O . ARG B 1 162 ? 6.004 -31.875 -27.141 1 97.75 162 ARG B O 1
ATOM 4909 N N . HIS B 1 163 ? 6.648 -29.828 -26.641 1 98.25 163 HIS B N 1
ATOM 4910 C CA . HIS B 1 163 ? 7.066 -30.25 -25.312 1 98.25 163 HIS B CA 1
ATOM 4911 C C . HIS B 1 163 ? 5.871 -30.625 -24.453 1 98.25 163 HIS B C 1
ATOM 4913 O O . HIS B 1 163 ? 5.969 -31.516 -23.594 1 98.25 163 HIS B O 1
ATOM 4919 N N . GLU B 1 164 ? 4.781 -30 -24.578 1 98.06 164 GLU B N 1
ATOM 4920 C CA . GLU B 1 164 ? 3.561 -30.375 -23.875 1 98.06 164 GLU B CA 1
ATOM 4921 C C . GLU B 1 164 ? 3.154 -31.812 -24.188 1 98.06 164 GLU B C 1
ATOM 4923 O O . GLU B 1 164 ? 2.793 -32.562 -23.297 1 98.06 164 GLU B O 1
ATOM 4928 N N . ARG B 1 165 ? 3.23 -32.188 -25.438 1 97.81 165 ARG B N 1
ATOM 4929 C CA . ARG B 1 165 ? 2.908 -33.531 -25.844 1 97.81 165 ARG B CA 1
ATOM 4930 C C . ARG B 1 165 ? 3.852 -34.531 -25.172 1 97.81 165 ARG B C 1
ATOM 4932 O O . ARG B 1 165 ? 3.422 -35.625 -24.75 1 97.81 165 ARG B O 1
ATOM 4939 N N . LYS B 1 166 ? 5.031 -34.125 -25.141 1 97.94 166 LYS B N 1
ATOM 4940 C CA . LYS B 1 166 ? 6.023 -35 -24.516 1 97.94 166 LYS B CA 1
ATOM 4941 C C . LYS B 1 166 ? 5.734 -35.188 -23.031 1 97.94 166 LYS B C 1
ATOM 4943 O O . LYS B 1 166 ? 5.992 -36.25 -22.469 1 97.94 166 LYS B O 1
ATOM 4948 N N . CYS B 1 167 ? 5.227 -34.125 -22.406 1 97.69 167 CYS B N 1
ATOM 4949 C CA . CYS B 1 167 ? 4.852 -34.219 -21 1 97.69 167 CYS B CA 1
ATOM 4950 C C . CYS B 1 167 ? 3.729 -35.219 -20.797 1 97.69 167 CYS B C 1
ATOM 4952 O O . CYS B 1 167 ? 3.787 -36.062 -19.891 1 97.69 167 CYS B O 1
ATOM 4954 N N . TYR B 1 168 ? 2.775 -35.219 -21.625 1 96.31 168 TYR B N 1
ATOM 4955 C CA . TYR B 1 168 ? 1.664 -36.156 -21.5 1 96.31 168 TYR B CA 1
ATOM 4956 C C . TYR B 1 168 ? 2.125 -37.594 -21.766 1 96.31 168 TYR B C 1
ATOM 4958 O O . TYR B 1 168 ? 1.654 -38.531 -21.125 1 96.31 168 TYR B O 1
ATOM 4966 N N . ALA B 1 169 ? 3 -37.75 -22.703 1 96.62 169 ALA B N 1
ATOM 4967 C CA . ALA B 1 169 ? 3.584 -39.062 -22.953 1 96.62 169 ALA B CA 1
ATOM 4968 C C . ALA B 1 169 ? 4.352 -39.562 -21.734 1 96.62 169 ALA B C 1
ATOM 4970 O O . ALA B 1 169 ? 4.273 -40.75 -21.375 1 96.62 169 ALA B O 1
ATOM 4971 N N . PHE B 1 170 ? 5.09 -38.688 -21.125 1 96.06 170 PHE B N 1
ATOM 4972 C CA . PHE B 1 170 ? 5.844 -38.969 -19.922 1 96.06 170 PHE B CA 1
ATOM 4973 C C . PHE B 1 170 ? 4.918 -39.469 -18.812 1 96.06 170 PHE B C 1
ATOM 4975 O O . PHE B 1 170 ? 5.215 -40.469 -18.141 1 96.06 170 PHE B O 1
ATOM 4982 N N . ILE B 1 171 ? 3.77 -38.812 -18.609 1 95.06 171 ILE B N 1
ATOM 4983 C CA . ILE B 1 171 ? 2.803 -39.188 -17.578 1 95.06 171 ILE B CA 1
ATOM 4984 C C . ILE B 1 171 ? 2.164 -40.531 -17.906 1 95.06 171 ILE B C 1
ATOM 4986 O O . ILE B 1 171 ? 2.059 -41.406 -17.047 1 95.06 171 ILE B O 1
ATOM 4990 N N . LYS B 1 172 ? 1.816 -40.719 -19.141 1 93.06 172 LYS B N 1
ATOM 4991 C CA . LYS B 1 172 ? 1.153 -41.938 -19.562 1 93.06 172 LYS B CA 1
ATOM 4992 C C . LYS B 1 172 ? 2.051 -43.156 -19.344 1 93.06 172 LYS B C 1
ATOM 4994 O O . LYS B 1 172 ? 1.579 -44.219 -18.922 1 93.06 172 LYS B O 1
ATOM 4999 N N . ASP B 1 173 ? 3.266 -42.969 -19.625 1 92.56 173 ASP B N 1
ATOM 5000 C CA . ASP B 1 173 ? 4.238 -44.062 -19.531 1 92.56 173 ASP B CA 1
ATOM 5001 C C . ASP B 1 173 ? 4.477 -44.469 -18.078 1 92.56 173 ASP B C 1
ATOM 5003 O O . ASP B 1 173 ? 4.988 -45.562 -17.797 1 92.56 173 ASP B O 1
ATOM 5007 N N . ARG B 1 174 ? 4.113 -43.625 -17.188 1 91.25 174 ARG B N 1
ATOM 5008 C CA . ARG B 1 174 ? 4.473 -43.875 -15.789 1 91.25 174 ARG B CA 1
ATOM 5009 C C . ARG B 1 174 ? 3.258 -44.281 -14.969 1 91.25 174 ARG B C 1
ATOM 5011 O O . ARG B 1 174 ? 3.387 -44.656 -13.797 1 91.25 174 ARG B O 1
ATOM 5018 N N . ILE B 1 175 ? 2.105 -44.219 -15.562 1 86.94 175 ILE B N 1
ATOM 5019 C CA . ILE B 1 175 ? 0.894 -44.688 -14.898 1 86.94 175 ILE B CA 1
ATOM 5020 C C . ILE B 1 175 ? 0.932 -46.188 -14.773 1 86.94 175 ILE B C 1
ATOM 5022 O O . ILE B 1 175 ? 1.23 -46.906 -15.742 1 86.94 175 ILE B O 1
ATOM 5026 N N . VAL B 1 176 ? 0.71 -46.656 -13.617 1 81.88 176 VAL B N 1
ATOM 5027 C CA . VAL B 1 176 ? 0.696 -48.094 -13.359 1 81.88 176 VAL B CA 1
ATOM 5028 C C . VAL B 1 176 ? -0.723 -48.625 -13.523 1 81.88 176 VAL B C 1
ATOM 5030 O O . VAL B 1 176 ? -1.651 -48.156 -12.859 1 81.88 176 VAL B O 1
ATOM 5033 N N . PRO B 1 177 ? -0.83 -49.594 -14.328 1 76.94 177 PRO B N 1
ATOM 5034 C CA . PRO B 1 177 ? -2.166 -50.125 -14.578 1 76.94 177 PRO B CA 1
ATOM 5035 C C . PRO B 1 177 ? -2.809 -50.719 -13.336 1 76.94 177 PRO B C 1
ATOM 5037 O O . PRO B 1 177 ? -4.035 -50.719 -13.211 1 76.94 177 PRO B O 1
ATOM 5040 N N . SER B 1 178 ? -2.072 -51.188 -12.391 1 75.06 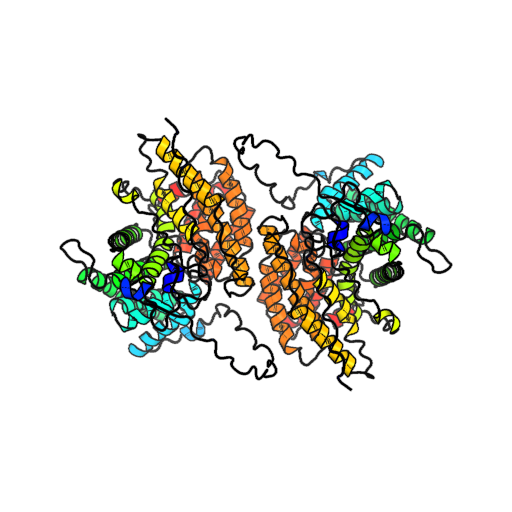178 SER B N 1
ATOM 5041 C CA . SER B 1 178 ? -2.609 -51.844 -11.211 1 75.06 178 SER B CA 1
ATOM 5042 C C . SER B 1 178 ? -3.141 -50.844 -10.203 1 75.06 178 SER B C 1
ATOM 5044 O O . SER B 1 178 ? -3.707 -51.219 -9.172 1 75.06 178 SER B O 1
ATOM 5046 N N . GLY B 1 179 ? -3.141 -49.531 -10.461 1 70.94 179 GLY B N 1
ATOM 5047 C CA . GLY B 1 179 ? -3.746 -48.531 -9.602 1 70.94 179 GLY B CA 1
ATOM 5048 C C . GLY B 1 179 ? -2.791 -47.969 -8.562 1 70.94 179 GLY B C 1
ATOM 5049 O O . GLY B 1 179 ? -3.205 -47.25 -7.656 1 70.94 179 GLY B O 1
ATOM 5050 N N . GLY B 1 180 ? -1.544 -48.281 -8.602 1 80.38 180 GLY B N 1
ATOM 5051 C CA . GLY B 1 180 ? -0.586 -47.781 -7.625 1 80.38 180 GLY B CA 1
ATOM 5052 C C . GLY B 1 180 ? -0.001 -46.438 -8 1 80.38 180 GLY B C 1
ATOM 5053 O O . GLY B 1 180 ? -0.524 -45.75 -8.883 1 80.38 180 GLY B O 1
ATOM 5054 N N . LEU B 1 181 ? 0.91 -45.938 -7.125 1 87.62 181 LEU B N 1
ATOM 5055 C CA . LEU B 1 181 ? 1.614 -44.688 -7.395 1 87.62 181 LEU B CA 1
ATOM 5056 C C . LEU B 1 181 ? 2.453 -44.812 -8.664 1 87.62 181 LEU B C 1
ATOM 5058 O O . LEU B 1 181 ? 3.068 -45.844 -8.914 1 87.62 181 LEU B O 1
ATOM 5062 N N . PRO B 1 182 ? 2.395 -43.812 -9.539 1 89.5 182 PRO B N 1
ATOM 5063 C CA . PRO B 1 182 ? 3.23 -43.844 -10.734 1 89.5 182 PRO B CA 1
ATOM 5064 C C . PRO B 1 182 ? 4.723 -43.875 -10.414 1 89.5 182 PRO B C 1
ATOM 5066 O O . PRO B 1 182 ? 5.133 -43.469 -9.32 1 89.5 182 PRO B O 1
ATOM 5069 N N . LYS B 1 183 ? 5.434 -44.438 -11.406 1 90.5 183 LYS B N 1
ATOM 5070 C CA . LYS B 1 183 ? 6.883 -44.25 -11.305 1 90.5 183 LYS B CA 1
ATOM 5071 C C . LYS B 1 183 ? 7.266 -42.781 -11.328 1 90.5 183 LYS B C 1
ATOM 5073 O O . LYS B 1 183 ? 6.613 -41.969 -12 1 90.5 183 LYS B O 1
ATOM 5078 N N . ASP B 1 184 ? 8.305 -42.438 -10.602 1 93.06 184 ASP B N 1
ATOM 5079 C CA . ASP B 1 184 ? 8.688 -41.031 -10.516 1 93.06 184 ASP B CA 1
ATOM 5080 C C . ASP B 1 184 ? 7.523 -40.188 -10.008 1 93.06 184 ASP B C 1
ATOM 5082 O O . ASP B 1 184 ? 7.156 -39.188 -10.641 1 93.06 184 ASP B O 1
ATOM 5086 N N . THR B 1 185 ? 6.953 -40.594 -8.93 1 93.88 185 THR B N 1
ATOM 5087 C CA . THR B 1 185 ? 5.707 -40.062 -8.375 1 93.88 185 THR B CA 1
ATOM 5088 C C . THR B 1 185 ? 5.77 -38.562 -8.195 1 93.88 185 THR B C 1
ATOM 5090 O O . THR B 1 185 ? 4.855 -37.844 -8.609 1 93.88 185 THR B O 1
ATOM 5093 N N . TYR B 1 186 ? 6.836 -38.062 -7.621 1 95.12 186 TYR B N 1
ATOM 5094 C CA . TYR B 1 186 ? 6.965 -36.625 -7.336 1 95.12 186 TYR B CA 1
ATOM 5095 C C . TYR B 1 186 ? 7.066 -35.844 -8.625 1 95.12 186 TYR B C 1
ATOM 5097 O O . TYR B 1 186 ? 6.402 -34.812 -8.773 1 95.12 186 TYR B O 1
ATOM 5105 N N . GLN B 1 187 ? 7.82 -36.344 -9.547 1 96.06 187 GLN B N 1
ATOM 5106 C CA . GLN B 1 187 ? 8.039 -35.625 -10.805 1 96.06 187 GLN B CA 1
ATOM 5107 C C . GLN B 1 187 ? 6.77 -35.625 -11.656 1 96.06 187 GLN B C 1
ATOM 5109 O O . GLN B 1 187 ? 6.477 -34.625 -12.336 1 96.06 187 GLN B O 1
ATOM 5114 N N . VAL B 1 188 ? 6.055 -36.719 -11.578 1 96.69 188 VAL B N 1
ATOM 5115 C CA . VAL B 1 188 ? 4.793 -36.781 -12.312 1 96.69 188 VAL B CA 1
ATOM 5116 C C . VAL B 1 188 ? 3.83 -35.719 -11.75 1 96.69 188 VAL B C 1
ATOM 5118 O O . VAL B 1 188 ? 3.199 -35 -12.508 1 96.69 188 VAL B O 1
ATOM 5121 N N . ALA B 1 189 ? 3.734 -35.656 -10.43 1 97.25 189 ALA B N 1
ATOM 5122 C CA . ALA B 1 189 ? 2.881 -34.656 -9.797 1 97.25 189 ALA B CA 1
ATOM 5123 C C . ALA B 1 189 ? 3.311 -33.219 -10.18 1 97.25 189 ALA B C 1
ATOM 5125 O O . ALA B 1 189 ? 2.473 -32.375 -10.516 1 97.25 189 ALA B O 1
ATOM 5126 N N . ALA B 1 190 ? 4.586 -32.969 -10.172 1 98.12 190 ALA B N 1
ATOM 5127 C CA . ALA B 1 190 ? 5.125 -31.672 -10.508 1 98.12 190 ALA B CA 1
ATOM 5128 C C . ALA B 1 190 ? 4.82 -31.297 -11.961 1 98.12 190 ALA B C 1
ATOM 5130 O O . ALA B 1 190 ? 4.445 -30.156 -12.25 1 98.12 190 ALA B O 1
ATOM 5131 N N . VAL B 1 191 ? 4.984 -32.219 -12.867 1 98.12 191 VAL B N 1
ATOM 5132 C CA . VAL B 1 191 ? 4.727 -32 -14.281 1 98.12 191 VAL B CA 1
ATOM 5133 C C . VAL B 1 191 ? 3.258 -31.641 -14.492 1 98.12 191 VAL B C 1
ATOM 5135 O O . VAL B 1 191 ? 2.941 -30.703 -15.227 1 98.12 191 VAL B O 1
ATOM 5138 N N . ILE B 1 192 ? 2.377 -32.344 -13.797 1 97.88 192 ILE B N 1
ATOM 5139 C CA . ILE B 1 192 ? 0.951 -32.062 -13.914 1 97.88 192 ILE B CA 1
ATOM 5140 C C . ILE B 1 192 ? 0.665 -30.641 -13.414 1 97.88 192 ILE B C 1
ATOM 5142 O O . ILE B 1 192 ? -0.09 -29.891 -14.047 1 97.88 192 ILE B O 1
ATOM 5146 N N . LEU B 1 193 ? 1.259 -30.297 -12.336 1 97.94 193 LEU B N 1
ATOM 5147 C CA . LEU B 1 193 ? 1.024 -28.969 -11.758 1 97.94 193 LEU B CA 1
ATOM 5148 C C . LEU B 1 193 ? 1.526 -27.875 -12.695 1 97.94 193 LEU B C 1
ATOM 5150 O O . LEU B 1 193 ? 0.892 -26.828 -12.82 1 97.94 193 LEU B O 1
ATOM 5154 N N . ILE B 1 194 ? 2.633 -28.031 -13.359 1 98.06 194 ILE B N 1
ATOM 5155 C CA . ILE B 1 194 ? 3.148 -27.062 -14.32 1 98.06 194 ILE B CA 1
ATOM 5156 C C . ILE B 1 194 ? 2.211 -26.984 -15.523 1 98.06 194 ILE B C 1
ATOM 5158 O O . ILE B 1 194 ? 1.975 -25.906 -16.062 1 98.06 194 ILE B O 1
ATOM 5162 N N . LEU B 1 195 ? 1.675 -28.172 -15.906 1 97.38 195 LEU B N 1
ATOM 5163 C CA . LEU B 1 195 ? 0.739 -28.188 -17.031 1 97.38 195 LEU B CA 1
ATOM 5164 C C . LEU B 1 195 ? -0.536 -27.438 -16.688 1 97.38 195 LEU B C 1
ATOM 5166 O O . LEU B 1 195 ? -1.132 -26.797 -17.562 1 97.38 195 LEU B O 1
ATOM 5170 N N . VAL B 1 196 ? -0.952 -27.531 -15.445 1 96.88 196 VAL B N 1
ATOM 5171 C CA . VAL B 1 196 ? -2.092 -26.734 -15.008 1 96.88 196 VAL B CA 1
ATOM 5172 C C . VAL B 1 196 ? -1.769 -25.25 -15.164 1 96.88 196 VAL B C 1
ATOM 5174 O O . VAL B 1 196 ? -2.607 -24.469 -15.617 1 96.88 196 VAL B O 1
ATOM 5177 N N . GLY B 1 197 ? -0.56 -24.844 -14.781 1 96.25 197 GLY B N 1
ATOM 5178 C CA . GLY B 1 197 ? -0.113 -23.484 -15 1 96.25 197 GLY B CA 1
ATOM 5179 C C . GLY B 1 197 ? -0.103 -23.078 -16.469 1 96.25 197 GLY B C 1
ATOM 5180 O O . GLY B 1 197 ? -0.441 -21.953 -16.812 1 96.25 197 GLY B O 1
ATOM 5181 N N . LEU B 1 198 ? 0.297 -24.016 -17.266 1 96.5 198 LEU B N 1
ATOM 5182 C CA . LEU B 1 198 ? 0.318 -23.766 -18.703 1 96.5 198 LEU B CA 1
ATOM 5183 C C . LEU B 1 198 ? -1.092 -23.531 -19.234 1 96.5 198 LEU B C 1
ATOM 5185 O O . LEU B 1 198 ? -1.299 -22.672 -20.109 1 96.5 198 LEU B O 1
ATOM 5189 N N . GLU B 1 199 ? -1.998 -24.281 -18.734 1 94.06 199 GLU B N 1
ATOM 5190 C CA . GLU B 1 199 ? -3.387 -24.078 -19.125 1 94.06 199 GLU B CA 1
ATOM 5191 C C . GLU B 1 199 ? -3.875 -22.688 -18.719 1 94.06 199 GLU B C 1
ATOM 5193 O O . GLU B 1 199 ? -4.621 -22.047 -19.469 1 94.06 199 GLU B O 1
ATOM 5198 N N . ALA B 1 200 ? -3.498 -22.297 -17.547 1 93 200 ALA B N 1
ATOM 5199 C CA . ALA B 1 200 ? -3.834 -20.938 -17.109 1 93 200 ALA B CA 1
ATOM 5200 C C . ALA B 1 200 ? -3.26 -19.891 -18.047 1 93 200 ALA B C 1
ATOM 5202 O O . ALA B 1 200 ? -3.951 -18.938 -18.438 1 93 200 ALA B O 1
ATOM 5203 N N . LEU B 1 201 ? -2.002 -20.078 -18.391 1 94.19 201 LEU B N 1
ATOM 5204 C CA . LEU B 1 201 ? -1.301 -19.156 -19.281 1 94.19 201 LEU B CA 1
ATOM 5205 C C . LEU B 1 201 ? -1.996 -19.094 -20.641 1 94.19 201 LEU B C 1
ATOM 5207 O O . LEU B 1 201 ? -2.109 -18 -21.234 1 94.19 201 LEU B O 1
ATOM 5211 N N . ASN B 1 202 ? -2.516 -20.25 -21.078 1 93.5 202 ASN B N 1
ATOM 5212 C CA . ASN B 1 202 ? -3.135 -20.328 -22.391 1 93.5 202 ASN B CA 1
ATOM 5213 C C . ASN B 1 202 ? -4.609 -19.938 -22.344 1 93.5 202 ASN B C 1
ATOM 5215 O O . ASN B 1 202 ? -5.262 -19.828 -23.375 1 93.5 202 ASN B O 1
ATOM 5219 N N . GLY B 1 203 ? -5.172 -19.766 -21.234 1 91.25 203 GLY B N 1
ATOM 5220 C CA . GLY B 1 203 ? -6.555 -19.344 -21.094 1 91.25 203 GLY B CA 1
ATOM 5221 C C . GLY B 1 203 ? -7.559 -20.438 -21.422 1 91.25 203 GLY B C 1
ATOM 5222 O O . GLY B 1 203 ? -8.594 -20.156 -22.031 1 91.25 203 GLY B O 1
ATOM 5223 N N . MET B 1 204 ? -7.191 -21.594 -21.047 1 90 204 MET B N 1
ATOM 5224 C CA . MET B 1 204 ? -8.102 -22.703 -21.297 1 90 204 MET B CA 1
ATOM 5225 C C . MET B 1 204 ? -9.359 -22.578 -20.438 1 90 204 MET B C 1
ATOM 5227 O O . MET B 1 204 ? -9.289 -22.172 -19.281 1 90 204 MET B O 1
ATOM 5231 N N . LYS B 1 205 ? -10.477 -22.938 -21.031 1 91.94 205 LYS B N 1
ATOM 5232 C CA . LYS B 1 205 ? -11.766 -22.734 -20.375 1 91.94 205 LYS B CA 1
ATOM 5233 C C . LYS B 1 205 ? -12.484 -24.062 -20.156 1 91.94 205 LYS B C 1
ATOM 5235 O O . LYS B 1 205 ? -13.703 -24.094 -19.953 1 91.94 205 LYS B O 1
ATOM 5240 N N . SER B 1 206 ? -11.797 -25.078 -20.156 1 89.69 206 SER B N 1
ATOM 5241 C CA . SER B 1 206 ? -12.367 -26.406 -19.938 1 89.69 206 SER B CA 1
ATOM 5242 C C . SER B 1 206 ? -12.117 -26.891 -18.5 1 89.69 206 SER B C 1
ATOM 5244 O O . SER B 1 206 ? -11.43 -26.219 -17.734 1 89.69 206 SER B O 1
ATOM 5246 N N . THR B 1 207 ? -12.664 -28.047 -18.172 1 89.12 207 THR B N 1
ATOM 5247 C CA . THR B 1 207 ? -12.531 -28.594 -16.828 1 89.12 207 THR B CA 1
ATOM 5248 C C . THR B 1 207 ? -11.336 -29.547 -16.75 1 89.12 207 THR B C 1
ATOM 5250 O O . THR B 1 207 ? -11.148 -30.234 -15.734 1 89.12 207 THR B O 1
ATOM 5253 N N . ARG B 1 208 ? -10.562 -29.594 -17.766 1 90.38 208 ARG B N 1
ATOM 5254 C CA . ARG B 1 208 ? -9.414 -30.5 -17.797 1 90.38 208 ARG B CA 1
ATOM 5255 C C . ARG B 1 208 ? -8.461 -30.234 -16.641 1 90.38 208 ARG B C 1
ATOM 5257 O O . ARG B 1 208 ? -7.934 -31.172 -16.031 1 90.38 208 ARG B O 1
ATOM 5264 N N . TRP B 1 209 ? -8.219 -28.984 -16.359 1 92.5 209 TRP B N 1
ATOM 5265 C CA . TRP B 1 209 ? -7.281 -28.641 -15.297 1 92.5 209 TRP B CA 1
ATOM 5266 C C . TRP B 1 209 ? -7.781 -29.125 -13.945 1 92.5 209 TRP B C 1
ATOM 5268 O O . TRP B 1 209 ? -6.984 -29.531 -13.094 1 92.5 209 TRP B O 1
ATOM 5278 N N . ILE B 1 210 ? -9.016 -29.188 -13.727 1 91.12 210 ILE B N 1
ATOM 5279 C CA . ILE B 1 210 ? -9.586 -29.688 -12.484 1 91.12 210 ILE B CA 1
ATOM 5280 C C . ILE B 1 210 ? -9.336 -31.188 -12.367 1 91.12 210 ILE B C 1
ATOM 5282 O O . ILE B 1 210 ? -8.969 -31.672 -11.297 1 91.12 210 ILE B O 1
ATOM 5286 N N . SER B 1 211 ? -9.547 -31.891 -13.445 1 91.38 211 SER B N 1
ATOM 5287 C CA . SER B 1 211 ? -9.281 -33.344 -13.461 1 91.38 211 SER B CA 1
ATOM 5288 C C . SER B 1 211 ? -7.812 -33.625 -13.172 1 91.38 211 SER B C 1
ATOM 5290 O O . SER B 1 211 ? -7.496 -34.594 -12.461 1 91.38 211 SER B O 1
ATOM 5292 N N . GLN B 1 212 ? -7.02 -32.812 -13.758 1 93.62 212 GLN B N 1
ATOM 5293 C CA . GLN B 1 212 ? -5.59 -32.938 -13.508 1 93.62 212 GLN B CA 1
ATOM 5294 C C . GLN B 1 212 ? -5.262 -32.719 -12.031 1 93.62 212 GLN B C 1
ATOM 5296 O O . GLN B 1 212 ? -4.469 -33.469 -11.445 1 93.62 212 GLN B O 1
ATOM 5301 N N . LEU B 1 213 ? -5.852 -31.75 -11.43 1 94.19 213 LEU B N 1
ATOM 5302 C CA . LEU B 1 213 ? -5.621 -31.469 -10.016 1 94.19 213 LEU B CA 1
ATOM 5303 C C . LEU B 1 213 ? -6.121 -32.625 -9.141 1 94.19 213 LEU B C 1
ATOM 5305 O O . LEU B 1 213 ? -5.5 -32.969 -8.133 1 94.19 213 LEU B O 1
ATOM 5309 N N . LYS B 1 214 ? -7.172 -33.25 -9.547 1 90.75 214 LYS B N 1
ATOM 5310 C CA . LYS B 1 214 ? -7.688 -34.375 -8.812 1 90.75 214 LYS B CA 1
ATOM 5311 C C . LYS B 1 214 ? -6.715 -35.562 -8.875 1 90.75 214 LYS B C 1
ATOM 5313 O O . LYS B 1 214 ? -6.578 -36.312 -7.902 1 90.75 214 LYS B O 1
ATOM 5318 N N . SER B 1 215 ? -6.141 -35.688 -10.008 1 92.81 215 SER B N 1
ATOM 5319 C CA . SER B 1 215 ? -5.121 -36.719 -10.141 1 92.81 215 SER B CA 1
ATOM 5320 C C . SER B 1 215 ? -3.965 -36.5 -9.172 1 92.81 215 SER B C 1
ATOM 5322 O O . SER B 1 215 ? -3.482 -37.438 -8.531 1 92.81 215 SER B O 1
ATOM 5324 N N . VAL B 1 216 ? -3.508 -35.219 -9.086 1 95.19 216 VAL B N 1
ATOM 5325 C CA . VAL B 1 216 ? -2.42 -34.906 -8.172 1 95.19 216 VAL B CA 1
ATOM 5326 C C . VAL B 1 216 ? -2.875 -35.094 -6.73 1 95.19 216 VAL B C 1
ATOM 5328 O O . VAL B 1 216 ? -2.105 -35.594 -5.895 1 95.19 216 VAL B O 1
ATOM 5331 N N . GLN B 1 217 ? -4.043 -34.75 -6.48 1 93.06 217 GLN B N 1
ATOM 5332 C CA . GLN B 1 217 ? -4.605 -34.969 -5.148 1 93.06 217 GLN B CA 1
ATOM 5333 C C . GLN B 1 217 ? -4.523 -36.438 -4.734 1 93.06 217 GLN B C 1
ATOM 5335 O O . GLN B 1 217 ? -4.148 -36.75 -3.605 1 93.06 217 GLN B O 1
ATOM 5340 N N . ARG B 1 218 ? -4.914 -37.281 -5.59 1 91 218 ARG B N 1
ATOM 5341 C CA . ARG B 1 218 ? -4.859 -38.719 -5.32 1 91 218 ARG B CA 1
ATOM 5342 C C . ARG B 1 218 ? -3.428 -39.156 -5.07 1 91 218 ARG B C 1
ATOM 5344 O O . ARG B 1 218 ? -3.176 -39.969 -4.176 1 91 218 ARG B O 1
ATOM 5351 N N . ILE B 1 219 ? -2.539 -38.625 -5.816 1 92.94 219 ILE B N 1
ATOM 5352 C CA . ILE B 1 219 ? -1.13 -39 -5.668 1 92.94 219 ILE B CA 1
ATOM 5353 C C . ILE B 1 219 ? -0.639 -38.562 -4.281 1 92.94 219 ILE B C 1
ATOM 5355 O O . ILE B 1 219 ? -0.053 -39.375 -3.557 1 92.94 219 ILE B O 1
ATOM 5359 N N . LEU B 1 220 ? -0.907 -37.344 -3.938 1 92.31 220 LEU B N 1
ATOM 5360 C CA . LEU B 1 220 ? -0.421 -36.812 -2.672 1 92.31 220 LEU B CA 1
ATOM 5361 C C . LEU B 1 220 ? -1.09 -37.5 -1.493 1 92.31 220 LEU B C 1
ATOM 5363 O O . LEU B 1 220 ? -0.455 -37.75 -0.462 1 92.31 220 LEU B O 1
ATOM 5367 N N . ALA B 1 221 ? -2.324 -37.875 -1.665 1 88.94 221 ALA B N 1
ATOM 5368 C CA . ALA B 1 221 ? -3.072 -38.562 -0.606 1 88.94 221 ALA B CA 1
ATOM 5369 C C . ALA B 1 221 ? -2.586 -39.969 -0.418 1 88.94 221 ALA B C 1
ATOM 5371 O O . ALA B 1 221 ? -2.734 -40.562 0.663 1 88.94 221 ALA B O 1
ATOM 5372 N N . SER B 1 222 ? -2.059 -40.531 -1.415 1 89 222 SER B N 1
ATOM 5373 C CA . SER B 1 222 ? -1.645 -41.938 -1.387 1 89 222 SER B CA 1
ATOM 5374 C C . SER B 1 222 ? -0.224 -42.094 -0.851 1 89 222 SER B C 1
ATOM 5376 O O . SER B 1 222 ? 0.259 -43.188 -0.654 1 89 222 SER B O 1
ATOM 5378 N N . LEU B 1 223 ? 0.409 -41 -0.563 1 90.31 223 LEU B N 1
ATOM 5379 C CA . LEU B 1 223 ? 1.767 -41.062 -0.033 1 90.31 223 LEU B CA 1
ATOM 5380 C C . LEU B 1 223 ? 1.764 -41.594 1.399 1 90.31 223 LEU B C 1
ATOM 5382 O O . LEU B 1 223 ? 0.884 -41.219 2.189 1 90.31 223 LEU B O 1
ATOM 5386 N N . THR B 1 224 ? 2.695 -42.469 1.695 1 87.69 224 THR B N 1
ATOM 5387 C CA . THR B 1 224 ? 2.818 -43 3.049 1 87.69 224 THR B CA 1
ATOM 5388 C C . THR B 1 224 ? 3.436 -41.969 3.982 1 87.69 224 THR B C 1
ATOM 5390 O O . THR B 1 224 ? 4.172 -41.094 3.539 1 87.69 224 THR B O 1
ATOM 5393 N N . PRO B 1 225 ? 3.115 -42.094 5.246 1 87.31 225 PRO B N 1
ATOM 5394 C CA . PRO B 1 225 ? 3.734 -41.156 6.207 1 87.31 225 PRO B CA 1
ATOM 5395 C C . PRO B 1 225 ? 5.262 -41.219 6.18 1 87.31 225 PRO B C 1
ATOM 5397 O O . PRO B 1 225 ? 5.922 -40.219 6.391 1 87.31 225 PRO B O 1
ATOM 5400 N N . GLU B 1 226 ? 5.746 -42.375 5.949 1 87.44 226 GLU B N 1
ATOM 5401 C CA . GLU B 1 226 ? 7.195 -42.531 5.867 1 87.44 226 GLU B CA 1
ATOM 5402 C C . GLU B 1 226 ? 7.773 -41.719 4.707 1 87.44 226 GLU B C 1
ATOM 5404 O O . GLU B 1 226 ? 8.789 -41.062 4.863 1 87.44 226 GLU B O 1
ATOM 5409 N N . GLN B 1 227 ? 7.137 -41.781 3.639 1 84.44 227 GLN B N 1
ATOM 5410 C CA . GLN B 1 227 ? 7.566 -41 2.469 1 84.44 227 GLN B CA 1
ATOM 5411 C C . GLN B 1 227 ? 7.496 -39.5 2.732 1 84.44 227 GLN B C 1
ATOM 5413 O O . GLN B 1 227 ? 8.391 -38.75 2.326 1 84.44 227 GLN B O 1
ATOM 5418 N N . SER B 1 228 ? 6.559 -39.094 3.453 1 83.31 228 SER B N 1
ATOM 5419 C CA . SER B 1 228 ? 6.348 -37.688 3.73 1 83.31 228 SER B CA 1
ATOM 5420 C C . SER B 1 228 ? 7.414 -37.125 4.672 1 83.31 228 SER B C 1
ATOM 5422 O O . SER B 1 228 ? 7.766 -35.938 4.605 1 83.31 228 SER B O 1
ATOM 5424 N N . ILE B 1 229 ? 7.863 -38.031 5.441 1 82.38 229 ILE B N 1
ATOM 5425 C CA . ILE B 1 229 ? 8.883 -37.625 6.402 1 82.38 229 ILE B CA 1
ATOM 5426 C C . ILE B 1 229 ? 10.25 -37.625 5.73 1 82.38 229 ILE B C 1
ATOM 5428 O O . ILE B 1 229 ? 11.039 -36.688 5.914 1 82.38 229 ILE B O 1
ATOM 5432 N N . ILE B 1 230 ? 10.5 -38.625 4.945 1 83.81 230 ILE B N 1
ATOM 5433 C CA . ILE B 1 230 ? 11.805 -38.781 4.309 1 83.81 230 ILE B CA 1
ATOM 5434 C C . ILE B 1 230 ? 11.969 -37.719 3.213 1 83.81 230 ILE B C 1
ATOM 5436 O O . ILE B 1 230 ? 13.016 -37.062 3.115 1 83.81 230 ILE B O 1
ATOM 5440 N N . ASP B 1 231 ? 10.977 -37.562 2.426 1 89.31 231 ASP B N 1
ATOM 5441 C CA . ASP B 1 231 ? 10.984 -36.594 1.33 1 89.31 231 ASP B CA 1
ATOM 5442 C C . ASP B 1 231 ? 10.172 -35.344 1.692 1 89.31 231 ASP B C 1
ATOM 5444 O O . ASP B 1 231 ? 9.328 -34.906 0.916 1 89.31 231 ASP B O 1
ATOM 5448 N N . CYS B 1 232 ? 10.484 -34.781 2.793 1 85.75 232 CYS B N 1
ATOM 5449 C CA . CYS B 1 232 ? 9.664 -33.719 3.373 1 85.75 232 CYS B CA 1
ATOM 5450 C C . CYS B 1 232 ? 9.695 -32.469 2.498 1 85.75 232 CYS B C 1
ATOM 5452 O O . CYS B 1 232 ? 8.68 -31.812 2.326 1 85.75 232 CYS B O 1
ATOM 5454 N N . VAL B 1 233 ? 10.867 -32.188 1.922 1 87.94 233 VAL B N 1
ATOM 5455 C CA . VAL B 1 233 ? 10.992 -30.969 1.109 1 87.94 233 VAL B CA 1
ATOM 5456 C C . VAL B 1 233 ? 10.172 -31.125 -0.169 1 87.94 233 VAL B C 1
ATOM 5458 O O . VAL B 1 233 ? 9.43 -30.219 -0.552 1 87.94 233 VAL B O 1
ATOM 5461 N N . GLU B 1 234 ? 10.281 -32.281 -0.771 1 92.88 234 GLU B N 1
ATOM 5462 C CA . GLU B 1 234 ? 9.555 -32.562 -2.012 1 92.88 234 GLU B CA 1
ATOM 5463 C C . GLU B 1 234 ? 8.047 -32.562 -1.781 1 92.88 234 GLU B C 1
ATOM 5465 O O . GLU B 1 234 ? 7.293 -31.922 -2.506 1 92.88 234 GLU B O 1
ATOM 5470 N N . VAL B 1 235 ? 7.688 -33.281 -0.779 1 92.75 235 VAL B N 1
ATOM 5471 C CA . VAL B 1 235 ? 6.266 -33.438 -0.499 1 92.75 235 VAL B CA 1
ATOM 5472 C C . VAL B 1 235 ? 5.66 -32.094 -0.102 1 92.75 235 VAL B C 1
ATOM 5474 O O . VAL B 1 235 ? 4.578 -31.719 -0.574 1 92.75 235 VAL B O 1
ATOM 5477 N N . ASP B 1 236 ? 6.359 -31.375 0.7 1 90.75 236 ASP B N 1
ATOM 5478 C CA . ASP B 1 236 ? 5.879 -30.062 1.124 1 90.75 236 ASP B CA 1
ATOM 5479 C C . ASP B 1 236 ? 5.746 -29.109 -0.065 1 90.75 236 ASP B C 1
ATOM 5481 O O . ASP B 1 236 ? 4.754 -28.391 -0.183 1 90.75 236 ASP B O 1
ATOM 5485 N N . SER B 1 237 ? 6.719 -29.047 -0.917 1 93.12 237 SER B N 1
ATOM 5486 C CA . SER B 1 237 ? 6.711 -28.188 -2.092 1 93.12 237 SER B CA 1
ATOM 5487 C C . SER B 1 237 ? 5.551 -28.516 -3.021 1 93.12 237 SER B C 1
ATOM 5489 O O . SER B 1 237 ? 4.863 -27.625 -3.512 1 93.12 237 SER B O 1
ATOM 5491 N N . LEU B 1 238 ? 5.332 -29.781 -3.201 1 95.12 238 LEU B N 1
ATOM 5492 C CA . LEU B 1 238 ? 4.254 -30.219 -4.082 1 95.12 238 LEU B CA 1
ATOM 5493 C C . LEU B 1 238 ? 2.895 -29.906 -3.467 1 95.12 238 LEU B C 1
ATOM 5495 O O . LEU B 1 238 ? 1.964 -29.516 -4.176 1 95.12 238 LEU B O 1
ATOM 5499 N N . GLN B 1 239 ? 2.838 -30.078 -2.211 1 93.31 239 GLN B N 1
ATOM 5500 C CA . GLN B 1 239 ? 1.589 -29.781 -1.521 1 93.31 239 GLN B CA 1
ATOM 5501 C C . GLN B 1 239 ? 1.248 -28.297 -1.626 1 93.31 239 GLN B C 1
ATOM 5503 O O . GLN B 1 239 ? 0.089 -27.938 -1.837 1 93.31 239 GLN B O 1
ATOM 5508 N N . ARG B 1 240 ? 2.191 -27.484 -1.495 1 92.56 240 ARG B N 1
ATOM 5509 C CA . ARG B 1 240 ? 1.978 -26.047 -1.598 1 92.56 240 ARG B CA 1
ATOM 5510 C C . ARG B 1 240 ? 1.579 -25.656 -3.016 1 92.56 240 ARG B C 1
ATOM 5512 O O . ARG B 1 240 ? 0.637 -24.891 -3.209 1 92.56 240 ARG B O 1
ATOM 5519 N N . HIS B 1 241 ? 2.328 -26.203 -3.93 1 95.62 241 HIS B N 1
ATOM 5520 C CA . HIS B 1 241 ? 1.997 -25.938 -5.328 1 95.62 241 HIS B CA 1
ATOM 5521 C C . HIS B 1 241 ? 0.578 -26.391 -5.648 1 95.62 241 HIS B C 1
ATOM 5523 O O . HIS B 1 241 ? -0.169 -25.672 -6.324 1 95.62 241 HIS B O 1
ATOM 5529 N N . PHE B 1 242 ? 0.257 -27.547 -5.113 1 96 242 PHE B N 1
ATOM 5530 C CA . PHE B 1 242 ? -1.072 -28.109 -5.309 1 96 242 PHE B CA 1
ATOM 5531 C C . PHE B 1 242 ? -2.135 -27.234 -4.652 1 96 242 PHE B C 1
ATOM 5533 O O . PHE B 1 242 ? -3.164 -26.938 -5.262 1 96 242 PHE B O 1
ATOM 5540 N N . THR B 1 243 ? -1.916 -26.812 -3.457 1 93.75 243 THR B N 1
ATOM 5541 C CA . THR B 1 243 ? -2.879 -26.031 -2.684 1 93.75 243 THR B CA 1
ATOM 5542 C C . THR B 1 243 ? -3.207 -24.719 -3.391 1 93.75 243 THR B C 1
ATOM 5544 O O . THR B 1 243 ? -4.359 -24.297 -3.396 1 93.75 243 THR B O 1
ATOM 5547 N N . TYR B 1 244 ? -2.215 -24.156 -3.957 1 95.31 244 TYR B N 1
ATOM 5548 C CA . TYR B 1 244 ? -2.414 -22.891 -4.676 1 95.31 244 TYR B CA 1
ATOM 5549 C C . TYR B 1 244 ? -3.457 -23.062 -5.773 1 95.31 244 TYR B C 1
ATOM 5551 O O . TYR B 1 244 ? -4.402 -22.266 -5.863 1 95.31 244 TYR B O 1
ATOM 5559 N N . HIS B 1 245 ? -3.344 -24.031 -6.578 1 95.31 245 HIS B N 1
ATOM 5560 C CA . HIS B 1 245 ? -4.277 -24.25 -7.68 1 95.31 245 HIS B CA 1
ATOM 5561 C C . HIS B 1 245 ? -5.609 -24.781 -7.168 1 95.31 245 HIS B C 1
ATOM 5563 O O . HIS B 1 245 ? -6.664 -24.5 -7.738 1 95.31 245 HIS B O 1
ATOM 5569 N N . PHE B 1 246 ? -5.488 -25.562 -6.164 1 93.75 246 PHE B N 1
ATOM 5570 C CA . PHE B 1 246 ? -6.688 -26.203 -5.645 1 93.75 246 PHE B CA 1
ATOM 5571 C C . PHE B 1 246 ? -7.633 -25.172 -5.035 1 93.75 246 PHE B C 1
ATOM 5573 O O . PHE B 1 246 ? -8.852 -25.359 -5.047 1 93.75 246 PHE B O 1
ATOM 5580 N N . ALA B 1 247 ? -7.051 -24.125 -4.504 1 92.94 247 ALA B N 1
ATOM 5581 C CA . ALA B 1 247 ? -7.875 -23.016 -4.023 1 92.94 247 ALA B CA 1
ATOM 5582 C C . ALA B 1 247 ? -8.742 -22.453 -5.148 1 92.94 247 ALA B C 1
ATOM 5584 O O . ALA B 1 247 ? -9.93 -22.203 -4.953 1 92.94 247 ALA B O 1
ATOM 5585 N N . SER B 1 248 ? -8.188 -22.312 -6.316 1 90.44 248 SER B N 1
ATOM 5586 C CA . SER B 1 248 ? -8.953 -21.859 -7.477 1 90.44 248 SER B CA 1
ATOM 5587 C C . SER B 1 248 ? -10 -22.891 -7.887 1 90.44 248 SER B C 1
ATOM 5589 O O . SER B 1 248 ? -11.102 -22.531 -8.297 1 90.44 248 SER B O 1
ATOM 5591 N N . ALA B 1 249 ? -9.609 -24.125 -7.781 1 91.44 249 ALA B N 1
ATOM 5592 C CA . ALA B 1 249 ? -10.531 -25.188 -8.148 1 91.44 249 ALA B CA 1
ATOM 5593 C C . ALA B 1 249 ? -11.75 -25.203 -7.23 1 91.44 249 ALA B C 1
ATOM 5595 O O . ALA B 1 249 ? -12.859 -25.516 -7.664 1 91.44 249 ALA B O 1
ATOM 5596 N N . SER B 1 250 ? -11.508 -24.875 -6.02 1 90.5 250 SER B N 1
ATOM 5597 C CA . SER B 1 250 ? -12.602 -24.812 -5.055 1 90.5 250 SER B CA 1
ATOM 5598 C C . SER B 1 250 ? -13.656 -23.797 -5.484 1 90.5 250 SER B C 1
ATOM 5600 O O . SER B 1 250 ? -14.852 -24.016 -5.309 1 90.5 250 SER B O 1
ATOM 5602 N N . LEU B 1 251 ? -13.25 -22.734 -6.047 1 91 251 LEU B N 1
ATOM 5603 C CA . LEU B 1 251 ? -14.156 -21.703 -6.516 1 91 251 LEU B CA 1
ATOM 5604 C C . LEU B 1 251 ? -14.922 -22.156 -7.75 1 91 251 LEU B C 1
ATOM 5606 O O . LEU B 1 251 ? -16.125 -21.938 -7.859 1 91 251 LEU B O 1
ATOM 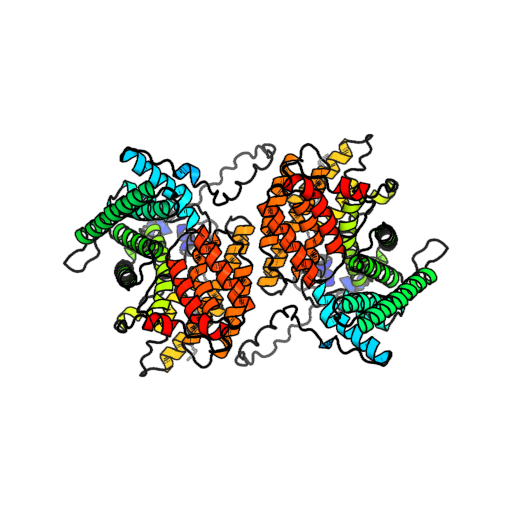5610 N N . MET B 1 252 ? -14.266 -22.844 -8.633 1 90.5 252 MET B N 1
ATOM 5611 C CA . MET B 1 252 ? -14.852 -23.234 -9.914 1 90.5 252 MET B CA 1
ATOM 5612 C C . MET B 1 252 ? -15.711 -24.469 -9.766 1 90.5 252 MET B C 1
ATOM 5614 O O . MET B 1 252 ? -16.531 -24.781 -10.641 1 90.5 252 MET B O 1
ATOM 5618 N N . ALA B 1 253 ? -15.531 -25.109 -8.656 1 83 253 ALA B N 1
ATOM 5619 C CA . ALA B 1 253 ? -16.344 -26.297 -8.391 1 83 253 ALA B CA 1
ATOM 5620 C C . ALA B 1 253 ? -17.828 -25.938 -8.336 1 83 253 ALA B C 1
ATOM 5622 O O . ALA B 1 253 ? -18.688 -26.75 -8.703 1 83 253 ALA B O 1
ATOM 5623 N N . ARG B 1 254 ? -18.125 -24.781 -7.996 1 78.12 254 ARG B N 1
ATOM 5624 C CA . ARG B 1 254 ? -19.5 -24.312 -7.879 1 78.12 254 ARG B CA 1
ATOM 5625 C C . ARG B 1 254 ? -20.141 -24.156 -9.258 1 78.12 254 ARG B C 1
ATOM 5627 O O . ARG B 1 254 ? -21.359 -24.266 -9.391 1 78.12 254 ARG B O 1
ATOM 5634 N N . VAL B 1 255 ? -19.375 -23.938 -10.156 1 83 255 VAL B N 1
ATOM 5635 C CA . VAL B 1 255 ? -19.891 -23.625 -11.484 1 83 255 VAL B CA 1
ATOM 5636 C C . VAL B 1 255 ? -19.844 -24.875 -12.359 1 83 255 VAL B C 1
ATOM 5638 O O . VAL B 1 255 ? -20.672 -25.047 -13.258 1 83 255 VAL B O 1
ATOM 5641 N N . SER B 1 256 ? -18.828 -25.703 -12.047 1 75.19 256 SER B N 1
ATOM 5642 C CA . SER B 1 256 ? -18.641 -26.875 -12.883 1 75.19 256 SER B CA 1
ATOM 5643 C C . SER B 1 256 ? -19.641 -27.969 -12.523 1 75.19 256 SER B C 1
ATOM 5645 O O . SER B 1 256 ? -20.016 -28.109 -11.359 1 75.19 256 SER B O 1
ATOM 5647 N N . HIS B 1 257 ? -20.891 -28.094 -13.141 1 60.78 257 HIS B N 1
ATOM 5648 C CA . HIS B 1 257 ? -21.891 -29.141 -12.953 1 60.78 257 HIS B CA 1
ATOM 5649 C C . HIS B 1 257 ? -21.234 -30.469 -12.625 1 60.78 257 HIS B C 1
ATOM 5651 O O . HIS B 1 257 ? -21.719 -31.531 -13.031 1 60.78 257 HIS B O 1
ATOM 5657 N N . ALA B 1 258 ? -20.062 -30.406 -12.164 1 53.12 258 ALA B N 1
ATOM 5658 C CA . ALA B 1 258 ? -19.453 -31.719 -11.922 1 53.12 258 ALA B CA 1
ATOM 5659 C C . ALA B 1 258 ? -20.109 -32.438 -10.742 1 53.12 258 ALA B C 1
ATOM 5661 O O . ALA B 1 258 ? -20.484 -31.781 -9.758 1 53.12 258 ALA B O 1
ATOM 5662 N N . PRO B 1 259 ? -20.672 -33.625 -10.938 1 48.66 259 PRO B N 1
ATOM 5663 C CA . PRO B 1 259 ? -21.297 -34.406 -9.875 1 48.66 259 PRO B CA 1
ATOM 5664 C C . PRO B 1 259 ? -20.484 -34.406 -8.578 1 48.66 259 PRO B C 1
ATOM 5666 O O . PRO B 1 259 ? -19.266 -34.312 -8.617 1 48.66 259 PRO B O 1
ATOM 5669 N N . PRO B 1 260 ? -21.156 -34.031 -7.492 1 48.19 260 PRO B N 1
ATOM 5670 C CA . PRO B 1 260 ? -20.453 -34.062 -6.199 1 48.19 260 PRO B CA 1
ATOM 5671 C C . PRO B 1 260 ? -19.578 -35.281 -6.02 1 48.19 260 PRO B C 1
ATOM 5673 O O . PRO B 1 260 ? -19.969 -36.406 -6.391 1 48.19 260 PRO B O 1
ATOM 5676 N N . SER B 1 261 ? -18.359 -35.281 -6.242 1 46.84 261 SER B N 1
ATOM 5677 C CA . SER B 1 261 ? -17.516 -36.438 -5.957 1 46.84 261 SER B CA 1
ATOM 5678 C C . SER B 1 261 ? -17.922 -37.125 -4.652 1 46.84 261 SER B C 1
ATOM 5680 O O . SER B 1 261 ? -18.297 -36.438 -3.689 1 46.84 261 SER B O 1
ATOM 5682 N N . PRO B 1 262 ? -18.188 -38.5 -4.57 1 41 262 PRO B N 1
ATOM 5683 C CA . PRO B 1 262 ? -18.562 -39.219 -3.348 1 41 262 PRO B CA 1
ATOM 5684 C C . PRO B 1 262 ? -17.812 -38.719 -2.119 1 41 262 PRO B C 1
ATOM 5686 O O . PRO B 1 262 ? -16.734 -38.094 -2.248 1 41 262 PRO B O 1
ATOM 5689 N N . SER B 1 263 ? -18.406 -38.812 -0.813 1 41.91 263 SER B N 1
ATOM 5690 C CA . SER B 1 263 ? -18.141 -38.5 0.588 1 41.91 263 SER B CA 1
ATOM 5691 C C . SER B 1 263 ? -16.688 -38.781 0.958 1 41.91 263 SER B C 1
ATOM 5693 O O . SER B 1 263 ? -16.25 -38.438 2.062 1 41.91 263 SER B O 1
ATOM 5695 N N . LEU B 1 264 ? -16.125 -39.812 0.476 1 38.03 264 LEU B N 1
ATOM 5696 C CA . LEU B 1 264 ? -14.828 -40.312 0.922 1 38.03 264 LEU B CA 1
ATOM 5697 C C . LEU B 1 264 ? -13.766 -39.219 0.78 1 38.03 264 LEU B C 1
ATOM 5699 O O . LEU B 1 264 ? -12.727 -39.281 1.443 1 38.03 264 LEU B O 1
ATOM 5703 N N . GLU B 1 265 ? -13.938 -38.344 -0.128 1 44.53 265 GLU B N 1
ATOM 5704 C CA . GLU B 1 265 ? -12.922 -37.375 -0.51 1 44.53 265 GLU B CA 1
ATOM 5705 C C . GLU B 1 265 ? -12.852 -36.219 0.497 1 44.53 265 GLU B C 1
ATOM 5707 O O . GLU B 1 265 ? -12 -35.344 0.383 1 44.53 265 GLU B O 1
ATOM 5712 N N . GLN B 1 266 ? -13.859 -36.125 1.231 1 44.88 266 GLN B N 1
ATOM 5713 C CA . GLN B 1 266 ? -14.023 -35.219 2.355 1 44.88 266 GLN B CA 1
ATOM 5714 C C . GLN B 1 266 ? -12.914 -35.375 3.383 1 44.88 266 GLN B C 1
ATOM 5716 O O . GLN B 1 266 ? -12.672 -34.5 4.207 1 44.88 266 GLN B O 1
ATOM 5721 N N . ASP B 1 267 ? -12.578 -36.688 3.602 1 39.66 267 ASP B N 1
ATOM 5722 C CA . ASP B 1 267 ? -11.609 -37 4.648 1 39.66 267 ASP B CA 1
ATOM 5723 C C . ASP B 1 267 ? -10.234 -36.406 4.309 1 39.66 267 ASP B C 1
ATOM 5725 O O . ASP B 1 267 ? -9.211 -36.969 4.684 1 39.66 267 ASP B O 1
ATOM 5729 N N . LEU B 1 268 ? -10.141 -35.844 3.238 1 43 268 LEU B N 1
ATOM 5730 C CA . LEU B 1 268 ? -8.797 -35.312 3.023 1 43 268 LEU B CA 1
ATOM 5731 C C . LEU B 1 268 ? -8.336 -34.5 4.238 1 43 268 LEU B C 1
ATOM 5733 O O . LEU B 1 268 ? -8.984 -33.531 4.633 1 43 268 LEU B O 1
ATOM 5737 N N . ALA B 1 269 ? -7.789 -35.219 5.191 1 43.38 269 ALA B N 1
ATOM 5738 C CA . ALA B 1 269 ? -6.988 -34.688 6.301 1 43.38 269 ALA B CA 1
ATOM 5739 C C . ALA B 1 269 ? -6.395 -33.344 5.953 1 43.38 269 ALA B C 1
ATOM 5741 O O . ALA B 1 269 ? -6.09 -33.062 4.793 1 43.38 269 ALA B O 1
ATOM 5742 N N . PRO B 1 270 ? -6.641 -32.406 6.766 1 47.53 270 PRO B N 1
ATOM 5743 C CA . PRO B 1 270 ? -5.93 -31.125 6.672 1 47.53 270 PRO B CA 1
ATOM 5744 C C . PRO B 1 270 ? -4.523 -31.281 6.094 1 47.53 270 PRO B C 1
ATOM 5746 O O . PRO B 1 270 ? -3.695 -32 6.652 1 47.53 270 PRO B O 1
ATOM 5749 N N . LEU B 1 271 ? -4.363 -31.547 4.855 1 45.41 271 LEU B N 1
ATOM 5750 C CA . LEU B 1 271 ? -3.043 -31.562 4.234 1 45.41 271 LEU B CA 1
ATOM 5751 C C . LEU B 1 271 ? -2.1 -30.594 4.93 1 45.41 271 LEU B C 1
ATOM 5753 O O . LEU B 1 271 ? -0.964 -30.391 4.492 1 45.41 271 LEU B O 1
ATOM 5757 N N . SER B 1 272 ? -2.596 -29.547 5.602 1 47.56 272 SER B N 1
ATOM 5758 C CA . SER B 1 272 ? -1.643 -28.469 5.789 1 47.56 272 SER B CA 1
ATOM 5759 C C . SER B 1 272 ? -0.515 -28.875 6.73 1 47.56 272 SER B C 1
ATOM 5761 O O . SER B 1 272 ? -0.723 -29 7.938 1 47.56 272 SER B O 1
ATOM 5763 N N . ALA B 1 273 ? 0.304 -29.812 6.371 1 46 273 ALA B N 1
ATOM 5764 C CA . ALA B 1 273 ? 1.565 -29.781 7.105 1 46 273 ALA B CA 1
ATOM 5765 C C . ALA B 1 273 ? 1.986 -28.359 7.43 1 46 273 ALA B C 1
ATOM 5767 O O . ALA B 1 273 ? 1.84 -27.453 6.594 1 46 273 ALA B O 1
ATOM 5768 N N . PRO B 1 274 ? 2.004 -28.062 8.711 1 50.56 274 PRO B N 1
ATOM 5769 C CA . PRO B 1 274 ? 2.525 -26.734 9.039 1 50.56 274 PRO B CA 1
ATOM 5770 C C . PRO B 1 274 ? 3.717 -26.328 8.172 1 50.56 274 PRO B C 1
ATOM 5772 O O . PRO B 1 274 ? 4.648 -27.125 8 1 50.56 274 PRO B O 1
ATOM 5775 N N . LEU B 1 275 ? 3.463 -25.625 7.102 1 55.03 275 LEU B N 1
ATOM 5776 C CA . LEU B 1 275 ? 4.609 -25.031 6.426 1 55.03 275 LEU B CA 1
ATOM 5777 C C . LEU B 1 275 ? 5.734 -24.734 7.418 1 55.03 275 LEU B C 1
ATOM 5779 O O . LEU B 1 275 ? 5.477 -24.469 8.594 1 55.03 275 LEU B O 1
ATOM 5783 N N . MET B 1 276 ? 6.875 -25.266 7.082 1 57.16 276 MET B N 1
ATOM 5784 C CA . MET B 1 276 ? 8.039 -24.781 7.82 1 57.16 276 MET B CA 1
ATOM 5785 C C . MET B 1 276 ? 7.902 -23.297 8.148 1 57.16 276 MET B C 1
ATOM 5787 O O . MET B 1 276 ? 7.602 -22.5 7.266 1 57.16 276 MET B O 1
ATOM 5791 N N . PRO B 1 277 ? 7.734 -22.969 9.398 1 59.84 277 PRO B N 1
ATOM 5792 C CA . PRO B 1 277 ? 7.691 -21.578 9.844 1 59.84 277 PRO B CA 1
ATOM 5793 C C . PRO B 1 277 ? 8.75 -20.703 9.18 1 59.84 277 PRO B C 1
ATOM 5795 O O . PRO B 1 277 ? 9.859 -21.188 8.906 1 59.84 277 PRO B O 1
ATOM 5798 N N . GLY B 1 278 ? 8.297 -19.609 8.57 1 64 278 GLY B N 1
ATOM 5799 C CA . GLY B 1 278 ? 9.273 -18.609 8.188 1 64 278 GLY B CA 1
ATOM 5800 C C . GLY B 1 278 ? 9.539 -18.578 6.691 1 64 278 GLY B C 1
ATOM 5801 O O . GLY B 1 278 ? 10.516 -17.969 6.242 1 64 278 GLY B O 1
ATOM 5802 N N . THR B 1 279 ? 8.719 -19.297 5.914 1 79.5 279 THR B N 1
ATOM 5803 C CA . THR B 1 279 ? 9.031 -19.297 4.492 1 79.5 279 THR B CA 1
ATOM 5804 C C . THR B 1 279 ? 7.934 -18.594 3.699 1 79.5 279 THR B C 1
ATOM 5806 O O . THR B 1 279 ? 6.75 -18.734 4 1 79.5 279 THR B O 1
ATOM 5809 N N . ILE B 1 280 ? 8.375 -17.766 2.764 1 90.75 280 ILE B N 1
ATOM 5810 C CA . ILE B 1 280 ? 7.457 -17.125 1.825 1 90.75 280 ILE B CA 1
ATOM 5811 C C . ILE B 1 280 ? 7.27 -18.016 0.598 1 90.75 280 ILE B C 1
ATOM 5813 O O . ILE B 1 280 ? 8.234 -18.328 -0.102 1 90.75 280 ILE B O 1
ATOM 5817 N N . ASP B 1 281 ? 6.082 -18.531 0.471 1 92.94 281 ASP B N 1
ATOM 5818 C CA . ASP B 1 281 ? 5.777 -19.328 -0.715 1 92.94 281 ASP B CA 1
ATOM 5819 C C . ASP B 1 281 ? 5.816 -18.469 -1.977 1 92.94 281 ASP B C 1
ATOM 5821 O O . ASP B 1 281 ? 5.328 -17.344 -1.978 1 92.94 281 ASP B O 1
ATOM 5825 N N . PRO B 1 282 ? 6.34 -18.953 -3.055 1 94.12 282 PRO B N 1
ATOM 5826 C CA . PRO B 1 282 ? 6.457 -18.125 -4.258 1 94.12 282 PRO B CA 1
ATOM 5827 C C . PRO B 1 282 ? 5.102 -17.75 -4.844 1 94.12 282 PRO B C 1
ATOM 5829 O O . PRO B 1 282 ? 4.965 -16.656 -5.422 1 94.12 282 PRO B O 1
ATOM 5832 N N . LEU B 1 283 ? 4.117 -18.578 -4.715 1 95.12 283 LEU B N 1
ATOM 5833 C CA . LEU B 1 283 ? 2.822 -18.312 -5.336 1 95.12 283 LEU B CA 1
ATOM 5834 C C . LEU B 1 283 ? 1.852 -17.703 -4.324 1 95.12 283 LEU B C 1
ATOM 5836 O O . LEU B 1 283 ? 1.166 -16.719 -4.621 1 95.12 283 LEU B O 1
ATOM 5840 N N . MET B 1 284 ? 1.892 -18.219 -3.119 1 94.5 284 MET B N 1
ATOM 5841 C CA . MET B 1 284 ? 0.879 -17.859 -2.129 1 94.5 284 MET B CA 1
ATOM 5842 C C . MET B 1 284 ? 1.411 -16.812 -1.156 1 94.5 284 MET B C 1
ATOM 5844 O O . MET B 1 284 ? 0.646 -16.234 -0.385 1 94.5 284 MET B O 1
ATOM 5848 N N . GLY B 1 285 ? 2.637 -16.562 -1.235 1 94 285 GLY B N 1
ATOM 5849 C CA . GLY B 1 285 ? 3.213 -15.68 -0.239 1 94 285 GLY B CA 1
ATOM 5850 C C . GLY B 1 285 ? 3.088 -16.203 1.177 1 94 285 GLY B C 1
ATOM 5851 O O . GLY B 1 285 ? 3.535 -17.328 1.471 1 94 285 GLY B O 1
ATOM 5852 N N . ILE B 1 286 ? 2.389 -15.477 1.989 1 93.25 286 ILE B N 1
ATOM 5853 C CA . ILE B 1 286 ? 2.242 -15.875 3.383 1 93.25 286 ILE B CA 1
ATOM 5854 C C . ILE B 1 286 ? 0.834 -16.422 3.617 1 93.25 286 ILE B C 1
ATOM 5856 O O . ILE B 1 286 ? 0.394 -16.547 4.762 1 93.25 286 ILE B O 1
ATOM 5860 N N . ASN B 1 287 ? 0.139 -16.766 2.535 1 92.94 287 ASN B N 1
ATOM 5861 C CA . ASN B 1 287 ? -1.271 -17.141 2.598 1 92.94 287 ASN B CA 1
ATOM 5862 C C . ASN B 1 287 ? -1.457 -18.656 2.6 1 92.94 287 ASN B C 1
ATOM 5864 O O . ASN B 1 287 ? -2.545 -19.156 2.305 1 92.94 287 ASN B O 1
ATOM 5868 N N . TYR B 1 288 ? -0.535 -19.422 2.887 1 89 288 TYR B N 1
ATOM 5869 C CA . TYR B 1 288 ? -0.634 -20.859 2.707 1 89 288 TYR B CA 1
ATOM 5870 C C . TYR B 1 288 ? -1.776 -21.438 3.535 1 89 288 TYR B C 1
ATOM 5872 O O . TYR B 1 288 ? -2.6 -22.203 3.023 1 89 288 TYR B O 1
ATOM 5880 N N . GLN B 1 289 ? -1.881 -21.094 4.746 1 89.25 289 GLN B N 1
ATOM 5881 C CA . GLN B 1 289 ? -2.943 -21.609 5.602 1 89.25 289 GLN B CA 1
ATOM 5882 C C . GLN B 1 289 ? -4.312 -21.125 5.137 1 89.25 289 GLN B C 1
ATOM 5884 O O . GLN B 1 289 ? -5.297 -21.859 5.203 1 89.25 289 GLN B O 1
ATOM 5889 N N . LEU B 1 290 ? -4.285 -19.938 4.719 1 94.25 290 LEU B N 1
ATOM 5890 C CA . LEU B 1 290 ? -5.539 -19.391 4.227 1 94.25 290 LEU B CA 1
ATOM 5891 C C . LEU B 1 290 ? -6 -20.109 2.967 1 94.25 290 LEU B C 1
ATOM 5893 O O . LEU B 1 290 ? -7.191 -20.391 2.807 1 94.25 290 LEU B O 1
ATOM 5897 N N . CYS B 1 291 ? -5.102 -20.422 2.045 1 94.38 291 CYS B N 1
ATOM 5898 C CA . CYS B 1 291 ? -5.441 -21.141 0.823 1 94.38 291 CYS B CA 1
ATOM 5899 C C . CYS B 1 291 ? -5.965 -22.547 1.142 1 94.38 291 CYS B C 1
ATOM 5901 O O . CYS B 1 291 ? -6.832 -23.062 0.435 1 94.38 291 CYS B O 1
ATOM 5903 N N . ASP B 1 292 ? -5.465 -23.047 2.193 1 92.31 292 ASP B N 1
ATOM 5904 C CA . ASP B 1 292 ? -5.988 -24.328 2.65 1 92.31 292 ASP B CA 1
ATOM 5905 C C . ASP B 1 292 ? -7.441 -24.203 3.105 1 92.31 292 ASP B C 1
ATOM 5907 O O . ASP B 1 292 ? -8.281 -25.047 2.781 1 92.31 292 ASP B O 1
ATOM 5911 N N . LEU B 1 293 ? -7.707 -23.219 3.848 1 93.88 293 LEU B N 1
ATOM 5912 C CA . LEU B 1 293 ? -9.078 -22.969 4.285 1 93.88 293 LEU B CA 1
ATOM 5913 C C . LEU B 1 293 ? -9.992 -22.719 3.09 1 93.88 293 LEU B C 1
ATOM 5915 O O . LEU B 1 293 ? -11.117 -23.219 3.051 1 93.88 293 LEU B O 1
ATOM 5919 N N . ILE B 1 294 ? -9.508 -21.984 2.125 1 94.88 294 ILE B N 1
ATOM 5920 C CA . ILE B 1 294 ? -10.266 -21.688 0.916 1 94.88 294 ILE B CA 1
ATOM 5921 C C . ILE B 1 294 ? -10.633 -23 0.207 1 94.88 294 ILE B C 1
ATOM 5923 O O . ILE B 1 294 ? -11.766 -23.172 -0.245 1 94.88 294 ILE B O 1
ATOM 5927 N N . SER B 1 295 ? -9.703 -23.875 0.115 1 92 295 SER B N 1
ATOM 5928 C CA . SER B 1 295 ? -9.914 -25.156 -0.571 1 92 295 SER B CA 1
ATOM 5929 C C . SER B 1 295 ? -11.031 -25.953 0.085 1 92 295 SER B C 1
ATOM 5931 O O . SER B 1 295 ? -11.688 -26.766 -0.572 1 92 295 SER B O 1
ATOM 5933 N N . ARG B 1 296 ? -11.312 -25.688 1.296 1 89.62 296 ARG B N 1
ATOM 5934 C CA . ARG B 1 296 ? -12.297 -26.453 2.047 1 89.62 296 ARG B CA 1
ATOM 5935 C C . ARG B 1 296 ? -13.695 -25.875 1.866 1 89.62 296 ARG B C 1
ATOM 5937 O O . ARG B 1 296 ? -14.688 -26.516 2.203 1 89.62 296 ARG B O 1
ATOM 5944 N N . ILE B 1 297 ? -13.766 -24.719 1.356 1 91.25 297 ILE B N 1
ATOM 5945 C CA . ILE B 1 297 ? -15.055 -24.047 1.219 1 91.25 297 ILE B CA 1
ATOM 5946 C C . ILE B 1 297 ? -15.953 -24.844 0.279 1 91.25 297 ILE B C 1
ATOM 5948 O O . ILE B 1 297 ? -17.172 -24.875 0.45 1 91.25 297 ILE B O 1
ATOM 5952 N N . GLN B 1 298 ? -15.398 -25.516 -0.699 1 85.75 298 GLN B N 1
ATOM 5953 C CA . GLN B 1 298 ? -16.172 -26.266 -1.683 1 85.75 298 GLN B CA 1
ATOM 5954 C C . GLN B 1 298 ? -17 -27.359 -1.014 1 85.75 298 GLN B C 1
ATOM 5956 O O . GLN B 1 298 ? -18 -27.812 -1.567 1 85.75 298 GLN B O 1
ATOM 5961 N N . TYR B 1 299 ? -16.625 -27.719 0.204 1 79.75 299 TYR B N 1
ATOM 5962 C CA . TYR B 1 299 ? -17.297 -28.828 0.866 1 79.75 299 TYR B CA 1
ATOM 5963 C C . TYR B 1 299 ? -18.422 -28.344 1.76 1 79.75 299 TYR B C 1
ATOM 5965 O O . TYR B 1 299 ? -19.156 -29.141 2.342 1 79.75 299 TYR B O 1
ATOM 5973 N N . VAL B 1 300 ? -18.594 -27.062 1.968 1 79.94 300 VAL B N 1
ATOM 5974 C CA . VAL B 1 300 ? -19.703 -26.5 2.746 1 79.94 300 VAL B CA 1
ATOM 5975 C C . VAL B 1 300 ? -21.016 -26.688 1.992 1 79.94 300 VAL B C 1
ATOM 5977 O O . VAL B 1 300 ? -22.062 -26.906 2.602 1 79.94 300 VAL B O 1
ATOM 5980 N N . THR B 1 301 ? -21.188 -26.469 0.734 1 63.69 301 THR B N 1
ATOM 5981 C CA . THR B 1 301 ? -22.406 -26.5 -0.067 1 63.69 301 THR B CA 1
ATOM 5982 C C . THR B 1 301 ? -22.875 -27.938 -0.267 1 63.69 301 THR B C 1
ATOM 5984 O O . THR B 1 301 ? -24.062 -28.188 -0.52 1 63.69 301 THR B O 1
ATOM 5987 N N . SER B 1 302 ? -21.875 -28.844 -0.395 1 55 302 SER B N 1
ATOM 5988 C CA . SER B 1 302 ? -22.297 -30.188 -0.771 1 55 302 SER B CA 1
ATOM 5989 C C . SER B 1 302 ? -23.109 -30.844 0.335 1 55 302 SER B C 1
ATOM 5991 O O . SER B 1 302 ? -23.406 -32.031 0.271 1 55 302 SER B O 1
ATOM 5993 N N . SER B 1 303 ? -23.297 -30.031 1.415 1 49.56 303 SER B N 1
ATOM 5994 C CA . SER B 1 303 ? -23.859 -30.672 2.607 1 49.56 303 SER B CA 1
ATOM 5995 C C . SER B 1 303 ? -25.234 -31.266 2.334 1 49.56 303 SER B C 1
ATOM 5997 O O . SER B 1 303 ? -26.062 -30.641 1.664 1 49.56 303 SER B O 1
ATOM 5999 N N . ASN B 1 304 ? -25.266 -32.438 2.432 1 54.22 304 ASN B N 1
ATOM 6000 C CA . ASN B 1 304 ? -26.359 -33.406 2.467 1 54.22 304 ASN B CA 1
ATOM 6001 C C . ASN B 1 304 ? -27.578 -32.844 3.197 1 54.22 304 ASN B C 1
ATOM 6003 O O . ASN B 1 304 ? -27.516 -32.562 4.398 1 54.22 304 ASN B O 1
ATOM 6007 N N . PRO B 1 305 ? -28.516 -32.312 2.34 1 59.03 305 PRO B N 1
ATOM 6008 C CA . PRO B 1 305 ? -29.766 -31.906 2.982 1 59.03 305 PRO B CA 1
ATOM 6009 C C . PRO B 1 305 ? -30.109 -32.75 4.203 1 59.03 305 PRO B C 1
ATOM 6011 O O . PRO B 1 305 ? -30.922 -32.344 5.031 1 59.03 305 PRO B O 1
ATOM 6014 N N . ALA B 1 306 ? -29.406 -33.906 4.27 1 60.75 306 ALA B N 1
ATOM 6015 C CA . ALA B 1 306 ? -29.766 -34.812 5.344 1 60.75 306 ALA B CA 1
ATOM 6016 C C . ALA B 1 306 ? -29.156 -34.375 6.672 1 60.75 306 ALA B C 1
ATOM 6018 O O . ALA B 1 306 ? -29.672 -34.719 7.738 1 60.75 306 ALA B O 1
ATOM 6019 N N . PHE B 1 307 ? -27.984 -33.594 6.57 1 70.38 307 PHE B N 1
ATOM 6020 C CA . PHE B 1 307 ? -27.359 -33.219 7.832 1 70.38 307 PHE B CA 1
ATOM 6021 C C . PHE B 1 307 ? -27.047 -31.719 7.867 1 70.38 307 PHE B C 1
ATOM 6023 O O . PHE B 1 307 ? -25.875 -31.328 7.855 1 70.38 307 PHE B O 1
ATOM 6030 N N . PRO B 1 308 ? -28.016 -30.938 7.914 1 74.25 308 PRO B N 1
ATOM 6031 C CA . PRO B 1 308 ? -27.859 -29.469 7.891 1 74.25 308 PRO B CA 1
ATOM 6032 C C . PRO B 1 308 ? -26.969 -28.953 9.016 1 74.25 308 PRO B C 1
ATOM 6034 O O . PRO B 1 308 ? -26.266 -27.969 8.844 1 74.25 308 PRO B O 1
ATOM 6037 N N . HIS B 1 309 ? -26.938 -29.75 10.047 1 77.69 309 HIS B N 1
ATOM 6038 C CA . HIS B 1 309 ? -26.172 -29.312 11.203 1 77.69 309 HIS B CA 1
ATOM 6039 C C . HIS B 1 309 ? -24.672 -29.422 10.938 1 77.69 309 HIS B C 1
ATOM 6041 O O . HIS B 1 309 ? -23.891 -28.594 11.398 1 77.69 309 HIS B O 1
ATOM 6047 N N . VAL B 1 310 ? -24.328 -30.406 10.164 1 76.69 310 VAL B N 1
ATOM 6048 C CA . VAL B 1 310 ? -22.922 -30.609 9.859 1 76.69 310 VAL B CA 1
ATOM 6049 C C . VAL B 1 310 ? -22.422 -29.531 8.906 1 76.69 310 VAL B C 1
ATOM 6051 O O . VAL B 1 310 ? -21.312 -29.016 9.047 1 76.69 310 VAL B O 1
ATOM 6054 N N . THR B 1 311 ? -23.297 -29.141 8.062 1 79.88 311 THR B N 1
ATOM 6055 C CA . THR B 1 311 ? -22.953 -28.109 7.098 1 79.88 311 THR B CA 1
ATOM 6056 C C . THR B 1 311 ? -22.766 -26.766 7.801 1 79.88 311 THR B C 1
ATOM 6058 O O . THR B 1 311 ? -21.812 -26.031 7.512 1 79.88 311 THR B O 1
ATOM 6061 N N . GLU B 1 312 ? -23.625 -26.562 8.727 1 85.31 312 GLU B N 1
ATOM 6062 C CA . GLU B 1 312 ? -23.547 -25.328 9.477 1 85.31 312 GLU B CA 1
ATOM 6063 C C . GLU B 1 312 ? -22.297 -25.297 10.352 1 85.31 312 GLU B C 1
ATOM 6065 O O . GLU B 1 312 ? -21.656 -24.25 10.492 1 85.31 312 GLU B O 1
ATOM 6070 N N . ALA B 1 313 ? -22.016 -26.422 10.859 1 86.5 313 ALA B N 1
ATOM 6071 C CA . ALA B 1 313 ? -20.812 -26.516 11.695 1 86.5 313 ALA B CA 1
ATOM 6072 C C . ALA B 1 313 ? -19.547 -26.297 10.875 1 86.5 313 ALA B C 1
ATOM 6074 O O . ALA B 1 313 ? -18.625 -25.609 11.32 1 86.5 313 ALA B O 1
ATOM 6075 N N . SER B 1 314 ? -19.516 -26.906 9.688 1 87.31 314 SER B N 1
ATOM 6076 C CA . SER B 1 314 ? -18.359 -26.719 8.805 1 87.31 314 SER B CA 1
ATOM 6077 C C . SER B 1 314 ? -18.219 -25.266 8.367 1 87.31 314 SER B C 1
ATOM 6079 O O . SER B 1 314 ? -17.109 -24.734 8.336 1 87.31 314 SER B O 1
ATOM 6081 N N . PHE B 1 315 ? -19.344 -24.641 8.07 1 92.38 315 PHE B N 1
ATOM 6082 C CA . PHE B 1 315 ? -19.359 -23.234 7.699 1 92.38 315 PHE B CA 1
ATOM 6083 C C . PHE B 1 315 ? -18.766 -22.375 8.812 1 92.38 315 PHE B C 1
ATOM 6085 O O . PHE B 1 315 ? -17.859 -21.578 8.578 1 92.38 315 PHE B O 1
ATOM 6092 N N . ASN B 1 316 ? -19.266 -22.625 10.008 1 93.38 316 ASN B N 1
ATOM 6093 C CA . ASN B 1 316 ? -18.828 -21.828 11.156 1 93.38 316 ASN B CA 1
ATOM 6094 C C . ASN B 1 316 ? -17.344 -22.062 11.453 1 93.38 316 ASN B C 1
ATOM 6096 O O . ASN B 1 316 ? -16.625 -21.125 11.812 1 93.38 316 ASN B O 1
ATOM 6100 N N . ALA B 1 317 ? -16.953 -23.281 11.281 1 93.19 317 ALA B N 1
ATOM 6101 C CA . ALA B 1 317 ? -15.555 -23.609 11.523 1 93.19 317 ALA B CA 1
ATOM 6102 C C . ALA B 1 317 ? -14.641 -22.906 10.539 1 93.19 317 ALA B C 1
ATOM 6104 O O . ALA B 1 317 ? -13.609 -22.359 10.922 1 93.19 317 ALA B O 1
ATOM 6105 N N . ILE B 1 318 ? -15 -22.906 9.289 1 94.88 318 ILE B N 1
ATOM 6106 C CA . ILE B 1 318 ? -14.188 -22.266 8.258 1 94.88 318 ILE B CA 1
ATOM 6107 C C . ILE B 1 318 ? -14.211 -20.75 8.445 1 94.88 318 ILE B C 1
ATOM 6109 O O . ILE B 1 318 ? -13.18 -20.094 8.328 1 94.88 318 ILE B O 1
ATOM 6113 N N . GLU B 1 319 ? -15.398 -20.172 8.758 1 96.38 319 GLU B N 1
ATOM 6114 C CA . GLU B 1 319 ? -15.508 -18.734 8.984 1 96.38 319 GLU B CA 1
ATOM 6115 C C . GLU B 1 319 ? -14.602 -18.297 10.133 1 96.38 319 GLU B C 1
ATOM 6117 O O . GLU B 1 319 ? -13.852 -17.328 9.992 1 96.38 319 GLU B O 1
ATOM 6122 N N . THR B 1 320 ? -14.711 -19.062 11.203 1 96.38 320 THR B N 1
ATOM 6123 C CA . THR B 1 320 ? -13.883 -18.75 12.359 1 96.38 320 THR B CA 1
ATOM 6124 C C . THR B 1 320 ? -12.398 -18.906 12.031 1 96.38 320 THR B C 1
ATOM 6126 O O . THR B 1 320 ? -11.578 -18.109 12.469 1 96.38 320 THR B O 1
ATOM 6129 N N . GLY B 1 321 ? -12.086 -19.953 11.266 1 96.06 321 GLY B N 1
ATOM 6130 C CA . GLY B 1 321 ? -10.719 -20.156 10.82 1 96.06 321 GLY B CA 1
ATOM 6131 C C . GLY B 1 321 ? -10.18 -18.984 10.008 1 96.06 321 GLY B C 1
ATOM 6132 O O . GLY B 1 321 ? -9.047 -18.562 10.211 1 96.06 321 GLY B O 1
ATOM 6133 N N . ILE B 1 322 ? -10.984 -18.422 9.094 1 97.25 322 ILE B N 1
ATOM 6134 C CA . ILE B 1 322 ? -10.578 -17.328 8.227 1 97.25 322 ILE B CA 1
ATOM 6135 C C . ILE B 1 322 ? -10.477 -16.031 9.047 1 97.25 322 ILE B C 1
ATOM 6137 O O . ILE B 1 322 ? -9.5 -15.297 8.938 1 97.25 322 ILE B O 1
ATOM 6141 N N . GLN B 1 323 ? -11.438 -15.766 9.891 1 96.31 323 GLN B N 1
ATOM 6142 C CA . GLN B 1 323 ? -11.5 -14.523 10.664 1 96.31 323 GLN B CA 1
ATOM 6143 C C . GLN B 1 323 ? -10.367 -14.453 11.68 1 96.31 323 GLN B C 1
ATOM 6145 O O . GLN B 1 323 ? -9.805 -13.375 11.914 1 96.31 323 GLN B O 1
ATOM 6150 N N . ASN B 1 324 ? -10 -15.602 12.211 1 94.62 324 ASN B N 1
ATOM 6151 C CA . ASN B 1 324 ? -9 -15.609 13.273 1 94.62 324 ASN B CA 1
ATOM 6152 C C . ASN B 1 324 ? -7.625 -16 12.742 1 94.62 324 ASN B C 1
ATOM 6154 O O . ASN B 1 324 ? -6.68 -16.156 13.516 1 94.62 324 ASN B O 1
ATOM 6158 N N . TRP B 1 325 ? -7.539 -16.172 11.5 1 94.25 325 TRP B N 1
ATOM 6159 C CA . TRP B 1 325 ? -6.262 -16.531 10.898 1 94.25 325 TRP B CA 1
ATOM 6160 C C . TRP B 1 325 ? -5.227 -15.438 11.102 1 94.25 325 TRP B C 1
ATOM 6162 O O . TRP B 1 325 ? -5.527 -14.25 10.953 1 94.25 325 TRP B O 1
ATOM 6172 N N . THR B 1 326 ? -4.027 -15.797 11.531 1 91.25 326 THR B N 1
ATOM 6173 C CA . THR B 1 326 ? -2.898 -14.883 11.672 1 91.25 326 THR B CA 1
ATOM 6174 C C . THR B 1 326 ? -1.707 -15.359 10.852 1 91.25 326 THR B C 1
ATOM 6176 O O . THR B 1 326 ? -1.644 -16.516 10.453 1 91.25 326 THR B O 1
ATOM 6179 N N . TYR B 1 327 ? -0.896 -14.531 10.461 1 88.75 327 TYR B N 1
ATOM 6180 C CA . TYR B 1 327 ? 0.296 -14.859 9.688 1 88.75 327 TYR B CA 1
ATOM 6181 C C . TYR B 1 327 ? 1.549 -14.305 10.352 1 88.75 327 TYR B C 1
ATOM 6183 O O . TYR B 1 327 ? 1.465 -13.422 11.211 1 88.75 327 TYR B O 1
ATOM 6191 N N . ASP B 1 328 ? 2.65 -14.93 9.945 1 85.12 328 ASP B N 1
ATOM 6192 C CA . ASP B 1 328 ? 3.945 -14.438 10.406 1 85.12 328 ASP B CA 1
ATOM 6193 C C . ASP B 1 328 ? 4.23 -13.039 9.859 1 85.12 328 ASP B C 1
ATOM 6195 O O . ASP B 1 328 ? 3.861 -12.727 8.727 1 85.12 328 ASP B O 1
ATOM 6199 N N . ASN B 1 329 ? 4.926 -12.281 10.695 1 87.25 329 ASN B N 1
ATOM 6200 C CA . ASN B 1 329 ? 5.309 -10.938 10.281 1 87.25 329 ASN B CA 1
ATOM 6201 C C . ASN B 1 329 ? 6.301 -10.977 9.117 1 87.25 329 ASN B C 1
ATOM 6203 O O . ASN B 1 329 ? 7.445 -11.398 9.289 1 87.25 329 ASN B O 1
ATOM 6207 N N . PRO B 1 330 ? 5.875 -10.492 7.973 1 89.44 330 PRO B N 1
ATOM 6208 C CA . PRO B 1 330 ? 6.758 -10.562 6.809 1 89.44 330 PRO B CA 1
ATOM 6209 C C . PRO B 1 330 ? 8.023 -9.727 6.973 1 89.44 330 PRO B C 1
ATOM 6211 O O . PRO B 1 330 ? 9.031 -9.992 6.312 1 89.44 330 PRO B O 1
ATOM 6214 N N . PHE B 1 331 ? 7.996 -8.742 7.82 1 88.69 331 PHE B N 1
ATOM 6215 C CA . PHE B 1 331 ? 9.164 -7.898 8.039 1 88.69 331 PHE B CA 1
ATOM 6216 C C . PHE B 1 331 ? 10.305 -8.695 8.656 1 88.69 331 PHE B C 1
ATOM 6218 O O . PHE B 1 331 ? 11.461 -8.281 8.594 1 88.69 331 PHE B O 1
ATOM 6225 N N . ALA B 1 332 ? 9.992 -9.82 9.195 1 86.38 332 ALA B N 1
ATOM 6226 C CA . ALA B 1 332 ? 10.984 -10.656 9.867 1 86.38 332 ALA B CA 1
ATOM 6227 C C . ALA B 1 332 ? 11.445 -11.789 8.961 1 86.38 332 ALA B C 1
ATOM 6229 O O . ALA B 1 332 ? 12.266 -12.617 9.359 1 86.38 332 ALA B O 1
ATOM 6230 N N . LEU B 1 333 ? 10.984 -11.867 7.746 1 86.38 333 LEU B N 1
ATOM 6231 C CA . LEU B 1 333 ? 11.25 -13 6.867 1 86.38 333 LEU B CA 1
ATOM 6232 C C . LEU B 1 333 ? 12.352 -12.672 5.867 1 86.38 333 LEU B C 1
ATOM 6234 O O . LEU B 1 333 ? 12.539 -13.391 4.883 1 86.38 333 LEU B O 1
ATOM 6238 N N . GLY B 1 334 ? 13.008 -11.523 6.066 1 84.88 334 GLY B N 1
ATOM 6239 C CA . GLY B 1 334 ? 14.195 -11.211 5.289 1 84.88 334 GLY B CA 1
ATOM 6240 C C . GLY B 1 334 ? 13.875 -10.562 3.953 1 84.88 334 GLY B C 1
ATOM 6241 O O . GLY B 1 334 ? 14.711 -10.555 3.047 1 84.88 334 GLY B O 1
ATOM 6242 N N . VAL B 1 335 ? 12.711 -10.117 3.762 1 90.56 335 VAL B N 1
ATOM 6243 C CA . VAL B 1 335 ? 12.352 -9.445 2.521 1 90.56 335 VAL B CA 1
ATOM 6244 C C . VAL B 1 335 ? 12.398 -7.93 2.729 1 90.56 335 VAL B C 1
ATOM 6246 O O . VAL B 1 335 ? 12.359 -7.449 3.865 1 90.56 335 VAL B O 1
ATOM 6249 N N . GLU B 1 336 ? 12.539 -7.215 1.596 1 92.69 336 GLU B N 1
ATOM 6250 C CA . GLU B 1 336 ? 12.523 -5.758 1.661 1 92.69 336 GLU B CA 1
ATOM 6251 C C . GLU B 1 336 ? 11.18 -5.242 2.162 1 92.69 336 GLU B C 1
ATOM 6253 O O . GLU B 1 336 ? 10.156 -5.918 2.014 1 92.69 336 GLU B O 1
ATOM 6258 N N . ILE B 1 337 ? 11.141 -4.051 2.662 1 93.81 337 ILE B N 1
ATOM 6259 C CA . ILE B 1 337 ? 9.961 -3.465 3.293 1 93.81 337 ILE B CA 1
ATOM 6260 C C . ILE B 1 337 ? 8.828 -3.357 2.273 1 93.81 337 ILE B C 1
ATOM 6262 O O . ILE B 1 337 ? 7.691 -3.732 2.561 1 93.81 337 ILE B O 1
ATOM 6266 N N . PRO B 1 338 ? 9.102 -2.877 1.032 1 95.25 338 PRO B N 1
ATOM 6267 C CA . PRO B 1 338 ? 8.008 -2.791 0.064 1 95.25 338 PRO B CA 1
ATOM 6268 C C . PRO B 1 338 ? 7.352 -4.145 -0.208 1 95.25 338 PRO B C 1
ATOM 6270 O O . PRO B 1 338 ? 6.125 -4.23 -0.313 1 95.25 338 PRO B O 1
ATOM 6273 N N . ILE B 1 339 ? 8.156 -5.184 -0.275 1 95.38 339 ILE B N 1
ATOM 6274 C CA . ILE B 1 339 ? 7.629 -6.523 -0.524 1 95.38 339 ILE B CA 1
ATOM 6275 C C . ILE B 1 339 ? 6.801 -6.984 0.672 1 95.38 339 ILE B C 1
ATOM 6277 O O . ILE B 1 339 ? 5.727 -7.566 0.503 1 95.38 339 ILE B O 1
ATOM 6281 N N . ALA B 1 340 ? 7.316 -6.727 1.855 1 95.5 340 ALA B N 1
ATOM 6282 C CA . ALA B 1 340 ? 6.59 -7.09 3.07 1 95.5 340 ALA B CA 1
ATOM 6283 C C . ALA B 1 340 ? 5.223 -6.418 3.115 1 95.5 340 ALA B C 1
ATOM 6285 O O . ALA B 1 340 ? 4.223 -7.055 3.451 1 95.5 340 ALA B O 1
ATOM 6286 N N . LEU B 1 341 ? 5.168 -5.152 2.777 1 96.88 341 LEU B N 1
ATOM 6287 C CA . LEU B 1 341 ? 3.908 -4.414 2.752 1 96.88 341 LEU B CA 1
ATOM 6288 C C . LEU B 1 341 ? 2.939 -5.031 1.749 1 96.88 341 LEU B C 1
ATOM 6290 O O . LEU B 1 341 ? 1.759 -5.215 2.053 1 96.88 341 LEU B O 1
ATOM 6294 N N . ASP B 1 342 ? 3.447 -5.371 0.627 1 97.81 342 ASP B N 1
ATOM 6295 C CA . ASP B 1 342 ? 2.613 -5.945 -0.424 1 97.81 342 ASP B CA 1
ATOM 6296 C C . ASP B 1 342 ? 2.076 -7.312 -0.008 1 97.81 342 ASP B C 1
ATOM 6298 O O . ASP B 1 342 ? 0.932 -7.656 -0.317 1 97.81 342 ASP B O 1
ATOM 6302 N N . LEU B 1 343 ? 2.941 -8.07 0.658 1 97.25 343 LEU B N 1
ATOM 6303 C CA . LEU B 1 343 ? 2.527 -9.398 1.103 1 97.25 343 LEU B CA 1
ATOM 6304 C C . LEU B 1 343 ? 1.39 -9.305 2.113 1 97.25 343 LEU B C 1
ATOM 6306 O O . LEU B 1 343 ? 0.458 -10.109 2.086 1 97.25 343 LEU B O 1
ATOM 6310 N N . ILE B 1 344 ? 1.432 -8.328 2.98 1 97.44 344 ILE B N 1
ATOM 6311 C CA . ILE B 1 344 ? 0.375 -8.141 3.967 1 97.44 344 ILE B CA 1
ATOM 6312 C C . ILE B 1 344 ? -0.917 -7.723 3.268 1 97.44 344 ILE B C 1
ATOM 6314 O O . ILE B 1 344 ? -1.987 -8.266 3.553 1 97.44 344 ILE B O 1
ATOM 6318 N N . ALA B 1 345 ? -0.785 -6.773 2.408 1 98.19 345 ALA B N 1
ATOM 6319 C CA . ALA B 1 345 ? -1.956 -6.332 1.653 1 98.19 345 ALA B CA 1
ATOM 6320 C C . ALA B 1 345 ? -2.578 -7.492 0.88 1 98.19 345 ALA B C 1
ATOM 6322 O O . ALA B 1 345 ? -3.803 -7.637 0.847 1 98.19 345 ALA B O 1
ATOM 6323 N N . LEU B 1 346 ? -1.745 -8.305 0.271 1 98.19 346 LEU B N 1
ATOM 6324 C CA . LEU B 1 346 ? -2.217 -9.469 -0.472 1 98.19 346 LEU B CA 1
ATOM 6325 C C . LEU B 1 346 ? -2.922 -10.453 0.452 1 98.19 346 LEU B C 1
ATOM 6327 O O . LEU B 1 346 ? -3.994 -10.961 0.119 1 98.19 346 LEU B O 1
ATOM 6331 N N . ALA B 1 347 ? -2.318 -10.734 1.574 1 97.75 347 ALA B N 1
ATOM 6332 C CA . ALA B 1 347 ? -2.887 -11.672 2.537 1 97.75 347 ALA B CA 1
ATOM 6333 C C . ALA B 1 347 ? -4.281 -11.227 2.979 1 97.75 347 ALA B C 1
ATOM 6335 O O . ALA B 1 347 ? -5.211 -12.039 3.025 1 97.75 347 ALA B O 1
ATOM 6336 N N . GLU B 1 348 ? -4.422 -9.992 3.254 1 98.25 348 GLU B N 1
ATOM 6337 C CA . GLU B 1 348 ? -5.707 -9.477 3.715 1 98.25 348 GLU B CA 1
ATOM 6338 C C . GLU B 1 348 ? -6.734 -9.469 2.588 1 98.25 348 GLU B C 1
ATOM 6340 O O . GLU B 1 348 ? -7.926 -9.695 2.824 1 98.25 348 GLU B O 1
ATOM 6345 N N . ALA B 1 349 ? -6.305 -9.156 1.396 1 98.31 349 ALA B N 1
ATOM 6346 C CA . ALA B 1 349 ? -7.207 -9.258 0.251 1 98.31 349 ALA B CA 1
ATOM 6347 C C . ALA B 1 349 ? -7.723 -10.688 0.083 1 98.31 349 ALA B C 1
ATOM 6349 O O . ALA B 1 349 ? -8.906 -10.898 -0.183 1 98.31 349 ALA B O 1
ATOM 6350 N N . TYR B 1 350 ? -6.809 -11.68 0.238 1 98.25 350 TYR B N 1
ATOM 6351 C CA . TYR B 1 350 ? -7.188 -13.086 0.167 1 98.25 350 TYR B CA 1
ATOM 6352 C C . TYR B 1 350 ? -8.203 -13.43 1.251 1 98.25 350 TYR B C 1
ATOM 6354 O O . TYR B 1 350 ? -9.172 -14.156 0.998 1 98.25 350 TYR B O 1
ATOM 6362 N N . ARG B 1 351 ? -7.922 -12.938 2.414 1 98.38 351 ARG B N 1
ATOM 6363 C CA . ARG B 1 351 ? -8.82 -13.211 3.533 1 98.38 351 ARG B CA 1
ATOM 6364 C C . ARG B 1 351 ? -10.234 -12.75 3.223 1 98.38 351 ARG B C 1
ATOM 6366 O O . ARG B 1 351 ? -11.195 -13.5 3.42 1 98.38 351 ARG B O 1
ATOM 6373 N N . LEU B 1 352 ? -10.359 -11.555 2.734 1 98.56 352 LEU B N 1
ATOM 6374 C CA . LEU B 1 352 ? -11.664 -10.984 2.418 1 98.56 352 LEU B CA 1
ATOM 6375 C C . LEU B 1 352 ? -12.305 -11.719 1.246 1 98.56 352 LEU B C 1
ATOM 6377 O O . LEU B 1 352 ? -13.516 -11.961 1.248 1 98.56 352 LEU B O 1
ATOM 6381 N N . ALA B 1 353 ? -11.508 -12.102 0.262 1 98.19 353 ALA B N 1
ATOM 6382 C CA . ALA B 1 353 ? -12.023 -12.883 -0.864 1 98.19 353 ALA B CA 1
ATOM 6383 C C . ALA B 1 353 ? -12.539 -14.242 -0.403 1 98.19 353 ALA B C 1
ATOM 6385 O O . ALA B 1 353 ? -13.578 -14.711 -0.872 1 98.19 353 ALA B O 1
ATOM 6386 N N . ALA B 1 354 ? -11.781 -14.859 0.495 1 98.06 354 ALA B N 1
ATOM 6387 C CA . ALA B 1 354 ? -12.211 -16.141 1.058 1 98.06 354 ALA B CA 1
ATOM 6388 C C . ALA B 1 354 ? -13.562 -16 1.76 1 98.06 354 ALA B C 1
ATOM 6390 O O . ALA B 1 354 ? -14.422 -16.875 1.63 1 98.06 354 ALA B O 1
ATOM 6391 N N . LEU B 1 355 ? -13.727 -14.922 2.469 1 98.31 355 LEU B N 1
ATOM 6392 C CA . LEU B 1 355 ? -14.992 -14.68 3.15 1 98.31 355 LEU B CA 1
ATOM 6393 C C . LEU B 1 355 ? -16.125 -14.484 2.145 1 98.31 355 LEU B C 1
ATOM 6395 O O . LEU B 1 355 ? -17.234 -14.984 2.35 1 98.31 355 LEU B O 1
ATOM 6399 N N . ILE B 1 356 ? -15.852 -13.758 1.07 1 97.94 356 ILE B N 1
ATOM 6400 C CA . ILE B 1 356 ? -16.859 -13.57 0.03 1 97.94 356 ILE B CA 1
ATOM 6401 C C . ILE B 1 356 ? -17.297 -14.93 -0.515 1 97.94 356 ILE B C 1
ATOM 6403 O O . ILE B 1 356 ? -18.484 -15.211 -0.615 1 97.94 356 ILE B O 1
ATOM 6407 N N . GLN B 1 357 ? -16.312 -15.781 -0.858 1 96.62 357 GLN B N 1
ATOM 6408 C CA . GLN B 1 357 ? -16.625 -17.109 -1.375 1 96.62 357 GLN B CA 1
ATOM 6409 C C . GLN B 1 357 ? -17.438 -17.922 -0.374 1 96.62 357 GLN B C 1
ATOM 6411 O O . GLN B 1 357 ? -18.406 -18.594 -0.753 1 96.62 357 GLN B O 1
ATOM 6416 N N . LEU B 1 358 ? -17.062 -17.844 0.85 1 96.31 358 LEU B N 1
ATOM 6417 C CA . LEU B 1 358 ? -17.75 -18.594 1.892 1 96.31 358 LEU B CA 1
ATOM 6418 C C . LEU B 1 358 ? -19.172 -18.062 2.08 1 96.31 358 LEU B C 1
ATOM 6420 O O . LEU B 1 358 ? -20.125 -18.844 2.135 1 96.31 358 LEU B O 1
ATOM 6424 N N . TYR B 1 359 ? -19.328 -16.75 2.184 1 95.94 359 TYR B N 1
ATOM 6425 C CA . TYR B 1 359 ? -20.609 -16.125 2.512 1 95.94 359 TYR B CA 1
ATOM 6426 C C . TYR B 1 359 ? -21.609 -16.312 1.385 1 95.94 359 TYR B C 1
ATOM 6428 O O . TYR B 1 359 ? -22.828 -16.219 1.605 1 95.94 359 TYR B O 1
ATOM 6436 N N . ARG B 1 360 ? -21.156 -16.562 0.238 1 93.19 360 ARG B N 1
ATOM 6437 C CA . ARG B 1 360 ? -22.062 -16.828 -0.877 1 93.19 360 ARG B CA 1
ATOM 6438 C C . ARG B 1 360 ? -22.828 -18.125 -0.657 1 93.19 360 ARG B C 1
ATOM 6440 O O . ARG B 1 360 ? -23.859 -18.359 -1.307 1 93.19 360 ARG B O 1
ATOM 6447 N N . ASN B 1 361 ? -22.344 -18.953 0.272 1 90.19 361 ASN B N 1
ATOM 6448 C CA . ASN B 1 361 ? -23 -20.219 0.577 1 90.19 361 ASN B CA 1
ATOM 6449 C C . ASN B 1 361 ? -24 -20.078 1.715 1 90.19 361 ASN B C 1
ATOM 6451 O O . ASN B 1 361 ? -24.609 -21.062 2.152 1 90.19 361 ASN B O 1
ATOM 6455 N N . SER B 1 362 ? -24.203 -18.859 2.203 1 90.31 362 SER B N 1
ATOM 6456 C CA . SER B 1 362 ? -25.109 -18.609 3.311 1 90.31 362 SER B CA 1
ATOM 6457 C C . SER B 1 362 ? -25.922 -17.328 3.074 1 90.31 362 SER B C 1
ATOM 6459 O O . SER B 1 362 ? -25.391 -16.234 3.145 1 90.31 362 SER B O 1
ATOM 6461 N N . PRO B 1 363 ? -27.203 -17.469 2.932 1 89.88 363 PRO B N 1
ATOM 6462 C CA . PRO B 1 363 ? -28.062 -16.281 2.734 1 89.88 363 PRO B CA 1
ATOM 6463 C C . PRO B 1 363 ? -28.016 -15.32 3.914 1 89.88 363 PRO B C 1
ATOM 6465 O O . PRO B 1 363 ? -28.156 -14.109 3.732 1 89.88 363 PRO B O 1
ATOM 6468 N N . ASN B 1 364 ? -27.75 -15.836 5.086 1 91.31 364 ASN B N 1
ATOM 6469 C CA . ASN B 1 364 ? -27.703 -15.008 6.289 1 91.31 364 ASN B CA 1
ATOM 6470 C C . ASN B 1 364 ? -26.516 -14.07 6.277 1 91.31 364 ASN B C 1
ATOM 6472 O O . ASN B 1 364 ? -26.5 -13.055 6.98 1 91.31 364 ASN B O 1
ATOM 6476 N N . HIS B 1 365 ? -25.578 -14.422 5.465 1 94.44 365 HIS B N 1
ATOM 6477 C CA . HIS B 1 365 ? -24.359 -13.633 5.449 1 94.44 365 HIS B CA 1
ATOM 6478 C C . HIS B 1 365 ? -24.219 -12.844 4.152 1 94.44 365 HIS B C 1
ATOM 6480 O O . HIS B 1 365 ? -23.203 -12.195 3.92 1 94.44 365 HIS B O 1
ATOM 6486 N N . ALA B 1 366 ? -25.172 -12.844 3.377 1 93.75 366 ALA B N 1
ATOM 6487 C CA . ALA B 1 366 ? -25.125 -12.203 2.064 1 93.75 366 ALA B CA 1
ATOM 6488 C C . ALA B 1 366 ? -24.938 -10.695 2.197 1 93.75 366 ALA B C 1
ATOM 6490 O O . ALA B 1 366 ? -24.312 -10.062 1.348 1 93.75 366 ALA B O 1
ATOM 6491 N N . SER B 1 367 ? -25.422 -10.117 3.258 1 94.69 367 SER B N 1
ATOM 6492 C CA . SER B 1 367 ? -25.375 -8.672 3.457 1 94.69 367 SER B CA 1
ATOM 6493 C C . SER B 1 367 ? -23.953 -8.211 3.77 1 94.69 367 SER B C 1
ATOM 6495 O O . SER B 1 367 ? -23.656 -7.02 3.666 1 94.69 367 SER B O 1
ATOM 6497 N N . LEU B 1 368 ? -23.094 -9.156 4.07 1 96.81 368 LEU B N 1
ATOM 6498 C CA . LEU B 1 368 ? -21.719 -8.82 4.449 1 96.81 368 LEU B CA 1
ATOM 6499 C C . LEU B 1 368 ? -20.812 -8.773 3.223 1 96.81 368 LEU B C 1
ATOM 6501 O O . LEU B 1 368 ? -19.719 -8.227 3.283 1 96.81 368 LEU B O 1
ATOM 6505 N N . ILE B 1 369 ? -21.234 -9.305 2.139 1 97.38 369 ILE B N 1
ATOM 6506 C CA . ILE B 1 369 ? -20.406 -9.547 0.963 1 97.38 369 ILE B CA 1
ATOM 6507 C C . ILE B 1 369 ? -19.969 -8.219 0.354 1 97.38 369 ILE B C 1
ATOM 6509 O O . ILE B 1 369 ? -18.781 -8.023 0.069 1 97.38 369 ILE B O 1
ATOM 6513 N N . PRO B 1 370 ? -20.844 -7.223 0.224 1 95.69 370 PRO B N 1
ATOM 6514 C CA . PRO B 1 370 ? -20.406 -5.965 -0.387 1 95.69 370 PRO B CA 1
ATOM 6515 C C . PRO B 1 370 ? -19.328 -5.258 0.43 1 95.69 370 PRO B C 1
ATOM 6517 O O . PRO B 1 370 ? -18.391 -4.695 -0.137 1 95.69 370 PRO B O 1
ATOM 6520 N N . SER B 1 371 ? -19.484 -5.305 1.727 1 96.25 371 SER B N 1
ATOM 6521 C CA . SER B 1 371 ? -18.484 -4.688 2.586 1 96.25 371 SER B CA 1
ATOM 6522 C C . SER B 1 371 ? -17.141 -5.395 2.453 1 96.25 371 SER B C 1
ATOM 6524 O O . SER B 1 371 ? -16.094 -4.742 2.42 1 96.25 371 SER B O 1
ATOM 6526 N N . CYS B 1 372 ? -17.141 -6.73 2.355 1 97.69 372 CYS B N 1
ATOM 6527 C CA . CYS B 1 372 ? -15.93 -7.504 2.143 1 97.69 372 CYS B CA 1
ATOM 6528 C C . CYS B 1 372 ? -15.273 -7.129 0.82 1 97.69 372 CYS B C 1
ATOM 6530 O O . CYS B 1 372 ? -14.047 -6.996 0.746 1 97.69 372 CYS B O 1
ATOM 6532 N N . ALA B 1 373 ? -16.094 -6.965 -0.157 1 97.94 373 ALA B N 1
ATOM 6533 C CA . ALA B 1 373 ? -15.586 -6.637 -1.487 1 97.94 373 ALA B CA 1
ATOM 6534 C C . ALA B 1 373 ? -14.906 -5.273 -1.495 1 97.94 373 ALA B C 1
ATOM 6536 O O . ALA B 1 373 ? -13.805 -5.125 -2.031 1 97.94 373 ALA B O 1
ATOM 6537 N N . LEU B 1 374 ? -15.516 -4.301 -0.877 1 95.94 374 LEU B N 1
ATOM 6538 C CA . LEU B 1 374 ? -14.961 -2.955 -0.824 1 95.94 374 LEU B CA 1
ATOM 6539 C C . LEU B 1 374 ? -13.648 -2.943 -0.047 1 95.94 374 LEU B C 1
ATOM 6541 O O . LEU B 1 374 ? -12.672 -2.309 -0.468 1 95.94 374 LEU B O 1
ATOM 6545 N N . ARG B 1 375 ? -13.664 -3.646 1.027 1 96.81 375 ARG B N 1
ATOM 6546 C CA . ARG B 1 375 ? -12.453 -3.715 1.846 1 96.81 375 ARG B CA 1
ATOM 6547 C C . ARG B 1 375 ? -11.328 -4.434 1.105 1 96.81 375 ARG B C 1
ATOM 6549 O O . ARG B 1 375 ? -10.164 -4.062 1.225 1 96.81 375 ARG B O 1
ATOM 6556 N N . ALA B 1 376 ? -11.688 -5.5 0.397 1 98.06 376 ALA B N 1
ATOM 6557 C CA . ALA B 1 376 ? -10.688 -6.195 -0.402 1 98.06 376 ALA B CA 1
ATOM 6558 C C . ALA B 1 376 ? -10.055 -5.258 -1.427 1 98.06 376 ALA B C 1
ATOM 6560 O O . ALA B 1 376 ? -8.836 -5.258 -1.606 1 98.06 376 ALA B O 1
ATOM 6561 N N . MET B 1 377 ? -10.906 -4.445 -2.064 1 97 377 MET B N 1
ATOM 6562 C CA . MET B 1 377 ? -10.414 -3.496 -3.059 1 97 377 MET B CA 1
ATOM 6563 C C . MET B 1 377 ? -9.5 -2.459 -2.412 1 97 377 MET B C 1
ATOM 6565 O O . MET B 1 377 ? -8.539 -1.996 -3.031 1 97 377 MET B O 1
ATOM 6569 N N . ASP B 1 378 ? -9.766 -2.121 -1.134 1 95.94 378 ASP B N 1
ATOM 6570 C CA . ASP B 1 378 ? -8.922 -1.188 -0.394 1 95.94 378 ASP B CA 1
ATOM 6571 C C . ASP B 1 378 ? -7.516 -1.744 -0.214 1 95.94 378 ASP B C 1
ATOM 6573 O O . ASP B 1 378 ? -6.531 -1.01 -0.33 1 95.94 378 ASP B O 1
ATOM 6577 N N . PHE B 1 379 ? -7.395 -3.014 0.074 1 97.88 379 PHE B N 1
ATOM 6578 C CA . PHE B 1 379 ? -6.094 -3.648 0.227 1 97.88 379 PHE B CA 1
ATOM 6579 C C . PHE B 1 379 ? -5.398 -3.795 -1.122 1 97.88 379 PHE B C 1
ATOM 6581 O O . PHE B 1 379 ? -4.188 -3.59 -1.229 1 97.88 379 PHE B O 1
ATOM 6588 N N . ILE B 1 380 ? -6.168 -4.168 -2.145 1 97.62 380 ILE B N 1
ATOM 6589 C CA . ILE B 1 380 ? -5.609 -4.336 -3.48 1 97.62 380 ILE B CA 1
ATOM 6590 C C . ILE B 1 380 ? -5.027 -3.008 -3.967 1 97.62 380 ILE B C 1
ATOM 6592 O O . ILE B 1 380 ? -3.99 -2.984 -4.633 1 97.62 380 ILE B O 1
ATOM 6596 N N . ALA B 1 381 ? -5.629 -1.892 -3.602 1 96.12 381 ALA B N 1
ATOM 6597 C CA . ALA B 1 381 ? -5.18 -0.559 -3.996 1 96.12 381 ALA B CA 1
ATOM 6598 C C . ALA B 1 381 ? -3.811 -0.241 -3.402 1 96.12 381 ALA B C 1
ATOM 6600 O O . ALA B 1 381 ? -3.115 0.661 -3.875 1 96.12 381 ALA B O 1
ATOM 6601 N N . ARG B 1 382 ? -3.396 -0.957 -2.389 1 97.44 382 ARG B N 1
ATOM 6602 C CA . ARG B 1 382 ? -2.133 -0.7 -1.706 1 97.44 382 ARG B CA 1
ATOM 6603 C C . ARG B 1 382 ? -1.002 -1.514 -2.324 1 97.44 382 ARG B C 1
ATOM 6605 O O . ARG B 1 382 ? 0.152 -1.4 -1.905 1 97.44 382 ARG B O 1
ATOM 6612 N N . ILE B 1 383 ? -1.367 -2.311 -3.271 1 97.56 383 ILE B N 1
ATOM 6613 C CA . ILE B 1 383 ? -0.379 -3.029 -4.066 1 97.56 383 ILE B CA 1
ATOM 6614 C C . ILE B 1 383 ? -0.168 -2.312 -5.398 1 97.56 383 ILE B C 1
ATOM 6616 O O . ILE B 1 383 ? -1.041 -2.336 -6.27 1 97.56 383 ILE B O 1
ATOM 6620 N N . PRO B 1 384 ? 1.005 -1.718 -5.574 1 95.5 384 PRO B N 1
ATOM 6621 C CA . PRO B 1 384 ? 1.225 -0.933 -6.793 1 95.5 384 PRO B CA 1
ATOM 6622 C C . PRO B 1 384 ? 1.262 -1.796 -8.055 1 95.5 384 PRO B C 1
ATOM 6624 O O . PRO B 1 384 ? 1.588 -2.984 -7.98 1 95.5 384 PRO B O 1
ATOM 6627 N N . PRO B 1 385 ? 0.877 -1.166 -9.219 1 92.25 385 PRO B N 1
ATOM 6628 C CA . PRO B 1 385 ? 1.066 -1.882 -10.484 1 92.25 385 PRO B CA 1
ATOM 6629 C C . PRO B 1 385 ? 2.523 -2.271 -10.727 1 92.25 385 PRO B C 1
ATOM 6631 O O . PRO B 1 385 ? 3.428 -1.461 -10.516 1 92.25 385 PRO B O 1
ATOM 6634 N N . GLY B 1 386 ? 2.701 -3.52 -11.109 1 90.69 386 GLY B N 1
ATOM 6635 C CA . GLY B 1 386 ? 4.047 -4 -11.383 1 90.69 386 GLY B CA 1
ATOM 6636 C C . GLY B 1 386 ? 4.676 -4.719 -10.203 1 90.69 386 GLY B C 1
ATOM 6637 O O . GLY B 1 386 ? 5.734 -5.336 -10.344 1 90.69 386 GLY B O 1
ATOM 6638 N N . SER B 1 387 ? 4.027 -4.578 -9.023 1 94.75 387 SER B N 1
ATOM 6639 C CA . SER B 1 387 ? 4.512 -5.312 -7.859 1 94.75 387 SER B CA 1
ATOM 6640 C C . SER B 1 387 ? 4.492 -6.816 -8.102 1 94.75 387 SER B C 1
ATOM 6642 O O . SER B 1 387 ? 3.578 -7.332 -8.75 1 94.75 387 SER B O 1
ATOM 6644 N N . PRO B 1 388 ? 5.449 -7.562 -7.547 1 95.12 388 PRO B N 1
ATOM 6645 C CA . PRO B 1 388 ? 5.418 -9.023 -7.656 1 95.12 388 PRO B CA 1
ATOM 6646 C C . PRO B 1 388 ? 4.137 -9.633 -7.086 1 95.12 388 PRO B C 1
ATOM 6648 O O . PRO B 1 388 ? 3.648 -10.641 -7.594 1 95.12 388 PRO B O 1
ATOM 6651 N N . ALA B 1 389 ? 3.594 -9.023 -6.109 1 96.19 389 ALA B N 1
ATOM 6652 C CA . ALA B 1 389 ? 2.385 -9.531 -5.469 1 96.19 389 ALA B CA 1
ATOM 6653 C C . ALA B 1 389 ? 1.214 -9.562 -6.445 1 96.19 389 ALA B C 1
ATOM 6655 O O . ALA B 1 389 ? 0.221 -10.258 -6.215 1 96.19 389 ALA B O 1
ATOM 6656 N N . GLU B 1 390 ? 1.3 -8.852 -7.523 1 95 390 GLU B N 1
ATOM 6657 C CA . GLU B 1 390 ? 0.249 -8.805 -8.539 1 95 390 GLU B CA 1
ATOM 6658 C C . GLU B 1 390 ? 0.031 -10.18 -9.164 1 95 390 GLU B C 1
ATOM 6660 O O . GLU B 1 390 ? -1.055 -10.469 -9.672 1 95 390 GLU B O 1
ATOM 6665 N N . SER B 1 391 ? 1.062 -11.023 -9.133 1 93.75 391 SER B N 1
ATOM 6666 C CA . SER B 1 391 ? 1.006 -12.336 -9.758 1 93.75 391 SER B CA 1
ATOM 6667 C C . SER B 1 391 ? -0.053 -13.219 -9.109 1 93.75 391 SER B C 1
ATOM 6669 O O . SER B 1 391 ? -0.534 -14.172 -9.719 1 93.75 391 SER B O 1
ATOM 6671 N N . SER B 1 392 ? -0.442 -12.922 -7.91 1 95.5 392 SER B N 1
ATOM 6672 C CA . SER B 1 392 ? -1.4 -13.758 -7.195 1 95.5 392 SER B CA 1
ATOM 6673 C C . SER B 1 392 ? -2.678 -12.984 -6.879 1 95.5 392 SER B C 1
ATOM 6675 O O . SER B 1 392 ? -3.443 -13.375 -5.996 1 95.5 392 SER B O 1
ATOM 6677 N N . LEU B 1 393 ? -2.969 -11.898 -7.57 1 96.5 393 LEU B N 1
ATOM 6678 C CA . LEU B 1 393 ? -4.07 -11 -7.242 1 96.5 393 LEU B CA 1
ATOM 6679 C C . LEU B 1 393 ? -5.352 -11.422 -7.949 1 96.5 393 LEU B C 1
ATOM 6681 O O . LEU B 1 393 ? -6.438 -10.945 -7.621 1 96.5 393 LEU B O 1
ATOM 6685 N N . LEU B 1 394 ? -5.301 -12.359 -8.844 1 96.62 394 LEU B N 1
ATOM 6686 C CA . LEU B 1 394 ? -6.441 -12.633 -9.711 1 96.62 394 LEU B CA 1
ATOM 6687 C C . LEU B 1 394 ? -7.617 -13.172 -8.906 1 96.62 394 LEU B C 1
ATOM 6689 O O . LEU B 1 394 ? -8.766 -12.773 -9.133 1 96.62 394 LEU B O 1
ATOM 6693 N N . TYR B 1 395 ? -7.367 -14.055 -7.945 1 96.94 395 TYR B N 1
ATOM 6694 C CA . TYR B 1 395 ? -8.422 -14.641 -7.125 1 96.94 395 TYR B CA 1
ATOM 6695 C C . TYR B 1 395 ? -9.156 -13.562 -6.332 1 96.94 395 TYR B C 1
ATOM 6697 O O . TYR B 1 395 ? -10.375 -13.438 -6.434 1 96.94 395 TYR B O 1
ATOM 6705 N N . PRO B 1 396 ? -8.445 -12.727 -5.605 1 97.88 396 PRO B N 1
ATOM 6706 C CA . PRO B 1 396 ? -9.172 -11.695 -4.848 1 97.88 396 PRO B CA 1
ATOM 6707 C C . PRO B 1 396 ? -9.82 -10.648 -5.75 1 97.88 396 PRO B C 1
ATOM 6709 O O . PRO B 1 396 ? -10.922 -10.172 -5.453 1 97.88 396 PRO B O 1
ATOM 6712 N N . ILE B 1 397 ? -9.227 -10.227 -6.875 1 97.75 397 ILE B N 1
ATOM 6713 C CA . ILE B 1 397 ? -9.789 -9.203 -7.75 1 97.75 397 ILE B CA 1
ATOM 6714 C C . ILE B 1 397 ? -11.078 -9.719 -8.391 1 97.75 397 ILE B C 1
ATOM 6716 O O . ILE B 1 397 ? -12.039 -8.969 -8.555 1 97.75 397 ILE B O 1
ATOM 6720 N N . PHE B 1 398 ? -11.109 -10.992 -8.734 1 97.94 398 PHE B N 1
ATOM 6721 C CA . PHE B 1 398 ? -12.281 -11.578 -9.383 1 97.94 398 PHE B CA 1
ATOM 6722 C C . PHE B 1 398 ? -13.477 -11.562 -8.438 1 97.94 398 PHE B C 1
ATOM 6724 O O . PHE B 1 398 ? -14.555 -11.109 -8.805 1 97.94 398 PHE B O 1
ATOM 6731 N N . LEU B 1 399 ? -13.234 -12.047 -7.262 1 97.94 399 LEU B N 1
ATOM 6732 C CA . LEU B 1 399 ? -14.336 -12.188 -6.312 1 97.94 399 LEU B CA 1
ATOM 6733 C C . LEU B 1 399 ? -14.805 -10.82 -5.824 1 97.94 399 LEU B C 1
ATOM 6735 O O . LEU B 1 399 ? -16 -10.562 -5.738 1 97.94 399 LEU B O 1
ATOM 6739 N N . ALA B 1 400 ? -13.867 -9.945 -5.492 1 98.12 400 ALA B N 1
ATOM 6740 C CA . ALA B 1 400 ? -14.234 -8.602 -5.059 1 98.12 400 ALA B CA 1
ATOM 6741 C C . ALA B 1 400 ? -14.867 -7.809 -6.195 1 98.12 400 ALA B C 1
ATOM 6743 O O . ALA B 1 400 ? -15.891 -7.141 -6.004 1 98.12 400 ALA B O 1
ATOM 6744 N N . GLY B 1 401 ? -14.289 -7.887 -7.367 1 97.81 401 GLY B N 1
ATOM 6745 C CA . GLY B 1 401 ? -14.781 -7.164 -8.531 1 97.81 401 GLY B CA 1
ATOM 6746 C C . GLY B 1 401 ? -16.203 -7.535 -8.898 1 97.81 401 GLY B C 1
ATOM 6747 O O . GLY B 1 401 ? -17 -6.672 -9.289 1 97.81 401 GLY B O 1
ATOM 6748 N N . ALA B 1 402 ? -16.484 -8.766 -8.758 1 97.56 402 ALA B N 1
ATOM 6749 C CA . ALA B 1 402 ? -17.812 -9.266 -9.141 1 97.56 402 ALA B CA 1
ATOM 6750 C C . ALA B 1 402 ? -18.891 -8.711 -8.219 1 97.56 402 ALA B C 1
ATOM 6752 O O . ALA B 1 402 ? -20.078 -8.734 -8.562 1 97.56 402 ALA B O 1
ATOM 6753 N N . GLU B 1 403 ? -18.469 -8.234 -7.043 1 97.19 403 GLU B N 1
ATOM 6754 C CA . GLU B 1 403 ? -19.438 -7.797 -6.043 1 97.19 403 GLU B CA 1
ATOM 6755 C C . GLU B 1 403 ? -19.547 -6.273 -6.008 1 97.19 403 GLU B C 1
ATOM 6757 O O . GLU B 1 403 ? -20.328 -5.719 -5.238 1 97.19 403 GLU B O 1
ATOM 6762 N N . LEU B 1 404 ? -18.766 -5.594 -6.852 1 95.56 404 LEU B N 1
ATOM 6763 C CA . LEU B 1 404 ? -18.766 -4.137 -6.848 1 95.56 404 LEU B CA 1
ATOM 6764 C C . LEU B 1 404 ? -20.047 -3.592 -7.469 1 95.56 404 LEU B C 1
ATOM 6766 O O . LEU B 1 404 ? -20.547 -4.145 -8.445 1 95.56 404 LEU B O 1
ATOM 6770 N N . ASN B 1 405 ? -20.547 -2.486 -6.848 1 90.75 405 ASN B N 1
ATOM 6771 C CA . ASN B 1 405 ? -21.797 -1.894 -7.32 1 90.75 405 ASN B CA 1
ATOM 6772 C C . ASN B 1 405 ? -21.625 -0.411 -7.641 1 90.75 405 ASN B C 1
ATOM 6774 O O . ASN B 1 405 ? -22.578 0.251 -8.055 1 90.75 405 ASN B O 1
ATOM 6778 N N . ASN B 1 406 ? -20.547 0.136 -7.422 1 89.44 406 ASN B N 1
ATOM 6779 C CA . ASN B 1 406 ? -20.25 1.535 -7.699 1 89.44 406 ASN B CA 1
ATOM 6780 C C . ASN B 1 406 ? -19.453 1.69 -8.992 1 89.44 406 ASN B C 1
ATOM 6782 O O . ASN B 1 406 ? -18.469 0.98 -9.219 1 89.44 406 ASN B O 1
ATOM 6786 N N . ALA B 1 407 ? -19.891 2.633 -9.82 1 90.19 407 ALA B N 1
ATOM 6787 C CA . ALA B 1 407 ? -19.297 2.824 -11.141 1 90.19 407 ALA B CA 1
ATOM 6788 C C . ALA B 1 407 ? -17.828 3.189 -11.031 1 90.19 407 ALA B C 1
ATOM 6790 O O . ALA B 1 407 ? -17 2.715 -11.82 1 90.19 407 ALA B O 1
ATOM 6791 N N . THR B 1 408 ? -17.516 4 -10.078 1 89.44 408 THR B N 1
ATOM 6792 C CA . THR B 1 408 ? -16.125 4.426 -9.906 1 89.44 408 THR B CA 1
ATOM 6793 C C . THR B 1 408 ? -15.242 3.244 -9.516 1 89.44 408 THR B C 1
ATOM 6795 O O . THR B 1 408 ? -14.148 3.076 -10.062 1 89.44 408 THR B O 1
ATOM 6798 N N . ALA B 1 409 ? -15.805 2.447 -8.625 1 92.56 409 ALA B N 1
ATOM 6799 C CA . ALA B 1 409 ? -15.055 1.273 -8.188 1 92.56 409 ALA B CA 1
ATOM 6800 C C . ALA B 1 409 ? -14.875 0.277 -9.328 1 92.56 409 ALA B C 1
ATOM 6802 O O . ALA B 1 409 ? -13.82 -0.341 -9.469 1 92.56 409 ALA B O 1
ATOM 6803 N N . ILE B 1 410 ? -15.875 0.101 -10.156 1 95.38 410 ILE B N 1
ATOM 6804 C CA . ILE B 1 410 ? -15.844 -0.798 -11.305 1 95.38 410 ILE B CA 1
ATOM 6805 C C . ILE B 1 410 ? -14.789 -0.324 -12.305 1 95.38 410 ILE B C 1
ATOM 6807 O O . ILE B 1 410 ? -14 -1.127 -12.812 1 95.38 410 ILE B O 1
ATOM 6811 N N . GLU B 1 411 ? -14.734 0.958 -12.531 1 93.88 411 GLU B N 1
ATOM 6812 C CA . GLU B 1 411 ? -13.766 1.516 -13.461 1 93.88 411 GLU B CA 1
ATOM 6813 C C . GLU B 1 411 ? -12.336 1.285 -12.977 1 93.88 411 GLU B C 1
ATOM 6815 O O . GLU B 1 411 ? -11.453 0.945 -13.758 1 93.88 411 GLU B O 1
ATOM 6820 N N . ILE B 1 412 ? -12.18 1.486 -11.711 1 93.31 412 ILE B N 1
ATOM 6821 C CA . ILE B 1 412 ? -10.859 1.282 -11.117 1 93.31 412 ILE B CA 1
ATOM 6822 C C . ILE B 1 412 ? -10.453 -0.183 -11.258 1 93.31 412 ILE B C 1
ATOM 6824 O O . ILE B 1 412 ? -9.312 -0.485 -11.609 1 93.31 412 ILE B O 1
ATOM 6828 N N . CYS B 1 413 ? -11.391 -1.088 -10.984 1 96.44 413 CYS B N 1
ATOM 6829 C CA . CYS B 1 413 ? -11.125 -2.52 -11.086 1 96.44 413 CYS B CA 1
ATOM 6830 C C . CYS B 1 413 ? -10.828 -2.914 -12.531 1 96.44 413 CYS B C 1
ATOM 6832 O O . CYS B 1 413 ? -9.883 -3.672 -12.789 1 96.44 413 CYS B O 1
ATOM 6834 N N . LEU B 1 414 ? -11.555 -2.377 -13.477 1 95.88 414 LEU B N 1
ATOM 6835 C CA . LEU B 1 414 ? -11.367 -2.662 -14.898 1 95.88 414 LEU B CA 1
ATOM 6836 C C . LEU B 1 414 ? -9.984 -2.211 -15.359 1 95.88 414 LEU B C 1
ATOM 6838 O O . LEU B 1 414 ? -9.289 -2.951 -16.062 1 95.88 414 LEU B O 1
ATOM 6842 N N . LYS B 1 415 ? -9.609 -1.046 -14.961 1 94.62 415 LYS B N 1
ATOM 6843 C CA . LYS B 1 415 ? -8.305 -0.519 -15.336 1 94.62 415 LYS B CA 1
ATOM 6844 C C . LYS B 1 415 ? -7.18 -1.356 -14.734 1 94.62 415 LYS B C 1
ATOM 6846 O O . LYS B 1 415 ? -6.172 -1.618 -15.391 1 94.62 415 LYS B O 1
ATOM 6851 N N . ARG B 1 416 ? -7.406 -1.771 -13.508 1 95.62 416 ARG B N 1
ATOM 6852 C CA . ARG B 1 416 ? -6.406 -2.594 -12.836 1 95.62 416 ARG B CA 1
ATOM 6853 C C . ARG B 1 416 ? -6.207 -3.918 -13.562 1 95.62 416 ARG B C 1
ATOM 6855 O O . ARG B 1 416 ? -5.074 -4.359 -13.758 1 95.62 416 ARG B O 1
ATOM 6862 N N . LEU B 1 417 ? -7.273 -4.547 -13.992 1 96.31 417 LEU B N 1
ATOM 6863 C CA . LEU B 1 417 ? -7.207 -5.816 -14.711 1 96.31 417 LEU B CA 1
ATOM 6864 C C . LEU B 1 417 ? -6.543 -5.641 -16.078 1 96.31 417 LEU B C 1
ATOM 6866 O O . LEU B 1 417 ? -5.773 -6.496 -16.5 1 96.31 417 LEU B O 1
ATOM 6870 N N . GLU B 1 418 ? -6.801 -4.531 -16.672 1 94.94 418 GLU B N 1
ATOM 6871 C CA . GLU B 1 418 ? -6.172 -4.238 -17.953 1 94.94 418 GLU B CA 1
ATOM 6872 C C . GLU B 1 418 ? -4.66 -4.086 -17.812 1 94.94 418 GLU B C 1
ATOM 6874 O O . GLU B 1 418 ? -3.895 -4.594 -18.625 1 94.94 418 GLU B O 1
ATOM 6879 N N . ASP B 1 419 ? -4.305 -3.416 -16.797 1 92.81 419 ASP B N 1
ATOM 6880 C CA . ASP B 1 419 ? -2.885 -3.225 -16.531 1 92.81 419 ASP B CA 1
ATOM 6881 C C . ASP B 1 419 ? -2.193 -4.559 -16.234 1 92.81 419 ASP B C 1
ATOM 6883 O O . ASP B 1 419 ? -1.086 -4.805 -16.719 1 92.81 419 ASP B O 1
ATOM 6887 N N . ILE B 1 420 ? -2.838 -5.406 -15.469 1 93.88 420 ILE B N 1
ATOM 6888 C CA . ILE B 1 420 ? -2.283 -6.715 -15.141 1 93.88 420 ILE B CA 1
ATOM 6889 C C . ILE B 1 420 ? -2.145 -7.555 -16.406 1 93.88 420 ILE B C 1
ATOM 6891 O O . ILE B 1 420 ? -1.113 -8.195 -16.625 1 93.88 420 ILE B O 1
ATOM 6895 N N . ARG B 1 421 ? -3.137 -7.523 -17.234 1 92.06 421 ARG B N 1
ATOM 6896 C CA . ARG B 1 421 ? -3.123 -8.297 -18.469 1 92.06 421 ARG B CA 1
ATOM 6897 C C . ARG B 1 421 ? -1.992 -7.848 -19.375 1 92.06 421 ARG B C 1
ATOM 6899 O O . ARG B 1 421 ? -1.299 -8.68 -19.969 1 92.06 421 ARG B O 1
ATOM 6906 N N . ARG B 1 422 ? -1.803 -6.57 -19.438 1 88.5 422 ARG B N 1
ATOM 6907 C CA . ARG B 1 422 ? -0.771 -6.012 -20.297 1 88.5 422 ARG B CA 1
ATOM 6908 C C . ARG B 1 422 ? 0.622 -6.391 -19.812 1 88.5 422 ARG B C 1
ATOM 6910 O O . ARG B 1 422 ? 1.521 -6.645 -20.609 1 88.5 422 ARG B O 1
ATOM 6917 N N . ARG B 1 423 ? 0.792 -6.512 -18.547 1 87.56 423 ARG B N 1
ATOM 6918 C CA . ARG B 1 423 ? 2.113 -6.766 -17.969 1 87.56 423 ARG B CA 1
ATOM 6919 C C . ARG B 1 423 ? 2.416 -8.258 -17.938 1 87.56 423 ARG B C 1
ATOM 6921 O O . ARG B 1 423 ? 3.525 -8.68 -18.281 1 87.56 423 ARG B O 1
ATOM 6928 N N . ASN B 1 424 ? 1.477 -9.031 -17.438 1 82.94 424 ASN B N 1
ATOM 6929 C CA . ASN B 1 424 ? 1.699 -10.461 -17.25 1 82.94 424 ASN B CA 1
ATOM 6930 C C . ASN B 1 424 ? 1.391 -11.25 -18.516 1 82.94 424 ASN B C 1
ATOM 6932 O O . ASN B 1 424 ? 1.926 -12.336 -18.719 1 82.94 424 ASN B O 1
ATOM 6936 N N . ARG B 1 425 ? 0.467 -10.805 -19.344 1 83.06 425 ARG B N 1
ATOM 6937 C CA . ARG B 1 425 ? 0.06 -11.375 -20.625 1 83.06 425 ARG B CA 1
ATOM 6938 C C . ARG B 1 425 ? -0.488 -12.781 -20.453 1 83.06 425 ARG B C 1
ATOM 6940 O O . ARG B 1 425 ? -0.256 -13.656 -21.297 1 83.06 425 ARG B O 1
ATOM 6947 N N . TYR B 1 426 ? -0.959 -13.133 -19.297 1 88.94 426 TYR B N 1
ATOM 6948 C CA . TYR B 1 426 ? -1.659 -14.391 -19.078 1 88.94 426 TYR B CA 1
ATOM 6949 C C . TYR B 1 426 ? -3.1 -14.312 -19.562 1 88.94 426 TYR B C 1
ATOM 6951 O O . TYR B 1 426 ? -3.791 -13.32 -19.312 1 88.94 426 TYR B O 1
ATOM 6959 N N . GLU B 1 427 ? -3.541 -15.289 -20.156 1 92.5 427 GLU B N 1
ATOM 6960 C CA . GLU B 1 427 ? -4.844 -15.242 -20.812 1 92.5 427 GLU B CA 1
ATOM 6961 C C . GLU B 1 427 ? -5.973 -15.5 -19.828 1 92.5 427 GLU B C 1
ATOM 6963 O O . GLU B 1 427 ? -7.133 -15.195 -20.109 1 92.5 427 GLU B O 1
ATOM 6968 N N . ASN B 1 428 ? -5.625 -16.156 -18.688 1 93.56 428 ASN B N 1
ATOM 6969 C CA . ASN B 1 428 ? -6.672 -16.297 -17.688 1 93.56 428 ASN B CA 1
ATOM 6970 C C . ASN B 1 428 ? -7.137 -14.93 -17.172 1 93.56 428 ASN B C 1
ATOM 6972 O O . ASN B 1 428 ? -8.289 -14.773 -16.766 1 93.56 428 ASN B O 1
ATOM 6976 N N . VAL B 1 429 ? -6.27 -13.938 -17.203 1 94.81 429 VAL B N 1
ATOM 6977 C CA . VAL B 1 429 ? -6.648 -12.578 -16.812 1 94.81 429 VAL B CA 1
ATOM 6978 C C . VAL B 1 429 ? -7.664 -12.023 -17.812 1 94.81 429 VAL B C 1
ATOM 6980 O O . VAL B 1 429 ? -8.625 -11.367 -17.422 1 94.81 429 VAL B O 1
ATOM 6983 N N . GLY B 1 430 ? -7.402 -12.383 -19.078 1 94.44 430 GLY B N 1
ATOM 6984 C CA . GLY B 1 430 ? -8.359 -11.977 -20.094 1 94.44 430 GLY B CA 1
ATOM 6985 C C . GLY B 1 430 ? -9.734 -12.586 -19.906 1 94.44 430 GLY B C 1
ATOM 6986 O O . GLY B 1 430 ? -10.75 -11.922 -20.109 1 94.44 430 GLY B O 1
ATOM 6987 N N . SER B 1 431 ? -9.75 -13.812 -19.531 1 95.31 431 SER B N 1
ATOM 6988 C CA . SER B 1 431 ? -11.008 -14.492 -19.25 1 95.31 431 SER B CA 1
ATOM 6989 C C . SER B 1 431 ? -11.742 -13.836 -18.094 1 95.31 431 SER B C 1
ATOM 6991 O O . SER B 1 431 ? -12.961 -13.625 -18.156 1 95.31 431 SER B O 1
ATOM 6993 N N . VAL B 1 432 ? -10.992 -13.484 -17.047 1 96.38 432 VAL B N 1
ATOM 6994 C CA . VAL B 1 432 ? -11.578 -12.828 -15.891 1 96.38 432 VAL B CA 1
ATOM 6995 C C . VAL B 1 432 ? -12.164 -11.477 -16.297 1 96.38 432 VAL B C 1
ATOM 6997 O O . VAL B 1 432 ? -13.266 -11.125 -15.883 1 96.38 432 VAL B O 1
ATOM 7000 N N . GLN B 1 433 ? -11.477 -10.781 -17.125 1 96.12 433 GLN B N 1
ATOM 7001 C CA . GLN B 1 433 ? -11.938 -9.477 -17.594 1 96.12 433 GLN B CA 1
ATOM 7002 C C . GLN B 1 433 ? -13.25 -9.609 -18.359 1 96.12 433 GLN B C 1
ATOM 7004 O O . GLN B 1 433 ? -14.18 -8.82 -18.156 1 96.12 433 GLN B O 1
ATOM 7009 N N . LYS B 1 434 ? -13.32 -10.578 -19.203 1 96.31 434 LYS B N 1
ATOM 7010 C CA . LYS B 1 434 ? -14.523 -10.789 -20 1 96.31 434 LYS B CA 1
ATOM 7011 C C . LYS B 1 434 ? -15.719 -11.125 -19.109 1 96.31 434 LYS B C 1
ATOM 7013 O O . LYS B 1 434 ? -16.812 -10.594 -19.312 1 96.31 434 LYS B O 1
ATOM 7018 N N . VAL B 1 435 ? -15.469 -11.969 -18.172 1 97.25 435 VAL B N 1
ATOM 7019 C CA . VAL B 1 435 ? -16.547 -12.383 -17.281 1 97.25 435 VAL B CA 1
ATOM 7020 C C . VAL B 1 435 ? -17.016 -11.18 -16.469 1 97.25 435 VAL B C 1
ATOM 7022 O O . VAL B 1 435 ? -18.234 -10.938 -16.359 1 97.25 435 VAL B O 1
ATOM 7025 N N . LEU B 1 436 ? -16.125 -10.406 -15.93 1 97.75 436 LEU B N 1
ATOM 7026 C CA . LEU B 1 436 ? -16.5 -9.273 -15.094 1 97.75 436 LEU B CA 1
ATOM 7027 C C . LEU B 1 436 ? -17.188 -8.195 -15.914 1 97.75 436 LEU B C 1
ATOM 7029 O O . LEU B 1 436 ? -18.109 -7.531 -15.43 1 97.75 436 LEU B O 1
ATOM 7033 N N . LYS B 1 437 ? -16.75 -8.008 -17.141 1 96.5 437 LYS B N 1
ATOM 7034 C CA . LYS B 1 437 ? -17.438 -7.059 -18.016 1 96.5 437 LYS B CA 1
ATOM 7035 C C . LYS B 1 437 ? -18.891 -7.453 -18.219 1 96.5 437 LYS B C 1
ATOM 7037 O O . LYS B 1 437 ? -19.781 -6.598 -18.219 1 96.5 437 LYS B O 1
ATOM 7042 N N . GLU B 1 438 ? -19.109 -8.75 -18.359 1 96.81 438 GLU B N 1
ATOM 7043 C CA . GLU B 1 438 ? -20.469 -9.25 -18.5 1 96.81 438 GLU B CA 1
ATOM 7044 C C . GLU B 1 438 ? -21.266 -9.062 -17.219 1 96.81 438 GLU B C 1
ATOM 7046 O O . GLU B 1 438 ? -22.453 -8.773 -17.25 1 96.81 438 GLU B O 1
ATOM 7051 N N . VAL B 1 439 ? -20.609 -9.234 -16.141 1 97.56 439 VAL B N 1
ATOM 7052 C CA . VAL B 1 439 ? -21.25 -9.07 -14.836 1 97.56 439 VAL B CA 1
ATOM 7053 C C . VAL B 1 439 ? -21.656 -7.609 -14.641 1 97.56 439 VAL B C 1
ATOM 7055 O O . VAL B 1 439 ? -22.75 -7.324 -14.141 1 97.56 439 VAL B O 1
ATOM 7058 N N . TRP B 1 440 ? -20.781 -6.688 -15.07 1 96.44 440 TRP B N 1
ATOM 7059 C CA . TRP B 1 440 ? -20.969 -5.262 -14.82 1 96.44 440 TRP B CA 1
ATOM 7060 C C . TRP B 1 440 ? -21.891 -4.637 -15.859 1 96.44 440 TRP B C 1
ATOM 7062 O O . TRP B 1 440 ? -22.453 -3.562 -15.641 1 96.44 440 TRP B O 1
ATOM 7072 N N . ARG B 1 441 ? -22.047 -5.215 -17.047 1 93.75 441 ARG B N 1
ATOM 7073 C CA . ARG B 1 441 ? -22.734 -4.637 -18.203 1 93.75 441 ARG B CA 1
ATOM 7074 C C . ARG B 1 441 ? -24.109 -4.121 -17.812 1 93.75 441 ARG B C 1
ATOM 7076 O O . ARG B 1 441 ? -24.438 -2.955 -18.062 1 93.75 441 ARG B O 1
ATOM 7083 N N . PRO B 1 442 ? -24.953 -4.91 -17.141 1 92.12 442 PRO B N 1
ATOM 7084 C CA . PRO B 1 442 ? -26.266 -4.402 -16.781 1 92.12 442 PRO B CA 1
ATOM 7085 C C . PRO B 1 442 ? -26.219 -3.258 -15.766 1 92.12 442 PRO B C 1
ATOM 7087 O O . PRO B 1 442 ? -27.047 -2.352 -15.805 1 92.12 442 PRO B O 1
ATOM 7090 N N . LYS B 1 443 ? -25.297 -3.281 -14.938 1 89.62 443 LYS B N 1
ATOM 7091 C CA . LYS B 1 443 ? -25.156 -2.244 -13.922 1 89.62 443 LYS B CA 1
ATOM 7092 C C . LYS B 1 443 ? -24.75 -0.91 -14.547 1 89.62 443 LYS B C 1
ATOM 7094 O O . LYS B 1 443 ? -25.25 0.143 -14.141 1 89.62 443 LYS B O 1
ATOM 7099 N N . LEU B 1 444 ? -23.859 -0.94 -15.43 1 87 444 LEU B N 1
ATOM 7100 C CA . LEU B 1 444 ? -23.406 0.264 -16.109 1 87 444 LEU B CA 1
ATOM 7101 C C . LEU B 1 444 ? -24.516 0.861 -16.969 1 87 444 LEU B C 1
ATOM 7103 O O . LEU B 1 444 ? -24.531 2.068 -17.219 1 87 444 LEU B O 1
ATOM 7107 N N . ASP B 1 445 ? -25.5 0.047 -17.281 1 86.88 445 ASP B N 1
ATOM 7108 C CA . ASP B 1 445 ? -26.672 0.502 -18.016 1 86.88 445 ASP B CA 1
ATOM 7109 C C . ASP B 1 445 ? -27.812 0.893 -17.078 1 86.88 445 ASP B C 1
ATOM 7111 O O . ASP B 1 445 ? -28.922 1.198 -17.531 1 86.88 445 ASP B O 1
ATOM 7115 N N . GLY B 1 446 ? -27.562 0.924 -15.797 1 85.56 446 GLY B N 1
ATOM 7116 C CA . GLY B 1 446 ? -28.531 1.379 -14.82 1 85.56 446 GLY B CA 1
ATOM 7117 C C . GLY B 1 446 ? -29.297 0.244 -14.172 1 85.56 446 GLY B C 1
ATOM 7118 O O . GLY B 1 446 ? -30.188 0.478 -13.344 1 85.56 446 GLY B O 1
ATOM 7119 N N . GLY B 1 447 ? -28.953 -0.985 -14.562 1 89 447 GLY B N 1
ATOM 7120 C CA . GLY B 1 447 ? -29.641 -2.143 -14 1 89 447 GLY B CA 1
ATOM 7121 C C . GLY B 1 447 ? -28.875 -2.783 -12.859 1 89 447 GLY B C 1
ATOM 7122 O O . GLY B 1 447 ? -28.188 -2.098 -12.109 1 89 447 GLY B O 1
ATOM 7123 N N . GLN B 1 448 ? -29.266 -4.078 -12.602 1 90.12 448 GLN B N 1
ATOM 7124 C CA . GLN B 1 448 ? -28.594 -4.848 -11.562 1 90.12 448 GLN B CA 1
ATOM 7125 C C . GLN B 1 448 ? -27.484 -5.723 -12.156 1 90.12 448 GLN B C 1
ATOM 7127 O O . GLN B 1 448 ? -27.625 -6.223 -13.273 1 90.12 448 GLN B O 1
ATOM 7132 N N . ARG B 1 449 ? -26.5 -5.875 -11.367 1 92.06 449 ARG B N 1
ATOM 7133 C CA . ARG B 1 449 ? -25.391 -6.695 -11.828 1 92.06 449 ARG B CA 1
ATOM 7134 C C . ARG B 1 449 ? -25.812 -8.148 -12.008 1 92.06 449 ARG B C 1
ATOM 7136 O O . ARG B 1 449 ? -26.703 -8.633 -11.312 1 92.06 449 ARG B O 1
ATOM 7143 N N . ARG B 1 450 ? -25.156 -8.797 -12.914 1 94.81 450 ARG B N 1
ATOM 7144 C CA . ARG B 1 450 ? -25.359 -10.227 -13.102 1 94.81 450 ARG B CA 1
ATOM 7145 C C . ARG B 1 450 ? -24.484 -11.039 -12.156 1 94.81 450 ARG B C 1
ATOM 7147 O O . ARG B 1 450 ? -23.438 -10.562 -11.703 1 94.81 450 ARG B O 1
ATOM 7154 N N . ASP B 1 451 ? -24.953 -12.172 -11.867 1 95.06 451 ASP B N 1
ATOM 7155 C CA . ASP B 1 451 ? -24.172 -13.078 -11.039 1 95.06 451 ASP B CA 1
ATOM 7156 C C . ASP B 1 451 ? -23.094 -13.773 -11.867 1 95.06 451 ASP B C 1
ATOM 7158 O O . ASP B 1 451 ? -23.359 -14.297 -12.953 1 95.06 451 ASP B O 1
ATOM 7162 N N . TRP B 1 452 ? -21.891 -13.75 -11.375 1 95.75 452 TRP B N 1
ATOM 7163 C CA . TRP B 1 452 ? -20.781 -14.305 -12.141 1 95.75 452 TRP B CA 1
ATOM 7164 C C . TRP B 1 452 ? -20.922 -15.812 -12.305 1 95.75 452 TRP B C 1
ATOM 7166 O O . TRP B 1 452 ? -20.5 -16.375 -13.32 1 95.75 452 TRP B O 1
ATOM 7176 N N . GLU B 1 453 ? -21.484 -16.531 -11.367 1 94.19 453 GLU B N 1
ATOM 7177 C CA . GLU B 1 453 ? -21.719 -17.969 -11.484 1 94.19 453 GLU B CA 1
ATOM 7178 C C . GLU B 1 453 ? -22.656 -18.281 -12.648 1 94.19 453 GLU B C 1
ATOM 7180 O O . GLU B 1 453 ? -22.438 -19.234 -13.398 1 94.19 453 GLU B O 1
ATOM 7185 N N . GLU B 1 454 ? -23.641 -17.469 -12.719 1 94.56 454 GLU B N 1
ATOM 7186 C CA . GLU B 1 454 ? -24.578 -17.641 -13.82 1 94.56 454 GLU B CA 1
ATOM 7187 C C . GLU B 1 454 ? -23.906 -17.391 -15.172 1 94.56 454 GLU B C 1
ATOM 7189 O O . GLU B 1 454 ? -24.172 -18.109 -16.141 1 94.56 454 GLU B O 1
ATOM 7194 N N . VAL B 1 455 ? -23.125 -16.406 -15.211 1 96.06 455 VAL B N 1
ATOM 7195 C CA . VAL B 1 455 ? -22.406 -16.062 -16.438 1 96.06 455 VAL B CA 1
ATOM 7196 C C . VAL B 1 455 ? -21.516 -17.234 -16.844 1 96.06 455 VAL B C 1
ATOM 7198 O O . VAL B 1 455 ? -21.516 -17.656 -18.016 1 96.06 455 VAL B O 1
ATOM 7201 N N . LEU B 1 456 ? -20.781 -17.797 -15.914 1 95.31 456 LEU B N 1
ATOM 7202 C CA . LEU B 1 456 ? -19.859 -18.891 -16.188 1 95.31 456 LEU B CA 1
ATOM 7203 C C . LEU B 1 456 ? -20.625 -20.141 -16.594 1 95.31 456 LEU B C 1
ATOM 7205 O O . LEU B 1 456 ? -20.203 -20.875 -17.5 1 95.31 456 LEU B O 1
ATOM 7209 N N . GLN B 1 457 ? -21.734 -20.406 -15.992 1 93.62 457 GLN B N 1
ATOM 7210 C CA . GLN B 1 457 ? -22.562 -21.562 -16.328 1 93.62 457 GLN B CA 1
ATOM 7211 C C . GLN B 1 457 ? -23.141 -21.438 -17.734 1 93.62 457 GLN B C 1
ATOM 7213 O O . GLN B 1 457 ? -23.141 -22.391 -18.5 1 93.62 457 GLN B O 1
ATOM 7218 N N . GLU B 1 458 ? -23.609 -20.25 -17.984 1 94.38 458 GLU B N 1
ATOM 7219 C CA . GLU B 1 458 ? -24.188 -19.984 -19.297 1 94.38 458 GLU B CA 1
ATOM 7220 C C . GLU B 1 458 ? -23.141 -20.141 -20.406 1 94.38 458 GLU B C 1
ATOM 7222 O O . GLU B 1 458 ? -23.422 -20.656 -21.484 1 94.38 458 GLU B O 1
ATOM 7227 N N . TRP B 1 459 ? -21.969 -19.719 -20.125 1 94.88 459 TRP B N 1
ATOM 7228 C CA . TRP B 1 459 ? -20.906 -19.75 -21.125 1 94.88 459 TRP B CA 1
ATOM 7229 C C . TRP B 1 459 ? -20.219 -21.109 -21.141 1 94.88 459 TRP B C 1
ATOM 7231 O O . TRP B 1 459 ? -19.5 -21.438 -22.094 1 94.88 459 TRP B O 1
ATOM 7241 N N . GLY B 1 460 ? -20.359 -21.922 -20.047 1 92.06 460 GLY B N 1
ATOM 7242 C CA . GLY B 1 460 ? -19.656 -23.188 -19.906 1 92.06 460 GLY B CA 1
ATOM 7243 C C . GLY B 1 460 ? -18.172 -23.031 -19.703 1 92.06 460 GLY B C 1
ATOM 7244 O O . GLY B 1 460 ? -17.375 -23.797 -20.266 1 92.06 460 GLY B O 1
ATOM 7245 N N . TRP B 1 461 ? -17.812 -21.938 -19.078 1 93.06 461 TRP B N 1
ATOM 7246 C CA . TRP B 1 461 ? -16.406 -21.625 -18.859 1 93.06 461 TRP B CA 1
ATOM 7247 C C . TRP B 1 461 ? -15.938 -22.125 -17.5 1 93.06 461 TRP B C 1
ATOM 7249 O O . TRP B 1 461 ? -16.672 -22 -16.516 1 93.06 461 TRP B O 1
ATOM 7259 N N . SER B 1 462 ? -14.82 -22.797 -17.438 1 92.25 462 SER B N 1
ATOM 7260 C CA . SER B 1 462 ? -14.055 -23.109 -16.234 1 92.25 462 SER B CA 1
ATOM 7261 C C . SER B 1 462 ? -12.578 -22.781 -16.422 1 92.25 462 SER B C 1
ATOM 7263 O O . SER B 1 462 ? -11.953 -23.25 -17.391 1 92.25 462 SER B O 1
ATOM 7265 N N . PHE B 1 463 ? -12.109 -21.875 -15.586 1 90.56 463 PHE B N 1
ATOM 7266 C CA . PHE B 1 463 ? -10.711 -21.516 -15.727 1 90.56 463 PHE B CA 1
ATOM 7267 C C . PHE B 1 463 ? -10.07 -21.281 -14.367 1 90.56 463 PHE B C 1
ATOM 7269 O O . PHE B 1 463 ? -10.773 -21.078 -13.367 1 90.56 463 PHE B O 1
ATOM 7276 N N . THR B 1 464 ? -8.797 -21.328 -14.328 1 91.25 464 THR B N 1
ATOM 7277 C CA . THR B 1 464 ? -8.055 -21.156 -13.086 1 91.25 464 THR B CA 1
ATOM 7278 C C . THR B 1 464 ? -7.816 -19.672 -12.812 1 91.25 464 THR B C 1
ATOM 7280 O O . THR B 1 464 ? -7.59 -18.891 -13.742 1 91.25 464 THR B O 1
ATOM 7283 N N . LEU B 1 465 ? -7.898 -19.266 -11.562 1 90.69 465 LEU B N 1
ATOM 7284 C CA . LEU B 1 465 ? -7.613 -17.906 -11.141 1 90.69 465 LEU B CA 1
ATOM 7285 C C . LEU B 1 465 ? -6.191 -17.781 -10.586 1 90.69 465 LEU B C 1
ATOM 7287 O O . LEU B 1 465 ? -5.828 -16.766 -10.008 1 90.69 465 LEU B O 1
ATOM 7291 N N . GLY B 1 466 ? -5.43 -18.844 -10.688 1 85.12 466 GLY B N 1
ATOM 7292 C CA . GLY B 1 466 ? -4.031 -18.875 -10.289 1 85.12 466 GLY B CA 1
ATOM 7293 C C . GLY B 1 466 ? -3.076 -18.875 -11.469 1 85.12 466 GLY B C 1
ATOM 7294 O O . GLY B 1 466 ? -3.48 -19.141 -12.602 1 85.12 466 GLY B O 1
#

Secondary structure (DSSP, 8-state):
---------------TTS-HHHHHTT------SSS-HHHHHTT-----PPP---------------------------TTTT---SSHHHHHHHHHHHIIIIIHHHH-SS--TT-HIIIIIHHHHTT-HHHHHHHHHHHHHHHHHH-S-HHHHHHHHHHHHHHHHHHHHHHHHH--TTSSPPTTHHHHHHHHHHHHHHHHHHT--SSHHHHHHHHHHHHHHT--HHHHHHTHHHHHHHHHHHHHHHHHHHHHTTTS------GGGG----------TT--BTTTBT-HHHHHHHHHGGGTTT--TT-HHHHHHHHHHHHHHHHT-----GGGTT--HHHHHHHHHHHHHHHHHHHHHHHTT-GGGGGGHHHHHHHHHHHHTTS-TT-GGGGG-HHHHHHHHTT---HHHHHHHHHHHHHHHHHH--HHHHHHHHHHHHHHHHHHTTSPPPPHHHHHHHHT------/---------------TTS-HHHHHTT------SSS-HHHHHTT-----PPP-------------------------TTHHHH---SSHHHHHHHHHHHIIIIIHHHH-SS--TT-HIIIIIHHHHTT-HHHHHHHHHHHHHHHHHH-S-HHHHHHHHHHHHHHHHHHHHHHHHH--TTS-PPTTHHHHHHHHHHHHHHHHHHT--SSHHHHHHHHHHHHHHT--HHHHHHTHHHHHHHHHHHHHHHHHHHHHTTTS------GGGG----------TT--BTTTBT-HHHHHHHHHHTTTTT--TT-HHHHHHHHHHHHHHHHT-----GGGTT--HHHHHHHHHHHHHHHHHHHHHHHTT-GGGGGGHHHHHHHHHHHHTTS-TT-GGGGG-HHHHHHHHHT---HHHHHHHHHHHHHHHHHH--HHHHHHHHHHHHHHHHHHTTSPPPPHHHHHHHHT------

InterPro domains:
  IPR001138 Zn(2)Cys(6) fungal-type DNA-binding domain [PF00172] (18-49)
  IPR001138 Zn(2)Cys(6) fungal-type DNA-binding domain [PS00463] (18-46)
  IPR001138 Zn(2)Cys(6) fungal-type DNA-binding domain [PS50048] (18-48)
  IPR001138 Zn(2)Cys(6) fungal-type DNA-binding domain [SM00066] (13-57)
  IPR001138 Zn(2)Cys(6) fungal-type DNA-binding domain [cd00067] (14-46)
  IPR021858 Fungal transcription factor [PF11951] (94-465)
  IPR036864 Zn(2)-C6 fungal-type DNA-binding domain superfamily [G3DSA:4.10.240.10] (10-63)
  IPR036864 Zn(2)-C6 fungal-type DNA-binding domain superfamily [SSF57701] (9-52)

pLDDT: mean 82.97, std 20.09, range [25.48, 98.56]

Foldseek 3Di:
DPDDDPPPPPLPDQDPQAFPVCNVVSHHFPRDPPDTPVCVVVVHDGHHDDDDPPPDPPVPPPPDPDPPPDPPQVPVPPPVLVDADPDPVSNLVSLLVCLVPPVLLLQFLDDDPLACVVPPLSVVVVVDVLSSLLSLLQSLQQVLLRHPDPVSSVVSNVSNVVSLVVNVVVLVVQDDPVRDQGVVNLSNLVSLLSVQVSCQQVQAFACVNVVSLVVSVVSLLRDDPVCCVVVVSSSVNSVQSSLLQLLQVLLLLLQQPPPDDDPVSLPPPLPCPPPPPQDQHGNLGQCSQVSSLSSNLSVLLVPDPVCPPVSVVNLVVSLCCLVPDDTDQVVPNPDDPLSSLLSVLLNLLSSLLSVLSSCVSPPVSPVCNLVSLVVSLVSVVSQDQSRSSLSNCQSSLLSSLLSDQDPVSVVVSLVSLVSSCVSSVRCSSVVSNVLSCQQCVQSVVVHHGDHSSVSCNVVVGDGTSD/DDDDDPPPPPLPDQDPQAFPVCNVVSHHFPRDPPATPVCVVVVHDGHHDDDPPPPDPPVPPPPDPDPPPDPPQLPLVLVVLQDADPDPVSNLVSLLVCLVPPVLLLQFLDDDPLACVVPPLSVVVVVDVLSSLLSLLQSLQQNLLSHPDPVSSVVSNVSNVVSLVVNVVVLVVQDDPVPDQGVVNLSNLVSLLSVLVSCQLVQPFACVNVVSLVVSVVSLQRDDPVCCVVVVSSSLNSVQSSLLQLLQVLLLLLQQPPPDDDPVSLPPPLPCPPPPPQDQHGNLGQCSQVSSLSSNLSVLQVDDPVCPPVSVVNLVVSLCCLVPDDTDQVVPSPDDPLSSLLSVLLNLLSSLLSVLSSCVSPPVSPVVNLVSLVVSLVSVVSQDQSRSSLSNCQSSLLSSLLSDQDPVSVVVSLVSLVSSCVVSVRCSSVVSNVLSCQQCVQSVVVHHGDHSSVSCNVVVGDGTSD

Sequence (932 aa):
MAEPKPRQRKFAPRSRQGCLTCRQRRKRCDNQQPQCNHCTRLNLSCAWQAPRKLVADSSPTPGPPSPGPAVASLRPALDIWDALPADAVSERKHLLQYFVEAFVPSVSVATTPTSFYTSLYMPWAFQIDGMLDAILAITSAQLARRTSDDTRAAHLRAVSSRHERKCYAFIKDRIVPSGGLPKDTYQVAAVILILVGLEALNGMKSTRWISQLKSVQRILASLTPEQSIIDCVEVDSLQRHFTYHFASASLMARVSHAPPSPSLEQDLAPLSAPLMPGTIDPLMGINYQLCDLISRIQYVTSSNPAFPHVTEASFNAIETGIQNWTYDNPFALGVEIPIALDLIALAEAYRLAALIQLYRNSPNHASLIPSCALRAMDFIARIPPGSPAESSLLYPIFLAGAELNNATAIEICLKRLEDIRRRNRYENVGSVQKVLKEVWRPKLDGGQRRDWEEVLQEWGWSFTLGMAEPKPRQRKFAPRSRQGCLTCRQRRKRCDNQQPQCNHCTRLNLSCAWQAPRKLVADSSPTPGPPSPGPAVASLRPALDIWDALPADAVSERKHLLQYFVEAFVPSVSVATTPTSFYTSLYMPWAFQIDGMLDAILAITSAQLARRTSDDTRAAHLRAVSSRHERKCYAFIKDRIVPSGGLPKDTYQVAAVILILVGLEALNGMKSTRWISQLKSVQRILASLTPEQSIIDCVEVDSLQRHFTYHFASASLMARVSHAPPSPSLEQDLAPLSAPLMPGTIDPLMGINYQLCDLISRIQYVTSSNPAFPHVTEASFNAIETGIQNWTYDNPFALGVEIPIALDLIALAEAYRLAALIQLYRNSPNHASLIPSCALRAMDFIARIPPGSPAESSLLYPIFLAGAELNNATAIEICLKRLEDIRRRNRYENVGSVQKVLKEVWRPKLDGGQRRDWEEVLQEWGWSFTLG

Nearest PDB structures (foldseek):
  4c0o-assembly1_A  TM=2.278E-01  e=9.594E-01  Homo sapiens
  6x2y-assembly1_C  TM=2.274E-01  e=2.395E+00  Saccharomyces cerevisiae
  7php-assembly1_A  TM=1.623E-01  e=2.114E+00  Vibrio cholerae RC385
  4c0o-assembly1_A  TM=2.293E-01  e=7.174E-01  Homo sapiens
  5oob-assembly2_C  TM=1.823E-01  e=2.029E+00  Homo sapiens

Organism: Leptosphaeria maculans (strain JN3 / isolate v23.1.3 / race Av1-4-5-6-7-8) (NCBI:txid985895)

Solvent-accessible surface area (backbone atoms only — not comparable to full-atom values): 51730 Å² total; per-residue (Å²): 132,84,75,78,74,80,81,78,77,77,77,75,76,78,56,90,78,33,35,53,47,31,58,72,66,74,42,73,46,76,61,40,79,79,56,24,65,65,30,58,73,67,73,44,79,45,42,64,82,76,76,78,74,77,72,77,73,79,68,69,77,79,65,77,78,70,78,67,80,70,79,74,58,78,53,79,68,65,57,76,73,64,64,68,54,89,48,70,67,52,32,50,52,50,44,54,49,40,33,67,71,44,51,48,52,61,53,13,34,50,92,52,85,77,26,52,60,67,63,46,46,49,62,42,28,80,76,35,66,43,40,34,26,36,52,49,14,42,38,28,42,54,49,25,68,71,43,86,49,66,68,58,20,51,49,26,42,50,50,12,51,54,23,45,52,49,30,52,52,46,48,60,73,27,55,42,88,87,70,58,79,36,62,62,50,69,59,47,43,50,35,51,54,49,49,41,49,36,37,19,46,69,38,48,43,54,64,60,55,54,56,51,50,50,53,41,47,50,53,64,67,66,56,50,72,66,53,46,62,73,40,36,69,60,48,50,46,50,50,51,58,47,36,55,49,40,26,32,43,24,62,41,51,76,48,45,86,63,72,80,74,70,77,75,68,69,65,62,60,81,71,70,61,78,65,71,83,79,61,69,39,30,60,55,31,73,30,57,69,55,33,50,54,39,37,50,47,52,62,37,71,68,41,46,86,86,42,58,65,57,25,50,50,49,44,52,51,51,50,50,49,58,73,67,57,80,68,80,65,45,74,76,58,79,50,56,67,70,55,28,52,28,46,51,28,49,42,51,16,44,49,29,28,44,48,40,63,49,28,74,75,31,82,89,40,46,82,51,37,50,58,33,19,53,54,21,50,56,28,50,48,33,45,43,92,81,41,40,47,58,50,54,38,48,50,30,50,52,55,20,55,61,52,57,85,46,72,70,59,46,50,52,50,51,51,50,51,51,51,47,30,71,71,69,58,34,33,30,52,51,53,52,50,52,51,44,49,60,20,42,47,40,33,79,72,73,51,65,61,44,57,60,58,56,53,32,48,74,68,61,52,31,62,49,48,92,134,82,77,79,76,81,81,80,79,79,79,77,78,77,54,90,77,33,36,55,45,30,56,72,66,73,43,74,43,76,62,40,79,80,54,24,66,65,29,56,75,67,73,42,79,45,43,64,84,75,78,79,74,77,70,78,75,73,72,66,78,79,66,79,79,69,79,67,81,70,77,74,59,84,58,79,61,52,66,72,68,64,67,70,53,87,50,69,68,54,32,52,51,50,44,53,49,41,33,65,71,44,50,51,54,59,53,12,35,49,93,52,86,77,26,52,60,68,64,45,47,48,60,42,28,78,75,34,66,43,41,34,27,36,51,49,15,45,35,28,42,53,49,25,68,68,43,87,49,66,69,59,20,52,50,25,42,49,50,12,51,53,24,44,51,47,29,54,50,45,47,58,74,25,56,42,89,90,72,57,79,35,61,62,49,69,57,47,43,50,34,52,54,48,48,42,50,37,37,17,46,66,38,48,42,55,63,61,54,55,55,52,49,51,52,41,48,52,53,64,67,67,55,50,72,66,52,45,61,75,39,35,68,60,47,50,46,50,49,52,58,46,37,56,50,40,27,33,44,25,62,41,50,76,47,45,85,61,72,79,72,71,76,74,67,69,65,62,59,81,72,70,63,77,65,70,85,78,61,68,38,31,60,55,30,73,29,58,69,56,34,52,53,39,37,50,49,52,61,38,72,68,42,46,87,86,42,58,65,58,25,51,48,49,44,51,50,50,51,51,50,58,74,66,57,79,68,79,65,44,74,77,57,80,49,57,66,71,57,27,53,30,46,51,29,49,43,51,16,43,48,29,28,43,47,40,63,50,30,72,75,31,83,90,39,48,84,52,37,51,59,32,18,52,53,21,50,55,29,49,48,35,44,43,91,86,42,40,46,58,49,54,38,49,48,30,50,51,56,21,55,62,51,58,86,46,70,68,59,47,52,53,50,52,50,50,53,50,52,48,29,71,72,70,58,34,33,29,50,52,53,52,50,53,51,45,50,59,21,42,48,39,34,80,73,73,51,65,62,43,57,61,60,57,50,31,47,74,70,61,52,32,62,49,49,91